Protein AF-A0A1G2ZST8-F1 (afdb_monomer)

pLDDT: mean 77.19, std 16.99, range [38.5, 98.25]

Solvent-accessible surface area (backbone atoms only — not comparable to full-atom values): 48691 Å² total; per-residue (Å²): 133,85,54,71,68,57,55,50,51,51,51,52,51,49,49,54,51,50,51,49,62,67,43,43,64,46,53,50,49,52,52,52,44,36,50,41,40,49,47,63,72,71,39,55,58,86,62,73,60,54,66,80,55,58,29,71,73,58,21,70,76,41,51,68,48,31,49,48,52,44,48,35,53,50,44,67,37,31,81,89,49,84,70,62,58,50,61,41,23,45,47,22,59,74,36,80,82,40,54,46,41,34,50,50,45,21,55,55,44,59,49,38,72,43,47,47,54,64,59,23,47,51,37,36,54,46,43,35,72,75,42,73,48,34,18,47,47,33,38,51,47,12,48,45,33,60,69,35,60,81,50,87,61,20,63,58,54,14,47,52,29,36,54,52,18,73,70,35,90,38,68,60,61,55,58,63,81,43,42,70,59,37,52,53,49,32,53,74,54,69,47,81,49,51,95,61,73,74,63,85,84,61,64,59,54,53,54,36,40,49,70,68,72,32,63,48,53,63,71,74,39,55,73,64,62,46,48,54,51,45,54,48,46,34,52,52,15,52,54,36,46,76,57,41,87,45,62,64,48,33,45,39,14,18,46,22,19,20,51,40,30,48,46,48,44,40,78,42,94,58,56,72,70,55,46,47,52,34,34,20,38,18,22,21,12,49,50,48,45,47,56,49,48,54,50,51,50,47,51,52,53,50,44,56,51,37,52,46,64,54,47,51,58,50,54,49,46,64,60,40,54,61,51,51,48,51,53,50,45,53,50,45,36,72,78,37,100,50,82,68,65,58,71,60,54,54,52,51,49,53,52,50,53,51,51,50,50,51,52,45,52,49,53,50,51,58,47,64,72,68,82,59,87,84,62,77,56,70,38,52,50,51,47,50,51,53,50,48,54,51,51,54,50,54,55,46,61,73,69,48,89,70,85,62,81,81,66,84,48,71,58,57,59,50,49,54,49,42,48,47,53,46,53,49,52,51,49,50,54,50,62,41,46,50,78,62,65,74,80,65,59,74,70,58,53,55,66,52,50,52,60,52,50,51,49,51,49,50,44,48,53,54,42,50,53,49,62,78,31,75,70,41,84,84,43,84,57,56,63,54,56,52,51,48,57,49,50,50,49,52,51,49,49,53,50,57,47,42,62,58,45,51,63,49,50,45,51,72,77,44,45,57,67,74,51,57,79,67,75,53,65,33,72,68,39,24,47,56,57,39,67,32,79,68,84,59,83,77,56,93,75,79,81,71,69,95,42,45,45,61,47,53,59,68,56,47,52,49,52,53,52,52,28,52,75,71,70,53,70,81,48,70,71,55,50,51,58,39,58,78,63,29,20,57,81,40,47,68,64,54,51,73,70,46,94,61,66,75,43,68,74,50,32,47,56,39,17,73,72,49,40,53,86,39,44,68,66,50,50,53,54,48,53,53,53,49,52,52,60,71,68,51,73,89,63,79,80,86,79,70,51,66,64,58,23,53,48,31,41,48,50,16,39,45,23,50,44,46,55,72,68,63,32,44,53,54,50,51,52,53,48,52,56,50,52,54,56,50,63,70,58,78,56,75,71,68,73,83,39,65,70,55,43,66,34,46,51,46,29,45,46,59,15,45,66,36,39,63,40,75,50,37,50,53,52,46,53,51,46,38,69,74,63,72,59,77,67,62,76,79,42,47,90,52,52,22,61,39,49,22,56,38,34,70,76,61,50,35,69,60,29,53,51,50,50,56,54,53,60,73,38,76,49,73,73,75,87,73,87,78,88,81,86,79,60,71,70,63,49,62,62,47,73,80,61,86,57,63,81,76,48,64,61,42,55,50,25,28,46,71,38,60,48,76,86,40,47,67,62,44,60,72,45,52,82,37,80,21,61,57,58,26,8,35,38,44,30,50,42,49,76,64,66,57,85,74,52,71,67,58,54,57,51,41,66,63,45,90,48,62,50,34,31,43,28,46,54,82,70,46,54,78,71,53,38,60,58,34,55,70,44,90,51,35,47,42,17,44,47,32,45,38,70,77,57,110

Mean predicted aligned error: 11.63 Å

Foldseek 3Di:
DPPPVNVVLVVLVVVLVVLCVVLVVLLVVLVLQLVLVCCQVPCQLQRPPLCVLLPVVLCVVPVLLSLLQSQLSVCSSPLPPQRPLLSLLVSCVVVVLQLVSLQLNLLSLLLALLFQLVLSVLSLVSSCVNPVLELLSLLSNLVSLVSHLLDDPSLVVSLVSLVSSLPRPDYDDSVVVCVVVNCVSCVVSSVLRDPDRSDDQHCLLVLLCCLAVPPLVVLLDDPVSNLSSLVSQLSVLVVQCVHPPDLSSNLSSLSSQQRSLLVCLANDPDDPVVLLLSLLSNLLSLVSNVLSVVLVVVLVVVSVVSNCLVVVVVLVVLLVVLVVVQVVLLVCVVVPVDDRPVVVSLVVNVVSLVVSLVVLVVVVVVVVVPVDPPDLRVLVSLLSVLVSVLVNVVSVVVVDPDPPVPPPDQLVVLCVSLVSVLVSNVVSLCVSCVVVPPDDDVVVVVVSVVVNVVSVVVSVVSSVCCNVCVPCVVDDPCVSVVVSVVSVVVSVSSVVVSVVVVVVSCCSVPVPVSCPPRDGSDPVSSCCRQVNQPPCPVPPPQDDRPRVLSPDQVSVVVVCVVCVVVVNQQDVVNLLSSCQSHGPSCNVVSCVSDPDCLPPSNLLSCLVVQNLVSLVSLVVVLVVLVVVLVPDDPDPDDPNQQSLLVNLSSLLSNQSHDDQVVSLVSLLVSVVVVVVVQVVVVPRPPPLPLSCLVRNVQSNLVSLLSHDLVSSLVSVVVVCVVVVDDVCVSCLVRNQSSLLSNLSVAPLVSLLVVLVVVLPDAQPPQPPDDDDDDDVVVVVVCSSPDRRSRQRSNLSSSLSRCAPVNLVSLVVSCVRNHLSSVLSSLLSCVSNVPQDDPVNLVVQCVPPDVSSNQSSLSNDDLVSLVVQCPRPRSSSNSSSVSVNPD

Sequence (886 aa):
MMRVWTKVWIAVSLVCIGLTVYEIPDAVRITRFSFSMWRNRYTPAGKLNVPAIVTDKLIAEDPEAGDMLRYCLTYLRYLDENPNLEELAALAEKWPRSEFFISQLAEELTGESVVDPQAALVLVDKLLALHPENAHNQYLRGWIFLTDPNHTNHEQDALEEFEIGHRLPQFYLPYGKYKHRLDRLIDKANLIWSWEKPTPRPFYMDLARELFYSSGLRKRLDNGTFDDLSASSARIAERLIENANDSETLHTGATLLGLGEGIRLRELDLPEVEARQSRLRAAQGLALLDKYREVDDLKADTFFNAAWLVMAPLILFITLVPLVGIVVEFIQARFGRRKPRVREYAKLHIVIDVVLFLVLLLLVALEFQKKRPEGELPLFLFFMAAWFTSWSAIGLFDIIPFRFSHLRRPRLKIAVLCGSLWFKGTIFWTVGNLSIAMPGHLTDWLRYIGPLLFWSVLCVLVWIEAVYRPGAITTNRWNRSGLMAYWIVILTIFHVFGLAGVPMERAFTDPLTRYQPLPGATEQTYNRIILGQADDAASPEGGLSGRIYCAAPNDLRAFIAQRRAAKESISEQQLLKLLRNCNHDLRQIILAEFTDPNVYEVLVIRAEWGDRTVKEPLERIYQEKLTTFLQSEPEPAPYYPWSLGELLELAGTLARISDDTEAQERFSYLMEQVVEKTQNLGTGPDLDDPRYKNRIMQPFWESLGKLPPSQAGTLIKSYLRQTGFVDLSADRDRAIPFLADLLADGDRELAEEVVVALAGLPSAPEASDALTRESEQQRIFRLTRHRDKNAPPCLEAVFAHLTAESIPLLLEHLDSDNDQLRAFIVWRLTSLGYHWPREQLRELMKDPYWKVRLNALFALDKGGLANALDDENPVVRVIARFVVTP

Radius of gyration: 35.17 Å; Cα contacts (8 Å, |Δi|>4): 881; chains: 1; bounding box: 94×69×109 Å

Secondary structure (DSSP, 8-state):
---HHHHHHHHHHHHHHHHHHHHHHHHHHHHHHHHHHHHHHHS-GGG--HHHHS-HHHHTTSHHHHHHHHHHHHHHHTTTS---HHHHHHHHHH-TT-HHHHHHHHHHHHT-TTS-HHHHHHHHHHHHHH-TTBHHHHHHHHHHHHH-TT-TTHHHHHHHHHHHHHH-SB---HHHHHHHHHHHHHHHTT-TT-SS------THHHHHHHHHH-HHHHHHS-HHHHHHHHHHHHHHHHHHHHT--SHHHHHHHHHHHHHHHHHHHHHS---HHHHHHHHHHHHHHHHHHHHHHHHHHHHHHHHHHHHHHHHHHHHHHHHHHHHHHHHHHHHHHHHSSPPP-HHHHHHHHHHHHHHHHHHHHHHHHHHHTTS---SSHHHHHHHHHHHHHHHHHHHHHHHS----TT---HHHHHHHHHHHHHHHHHHHHHHHGGGTTTT--HHHHHHHHHHHHHHHHHHHHHHHHHHH-TTTTTSTTHHHHHHHHHHHHHHHHHHHHHHHHHHHHHHHH-HHHHHPSPPPSSHHHHHHHTSS----TT-SSS---TTGGG--HHHHHHHHHHHHHTT-PPPHHHHHHHHHH--GGGHHHHHTT-S-TTSHHHHHHHHHTT-GGGHHHHHHHHHHHHHHHHHS----TTSTTHHHHHHHHHHHHHHTTS-HHHHHHHHHHHHHHHHHHHHTTSS---TT-HHHIIIIIHHHHHHHTTS-HHHHHHHHHHHHHHH----TTTTHHHHHHHHHHHHTTT-HHHHHHHHHHHHTS--PPP--S------HHHHHHHTT--S-SSS-THHHHHHTT--GGGHHHHHHTTT-S-HHHHHHHHHHHHHTT----HHHHHHHTT-SSHHHHHHHGGG--HHHHHHHTT-SSHHHHHHHHHHH--

Nearest PDB structures (foldseek):
  5j8v-assembly1_B  TM=1.280E-01  e=1.750E+00  Oryctolagus cuniculus

Structure (mmCIF, N/CA/C/O backbone):
data_AF-A0A1G2ZST8-F1
#
_entry.id   AF-A0A1G2ZST8-F1
#
loop_
_atom_site.group_PDB
_atom_site.id
_atom_site.type_symbol
_atom_site.label_atom_id
_atom_site.label_alt_id
_atom_site.label_comp_id
_atom_site.label_asym_id
_atom_site.label_entity_id
_atom_site.label_seq_id
_atom_site.pdbx_PDB_ins_code
_atom_site.Cartn_x
_atom_site.Cartn_y
_atom_site.Cartn_z
_atom_site.occupancy
_atom_site.B_iso_or_equiv
_atom_site.auth_seq_id
_atom_site.auth_comp_id
_atom_site.auth_asym_id
_atom_site.auth_atom_id
_atom_site.pdbx_PDB_model_num
ATOM 1 N N . MET A 1 1 ? 56.817 -18.730 52.529 1.00 51.00 1 MET A N 1
ATOM 2 C CA . MET A 1 1 ? 55.420 -19.196 52.699 1.00 51.00 1 MET A CA 1
ATOM 3 C C . MET A 1 1 ? 54.454 -18.096 52.291 1.00 51.00 1 MET A C 1
ATOM 5 O O . MET A 1 1 ? 54.423 -17.047 52.925 1.00 51.00 1 MET A O 1
ATOM 9 N N . MET A 1 2 ? 53.693 -18.311 51.219 1.00 54.03 2 MET A N 1
ATOM 10 C CA . MET A 1 2 ? 52.655 -17.375 50.782 1.00 54.03 2 MET A CA 1
ATOM 11 C C . MET A 1 2 ? 51.507 -17.384 51.807 1.00 54.03 2 MET A C 1
ATOM 13 O O . MET A 1 2 ? 51.006 -18.457 52.142 1.00 54.03 2 MET A O 1
ATOM 17 N N . ARG A 1 3 ? 51.120 -16.219 52.348 1.00 76.88 3 ARG A N 1
ATOM 18 C CA . ARG A 1 3 ? 50.051 -16.123 53.363 1.00 76.88 3 ARG A CA 1
ATOM 19 C C . ARG A 1 3 ? 48.735 -16.655 52.776 1.00 76.88 3 ARG A C 1
ATOM 21 O O . ARG A 1 3 ? 48.452 -16.394 51.611 1.00 76.88 3 ARG A O 1
ATOM 28 N N . VAL A 1 4 ? 47.924 -17.355 53.576 1.00 71.81 4 VAL A N 1
ATOM 29 C CA . VAL A 1 4 ? 46.614 -17.926 53.170 1.00 71.81 4 VAL A CA 1
ATOM 30 C C . VAL A 1 4 ? 45.754 -16.898 52.426 1.00 71.81 4 VAL A C 1
ATOM 32 O O . VAL A 1 4 ? 45.206 -17.188 51.371 1.00 71.81 4 VAL A O 1
ATOM 35 N N . TRP A 1 5 ? 45.755 -15.653 52.903 1.00 54.62 5 TRP A N 1
ATOM 36 C CA . TRP A 1 5 ? 45.095 -14.522 52.251 1.00 54.62 5 TRP A CA 1
ATOM 37 C C . TRP A 1 5 ? 45.538 -14.277 50.801 1.00 54.62 5 TRP A C 1
ATOM 39 O O . TRP A 1 5 ? 44.709 -13.965 49.958 1.00 54.62 5 TRP A O 1
ATOM 49 N N . THR A 1 6 ? 46.824 -14.428 50.483 1.00 63.53 6 THR A N 1
ATOM 50 C CA . THR A 1 6 ? 47.330 -14.285 49.111 1.00 63.53 6 THR A CA 1
ATOM 51 C C . THR A 1 6 ? 46.814 -15.408 48.209 1.00 63.53 6 THR A C 1
ATOM 53 O O . THR A 1 6 ? 46.485 -15.143 47.061 1.00 63.53 6 THR A O 1
ATOM 56 N N . LYS A 1 7 ? 46.690 -16.640 48.727 1.00 65.69 7 LYS A N 1
ATOM 57 C CA . LYS A 1 7 ? 46.110 -17.773 47.981 1.00 65.69 7 LYS A CA 1
ATOM 58 C C . LYS A 1 7 ? 44.627 -17.551 47.685 1.00 65.69 7 LYS A C 1
ATOM 60 O O . LYS A 1 7 ? 44.209 -17.770 46.556 1.00 65.69 7 LYS A O 1
ATOM 65 N N . VAL A 1 8 ? 43.868 -17.058 48.669 1.00 64.69 8 VAL A N 1
ATOM 66 C CA . VAL A 1 8 ? 42.454 -16.686 48.486 1.00 64.69 8 VAL A CA 1
ATOM 67 C C . VAL A 1 8 ? 42.329 -15.608 47.413 1.00 64.69 8 VAL A C 1
ATOM 69 O O . VAL A 1 8 ? 41.578 -15.790 46.467 1.00 64.69 8 VAL A O 1
ATOM 72 N N . TRP A 1 9 ? 43.119 -14.533 47.480 1.00 59.88 9 TRP A N 1
ATOM 73 C CA . TRP A 1 9 ? 43.068 -13.477 46.462 1.00 59.88 9 TRP A CA 1
ATOM 74 C C . TRP A 1 9 ? 43.424 -13.962 45.058 1.00 59.88 9 TRP A C 1
ATOM 76 O O . TRP A 1 9 ? 42.763 -13.561 44.111 1.00 59.88 9 TRP A O 1
ATOM 86 N N . ILE A 1 10 ? 44.422 -14.837 44.919 1.00 65.94 10 ILE A N 1
ATOM 87 C CA . ILE A 1 10 ? 44.754 -15.437 43.621 1.00 65.94 10 ILE A CA 1
ATOM 88 C C . ILE A 1 10 ? 43.581 -16.275 43.105 1.00 65.94 10 ILE A C 1
ATOM 90 O O . ILE A 1 10 ? 43.222 -16.135 41.943 1.00 65.94 10 ILE A O 1
ATOM 94 N N . ALA A 1 11 ? 42.948 -17.085 43.956 1.00 66.50 11 ALA A N 1
ATOM 95 C CA . ALA A 1 11 ? 41.792 -17.887 43.565 1.00 66.50 11 ALA A CA 1
ATOM 96 C C . ALA A 1 11 ? 40.609 -17.015 43.121 1.00 66.50 11 ALA A C 1
ATOM 98 O O . ALA A 1 11 ? 40.055 -17.249 42.054 1.00 66.50 11 ALA A O 1
ATOM 99 N N . VAL A 1 12 ? 40.260 -15.971 43.880 1.00 62.25 12 VAL A N 1
ATOM 100 C CA . VAL A 1 12 ? 39.149 -15.082 43.504 1.00 62.25 12 VAL A CA 1
ATOM 101 C C . VAL A 1 12 ? 39.488 -14.293 42.233 1.00 62.25 12 VAL A C 1
ATOM 103 O O . VAL A 1 12 ? 38.649 -14.184 41.350 1.00 62.25 12 VAL A O 1
ATOM 106 N N . SER A 1 13 ? 40.724 -13.803 42.072 1.00 62.88 13 SER A N 1
ATOM 107 C CA . SER A 1 13 ? 41.154 -13.166 40.820 1.00 62.88 13 SER A CA 1
ATOM 108 C C . SER A 1 13 ? 41.082 -14.119 39.624 1.00 62.88 13 SER A C 1
ATOM 110 O O . SER A 1 13 ? 40.626 -13.703 38.566 1.00 62.88 13 SER A O 1
ATOM 112 N N . LEU A 1 14 ? 41.474 -15.387 39.783 1.00 65.75 14 LEU A N 1
ATOM 113 C CA . LEU A 1 14 ? 41.346 -16.401 38.733 1.00 65.75 14 LEU A CA 1
ATOM 114 C C . LEU A 1 14 ? 39.880 -16.699 38.396 1.00 65.75 14 LEU A C 1
ATOM 116 O O . LEU A 1 14 ? 39.563 -16.840 37.222 1.00 65.75 14 LEU A O 1
ATOM 120 N N . VAL A 1 15 ? 38.984 -16.732 39.389 1.00 67.12 15 VAL A N 1
ATOM 121 C CA . VAL A 1 15 ? 37.535 -16.878 39.167 1.00 67.12 15 VAL A CA 1
ATOM 122 C C . VAL A 1 15 ? 36.969 -15.668 38.428 1.00 67.12 15 VAL A C 1
ATOM 124 O O . VAL A 1 15 ? 36.248 -15.850 37.457 1.00 67.12 15 VAL A O 1
ATOM 127 N N . CYS A 1 16 ? 37.331 -14.441 38.813 1.00 58.88 16 CYS A N 1
ATOM 128 C CA . CYS A 1 16 ? 36.895 -13.241 38.095 1.00 58.88 16 CYS A CA 1
ATOM 129 C C . CYS A 1 16 ? 37.418 -13.214 36.654 1.00 58.88 16 CYS A C 1
ATOM 131 O O . CYS A 1 16 ? 36.669 -12.854 35.752 1.00 58.88 16 CYS A O 1
ATOM 133 N N . ILE A 1 17 ? 38.670 -13.625 36.417 1.00 69.50 17 ILE A N 1
ATOM 134 C CA . ILE A 1 17 ? 39.230 -13.756 35.062 1.00 69.50 17 ILE A CA 1
ATOM 135 C C . ILE A 1 17 ? 38.476 -14.839 34.283 1.00 69.50 17 ILE A C 1
ATOM 137 O O . ILE A 1 17 ? 38.088 -14.592 33.149 1.00 69.50 17 ILE A O 1
ATOM 141 N N . GLY A 1 18 ? 38.215 -15.999 34.891 1.00 72.00 18 GLY A N 1
ATOM 142 C CA . GLY A 1 18 ? 37.456 -17.087 34.274 1.00 72.00 18 GLY A CA 1
ATOM 143 C C . GLY A 1 18 ? 36.032 -16.678 33.899 1.00 72.00 18 GLY A C 1
ATOM 144 O O . GLY A 1 18 ? 35.617 -16.920 32.773 1.00 72.00 18 GLY A O 1
ATOM 145 N N . LEU A 1 19 ? 35.321 -15.989 34.797 1.00 62.66 19 LEU A N 1
ATOM 146 C CA . LEU A 1 19 ? 33.989 -15.435 34.533 1.00 62.66 19 LEU A CA 1
ATOM 147 C C . LEU A 1 19 ? 34.030 -14.347 33.458 1.00 62.66 19 LEU A C 1
ATOM 149 O O . LEU A 1 19 ? 33.181 -14.332 32.580 1.00 62.66 19 LEU A O 1
ATOM 153 N N . THR A 1 20 ? 35.044 -13.478 33.467 1.00 66.44 20 THR A N 1
ATOM 154 C CA . THR A 1 20 ? 35.215 -12.483 32.397 1.00 66.44 20 THR A CA 1
ATOM 155 C C . THR A 1 20 ? 35.397 -13.178 31.054 1.00 66.44 20 THR A C 1
ATOM 157 O O . THR A 1 20 ? 34.729 -12.823 30.097 1.00 66.44 20 THR A O 1
ATOM 160 N N . VAL A 1 21 ? 36.257 -14.199 30.980 1.00 71.94 21 VAL A N 1
ATOM 161 C CA . VAL A 1 21 ? 36.487 -14.968 29.747 1.00 71.94 21 VAL A CA 1
ATOM 162 C C . VAL A 1 21 ? 35.229 -15.710 29.293 1.00 71.94 21 VAL A C 1
ATOM 164 O O . VAL A 1 21 ? 34.968 -15.762 28.094 1.00 71.94 21 VAL A O 1
ATOM 167 N N . TYR A 1 22 ? 34.446 -16.242 30.233 1.00 75.06 22 TYR A N 1
ATOM 168 C CA . TYR A 1 22 ? 33.170 -16.899 29.959 1.00 75.06 22 TYR A CA 1
ATOM 169 C C . TYR A 1 22 ? 32.127 -15.937 29.366 1.00 75.06 22 TYR A C 1
ATOM 171 O O . TYR A 1 22 ? 31.430 -16.317 28.435 1.00 75.06 22 TYR A O 1
ATOM 179 N N . GLU A 1 23 ? 32.070 -14.692 29.851 1.00 72.00 23 GLU A N 1
ATOM 180 C CA . GLU A 1 23 ? 31.093 -13.674 29.426 1.00 72.00 23 GLU A CA 1
ATOM 181 C C . GLU A 1 23 ? 31.541 -12.862 28.190 1.00 72.00 23 GLU A C 1
ATOM 183 O O . GLU A 1 23 ? 30.731 -12.167 27.579 1.00 72.00 23 GLU A O 1
ATOM 188 N N . ILE A 1 24 ? 32.817 -12.932 27.775 1.00 73.38 24 ILE A N 1
ATOM 189 C CA . ILE A 1 24 ? 33.326 -12.217 26.583 1.00 73.38 24 ILE A CA 1
ATOM 190 C C . ILE A 1 24 ? 32.479 -12.480 25.323 1.00 73.38 24 ILE A C 1
ATOM 192 O O . ILE A 1 24 ? 32.168 -11.506 24.637 1.00 73.38 24 ILE A O 1
ATOM 196 N N . PRO A 1 25 ? 32.094 -13.725 24.973 1.00 72.75 25 PRO A N 1
ATOM 197 C CA . PRO A 1 25 ? 31.275 -13.984 23.790 1.00 72.75 25 PRO A CA 1
ATOM 198 C C . PRO A 1 25 ? 29.931 -13.249 23.821 1.00 72.75 25 PRO A C 1
ATOM 200 O O . PRO A 1 25 ? 29.526 -12.681 22.805 1.00 72.75 25 PRO A O 1
ATOM 203 N N . ASP A 1 26 ? 29.279 -13.196 24.982 1.00 65.88 26 ASP A N 1
ATOM 204 C CA . ASP A 1 26 ? 27.979 -12.545 25.150 1.00 65.88 26 ASP A CA 1
ATOM 205 C C . ASP A 1 26 ? 28.120 -11.022 25.192 1.00 65.88 26 ASP A C 1
ATOM 207 O O . ASP A 1 26 ? 27.374 -10.318 24.512 1.00 65.88 26 ASP A O 1
ATOM 211 N N . ALA A 1 27 ? 29.155 -10.495 25.850 1.00 64.06 27 ALA A N 1
ATOM 212 C CA . ALA A 1 27 ? 29.488 -9.073 25.795 1.00 64.06 27 ALA A CA 1
ATOM 213 C C . ALA A 1 27 ? 29.806 -8.612 24.361 1.00 64.06 27 ALA A C 1
ATOM 215 O O . ALA A 1 27 ? 29.357 -7.546 23.933 1.00 64.06 27 ALA A O 1
ATOM 216 N N . VAL A 1 28 ? 30.541 -9.418 23.585 1.00 71.38 28 VAL A N 1
ATOM 217 C CA . VAL A 1 28 ? 30.822 -9.152 22.165 1.00 71.38 28 VAL A CA 1
ATOM 218 C C . VAL A 1 28 ? 29.535 -9.198 21.345 1.00 71.38 28 VAL A C 1
ATOM 220 O O . VAL A 1 28 ? 29.336 -8.324 20.501 1.00 71.38 28 VAL A O 1
ATOM 223 N N . ARG A 1 29 ? 28.647 -10.165 21.602 1.00 66.75 29 ARG A N 1
ATOM 224 C CA . ARG A 1 29 ? 27.347 -10.280 20.927 1.00 66.75 29 ARG A CA 1
ATOM 225 C C . ARG A 1 29 ? 26.468 -9.061 21.196 1.00 66.75 29 ARG A C 1
ATOM 227 O O . ARG A 1 29 ? 26.034 -8.428 20.241 1.00 66.75 29 ARG A O 1
ATOM 234 N N . ILE A 1 30 ? 26.298 -8.676 22.462 1.00 66.56 30 ILE A N 1
ATOM 235 C CA . ILE A 1 30 ? 25.524 -7.496 22.885 1.00 66.56 30 ILE A CA 1
ATOM 236 C C . ILE A 1 30 ? 26.121 -6.218 22.293 1.00 66.56 30 ILE A C 1
ATOM 238 O O . ILE A 1 30 ? 25.402 -5.383 21.757 1.00 66.56 30 ILE A O 1
ATOM 242 N N . THR A 1 31 ? 27.445 -6.065 22.331 1.00 66.44 31 THR A N 1
ATOM 243 C CA . THR A 1 31 ? 28.097 -4.863 21.793 1.00 66.44 31 THR A CA 1
ATOM 244 C C . THR A 1 31 ? 27.906 -4.762 20.281 1.00 66.44 31 THR A C 1
ATOM 246 O O . THR A 1 31 ? 27.569 -3.692 19.780 1.00 66.44 31 THR A O 1
ATOM 249 N N . ARG A 1 32 ? 28.074 -5.868 19.540 1.00 69.44 32 ARG A N 1
ATOM 250 C CA . ARG A 1 32 ? 27.800 -5.908 18.092 1.00 69.44 32 ARG A CA 1
ATOM 251 C C . ARG A 1 32 ? 26.341 -5.603 17.793 1.00 69.44 32 ARG A C 1
ATOM 253 O O . ARG A 1 32 ? 26.063 -4.838 16.875 1.00 69.44 32 ARG A O 1
ATOM 260 N N . PHE A 1 33 ? 25.441 -6.177 18.582 1.00 67.62 33 PHE A N 1
ATOM 261 C CA . PHE A 1 33 ? 24.011 -5.977 18.465 1.00 67.62 33 PHE A CA 1
ATOM 262 C C . PHE A 1 33 ? 23.631 -4.503 18.621 1.00 67.62 33 PHE A C 1
ATOM 264 O O . PHE A 1 33 ? 23.088 -3.885 17.704 1.00 67.62 33 PHE A O 1
ATOM 271 N N . SER A 1 34 ? 24.003 -3.905 19.749 1.00 64.81 34 SER A N 1
ATOM 272 C CA . SER A 1 34 ? 23.705 -2.510 20.033 1.00 64.81 34 SER A CA 1
ATOM 273 C C . SER A 1 34 ? 24.406 -1.560 19.065 1.00 64.81 34 SER A C 1
ATOM 275 O O . SER A 1 34 ? 23.826 -0.544 18.697 1.00 64.81 34 SER A O 1
ATOM 277 N N . PHE A 1 35 ? 25.616 -1.886 18.598 1.00 68.06 35 PHE A N 1
ATOM 278 C CA . PHE A 1 35 ? 26.302 -1.084 17.584 1.00 68.06 35 PHE A CA 1
ATOM 279 C C . PHE A 1 35 ? 25.613 -1.168 16.218 1.00 68.06 35 PHE A C 1
ATOM 281 O O . PHE A 1 35 ? 25.455 -0.141 15.565 1.00 68.06 35 PHE A O 1
ATOM 288 N N . SER A 1 36 ? 25.156 -2.354 15.800 1.00 65.69 36 SER A N 1
ATOM 289 C CA . SER A 1 36 ? 24.360 -2.526 14.578 1.00 65.69 36 SER A CA 1
ATOM 290 C C . SER A 1 36 ? 23.053 -1.745 14.665 1.00 65.69 36 SER A C 1
ATOM 292 O O . SER A 1 36 ? 22.732 -0.985 13.757 1.00 65.69 36 SER A O 1
ATOM 294 N N . MET A 1 37 ? 22.332 -1.855 15.782 1.00 64.38 37 MET A N 1
ATOM 295 C CA . MET A 1 37 ? 21.089 -1.115 15.980 1.00 64.38 37 MET A CA 1
ATOM 296 C C . MET A 1 37 ? 21.293 0.396 16.030 1.00 64.38 37 MET A C 1
ATOM 298 O O . MET A 1 37 ? 20.533 1.135 15.406 1.00 64.38 37 MET A O 1
ATOM 302 N N . TRP A 1 38 ? 22.316 0.860 16.751 1.00 66.44 38 TRP A N 1
ATOM 303 C CA . TRP A 1 38 ? 22.678 2.272 16.793 1.00 66.44 38 TRP A CA 1
ATOM 304 C C . TRP A 1 38 ? 23.038 2.771 15.393 1.00 66.44 38 TRP A C 1
ATOM 306 O O . TRP A 1 38 ? 22.504 3.783 14.943 1.00 66.44 38 TRP A O 1
ATOM 316 N N . ARG A 1 39 ? 23.859 2.014 14.656 1.00 66.25 39 ARG A N 1
ATOM 317 C CA . ARG A 1 39 ? 24.194 2.328 13.269 1.00 66.25 39 ARG A CA 1
ATOM 318 C C . ARG A 1 39 ? 22.932 2.404 12.415 1.00 66.25 39 ARG A C 1
ATOM 320 O O . ARG A 1 39 ? 22.763 3.402 11.738 1.00 66.25 39 ARG A O 1
ATOM 327 N N . ASN A 1 40 ? 22.029 1.434 12.471 1.00 63.34 40 ASN A N 1
ATOM 328 C CA . ASN A 1 40 ? 20.855 1.410 11.596 1.00 63.34 40 ASN A CA 1
ATOM 329 C C . ASN A 1 40 ? 19.844 2.525 11.911 1.00 63.34 40 ASN A C 1
ATOM 331 O O . ASN A 1 40 ? 19.265 3.078 10.988 1.00 63.34 40 ASN A O 1
ATOM 335 N N . ARG A 1 41 ? 19.663 2.905 13.184 1.00 64.62 41 ARG A N 1
ATOM 336 C CA . ARG A 1 41 ? 18.698 3.953 13.566 1.00 64.62 41 ARG A CA 1
ATOM 337 C C . ARG A 1 41 ? 19.232 5.376 13.392 1.00 64.62 41 ARG A C 1
ATOM 339 O O . ARG A 1 41 ? 18.466 6.280 13.079 1.00 64.62 41 ARG A O 1
ATOM 346 N N . TYR A 1 42 ? 20.526 5.591 13.638 1.00 63.06 42 TYR A N 1
ATOM 347 C CA . TYR A 1 42 ? 21.141 6.925 13.583 1.00 63.06 42 TYR A CA 1
ATOM 348 C C . TYR A 1 42 ? 21.905 7.199 12.290 1.00 63.06 42 TYR A C 1
ATOM 350 O O . TYR A 1 42 ? 22.305 8.339 12.054 1.00 63.06 42 TYR A O 1
ATOM 358 N N . THR A 1 43 ? 22.113 6.191 11.444 1.00 61.53 43 THR A N 1
ATOM 359 C CA . THR A 1 43 ? 22.502 6.430 10.056 1.00 61.53 43 THR A CA 1
ATOM 360 C C . THR A 1 43 ? 21.220 6.830 9.335 1.00 61.53 43 THR A C 1
ATOM 362 O O . THR A 1 43 ? 20.377 5.961 9.135 1.00 61.53 43 THR A O 1
ATOM 365 N N . PRO A 1 44 ? 21.011 8.118 8.993 1.00 61.91 44 PRO A N 1
ATOM 366 C CA . PRO A 1 44 ? 19.838 8.511 8.218 1.00 61.91 44 PRO A CA 1
ATOM 367 C C . PRO A 1 44 ? 19.761 7.631 6.970 1.00 61.91 44 PRO A C 1
ATOM 369 O O . PRO A 1 44 ? 20.817 7.322 6.410 1.00 61.91 44 PRO A O 1
ATOM 372 N N . ALA A 1 45 ? 18.545 7.243 6.567 1.00 57.00 45 ALA A N 1
ATOM 373 C CA . ALA A 1 45 ? 18.278 6.229 5.541 1.00 57.00 45 ALA A CA 1
ATOM 374 C C . ALA A 1 45 ? 19.205 6.327 4.311 1.00 57.00 45 ALA A C 1
ATOM 376 O O . ALA A 1 45 ? 19.691 5.314 3.845 1.00 57.00 45 ALA A O 1
ATOM 377 N N . GLY A 1 46 ? 19.644 7.518 3.895 1.00 59.91 46 GLY A N 1
ATOM 378 C CA . GLY A 1 46 ? 20.602 7.711 2.799 1.00 59.91 46 GLY A CA 1
ATOM 379 C C . GLY A 1 46 ? 22.108 7.483 3.061 1.00 59.91 46 GLY A C 1
ATOM 380 O O . GLY A 1 46 ? 22.884 7.738 2.145 1.00 59.91 46 GLY A O 1
ATOM 381 N N . LYS A 1 47 ? 22.587 7.053 4.241 1.00 67.31 47 LYS A N 1
ATOM 382 C CA . LYS A 1 47 ? 24.043 6.959 4.554 1.00 67.31 47 LYS A CA 1
ATOM 383 C C . LYS A 1 47 ? 24.601 5.541 4.735 1.00 67.31 47 LYS A C 1
ATOM 385 O O . LYS A 1 47 ? 25.789 5.400 5.041 1.00 67.31 47 LYS A O 1
ATOM 390 N N . LEU A 1 48 ? 23.796 4.493 4.557 1.00 74.25 48 LEU A N 1
ATOM 391 C CA . LEU A 1 48 ? 24.310 3.125 4.614 1.00 74.25 48 LEU A CA 1
ATOM 392 C C . LEU A 1 48 ? 25.252 2.887 3.421 1.00 74.25 48 LEU A C 1
ATOM 394 O O . LEU A 1 48 ? 24.825 2.863 2.271 1.00 74.25 48 LEU A O 1
ATOM 398 N N . ASN A 1 49 ? 26.551 2.727 3.685 1.00 84.06 49 ASN A N 1
ATOM 399 C CA . ASN A 1 49 ? 27.528 2.385 2.651 1.00 84.06 49 ASN A CA 1
ATOM 400 C C . ASN A 1 49 ? 27.401 0.889 2.316 1.00 84.06 49 ASN A C 1
ATOM 402 O O . ASN A 1 49 ? 28.164 0.070 2.829 1.00 84.06 49 ASN A O 1
ATOM 406 N N . VAL A 1 50 ? 26.395 0.536 1.505 1.00 85.56 50 VAL A N 1
ATOM 407 C CA . VAL A 1 50 ? 26.108 -0.848 1.089 1.00 85.56 50 VAL A CA 1
ATOM 408 C C . VAL A 1 50 ? 27.352 -1.537 0.505 1.00 85.56 50 VAL A C 1
ATOM 410 O O . VAL A 1 50 ? 27.646 -2.638 0.968 1.00 85.56 50 VAL A O 1
ATOM 413 N N . PRO A 1 51 ? 28.164 -0.909 -0.377 1.00 87.88 51 PRO A N 1
ATOM 414 C CA . PRO A 1 51 ? 29.411 -1.515 -0.862 1.00 87.88 51 PRO A CA 1
ATOM 415 C C . PRO A 1 51 ? 30.422 -1.879 0.236 1.00 87.88 51 PRO A C 1
ATOM 417 O O . PRO A 1 51 ? 31.164 -2.851 0.107 1.00 87.88 51 PRO A O 1
ATOM 420 N N . ALA A 1 52 ? 30.460 -1.125 1.341 1.00 86.62 52 ALA A N 1
ATOM 421 C CA . ALA A 1 52 ? 31.331 -1.446 2.474 1.00 86.62 52 ALA A CA 1
ATOM 422 C C . ALA A 1 52 ? 30.813 -2.622 3.319 1.00 86.62 52 ALA A C 1
ATOM 424 O O . ALA A 1 52 ? 31.587 -3.239 4.050 1.00 86.62 52 ALA A O 1
ATOM 425 N N . ILE A 1 53 ? 29.513 -2.916 3.248 1.00 85.38 53 ILE A N 1
ATOM 426 C CA . ILE A 1 53 ? 28.869 -4.005 3.985 1.00 85.38 53 ILE A CA 1
ATOM 427 C C . ILE A 1 53 ? 28.872 -5.282 3.140 1.00 85.38 53 ILE A C 1
ATOM 429 O O . ILE A 1 53 ? 29.367 -6.321 3.575 1.00 85.38 53 ILE A O 1
ATOM 433 N N . VAL A 1 54 ? 28.348 -5.194 1.920 1.00 89.38 54 VAL A N 1
ATOM 434 C CA . VAL A 1 54 ? 28.283 -6.290 0.953 1.00 89.38 54 VAL A CA 1
ATOM 435 C C . VAL A 1 54 ? 29.486 -6.173 0.027 1.00 89.38 54 VAL A C 1
ATOM 437 O O . VAL A 1 54 ? 29.399 -5.709 -1.105 1.00 89.38 54 VAL A O 1
ATOM 440 N N . THR A 1 55 ? 30.647 -6.538 0.567 1.00 93.25 55 THR A N 1
ATOM 441 C CA . THR A 1 55 ? 31.914 -6.485 -0.176 1.00 93.25 55 THR A CA 1
ATOM 442 C C . THR A 1 55 ? 31.913 -7.462 -1.353 1.00 93.25 55 THR A C 1
ATOM 444 O O . THR A 1 55 ? 31.317 -8.535 -1.256 1.00 93.25 55 THR A O 1
ATOM 447 N N . ASP A 1 56 ? 32.687 -7.179 -2.403 1.00 93.56 56 ASP A N 1
ATOM 448 C CA . ASP A 1 56 ? 32.851 -8.091 -3.549 1.00 93.56 56 ASP A CA 1
ATOM 449 C C . ASP A 1 56 ? 33.322 -9.492 -3.131 1.00 93.56 56 ASP A C 1
ATOM 451 O O . ASP A 1 56 ? 32.968 -10.488 -3.755 1.00 93.56 56 ASP A O 1
ATOM 455 N N . LYS A 1 57 ? 34.080 -9.592 -2.029 1.00 95.06 57 LYS A N 1
ATOM 456 C CA . LYS A 1 57 ? 34.489 -10.879 -1.453 1.00 95.06 57 LYS A CA 1
ATOM 457 C C . LYS A 1 57 ? 33.295 -11.690 -0.948 1.00 95.06 57 LYS A C 1
ATOM 459 O O . LYS A 1 57 ? 33.301 -12.905 -1.098 1.00 95.06 57 LYS A O 1
ATOM 464 N N . LEU A 1 58 ? 32.318 -11.033 -0.324 1.00 92.56 58 LEU A N 1
ATOM 465 C CA . LEU A 1 58 ? 31.100 -11.682 0.156 1.00 92.56 58 LEU A CA 1
ATOM 466 C C . LEU A 1 58 ? 30.217 -12.097 -1.025 1.00 92.56 58 LEU A C 1
ATOM 468 O O . LEU A 1 58 ? 29.737 -13.225 -1.049 1.00 92.56 58 LEU A O 1
ATOM 472 N N . ILE A 1 59 ? 30.075 -11.220 -2.026 1.00 93.56 59 ILE A N 1
ATOM 473 C CA . ILE A 1 59 ? 29.355 -11.528 -3.270 1.00 93.56 59 ILE A CA 1
ATOM 474 C C . ILE A 1 59 ? 30.005 -12.728 -3.967 1.00 93.56 59 ILE A C 1
ATOM 476 O O . ILE A 1 59 ? 29.314 -13.652 -4.363 1.00 93.56 59 ILE A O 1
ATOM 480 N N . ALA A 1 60 ? 31.335 -12.796 -4.043 1.00 96.38 60 ALA A N 1
ATOM 481 C CA . ALA A 1 60 ? 32.032 -13.902 -4.699 1.00 96.38 60 ALA A CA 1
ATOM 482 C C . ALA A 1 60 ? 31.749 -15.295 -4.093 1.00 96.38 60 ALA A C 1
ATOM 484 O O . ALA A 1 60 ? 31.975 -16.296 -4.771 1.00 96.38 60 ALA A O 1
ATOM 485 N N . GLU A 1 61 ? 31.273 -15.392 -2.846 1.00 96.62 61 GLU A N 1
ATOM 486 C CA . GLU A 1 61 ? 30.917 -16.681 -2.236 1.00 96.62 61 GLU A CA 1
ATOM 487 C C . GLU A 1 61 ? 29.599 -17.256 -2.767 1.00 96.62 61 GLU A C 1
ATOM 489 O O . GLU A 1 61 ? 29.458 -18.472 -2.896 1.00 96.62 61 GLU A O 1
ATOM 494 N N . ASP A 1 62 ? 28.637 -16.381 -3.043 1.00 97.19 62 ASP A N 1
ATOM 495 C CA . ASP A 1 62 ? 27.342 -16.710 -3.624 1.00 97.19 62 ASP A CA 1
ATOM 496 C C . ASP A 1 62 ? 26.871 -15.481 -4.422 1.00 97.19 62 ASP A C 1
ATOM 498 O O . ASP A 1 62 ? 26.195 -14.618 -3.862 1.00 97.19 62 ASP A O 1
ATOM 502 N N . PRO A 1 63 ? 27.282 -15.349 -5.701 1.00 97.06 63 PRO A N 1
ATOM 503 C CA . PRO A 1 63 ? 27.129 -14.095 -6.443 1.00 97.06 63 PRO A CA 1
ATOM 504 C C . PRO A 1 63 ? 25.686 -13.636 -6.597 1.00 97.06 63 PRO A C 1
ATOM 506 O O . PRO A 1 63 ? 25.398 -12.457 -6.434 1.00 97.06 63 PRO A O 1
ATOM 509 N N . GLU A 1 64 ? 24.777 -14.571 -6.851 1.00 96.50 64 GLU A N 1
ATOM 510 C CA . GLU A 1 64 ? 23.355 -14.281 -7.003 1.00 96.50 64 GLU A CA 1
ATOM 511 C C . GLU A 1 64 ? 22.746 -13.819 -5.671 1.00 96.50 64 GLU A C 1
ATOM 513 O O . GLU A 1 64 ? 22.132 -12.758 -5.615 1.00 96.50 64 GLU A O 1
ATOM 518 N N . ALA A 1 65 ? 22.965 -14.554 -4.571 1.00 95.12 65 ALA A N 1
ATOM 519 C CA . ALA A 1 65 ? 22.443 -14.147 -3.265 1.00 95.12 65 ALA A CA 1
ATOM 520 C C . ALA A 1 65 ? 23.145 -12.883 -2.727 1.00 95.12 65 ALA A C 1
ATOM 522 O O . ALA A 1 65 ? 22.540 -12.093 -2.008 1.00 95.12 65 ALA A O 1
ATOM 523 N N . GLY A 1 66 ? 24.413 -12.666 -3.077 1.00 95.12 66 GLY A N 1
ATOM 524 C CA . GLY A 1 66 ? 25.163 -11.461 -2.739 1.00 95.12 66 GLY A CA 1
ATOM 525 C C . GLY A 1 66 ? 24.613 -10.227 -3.443 1.00 95.12 66 GLY A C 1
ATOM 526 O O . GLY A 1 66 ? 24.413 -9.201 -2.793 1.00 95.12 66 GLY A O 1
ATOM 527 N N . ASP A 1 67 ? 24.304 -10.344 -4.736 1.00 95.31 67 ASP A N 1
ATOM 528 C CA . ASP A 1 67 ? 23.628 -9.293 -5.496 1.00 95.31 67 ASP A CA 1
ATOM 529 C C . ASP A 1 67 ? 22.214 -9.037 -4.956 1.00 95.31 67 ASP A C 1
ATOM 531 O O . ASP A 1 67 ? 21.824 -7.883 -4.819 1.00 95.31 67 ASP A O 1
ATOM 535 N N . MET A 1 68 ? 21.466 -10.081 -4.577 1.00 93.81 68 MET A N 1
ATOM 536 C CA . MET A 1 68 ? 20.145 -9.926 -3.948 1.00 93.81 68 MET A CA 1
ATOM 537 C C . MET A 1 68 ? 20.243 -9.182 -2.618 1.00 93.81 68 MET A C 1
ATOM 539 O O . MET A 1 68 ? 19.494 -8.244 -2.370 1.00 93.81 68 MET A O 1
ATOM 543 N N . LEU A 1 69 ? 21.192 -9.567 -1.760 1.00 91.69 69 LEU A N 1
ATOM 544 C CA . LEU A 1 69 ? 21.424 -8.901 -0.483 1.00 91.69 69 LEU A CA 1
ATOM 545 C C . LEU A 1 69 ? 21.806 -7.432 -0.689 1.00 91.69 69 LEU A C 1
ATOM 547 O O . LEU A 1 69 ? 21.312 -6.562 0.026 1.00 91.69 69 LEU A O 1
ATOM 551 N N . ARG A 1 70 ? 22.671 -7.154 -1.671 1.00 91.69 70 ARG A N 1
ATOM 552 C CA . ARG A 1 70 ? 23.039 -5.792 -2.059 1.00 91.69 70 ARG A CA 1
ATOM 553 C C . ARG A 1 70 ? 21.814 -5.014 -2.531 1.00 91.69 70 ARG A C 1
ATOM 555 O O . ARG A 1 70 ? 21.580 -3.940 -1.991 1.00 91.69 70 ARG A O 1
ATOM 562 N N . TYR A 1 71 ? 21.037 -5.567 -3.461 1.00 90.44 71 TYR A N 1
ATOM 563 C CA . TYR A 1 71 ? 19.812 -4.959 -3.975 1.00 90.44 71 TYR A CA 1
ATOM 564 C C . TYR A 1 71 ? 18.848 -4.630 -2.840 1.00 90.44 71 TYR A C 1
ATOM 566 O O . TYR A 1 71 ? 18.492 -3.473 -2.677 1.00 90.44 71 TYR A O 1
ATOM 574 N N . CYS A 1 72 ? 18.502 -5.590 -1.983 1.00 87.50 72 CYS A N 1
ATOM 575 C CA . CYS A 1 72 ? 17.544 -5.341 -0.913 1.00 87.50 72 CYS A CA 1
ATOM 576 C C . CYS A 1 72 ? 18.051 -4.328 0.130 1.00 87.50 72 CYS A C 1
ATOM 578 O O . CYS A 1 72 ? 17.260 -3.568 0.677 1.00 87.50 72 CYS A O 1
ATOM 580 N N . LEU A 1 73 ? 19.355 -4.287 0.433 1.00 85.06 73 LEU A N 1
ATOM 581 C CA . LEU A 1 73 ? 19.916 -3.261 1.326 1.00 85.06 73 LEU A CA 1
ATOM 582 C C . LEU A 1 73 ? 19.936 -1.875 0.676 1.00 85.06 73 LEU A C 1
ATOM 584 O O . LEU A 1 73 ? 19.780 -0.876 1.377 1.00 85.06 73 LEU A O 1
ATOM 588 N N . THR A 1 74 ? 20.139 -1.813 -0.641 1.00 84.69 74 THR A N 1
ATOM 589 C CA . THR A 1 74 ? 19.985 -0.587 -1.425 1.00 84.69 74 THR A CA 1
ATOM 590 C C . THR A 1 74 ? 18.515 -0.168 -1.453 1.00 84.69 74 THR A C 1
ATOM 592 O O . THR A 1 74 ? 18.223 0.974 -1.143 1.00 84.69 74 THR A O 1
ATOM 595 N N . TYR A 1 75 ? 17.581 -1.083 -1.696 1.00 80.06 75 TYR A N 1
ATOM 596 C CA . TYR A 1 75 ? 16.140 -0.829 -1.683 1.00 80.06 75 TYR A CA 1
ATOM 597 C C . TYR A 1 75 ? 15.667 -0.278 -0.328 1.00 80.06 75 TYR A C 1
ATOM 599 O O . TYR A 1 75 ? 15.054 0.781 -0.268 1.00 80.06 75 TYR A O 1
ATOM 607 N N . LEU A 1 76 ? 16.066 -0.907 0.787 1.00 72.62 76 LEU A N 1
ATOM 608 C CA . LEU A 1 76 ? 15.769 -0.413 2.142 1.00 72.62 76 LEU A CA 1
ATOM 609 C C . LEU A 1 76 ? 16.332 0.995 2.413 1.00 72.62 76 LEU A C 1
ATOM 611 O O . LEU A 1 76 ? 15.782 1.743 3.220 1.00 72.62 76 LEU A O 1
ATOM 615 N N . ARG A 1 77 ? 17.436 1.374 1.753 1.00 70.56 77 ARG A N 1
ATOM 616 C CA . ARG A 1 77 ? 18.019 2.726 1.825 1.00 70.56 77 ARG A CA 1
ATOM 617 C C . ARG A 1 77 ? 17.087 3.776 1.212 1.00 70.56 77 ARG A C 1
ATOM 619 O O . ARG A 1 77 ? 17.081 4.919 1.668 1.00 70.56 77 ARG A O 1
ATOM 626 N N . TYR A 1 78 ? 16.340 3.369 0.192 1.00 67.06 78 TYR A N 1
ATOM 627 C CA . TYR A 1 78 ? 15.546 4.205 -0.697 1.00 67.06 78 TYR A CA 1
ATOM 628 C C . TYR A 1 78 ? 14.050 3.929 -0.564 1.00 67.06 78 TYR A C 1
ATOM 630 O O . TYR A 1 78 ? 13.322 4.147 -1.514 1.00 67.06 78 TYR A O 1
ATOM 638 N N . LEU A 1 79 ? 13.552 3.537 0.616 1.00 61.78 79 LEU A N 1
ATOM 639 C CA . LEU A 1 79 ? 12.102 3.395 0.849 1.00 61.78 79 LEU A CA 1
ATOM 640 C C . LEU A 1 79 ? 11.275 4.634 0.417 1.00 61.78 79 LEU A C 1
ATOM 642 O O . LEU A 1 79 ? 10.068 4.509 0.259 1.00 61.78 79 LEU A O 1
ATOM 646 N N . ASP A 1 80 ? 11.917 5.795 0.210 1.00 55.72 80 ASP A N 1
ATOM 647 C CA . ASP A 1 80 ? 11.312 7.031 -0.298 1.00 55.72 80 ASP A CA 1
ATOM 648 C C . ASP A 1 80 ? 11.569 7.349 -1.797 1.00 55.72 80 ASP A C 1
ATOM 650 O O . ASP A 1 80 ? 10.895 8.226 -2.336 1.00 55.72 80 ASP A O 1
ATOM 654 N N . GLU A 1 81 ? 12.531 6.706 -2.470 1.00 59.12 81 GLU A N 1
ATOM 655 C CA . GLU A 1 81 ? 12.943 7.000 -3.858 1.00 59.12 81 GLU A CA 1
ATOM 656 C C . GLU A 1 81 ? 12.680 5.772 -4.744 1.00 59.12 81 GLU A C 1
ATOM 658 O O . GLU A 1 81 ? 12.921 4.649 -4.305 1.00 59.12 81 GLU A O 1
ATOM 663 N N . ASN A 1 82 ? 12.173 5.969 -5.972 1.00 62.53 82 ASN A N 1
ATOM 664 C CA . ASN A 1 82 ? 11.882 4.856 -6.884 1.00 62.53 82 ASN A CA 1
ATOM 665 C C . ASN A 1 82 ? 13.098 3.921 -6.965 1.00 62.53 82 ASN A C 1
ATOM 667 O O . ASN A 1 82 ? 14.227 4.405 -7.137 1.00 62.53 82 ASN A O 1
ATOM 671 N N . PRO A 1 83 ? 12.901 2.600 -6.826 1.00 68.88 83 PRO A N 1
ATOM 672 C CA . PRO A 1 83 ? 13.993 1.658 -6.956 1.00 68.88 83 PRO A CA 1
ATOM 673 C C . PRO A 1 83 ? 14.664 1.862 -8.303 1.00 68.88 83 PRO A C 1
ATOM 675 O O . PRO A 1 83 ? 14.020 2.174 -9.304 1.00 68.88 83 PRO A O 1
ATOM 678 N N . ASN A 1 84 ? 15.985 1.709 -8.324 1.00 85.50 84 ASN A N 1
ATOM 679 C CA . ASN A 1 84 ? 16.744 1.843 -9.553 1.00 85.50 84 ASN A CA 1
ATOM 680 C C . ASN A 1 84 ? 16.378 0.682 -10.494 1.00 85.50 84 ASN A C 1
ATOM 682 O O . ASN A 1 84 ? 17.014 -0.376 -10.469 1.00 85.50 84 ASN A O 1
ATOM 686 N N . LEU A 1 85 ? 15.336 0.892 -11.304 1.00 89.56 85 LEU A N 1
ATOM 687 C CA . LEU A 1 85 ? 14.839 -0.042 -12.309 1.00 89.56 85 LEU A CA 1
ATOM 688 C C . LEU A 1 85 ? 15.956 -0.486 -13.249 1.00 89.56 85 LEU A C 1
ATOM 690 O O . LEU A 1 85 ? 15.984 -1.644 -13.659 1.00 89.56 85 LEU A O 1
ATOM 694 N N . GLU A 1 86 ? 16.916 0.393 -13.546 1.00 92.12 86 GLU A N 1
ATOM 695 C CA . GLU A 1 86 ? 18.050 0.045 -14.392 1.00 92.12 86 GLU A CA 1
ATOM 696 C C . GLU A 1 86 ? 18.983 -0.969 -13.718 1.00 92.12 86 GLU A C 1
ATOM 698 O O . GLU A 1 86 ? 19.409 -1.939 -14.349 1.00 92.12 86 GLU A O 1
ATOM 703 N N . GLU A 1 87 ? 19.278 -0.791 -12.425 1.00 92.88 87 GLU A N 1
ATOM 704 C CA . GLU A 1 87 ? 20.064 -1.759 -11.648 1.00 92.88 87 GLU A CA 1
ATOM 705 C C . GLU A 1 87 ? 19.322 -3.095 -11.540 1.00 92.88 87 GLU A C 1
ATOM 707 O O . GLU A 1 87 ? 19.918 -4.150 -11.768 1.00 92.88 87 GLU A O 1
ATOM 712 N N . LEU A 1 88 ? 18.018 -3.064 -11.254 1.00 93.81 88 LEU A N 1
ATOM 713 C CA . LEU A 1 88 ? 17.195 -4.267 -11.152 1.00 93.81 88 LEU A CA 1
ATOM 714 C C . LEU A 1 88 ? 17.106 -5.017 -12.487 1.00 93.81 88 LEU A C 1
ATOM 716 O O . LEU A 1 88 ? 17.279 -6.237 -12.519 1.00 93.81 88 LEU A O 1
ATOM 720 N N . ALA A 1 89 ? 16.927 -4.302 -13.598 1.00 96.06 89 ALA A N 1
ATOM 721 C CA . ALA A 1 89 ? 16.957 -4.885 -14.931 1.00 96.06 89 ALA A CA 1
ATOM 722 C C . ALA A 1 89 ? 18.336 -5.459 -15.264 1.00 96.06 89 ALA A C 1
ATOM 724 O O . ALA A 1 89 ? 18.422 -6.593 -15.723 1.00 96.06 89 ALA A O 1
ATOM 725 N N . ALA A 1 90 ? 19.432 -4.764 -14.951 1.00 95.94 90 ALA A N 1
ATOM 726 C CA . ALA A 1 90 ? 20.776 -5.312 -15.139 1.00 95.94 90 ALA A CA 1
ATOM 727 C C . ALA A 1 90 ? 21.001 -6.599 -14.315 1.00 95.94 90 ALA A C 1
ATOM 729 O O . ALA A 1 90 ? 21.671 -7.529 -14.774 1.00 95.94 90 ALA A O 1
ATOM 730 N N . LEU A 1 91 ? 20.416 -6.693 -13.115 1.00 96.38 91 LEU A N 1
ATOM 731 C CA . LEU A 1 91 ? 20.454 -7.900 -12.286 1.00 96.38 91 LEU A CA 1
ATOM 732 C C . LEU A 1 91 ? 19.583 -9.030 -12.849 1.00 96.38 91 LEU A C 1
ATOM 734 O O . LEU A 1 91 ? 20.039 -10.174 -12.871 1.00 96.38 91 LEU A O 1
ATOM 738 N N . ALA A 1 92 ? 18.386 -8.735 -13.360 1.00 96.75 92 ALA A N 1
ATOM 739 C CA . ALA A 1 92 ? 17.556 -9.705 -14.076 1.00 96.75 92 ALA A CA 1
ATOM 740 C C . ALA A 1 92 ? 18.241 -10.194 -15.368 1.00 96.75 92 ALA A C 1
ATOM 742 O O . ALA A 1 92 ? 18.183 -11.379 -15.697 1.00 96.75 92 ALA A O 1
ATOM 743 N N . GLU A 1 93 ? 18.971 -9.310 -16.057 1.00 95.94 93 GLU A N 1
ATOM 744 C CA . GLU A 1 93 ? 19.780 -9.631 -17.234 1.00 95.94 93 GLU A CA 1
ATOM 745 C C . GLU A 1 93 ? 20.922 -10.596 -16.888 1.00 95.94 93 GLU A C 1
ATOM 747 O O . GLU A 1 93 ? 21.159 -11.579 -17.597 1.00 95.94 93 GLU A O 1
ATOM 752 N N . LYS A 1 94 ? 21.624 -10.314 -15.784 1.00 96.94 94 LYS A N 1
ATOM 753 C CA . LYS A 1 94 ? 22.725 -11.127 -15.255 1.00 96.94 94 LYS A CA 1
ATOM 754 C C . LYS A 1 94 ? 22.238 -12.483 -14.737 1.00 96.94 94 LYS A C 1
ATOM 756 O O . LYS A 1 94 ? 22.936 -13.485 -14.898 1.00 96.94 94 LYS A O 1
ATOM 761 N N . TRP A 1 95 ? 21.045 -12.522 -14.143 1.00 97.31 95 TRP A N 1
ATOM 762 C CA . TRP A 1 95 ? 20.443 -13.699 -13.516 1.00 97.31 95 TRP A CA 1
ATOM 763 C C . TRP A 1 95 ? 19.073 -14.047 -14.134 1.00 97.31 95 TRP A C 1
ATOM 765 O O . TRP A 1 95 ? 18.064 -14.054 -13.430 1.00 97.31 95 TRP A O 1
ATOM 775 N N . PRO A 1 96 ? 19.006 -14.449 -15.419 1.00 96.44 96 PRO A N 1
ATOM 776 C CA . PRO A 1 96 ? 17.746 -14.612 -16.164 1.00 96.44 96 PRO A CA 1
ATOM 777 C C . PRO A 1 96 ? 16.899 -15.827 -15.741 1.00 96.44 96 PRO A C 1
ATOM 779 O O . PRO A 1 96 ? 15.890 -16.142 -16.366 1.00 96.44 96 PRO A O 1
ATOM 782 N N . ARG A 1 97 ? 17.338 -16.565 -14.717 1.00 96.75 97 ARG A N 1
ATOM 783 C CA . ARG A 1 97 ? 16.597 -17.668 -14.084 1.00 96.75 97 ARG A CA 1
ATOM 784 C C . ARG A 1 97 ? 16.249 -17.381 -12.623 1.00 96.75 97 ARG A C 1
ATOM 786 O O . ARG A 1 97 ? 15.711 -18.256 -11.955 1.00 96.75 97 ARG A O 1
ATOM 793 N N . SER A 1 98 ? 16.601 -16.200 -12.121 1.00 96.44 98 SER A N 1
ATOM 794 C CA . SER A 1 98 ? 16.279 -15.791 -10.762 1.00 96.44 98 SER A CA 1
ATOM 795 C C . SER A 1 98 ? 14.830 -15.335 -10.709 1.00 96.44 98 SER A C 1
ATOM 797 O O . SER A 1 98 ? 14.505 -14.253 -11.195 1.00 96.44 98 SER A O 1
ATOM 799 N N . GLU A 1 99 ? 13.961 -16.143 -10.095 1.00 95.44 99 GLU A N 1
ATOM 800 C CA . GLU A 1 99 ? 12.565 -15.747 -9.868 1.00 95.44 99 GLU A CA 1
ATOM 801 C C . GLU A 1 99 ? 12.478 -14.436 -9.091 1.00 95.44 99 GLU A C 1
ATOM 803 O O . GLU A 1 99 ? 11.587 -13.644 -9.348 1.00 95.44 99 GLU A O 1
ATOM 808 N N . PHE A 1 100 ? 13.416 -14.188 -8.172 1.00 94.81 100 PHE A N 1
ATOM 809 C CA . PHE A 1 100 ? 13.424 -12.984 -7.349 1.00 94.81 100 PHE A CA 1
ATOM 810 C C . PHE A 1 100 ? 13.624 -11.714 -8.182 1.00 94.81 100 PHE A C 1
ATOM 812 O O . PHE A 1 100 ? 12.839 -10.785 -8.060 1.00 94.81 100 PHE A O 1
ATOM 819 N N . PHE A 1 101 ? 14.659 -11.649 -9.028 1.00 95.69 101 PHE A N 1
ATOM 820 C CA . PHE A 1 101 ? 14.921 -10.418 -9.786 1.00 95.69 101 PHE A CA 1
ATOM 821 C C . PHE A 1 101 ? 13.872 -10.186 -10.870 1.00 95.69 101 PHE A C 1
ATOM 823 O O . PHE A 1 101 ? 13.510 -9.043 -11.122 1.00 95.69 101 PHE A O 1
ATOM 830 N N . ILE A 1 102 ? 13.367 -11.259 -11.485 1.00 96.81 102 ILE A N 1
ATOM 831 C CA . ILE A 1 102 ? 12.328 -11.159 -12.512 1.00 96.81 102 ILE A CA 1
ATOM 832 C C . ILE A 1 102 ? 10.990 -10.751 -11.883 1.00 96.81 102 ILE A C 1
ATOM 834 O O . ILE A 1 102 ? 10.333 -9.871 -12.428 1.00 96.81 102 ILE A O 1
ATOM 838 N N . SER A 1 103 ? 10.602 -11.329 -10.735 1.00 95.50 103 SER A N 1
ATOM 839 C CA . SER A 1 103 ? 9.360 -10.943 -10.048 1.00 95.50 103 SER A CA 1
ATOM 840 C C . SER A 1 103 ? 9.421 -9.508 -9.560 1.00 95.50 103 SER A C 1
ATOM 842 O O . SER A 1 103 ? 8.494 -8.754 -9.808 1.00 95.50 103 SER A O 1
ATOM 844 N N . GLN A 1 104 ? 10.539 -9.101 -8.960 1.00 93.31 104 GLN A N 1
ATOM 845 C CA . GLN A 1 104 ? 10.721 -7.724 -8.520 1.00 93.31 104 GLN A CA 1
ATOM 846 C C . GLN A 1 104 ? 10.696 -6.755 -9.696 1.00 93.31 104 GLN A C 1
ATOM 848 O O . GLN A 1 104 ? 10.006 -5.752 -9.621 1.00 93.31 104 GLN A O 1
ATOM 853 N N . LEU A 1 105 ? 11.369 -7.062 -10.809 1.00 94.88 105 LEU A N 1
ATOM 854 C CA . LEU A 1 105 ? 11.309 -6.194 -11.985 1.00 94.88 105 LEU A CA 1
ATOM 855 C C . LEU A 1 105 ? 9.883 -6.089 -12.540 1.00 94.88 105 LEU A C 1
ATOM 857 O O . LEU A 1 105 ? 9.474 -5.006 -12.938 1.00 94.88 105 LEU A O 1
ATOM 861 N N . ALA A 1 106 ? 9.127 -7.189 -12.551 1.00 95.50 106 ALA A N 1
ATOM 862 C CA . ALA A 1 106 ? 7.734 -7.177 -12.984 1.00 95.50 106 ALA A CA 1
ATOM 863 C C . ALA A 1 106 ? 6.864 -6.320 -12.055 1.00 95.50 106 ALA A C 1
ATOM 865 O O . ALA A 1 106 ? 6.110 -5.483 -12.539 1.00 95.50 106 ALA A O 1
ATOM 866 N N . GLU A 1 107 ? 6.998 -6.491 -10.738 1.00 91.94 107 GLU A N 1
ATOM 867 C CA . GLU A 1 107 ? 6.286 -5.704 -9.724 1.00 91.94 107 GLU A CA 1
ATOM 868 C C . GLU A 1 107 ? 6.585 -4.206 -9.864 1.00 91.94 107 GLU A C 1
ATOM 870 O O . GLU A 1 107 ? 5.653 -3.408 -9.937 1.00 91.94 107 GLU A O 1
ATOM 875 N N . GLU A 1 108 ? 7.860 -3.829 -9.992 1.00 90.06 108 GLU A N 1
ATOM 876 C CA . GLU A 1 108 ? 8.252 -2.426 -10.150 1.00 90.06 108 GLU A CA 1
ATOM 877 C C . GLU A 1 108 ? 7.756 -1.837 -11.476 1.00 90.06 108 GLU A C 1
ATOM 879 O O . GLU A 1 108 ? 7.194 -0.747 -11.480 1.00 90.06 108 GLU A O 1
ATOM 884 N N . LEU A 1 109 ? 7.857 -2.568 -12.596 1.00 91.88 109 LEU A N 1
ATOM 885 C CA . LEU A 1 109 ? 7.294 -2.113 -13.876 1.00 91.88 109 LEU A CA 1
ATOM 886 C C . LEU A 1 109 ? 5.767 -1.988 -13.843 1.00 91.88 109 LEU A C 1
ATOM 888 O O . LEU A 1 109 ? 5.218 -1.167 -14.568 1.00 91.88 109 LEU A O 1
ATOM 892 N N . THR A 1 110 ? 5.078 -2.763 -13.002 1.00 89.94 110 THR A N 1
ATOM 893 C CA . THR A 1 110 ? 3.623 -2.630 -12.806 1.00 89.94 110 THR A CA 1
ATOM 894 C C . THR A 1 110 ? 3.268 -1.312 -12.113 1.00 89.94 110 THR A C 1
ATOM 896 O O . THR A 1 110 ? 2.187 -0.769 -12.320 1.00 89.94 110 THR A O 1
ATOM 899 N N . GLY A 1 111 ? 4.173 -0.778 -11.287 1.00 81.94 111 GLY A N 1
ATOM 900 C CA . GLY A 1 111 ? 4.000 0.507 -10.608 1.00 81.94 111 GLY A CA 1
ATOM 901 C C . GLY A 1 111 ? 4.288 1.738 -11.478 1.00 81.94 111 GLY A C 1
ATOM 902 O O . GLY A 1 111 ? 4.073 2.861 -11.014 1.00 81.94 111 GLY A O 1
ATOM 903 N N . GLU A 1 112 ? 4.773 1.553 -12.710 1.00 83.88 112 GLU A N 1
ATOM 904 C CA . GLU A 1 112 ? 5.206 2.626 -13.609 1.00 83.88 112 GLU A CA 1
ATOM 905 C C . GLU A 1 112 ? 4.059 3.151 -14.492 1.00 83.88 112 GLU A C 1
ATOM 907 O O . GLU A 1 112 ? 3.649 2.519 -15.462 1.00 83.88 112 GLU A O 1
ATOM 912 N N . SER A 1 113 ? 3.596 4.374 -14.219 1.00 70.94 113 SER A N 1
ATOM 913 C CA . SER A 1 113 ? 2.348 4.964 -14.746 1.00 70.94 113 SER A CA 1
ATOM 914 C C . SER A 1 113 ? 2.317 5.324 -16.246 1.00 70.94 113 SER A C 1
ATOM 916 O O . SER A 1 113 ? 1.317 5.847 -16.742 1.00 70.94 113 SER A O 1
ATOM 918 N N . VAL A 1 114 ? 3.393 5.051 -16.995 1.00 81.25 114 VAL A N 1
ATOM 919 C CA . VAL A 1 114 ? 3.481 5.246 -18.463 1.00 81.25 114 VAL A CA 1
ATOM 920 C C . VAL A 1 114 ? 4.237 4.123 -19.180 1.00 81.25 114 VAL A C 1
ATOM 922 O O . VAL A 1 114 ? 4.647 4.292 -20.330 1.00 81.25 114 VAL A O 1
ATOM 925 N N . VAL A 1 115 ? 4.474 2.996 -18.509 1.00 87.69 115 VAL A N 1
ATOM 926 C CA . VAL A 1 115 ? 5.063 1.806 -19.130 1.00 87.69 115 VAL A CA 1
ATOM 927 C C . VAL A 1 115 ? 3.941 0.872 -19.551 1.00 87.69 115 VAL A C 1
ATOM 929 O O . VAL A 1 115 ? 3.008 0.647 -18.791 1.00 87.69 115 VAL A O 1
ATOM 932 N N . ASP A 1 116 ? 4.050 0.309 -20.752 1.00 90.44 116 ASP A N 1
ATOM 933 C CA . ASP A 1 116 ? 3.113 -0.704 -21.221 1.00 90.44 116 ASP A CA 1
ATOM 934 C C . ASP A 1 116 ? 3.108 -1.930 -20.280 1.00 90.44 116 ASP A C 1
ATOM 936 O O . ASP A 1 116 ? 4.156 -2.574 -20.140 1.00 90.44 116 ASP A O 1
ATOM 940 N N . PRO A 1 117 ? 1.966 -2.310 -19.667 1.00 91.88 117 PRO A N 1
ATOM 941 C CA . PRO A 1 117 ? 1.840 -3.486 -18.806 1.00 91.88 117 PRO A CA 1
ATOM 942 C C . PRO A 1 117 ? 2.298 -4.782 -19.475 1.00 91.88 117 PRO A C 1
ATOM 944 O O . PRO A 1 117 ? 2.725 -5.712 -18.786 1.00 91.88 117 PRO A O 1
ATOM 947 N N . GLN A 1 118 ? 2.315 -4.839 -20.813 1.00 93.88 118 GLN A N 1
ATOM 948 C CA . GLN A 1 118 ? 2.918 -5.948 -21.555 1.00 93.88 118 GLN A CA 1
ATOM 949 C C . GLN A 1 118 ? 4.390 -6.189 -21.187 1.00 93.88 118 GLN A C 1
ATOM 951 O O . GLN A 1 118 ? 4.844 -7.333 -21.195 1.00 93.88 118 GLN A O 1
ATOM 956 N N . ALA A 1 119 ? 5.140 -5.157 -20.791 1.00 95.38 119 ALA A N 1
ATOM 957 C CA . ALA A 1 119 ? 6.505 -5.313 -20.292 1.00 95.38 119 ALA A CA 1
ATOM 958 C C . ALA A 1 119 ? 6.555 -6.142 -19.000 1.00 95.38 119 ALA A C 1
ATOM 960 O O . ALA A 1 119 ? 7.376 -7.056 -18.885 1.00 95.38 119 ALA A O 1
ATOM 961 N N . ALA A 1 120 ? 5.648 -5.883 -18.055 1.00 95.56 120 ALA A N 1
ATOM 962 C CA . ALA A 1 120 ? 5.529 -6.683 -16.841 1.00 95.56 120 ALA A CA 1
ATOM 963 C C . ALA A 1 120 ? 4.996 -8.095 -17.151 1.00 95.56 120 ALA A C 1
ATOM 965 O O . ALA A 1 120 ? 5.526 -9.078 -16.628 1.00 95.56 120 ALA A O 1
ATOM 966 N N . LEU A 1 121 ? 4.019 -8.232 -18.057 1.00 96.50 121 LEU A N 1
ATOM 967 C CA . LEU A 1 121 ? 3.470 -9.535 -18.459 1.00 96.50 121 LEU A CA 1
ATOM 968 C C . LEU A 1 121 ? 4.521 -10.447 -19.101 1.00 96.50 121 LEU A C 1
ATOM 970 O O . LEU A 1 121 ? 4.571 -11.626 -18.762 1.00 96.50 121 LEU A O 1
ATOM 974 N N . VAL A 1 122 ? 5.420 -9.919 -19.939 1.00 96.94 122 VAL A N 1
ATOM 975 C CA . VAL A 1 122 ? 6.538 -10.690 -20.519 1.00 96.94 122 VAL A CA 1
ATOM 976 C C . VAL A 1 122 ? 7.440 -11.285 -19.429 1.00 96.94 122 VAL A C 1
ATOM 978 O O . VAL A 1 122 ? 7.899 -12.426 -19.538 1.00 96.94 122 VAL A O 1
ATOM 981 N N . LEU A 1 123 ? 7.686 -10.539 -18.350 1.00 97.38 123 LEU A N 1
ATOM 982 C CA . LEU A 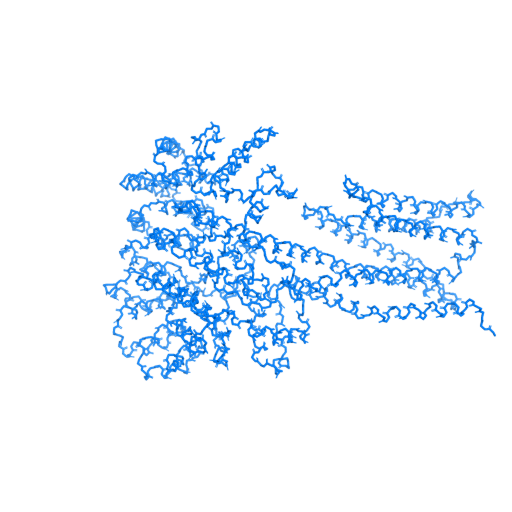1 123 ? 8.457 -11.030 -17.206 1.00 97.38 123 LEU A CA 1
ATOM 983 C C . LEU A 1 123 ? 7.691 -12.099 -16.423 1.00 97.38 123 LEU A C 1
ATOM 985 O O . LEU A 1 123 ? 8.282 -13.089 -15.990 1.00 97.38 123 LEU A O 1
ATOM 989 N N . VAL A 1 124 ? 6.378 -11.943 -16.261 1.00 97.38 124 VAL A N 1
ATOM 990 C CA . VAL A 1 124 ? 5.558 -12.939 -15.565 1.00 97.38 124 VAL A CA 1
ATOM 991 C C . VAL A 1 124 ? 5.377 -14.213 -16.380 1.00 97.38 124 VAL A C 1
ATOM 993 O O . VAL A 1 124 ? 5.495 -15.300 -15.818 1.00 97.38 124 VAL A O 1
ATOM 996 N N . ASP A 1 125 ? 5.214 -14.122 -17.696 1.00 97.50 125 ASP A N 1
ATOM 997 C CA . ASP A 1 125 ? 5.236 -15.284 -18.586 1.00 97.50 125 ASP A CA 1
ATOM 998 C C . ASP A 1 125 ? 6.568 -16.037 -18.448 1.00 97.50 125 ASP A C 1
ATOM 1000 O O . ASP A 1 125 ? 6.591 -17.272 -18.390 1.00 97.50 125 ASP A O 1
ATOM 1004 N N . LYS A 1 126 ? 7.683 -15.312 -18.262 1.00 97.38 126 LYS A N 1
ATOM 1005 C CA . LYS A 1 126 ? 8.974 -15.933 -17.950 1.00 97.38 126 LYS A CA 1
ATOM 1006 C C . LYS A 1 126 ? 8.970 -16.668 -16.611 1.00 97.38 126 LYS A C 1
ATOM 1008 O O . LYS A 1 126 ? 9.486 -17.786 -16.525 1.00 97.38 126 LYS A O 1
ATOM 1013 N N . LEU A 1 127 ? 8.395 -16.073 -15.568 1.00 97.06 127 LEU A N 1
ATOM 1014 C CA . LEU A 1 127 ? 8.253 -16.708 -14.254 1.00 97.06 127 LEU A CA 1
ATOM 1015 C C . LEU A 1 127 ? 7.372 -17.959 -14.313 1.00 97.06 127 LEU A C 1
ATOM 1017 O O . LEU A 1 127 ? 7.729 -18.984 -13.730 1.00 97.06 127 LEU A O 1
ATOM 1021 N N . LEU A 1 128 ? 6.259 -17.904 -15.046 1.00 97.31 128 LEU A N 1
ATOM 1022 C CA . LEU A 1 128 ? 5.356 -19.034 -15.266 1.00 97.31 128 LEU A CA 1
ATOM 1023 C C . LEU A 1 128 ? 6.042 -20.150 -16.064 1.00 97.31 128 LEU A C 1
ATOM 1025 O O . LEU A 1 128 ? 5.871 -21.322 -15.738 1.00 97.31 128 LEU A O 1
ATOM 1029 N N . ALA A 1 129 ? 6.889 -19.816 -17.040 1.00 97.06 129 ALA A N 1
ATOM 1030 C CA . ALA A 1 129 ? 7.697 -20.801 -17.757 1.00 97.06 129 ALA A CA 1
ATOM 1031 C C . ALA A 1 129 ? 8.756 -21.470 -16.859 1.00 97.06 129 ALA A C 1
ATOM 1033 O O . ALA A 1 129 ? 9.038 -22.660 -17.014 1.00 97.06 129 ALA A O 1
ATOM 1034 N N . LEU A 1 130 ? 9.347 -20.727 -15.914 1.00 96.50 130 LEU A N 1
ATOM 1035 C CA . LEU A 1 130 ? 10.297 -21.277 -14.941 1.00 96.50 130 LEU A CA 1
ATOM 1036 C C . LEU A 1 130 ? 9.595 -22.164 -13.901 1.00 96.50 130 LEU A C 1
ATOM 1038 O O . LEU A 1 130 ? 10.102 -23.237 -13.569 1.00 96.50 130 LEU A O 1
ATOM 1042 N N . HIS A 1 131 ? 8.441 -21.722 -13.393 1.00 97.06 131 HIS A N 1
ATOM 1043 C CA . HIS A 1 131 ? 7.710 -22.367 -12.304 1.00 97.06 131 HIS A CA 1
ATOM 1044 C C . HIS A 1 131 ? 6.184 -22.222 -12.468 1.00 97.06 131 HIS A C 1
ATOM 1046 O O . HIS A 1 131 ? 5.571 -21.386 -11.798 1.00 97.06 131 HIS A O 1
ATOM 1052 N N . PRO A 1 132 ? 5.548 -23.077 -13.294 1.00 97.31 132 PRO A N 1
ATOM 1053 C CA . PRO A 1 132 ? 4.117 -22.976 -13.605 1.00 97.31 132 PRO A CA 1
ATOM 1054 C C . PRO A 1 132 ? 3.204 -23.365 -12.435 1.00 97.31 132 PRO A C 1
ATOM 1056 O O . PRO A 1 132 ? 2.024 -23.038 -12.431 1.00 97.31 132 PRO A O 1
ATOM 1059 N N . GLU A 1 133 ? 3.730 -24.073 -11.432 1.00 97.50 133 GLU A N 1
ATOM 1060 C CA . GLU A 1 133 ? 2.958 -24.504 -10.261 1.00 97.50 133 GLU A CA 1
ATOM 1061 C C . GLU A 1 133 ? 2.959 -23.486 -9.112 1.00 97.50 133 GLU A C 1
ATOM 1063 O O . GLU A 1 133 ? 2.282 -23.718 -8.109 1.00 97.50 133 GLU A O 1
ATOM 1068 N N . ASN A 1 134 ? 3.723 -22.390 -9.216 1.00 97.38 134 ASN A N 1
ATOM 1069 C CA . ASN A 1 134 ? 3.793 -21.390 -8.154 1.00 97.38 134 ASN A CA 1
ATOM 1070 C C . ASN A 1 134 ? 2.648 -20.378 -8.273 1.00 97.38 134 ASN A C 1
ATOM 1072 O O . ASN A 1 134 ? 2.674 -19.489 -9.125 1.00 97.38 134 ASN A O 1
ATOM 1076 N N . ALA A 1 135 ? 1.693 -20.458 -7.349 1.00 97.75 135 ALA A N 1
ATOM 1077 C CA . ALA A 1 135 ? 0.551 -19.556 -7.282 1.00 97.75 135 ALA A CA 1
ATOM 1078 C C . ALA A 1 135 ? 0.922 -18.069 -7.182 1.00 97.75 135 ALA A C 1
ATOM 1080 O O . ALA A 1 135 ? 0.168 -17.239 -7.675 1.00 97.75 135 ALA A O 1
ATOM 1081 N N . HIS A 1 136 ? 2.078 -17.712 -6.608 1.00 96.62 136 HIS A N 1
ATOM 1082 C CA . HIS A 1 136 ? 2.505 -16.309 -6.551 1.00 96.62 136 HIS A CA 1
ATOM 1083 C C . HIS A 1 136 ? 2.662 -15.681 -7.943 1.00 96.62 136 HIS A C 1
ATOM 1085 O O . HIS A 1 136 ? 2.206 -14.562 -8.143 1.00 96.62 136 HIS A O 1
ATOM 1091 N N . ASN A 1 137 ? 3.252 -16.400 -8.903 1.00 97.19 137 ASN A N 1
ATOM 1092 C CA . ASN A 1 137 ? 3.459 -15.887 -10.263 1.00 97.19 137 ASN A CA 1
ATOM 1093 C C . ASN A 1 137 ? 2.115 -15.631 -10.958 1.00 97.19 137 ASN A C 1
ATOM 1095 O O . ASN A 1 137 ? 1.936 -14.636 -11.652 1.00 97.19 137 ASN A O 1
ATOM 1099 N N . GLN A 1 138 ? 1.154 -16.514 -10.703 1.00 97.75 138 GLN A N 1
ATOM 1100 C CA . GLN A 1 138 ? -0.202 -16.410 -11.212 1.00 97.75 138 GLN A CA 1
ATOM 1101 C C . GLN A 1 138 ? -0.970 -15.236 -10.572 1.00 97.75 138 GLN A C 1
ATOM 1103 O O . GLN A 1 138 ? -1.649 -14.482 -11.263 1.00 97.75 138 GLN A O 1
ATOM 1108 N N . TYR A 1 139 ? -0.818 -15.025 -9.261 1.00 97.94 139 TYR A N 1
ATOM 1109 C CA . TYR A 1 139 ? -1.368 -13.845 -8.591 1.00 97.94 139 TYR A CA 1
ATOM 1110 C C . TYR A 1 139 ? -0.705 -12.549 -9.067 1.00 97.94 139 TYR A C 1
ATOM 1112 O O . TYR A 1 139 ? -1.386 -11.543 -9.202 1.00 97.94 139 TYR A O 1
ATOM 1120 N N . LEU A 1 140 ? 0.597 -12.559 -9.359 1.00 96.75 140 LEU A N 1
ATOM 1121 C CA . LEU A 1 140 ? 1.278 -11.397 -9.926 1.00 96.75 140 LEU A CA 1
ATOM 1122 C C . LEU A 1 140 ? 0.728 -11.060 -11.319 1.00 96.75 140 LEU A C 1
ATOM 1124 O O . LEU A 1 140 ? 0.504 -9.892 -11.613 1.00 96.75 140 LEU A O 1
ATOM 1128 N N . ARG A 1 141 ? 0.424 -12.069 -12.146 1.00 97.25 141 ARG A N 1
ATOM 1129 C CA . ARG A 1 141 ? -0.235 -11.860 -13.443 1.00 97.25 141 ARG A CA 1
ATOM 1130 C C . ARG 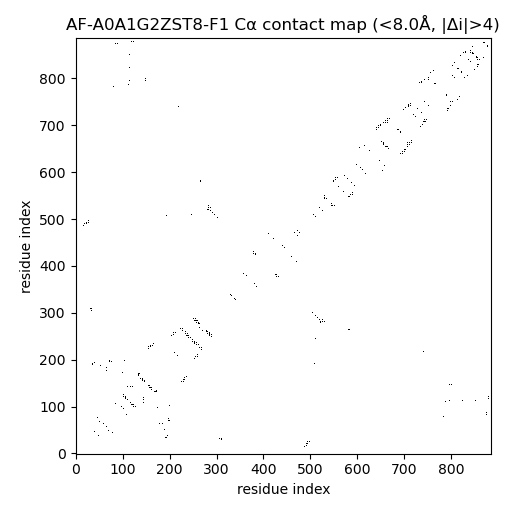A 1 141 ? -1.618 -11.230 -13.301 1.00 97.25 141 ARG A C 1
ATOM 1132 O O . ARG A 1 141 ? -1.901 -10.237 -13.961 1.00 97.25 141 ARG A O 1
ATOM 1139 N N . GLY A 1 142 ? -2.447 -11.771 -12.406 1.00 96.62 142 GLY A N 1
ATOM 1140 C CA . GLY A 1 142 ? -3.765 -11.202 -12.124 1.00 96.62 142 GLY A CA 1
ATOM 1141 C C . GLY A 1 142 ? -3.686 -9.783 -11.556 1.00 96.62 142 GLY A C 1
ATOM 1142 O O . GLY A 1 142 ? -4.509 -8.941 -11.893 1.00 96.62 142 GLY A O 1
ATOM 1143 N N . TRP A 1 143 ? -2.663 -9.482 -10.751 1.00 94.81 143 TRP A N 1
ATOM 1144 C CA . TRP A 1 143 ? -2.399 -8.125 -10.276 1.00 94.81 143 TRP A CA 1
ATOM 1145 C C . TRP A 1 143 ? -2.046 -7.170 -11.419 1.00 94.81 143 TRP A C 1
ATOM 1147 O O . TRP A 1 143 ? -2.633 -6.096 -11.481 1.00 94.81 143 TRP A O 1
ATOM 1157 N N . ILE A 1 144 ? -1.169 -7.578 -12.344 1.00 93.81 144 ILE A N 1
ATOM 1158 C CA . ILE A 1 144 ? -0.822 -6.765 -13.518 1.00 93.81 144 ILE A CA 1
ATOM 1159 C C . ILE A 1 144 ? -2.066 -6.454 -14.344 1.00 93.81 144 ILE A C 1
ATOM 1161 O O . ILE A 1 144 ? -2.267 -5.294 -14.691 1.00 93.81 144 ILE A O 1
ATOM 1165 N N . PHE A 1 145 ? -2.924 -7.449 -14.602 1.00 93.44 145 PHE A N 1
ATOM 1166 C CA . PHE A 1 145 ? -4.195 -7.202 -15.282 1.00 93.44 145 PHE A CA 1
ATOM 1167 C C . PHE A 1 145 ? -5.068 -6.228 -14.498 1.00 93.44 145 PHE A C 1
ATOM 1169 O O . PHE A 1 145 ? -5.517 -5.244 -15.064 1.00 93.44 145 PHE A O 1
ATOM 1176 N N . LEU A 1 146 ? -5.234 -6.415 -13.186 1.00 88.88 146 LEU A N 1
ATOM 1177 C CA . LEU A 1 146 ? -6.040 -5.510 -12.359 1.00 88.88 146 LEU A CA 1
ATOM 1178 C C . LEU A 1 146 ? -5.551 -4.048 -12.407 1.00 88.88 146 LEU A C 1
ATOM 1180 O O . LEU A 1 146 ? -6.340 -3.129 -12.190 1.00 88.88 146 LEU A O 1
ATOM 1184 N N . THR A 1 147 ? -4.260 -3.837 -12.668 1.00 85.38 147 THR A N 1
ATOM 1185 C CA . THR A 1 147 ? -3.646 -2.512 -12.818 1.00 85.38 147 THR A CA 1
ATOM 1186 C C . THR A 1 147 ? -3.535 -2.018 -14.263 1.00 85.38 147 THR A C 1
ATOM 1188 O O . THR A 1 147 ? -3.178 -0.858 -14.448 1.00 85.38 147 THR A O 1
ATOM 1191 N N . ASP A 1 148 ? -3.815 -2.852 -15.269 1.00 82.69 148 ASP A N 1
ATOM 1192 C CA . ASP A 1 148 ? -3.679 -2.519 -16.692 1.00 82.69 148 ASP A CA 1
ATOM 1193 C C . ASP A 1 148 ? -4.866 -1.658 -17.164 1.00 82.69 148 ASP A C 1
ATOM 1195 O O . ASP A 1 148 ? -5.991 -2.158 -17.259 1.00 82.69 148 ASP A O 1
ATOM 1199 N N . PRO A 1 149 ? -4.655 -0.376 -17.517 1.00 70.44 149 PRO A N 1
ATOM 1200 C CA . PRO A 1 149 ? -5.739 0.488 -17.972 1.00 70.44 149 PRO A CA 1
ATOM 1201 C C . PRO A 1 149 ? -6.205 0.187 -19.411 1.00 70.44 149 PRO A C 1
ATOM 1203 O O . PRO A 1 149 ? -7.173 0.792 -19.878 1.00 70.44 149 PRO A O 1
ATOM 1206 N N . ASN A 1 150 ? -5.540 -0.719 -20.139 1.00 67.06 150 ASN A N 1
ATOM 1207 C CA . ASN A 1 150 ? -5.817 -1.020 -21.547 1.00 67.06 150 ASN A CA 1
ATOM 1208 C C . ASN A 1 150 ? -6.867 -2.100 -21.733 1.00 67.06 150 ASN A C 1
ATOM 1210 O O . ASN A 1 150 ? -7.489 -2.175 -22.798 1.00 67.06 150 ASN A O 1
ATOM 1214 N N . HIS A 1 151 ? -6.987 -2.993 -20.755 1.00 64.25 151 HIS A N 1
ATOM 1215 C CA . HIS A 1 151 ? -7.662 -4.257 -20.959 1.00 64.25 151 HIS A CA 1
ATOM 1216 C C . HIS A 1 151 ? -9.144 -4.117 -20.594 1.00 64.25 151 HIS A C 1
ATOM 1218 O O . HIS A 1 151 ? -9.526 -3.953 -19.439 1.00 64.25 151 HIS A O 1
ATOM 1224 N N . THR A 1 152 ? -10.018 -4.144 -21.601 1.00 64.94 152 THR A N 1
ATOM 1225 C CA . THR A 1 152 ? -11.465 -4.225 -21.364 1.00 64.94 152 THR A CA 1
ATOM 1226 C C . THR A 1 152 ? -11.765 -5.537 -20.645 1.00 64.94 152 THR A C 1
ATOM 1228 O O . THR A 1 152 ? -11.373 -6.584 -21.155 1.00 64.94 152 THR A O 1
ATOM 1231 N N . ASN A 1 153 ? -12.480 -5.483 -19.519 1.00 79.75 153 ASN A N 1
ATOM 1232 C CA . ASN A 1 153 ? -12.710 -6.609 -18.599 1.00 79.75 153 ASN A CA 1
ATOM 1233 C C . ASN A 1 153 ? -11.475 -7.053 -17.796 1.00 79.75 153 ASN A C 1
ATOM 1235 O O . ASN A 1 153 ? -11.428 -8.199 -17.349 1.00 79.75 153 ASN A O 1
ATOM 1239 N N . HIS A 1 154 ? -10.501 -6.167 -17.571 1.00 84.94 154 HIS A N 1
ATOM 1240 C CA . HIS A 1 154 ? -9.297 -6.500 -16.812 1.00 84.94 154 HIS A CA 1
ATOM 1241 C C . HIS A 1 154 ? -9.576 -7.116 -15.434 1.00 84.94 154 HIS A C 1
ATOM 1243 O O . HIS A 1 154 ? -8.789 -7.924 -14.947 1.00 84.94 154 HIS A O 1
ATOM 1249 N N . GLU A 1 155 ? -10.698 -6.786 -14.790 1.00 89.56 155 GLU A N 1
ATOM 1250 C CA . GLU A 1 155 ? -11.082 -7.398 -13.518 1.00 89.56 155 GLU A CA 1
ATOM 1251 C C . GLU A 1 155 ? -11.511 -8.853 -13.668 1.00 89.56 155 GLU A C 1
ATOM 1253 O O . GLU A 1 155 ? -11.218 -9.657 -12.786 1.00 89.56 155 GLU A O 1
ATOM 1258 N N . GLN A 1 156 ? -12.168 -9.205 -14.776 1.00 93.12 156 GLN A N 1
ATOM 1259 C CA . GLN A 1 156 ? -12.522 -10.592 -15.078 1.00 93.12 156 GLN A CA 1
ATOM 1260 C C . GLN A 1 156 ? -11.265 -11.401 -15.382 1.00 93.12 156 GLN A C 1
ATOM 1262 O O . GLN A 1 156 ? -11.094 -12.471 -14.805 1.00 93.12 156 GLN A O 1
ATOM 1267 N N . ASP A 1 157 ? -10.345 -10.864 -16.186 1.00 94.06 157 ASP A N 1
ATOM 1268 C CA . ASP A 1 157 ? -9.069 -11.529 -16.471 1.00 94.06 157 ASP A CA 1
ATOM 1269 C C . ASP A 1 157 ? -8.230 -11.685 -15.192 1.00 94.06 157 ASP A C 1
ATOM 1271 O O . ASP A 1 157 ? -7.713 -12.763 -14.901 1.00 94.06 157 ASP A O 1
ATOM 1275 N N . ALA A 1 158 ? -8.164 -10.647 -14.351 1.00 95.12 158 ALA A N 1
ATOM 1276 C CA . ALA A 1 158 ? -7.514 -10.719 -13.045 1.00 95.12 158 ALA A CA 1
ATOM 1277 C C . ALA A 1 158 ? -8.138 -11.798 -12.146 1.00 95.12 158 ALA A C 1
ATOM 1279 O O . ALA A 1 158 ? -7.419 -12.571 -11.508 1.00 95.12 158 ALA A O 1
ATOM 1280 N N . LEU A 1 159 ? -9.472 -11.877 -12.107 1.00 96.19 159 LEU A N 1
ATOM 1281 C CA . LEU A 1 159 ? -10.212 -12.898 -11.368 1.00 96.19 159 LEU A CA 1
ATOM 1282 C C . LEU A 1 159 ? -9.935 -14.307 -11.892 1.00 96.19 159 LEU A C 1
ATOM 1284 O O . LEU A 1 159 ? -9.708 -15.210 -11.085 1.00 96.19 159 LEU A O 1
ATOM 1288 N N . GLU A 1 160 ? -9.918 -14.502 -13.209 1.00 97.25 160 GLU A N 1
ATOM 1289 C CA . GLU A 1 160 ? -9.573 -15.777 -13.837 1.00 97.25 160 GLU A CA 1
ATOM 1290 C C . GLU A 1 160 ? -8.154 -16.208 -13.460 1.00 97.25 160 GLU A C 1
ATOM 1292 O O . GLU A 1 160 ? -7.942 -17.345 -13.022 1.00 97.25 160 GLU A O 1
ATOM 1297 N N . GLU A 1 161 ? -7.190 -15.288 -13.527 1.00 97.81 161 GLU A N 1
ATOM 1298 C CA . GLU A 1 161 ? -5.818 -15.567 -13.127 1.00 97.81 161 GLU A CA 1
ATOM 1299 C C . GLU A 1 161 ? -5.739 -15.908 -11.632 1.00 97.81 161 GLU A C 1
ATOM 1301 O O . GLU A 1 161 ? -5.118 -16.907 -11.261 1.00 97.81 161 GLU A O 1
ATOM 1306 N N . PHE A 1 162 ? -6.421 -15.161 -10.757 1.00 97.94 162 PHE A N 1
ATOM 1307 C CA . PHE A 1 162 ? -6.472 -15.483 -9.330 1.00 97.94 162 PHE A CA 1
ATOM 1308 C C . PHE A 1 162 ? -7.109 -16.851 -9.060 1.00 97.94 162 PHE A C 1
ATOM 1310 O O . PHE A 1 162 ? -6.600 -17.611 -8.233 1.00 97.94 162 PHE A O 1
ATOM 1317 N N . GLU A 1 163 ? -8.175 -17.211 -9.776 1.00 98.12 163 GLU A N 1
ATOM 1318 C CA . GLU A 1 163 ? -8.817 -18.524 -9.689 1.00 98.12 163 GLU A CA 1
ATOM 1319 C C . GLU A 1 163 ? -7.888 -19.665 -10.105 1.00 98.12 163 GLU A C 1
ATOM 1321 O O . GLU A 1 163 ? -7.846 -20.703 -9.436 1.00 98.12 163 GLU A O 1
ATOM 1326 N N . ILE A 1 164 ? -7.102 -19.483 -11.169 1.00 98.25 164 ILE A N 1
ATOM 1327 C CA . ILE A 1 164 ? -6.043 -20.431 -11.534 1.00 98.25 164 ILE A CA 1
ATOM 1328 C C . ILE A 1 164 ? -5.042 -20.531 -10.379 1.00 98.25 164 ILE A C 1
ATOM 1330 O O . ILE A 1 164 ? -4.727 -21.639 -9.940 1.00 98.25 164 ILE A O 1
ATOM 1334 N N . GLY A 1 165 ? -4.614 -19.394 -9.822 1.00 97.88 165 GLY A N 1
ATOM 1335 C CA . GLY A 1 165 ? -3.666 -19.329 -8.712 1.00 97.88 165 GLY A CA 1
ATOM 1336 C C . GLY A 1 165 ? -4.140 -20.135 -7.507 1.00 97.88 165 GLY A C 1
ATOM 1337 O O . GLY A 1 165 ? -3.389 -20.962 -6.990 1.00 97.88 165 GLY A O 1
ATOM 1338 N N . HIS A 1 166 ? -5.410 -19.985 -7.116 1.00 97.94 166 HIS A N 1
ATOM 1339 C CA . HIS A 1 166 ? -6.049 -20.736 -6.023 1.00 97.94 166 HIS A CA 1
ATOM 1340 C C . HIS A 1 166 ? -6.033 -22.253 -6.218 1.00 97.94 166 HIS A C 1
ATOM 1342 O O . HIS A 1 166 ? -6.009 -22.991 -5.234 1.00 97.94 166 HIS A O 1
ATOM 1348 N N . ARG A 1 167 ? -6.025 -22.733 -7.466 1.00 98.06 167 ARG A N 1
ATOM 1349 C CA . ARG A 1 167 ? -6.004 -24.168 -7.799 1.00 98.06 167 ARG A CA 1
ATOM 1350 C C . ARG A 1 167 ? -4.593 -24.749 -7.861 1.00 98.06 167 ARG A C 1
ATOM 1352 O O . ARG A 1 167 ? -4.447 -25.972 -7.839 1.00 98.06 167 ARG A O 1
ATOM 1359 N N . LEU A 1 168 ? -3.562 -23.908 -7.946 1.00 98.00 168 LEU A N 1
ATOM 1360 C CA . LEU A 1 168 ? -2.178 -24.365 -8.021 1.00 98.00 168 LEU A CA 1
ATOM 1361 C C . LEU A 1 168 ? -1.702 -24.942 -6.676 1.00 98.00 168 LEU A C 1
ATOM 1363 O O . LEU A 1 168 ? -1.961 -24.353 -5.622 1.00 98.00 168 LEU A O 1
ATOM 1367 N N . PRO A 1 169 ? -0.971 -26.073 -6.686 1.00 96.88 169 PRO A N 1
ATOM 1368 C CA . PRO A 1 169 ? -0.624 -26.807 -5.470 1.00 96.88 169 PRO A CA 1
ATOM 1369 C C . PRO A 1 169 ? 0.469 -26.134 -4.634 1.00 96.88 169 PRO A C 1
ATOM 1371 O O . PRO A 1 169 ? 0.555 -26.391 -3.435 1.00 96.88 169 PRO A O 1
ATOM 1374 N N . GLN A 1 170 ? 1.311 -25.291 -5.240 1.00 96.62 170 GLN A N 1
ATOM 1375 C CA . GLN A 1 170 ? 2.432 -24.652 -4.555 1.00 96.62 170 GLN A CA 1
ATOM 1376 C C . GLN A 1 170 ? 2.181 -23.157 -4.390 1.00 96.62 170 GLN A C 1
ATOM 1378 O O . GLN A 1 170 ? 1.673 -22.483 -5.283 1.00 96.62 170 GLN A O 1
ATOM 1383 N N . PHE A 1 171 ? 2.581 -22.628 -3.241 1.00 95.81 171 PHE A N 1
ATOM 1384 C CA . PHE A 1 171 ? 2.689 -21.197 -3.018 1.00 95.81 171 PHE A CA 1
ATOM 1385 C C . PHE A 1 171 ? 3.990 -20.931 -2.276 1.00 95.81 171 PHE A C 1
ATOM 1387 O O . PHE A 1 171 ? 4.215 -21.455 -1.186 1.00 95.81 171 PHE A O 1
ATOM 1394 N N . TYR A 1 172 ? 4.855 -20.117 -2.866 1.00 93.94 172 TYR A N 1
ATOM 1395 C CA . TYR A 1 172 ? 6.003 -19.557 -2.173 1.00 93.94 172 TYR A CA 1
ATOM 1396 C C . TYR A 1 172 ? 6.344 -18.198 -2.778 1.00 93.94 172 TYR A C 1
ATOM 1398 O O . TYR A 1 172 ? 6.222 -17.979 -3.984 1.00 93.94 172 TYR A O 1
ATOM 1406 N N . LEU A 1 173 ? 6.819 -17.285 -1.935 1.00 92.25 173 LEU A N 1
ATOM 1407 C CA . LEU A 1 173 ? 7.410 -16.044 -2.422 1.00 92.25 173 LEU A CA 1
ATOM 1408 C C . LEU A 1 173 ? 8.783 -16.349 -3.037 1.00 92.25 173 LEU A C 1
ATOM 1410 O O . LEU A 1 173 ? 9.533 -17.120 -2.428 1.00 92.25 173 LEU A O 1
ATOM 1414 N N . PRO A 1 174 ? 9.162 -15.736 -4.172 1.00 91.50 174 PRO A N 1
ATOM 1415 C CA . PRO A 1 174 ? 10.462 -15.934 -4.813 1.00 91.50 174 PRO A CA 1
ATOM 1416 C C . PRO A 1 174 ? 11.635 -15.806 -3.838 1.00 91.50 174 PRO A C 1
ATOM 1418 O O . PRO A 1 174 ? 12.529 -16.651 -3.824 1.00 91.50 174 PRO A O 1
ATOM 1421 N N . TYR A 1 175 ? 11.568 -14.836 -2.920 1.00 87.50 175 TYR A N 1
ATOM 1422 C CA . TYR A 1 175 ? 12.528 -14.653 -1.828 1.00 87.50 175 TYR A CA 1
ATOM 1423 C C . TYR A 1 175 ? 12.735 -15.905 -0.951 1.00 87.50 175 TYR A C 1
ATOM 1425 O O . TYR A 1 175 ? 13.857 -16.203 -0.532 1.00 87.50 175 TYR A O 1
ATOM 1433 N N . GLY A 1 176 ? 11.679 -16.683 -0.697 1.00 87.56 176 GLY A N 1
ATOM 1434 C CA . GLY A 1 176 ? 11.707 -17.852 0.185 1.00 87.56 176 GLY A CA 1
ATOM 1435 C C . GLY A 1 176 ? 12.734 -18.909 -0.232 1.00 87.56 176 GLY A C 1
ATOM 1436 O O . GLY A 1 176 ? 13.408 -19.477 0.629 1.00 87.56 176 GLY A O 1
ATOM 1437 N N . LYS A 1 177 ? 12.946 -19.106 -1.542 1.00 88.62 177 LYS A N 1
ATOM 1438 C CA . LYS A 1 177 ? 13.967 -20.030 -2.079 1.00 88.62 177 LYS A CA 1
ATOM 1439 C C . LYS A 1 177 ? 15.397 -19.599 -1.749 1.00 88.62 177 LYS A C 1
ATOM 1441 O O . LYS A 1 177 ? 16.290 -20.438 -1.617 1.00 88.62 177 LYS A O 1
ATOM 1446 N N . TYR A 1 178 ? 15.615 -18.298 -1.591 1.00 89.44 178 TYR A N 1
ATOM 1447 C CA . TYR A 1 178 ? 16.928 -17.705 -1.352 1.00 89.44 178 TYR A CA 1
ATOM 1448 C C . TYR A 1 178 ? 17.197 -17.427 0.124 1.00 89.44 178 TYR A C 1
ATOM 1450 O O . TYR A 1 178 ? 18.358 -17.255 0.495 1.00 89.44 178 TYR A O 1
ATOM 1458 N N . LYS A 1 179 ? 16.169 -17.461 0.981 1.00 86.81 179 LYS A N 1
ATOM 1459 C CA . LYS A 1 179 ? 16.249 -17.113 2.407 1.00 86.81 179 LYS A CA 1
ATOM 1460 C C . LYS A 1 179 ? 17.443 -17.740 3.125 1.00 86.81 179 LYS A C 1
ATOM 1462 O O . LYS A 1 179 ? 18.232 -17.023 3.720 1.00 86.81 179 LYS A O 1
ATOM 1467 N N . HIS A 1 180 ? 17.657 -19.051 3.007 1.00 89.94 180 HIS A N 1
ATOM 1468 C CA . HIS A 1 180 ? 18.797 -19.703 3.669 1.00 89.94 180 HIS A CA 1
ATOM 1469 C C . HIS A 1 180 ? 20.163 -19.268 3.095 1.00 89.94 180 HIS A C 1
ATOM 1471 O O . HIS A 1 180 ? 21.150 -19.170 3.824 1.00 89.94 180 HIS A O 1
ATOM 1477 N N . ARG A 1 181 ? 20.260 -19.008 1.782 1.00 93.00 181 ARG A N 1
ATOM 1478 C CA . ARG A 1 181 ? 21.495 -18.491 1.158 1.00 93.00 181 ARG A CA 1
ATOM 1479 C C . ARG A 1 181 ? 21.784 -17.075 1.657 1.00 93.00 181 ARG A C 1
ATOM 1481 O O . ARG A 1 181 ? 22.915 -16.806 2.053 1.00 93.00 181 ARG A O 1
ATOM 1488 N N . LEU A 1 182 ? 20.752 -16.235 1.715 1.00 89.81 182 LEU A N 1
ATOM 1489 C CA . LEU A 1 182 ? 20.811 -14.863 2.212 1.00 89.81 182 LEU A CA 1
ATOM 1490 C C . LEU A 1 182 ? 21.133 -14.799 3.702 1.00 89.81 182 LEU A C 1
ATOM 1492 O O . LEU A 1 182 ? 22.048 -14.074 4.067 1.00 89.81 182 LEU A O 1
ATOM 1496 N N . ASP A 1 183 ? 20.474 -15.599 4.541 1.00 86.31 183 ASP A N 1
ATOM 1497 C CA . ASP A 1 183 ? 20.741 -15.677 5.981 1.00 86.31 183 ASP A CA 1
ATOM 1498 C C . ASP A 1 183 ? 22.226 -16.003 6.239 1.00 86.31 183 ASP A C 1
ATOM 1500 O O . ASP A 1 183 ? 22.883 -15.320 7.021 1.00 86.31 183 ASP A O 1
ATOM 1504 N N . ARG A 1 184 ? 22.822 -16.941 5.484 1.00 90.50 184 ARG A N 1
ATOM 1505 C CA . ARG A 1 184 ? 24.269 -17.230 5.582 1.00 90.50 184 ARG A CA 1
ATOM 1506 C C . ARG A 1 184 ? 25.153 -16.040 5.202 1.00 90.50 184 ARG A C 1
ATOM 1508 O O . ARG A 1 184 ? 26.197 -15.839 5.823 1.00 90.50 184 ARG A O 1
ATOM 1515 N N . LEU A 1 185 ? 24.791 -15.284 4.164 1.00 91.31 185 LEU A N 1
ATOM 1516 C CA . LEU A 1 185 ? 25.550 -14.095 3.762 1.00 91.31 185 LEU A CA 1
ATOM 1517 C C . LEU A 1 185 ? 25.378 -12.955 4.766 1.00 91.31 185 LEU A C 1
ATOM 1519 O O . LEU A 1 185 ? 26.357 -12.290 5.090 1.00 91.31 185 LEU A O 1
ATOM 1523 N N . ILE A 1 186 ? 24.170 -12.767 5.298 1.00 86.94 186 ILE A N 1
ATOM 1524 C CA . ILE A 1 186 ? 23.850 -11.816 6.366 1.00 86.94 186 ILE A CA 1
ATOM 1525 C C . ILE A 1 186 ? 24.688 -12.136 7.608 1.00 86.94 186 ILE A C 1
ATOM 1527 O O . ILE A 1 186 ? 25.331 -11.241 8.162 1.00 86.94 186 ILE A O 1
ATOM 1531 N N . ASP A 1 187 ? 24.769 -13.409 7.995 1.00 84.81 187 ASP A N 1
ATOM 1532 C CA . ASP A 1 187 ? 25.591 -13.858 9.118 1.00 84.81 187 ASP A CA 1
ATOM 1533 C C . ASP A 1 187 ? 27.068 -13.514 8.911 1.00 84.81 187 ASP A C 1
ATOM 1535 O O . ASP A 1 187 ? 27.715 -12.923 9.782 1.00 84.81 187 ASP A O 1
ATOM 1539 N N . LYS A 1 188 ? 27.604 -13.807 7.722 1.00 89.00 188 LYS A N 1
ATOM 1540 C CA . LYS A 1 188 ? 29.000 -13.506 7.368 1.00 89.00 188 LYS A CA 1
ATOM 1541 C C . LYS A 1 188 ? 29.288 -12.011 7.262 1.00 89.00 188 LYS A C 1
ATOM 1543 O O . LYS A 1 188 ? 30.354 -11.562 7.689 1.00 89.00 188 LYS A O 1
ATOM 1548 N N . ALA A 1 189 ? 28.340 -11.238 6.743 1.00 84.69 189 ALA A N 1
ATOM 1549 C CA . ALA A 1 189 ? 28.396 -9.781 6.701 1.00 84.69 189 ALA A CA 1
ATOM 1550 C C . ALA A 1 189 ? 28.282 -9.147 8.098 1.00 84.69 189 ALA A C 1
ATOM 1552 O O . ALA A 1 189 ? 28.471 -7.940 8.242 1.00 84.69 189 ALA A O 1
ATOM 1553 N N . ASN A 1 190 ? 27.977 -9.945 9.132 1.00 79.69 190 ASN A N 1
ATOM 1554 C CA . ASN A 1 190 ? 27.586 -9.484 10.463 1.00 79.69 190 ASN A CA 1
ATOM 1555 C C . ASN A 1 190 ? 26.404 -8.496 10.402 1.00 79.69 190 ASN A C 1
ATOM 1557 O O . ASN A 1 190 ? 26.340 -7.534 11.168 1.00 79.69 190 ASN A O 1
ATOM 1561 N N . LEU A 1 191 ? 25.477 -8.749 9.475 1.00 74.44 191 LEU A N 1
ATOM 1562 C CA . LEU A 1 191 ? 24.249 -7.989 9.250 1.00 74.44 191 LEU A CA 1
ATOM 1563 C C . LEU A 1 191 ? 23.061 -8.486 10.076 1.00 74.44 191 LEU A C 1
ATOM 1565 O O . LEU A 1 191 ? 21.988 -7.912 9.950 1.00 74.44 191 LEU A O 1
ATOM 1569 N N . ILE A 1 192 ? 23.261 -9.505 10.923 1.00 58.62 192 ILE A N 1
ATOM 1570 C CA . ILE A 1 192 ? 22.270 -10.278 11.711 1.00 58.62 192 ILE A CA 1
ATOM 1571 C C . ILE A 1 192 ? 21.228 -9.416 12.466 1.00 58.62 192 ILE A C 1
ATOM 1573 O O . ILE A 1 192 ? 20.232 -9.921 12.967 1.00 58.62 192 ILE A O 1
ATOM 1577 N N . TRP A 1 193 ? 21.418 -8.100 12.534 1.00 58.41 193 TRP A N 1
ATOM 1578 C CA . TRP A 1 193 ? 20.676 -7.188 13.391 1.00 58.41 193 TRP A CA 1
ATOM 1579 C C . TRP A 1 193 ? 20.220 -5.911 12.667 1.00 58.41 193 TRP A C 1
ATOM 1581 O O . TRP A 1 193 ? 20.126 -4.846 13.291 1.00 58.41 193 TRP A O 1
ATOM 1591 N N . SER A 1 194 ? 19.997 -5.969 11.348 1.00 57.12 194 SER A N 1
ATOM 1592 C CA . SER A 1 194 ? 19.103 -5.005 10.698 1.00 57.12 194 SER A CA 1
ATOM 1593 C C . SER A 1 194 ? 17.665 -5.305 11.110 1.00 57.12 194 SER A C 1
ATOM 1595 O O . SER A 1 194 ? 17.242 -6.455 11.144 1.00 57.12 194 SER A O 1
ATOM 1597 N N . TRP A 1 195 ? 16.955 -4.252 11.512 1.00 52.59 195 TRP A N 1
ATOM 1598 C CA . TRP A 1 195 ? 15.597 -4.297 12.065 1.00 52.59 195 TRP A CA 1
ATOM 1599 C C . TRP A 1 195 ? 14.586 -4.972 11.146 1.00 52.59 195 TRP A C 1
ATOM 1601 O O . TRP A 1 195 ? 13.638 -5.598 11.612 1.00 52.59 195 TRP A O 1
ATOM 1611 N N . GLU A 1 196 ? 14.866 -4.895 9.855 1.00 60.09 196 GLU A N 1
ATOM 1612 C CA . GLU A 1 196 ? 14.180 -5.602 8.801 1.00 60.09 196 GLU A CA 1
ATOM 1613 C C . GLU A 1 196 ? 15.221 -6.490 8.131 1.00 60.09 196 GLU A C 1
ATOM 1615 O O . GLU A 1 196 ? 16.303 -6.034 7.725 1.00 60.09 196 GLU A O 1
ATOM 1620 N N . LYS A 1 197 ? 14.927 -7.793 8.056 1.00 65.88 197 LYS A N 1
ATOM 1621 C CA . LYS A 1 197 ? 15.615 -8.611 7.067 1.00 65.88 197 LYS A CA 1
ATOM 1622 C C . LYS A 1 197 ? 15.274 -8.000 5.710 1.00 65.88 197 LYS A C 1
ATOM 1624 O O . LYS A 1 197 ? 14.109 -7.657 5.511 1.00 65.88 197 LYS A O 1
ATOM 1629 N N . PRO A 1 198 ? 16.256 -7.863 4.807 1.00 62.69 198 PRO A N 1
ATOM 1630 C CA . PRO A 1 198 ? 16.002 -7.418 3.452 1.00 62.69 198 PRO A CA 1
ATOM 1631 C C . PRO A 1 198 ? 14.956 -8.340 2.829 1.00 62.69 198 PRO A C 1
ATOM 1633 O O . PRO A 1 198 ? 15.268 -9.467 2.445 1.00 62.69 198 PRO A O 1
ATOM 1636 N N . THR A 1 199 ? 13.712 -7.881 2.823 1.00 66.31 199 THR A N 1
ATOM 1637 C CA . THR A 1 199 ? 12.560 -8.576 2.272 1.00 66.31 199 THR A CA 1
ATOM 1638 C C . THR A 1 199 ? 12.008 -7.643 1.211 1.00 66.31 199 THR A C 1
ATOM 1640 O O . THR A 1 199 ? 11.817 -6.458 1.490 1.00 66.31 199 THR A O 1
ATOM 1643 N N . PRO A 1 200 ? 11.861 -8.121 -0.031 1.00 66.12 200 PRO A N 1
ATOM 1644 C CA . PRO A 1 200 ? 11.166 -7.334 -1.031 1.00 66.12 200 PRO A CA 1
ATOM 1645 C C . PRO A 1 200 ? 9.751 -7.064 -0.523 1.00 66.12 200 PRO A C 1
ATOM 1647 O O . PRO A 1 200 ? 9.165 -7.931 0.130 1.00 66.12 200 PRO A O 1
ATOM 1650 N N . ARG A 1 201 ? 9.203 -5.884 -0.809 1.00 70.69 201 ARG A N 1
ATOM 1651 C CA . ARG A 1 201 ? 7.803 -5.598 -0.502 1.00 70.69 201 ARG A CA 1
ATOM 1652 C C . ARG A 1 201 ? 6.966 -6.237 -1.610 1.00 70.69 201 ARG A C 1
ATOM 1654 O O . ARG A 1 201 ? 7.042 -5.750 -2.729 1.00 70.69 201 ARG A O 1
ATOM 1661 N N . PRO A 1 202 ? 6.214 -7.317 -1.349 1.00 78.12 202 PRO A N 1
ATOM 1662 C CA . PRO A 1 202 ? 5.429 -7.932 -2.403 1.00 78.12 202 PRO A CA 1
ATOM 1663 C C . PRO A 1 202 ? 4.210 -7.060 -2.739 1.00 78.12 202 PRO A C 1
ATOM 1665 O O . PRO A 1 202 ? 3.621 -6.445 -1.839 1.00 78.12 202 PRO A O 1
ATOM 1668 N N . PHE A 1 203 ? 3.758 -7.110 -3.993 1.00 89.56 203 PHE A N 1
ATOM 1669 C CA . PHE A 1 203 ? 2.569 -6.395 -4.491 1.00 89.56 203 PHE A CA 1
ATOM 1670 C C . PHE A 1 203 ? 1.277 -6.628 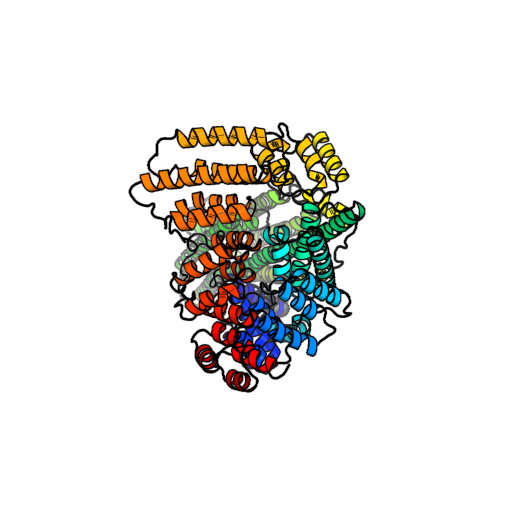-3.681 1.00 89.56 203 PHE A C 1
ATOM 1672 O O . PHE A 1 203 ? 0.319 -5.875 -3.805 1.00 89.56 203 PHE A O 1
ATOM 1679 N N . TYR A 1 204 ? 1.203 -7.647 -2.816 1.00 92.75 204 TYR A N 1
ATOM 1680 C CA . TYR A 1 204 ? 0.022 -7.913 -1.981 1.00 92.75 204 TYR A CA 1
ATOM 1681 C C . TYR A 1 204 ? -0.373 -6.733 -1.083 1.00 92.75 204 TYR A C 1
ATOM 1683 O O . TYR A 1 204 ? -1.550 -6.575 -0.759 1.00 92.75 204 TYR A O 1
ATOM 1691 N N . MET A 1 205 ? 0.590 -5.902 -0.668 1.00 87.56 205 MET A N 1
ATOM 1692 C CA . MET A 1 205 ? 0.283 -4.683 0.082 1.00 87.56 205 MET A CA 1
ATOM 1693 C C . MET A 1 205 ? -0.323 -3.601 -0.820 1.00 87.56 205 MET A C 1
ATOM 1695 O O . MET A 1 205 ? -1.117 -2.791 -0.347 1.00 87.56 205 MET A O 1
ATOM 1699 N N . ASP A 1 206 ? 0.046 -3.562 -2.100 1.00 85.88 206 ASP A N 1
ATOM 1700 C CA . ASP A 1 206 ? -0.605 -2.712 -3.101 1.00 85.88 206 ASP A CA 1
ATOM 1701 C C . ASP A 1 206 ? -2.001 -3.236 -3.424 1.00 85.88 206 ASP A C 1
ATOM 1703 O O . ASP A 1 206 ? -2.944 -2.461 -3.363 1.00 85.88 206 ASP A O 1
ATOM 1707 N N . LEU A 1 207 ? -2.183 -4.551 -3.574 1.00 89.69 207 LEU A N 1
ATOM 1708 C CA . LEU A 1 207 ? -3.504 -5.173 -3.703 1.00 89.69 207 LEU A CA 1
ATOM 1709 C C . LEU A 1 207 ? -4.419 -4.828 -2.513 1.00 89.69 207 LEU A C 1
ATOM 1711 O O . LEU A 1 207 ? -5.566 -4.425 -2.701 1.00 89.69 207 LEU A O 1
ATOM 1715 N N . ALA A 1 208 ? -3.908 -4.916 -1.277 1.00 86.06 208 ALA A N 1
ATOM 1716 C CA . ALA A 1 208 ? -4.652 -4.508 -0.083 1.00 86.06 208 ALA A CA 1
ATOM 1717 C C . ALA A 1 208 ? -5.036 -3.023 -0.125 1.00 86.06 208 ALA A C 1
ATOM 1719 O O . ALA A 1 208 ? -6.140 -2.649 0.276 1.00 86.06 208 ALA A O 1
ATOM 1720 N N . ARG A 1 209 ? -4.125 -2.170 -0.608 1.00 82.44 209 ARG A N 1
ATOM 1721 C CA . ARG A 1 209 ? -4.347 -0.728 -0.728 1.00 82.44 209 ARG A CA 1
ATOM 1722 C C . ARG A 1 209 ? -5.337 -0.385 -1.834 1.00 82.44 209 ARG A C 1
ATOM 1724 O O . ARG A 1 209 ? -6.193 0.457 -1.583 1.00 82.44 209 ARG A O 1
ATOM 1731 N N . GLU A 1 210 ? -5.271 -1.030 -2.992 1.00 82.38 210 GLU A N 1
ATOM 1732 C CA . GLU A 1 210 ? -6.238 -0.828 -4.073 1.00 82.38 210 GLU A CA 1
ATOM 1733 C C . GLU A 1 210 ? -7.643 -1.206 -3.621 1.00 82.38 210 GLU A C 1
ATOM 1735 O O . GLU A 1 210 ? -8.585 -0.457 -3.866 1.00 82.38 210 GLU A O 1
ATOM 1740 N N . LEU A 1 211 ? -7.788 -2.290 -2.856 1.00 80.62 211 LEU A N 1
ATOM 1741 C CA . LEU A 1 211 ? -9.077 -2.664 -2.274 1.00 80.62 211 LEU A CA 1
ATOM 1742 C C . LEU A 1 211 ? -9.543 -1.676 -1.187 1.00 80.62 211 LEU A C 1
ATOM 1744 O O . LEU A 1 211 ? -10.739 -1.413 -1.087 1.00 80.62 211 LEU A O 1
ATOM 1748 N N . PHE A 1 212 ? -8.630 -1.134 -0.364 1.00 75.81 212 PHE A N 1
ATOM 1749 C CA . PHE A 1 212 ? -8.973 -0.323 0.818 1.00 75.81 212 PHE A CA 1
ATOM 1750 C C . PHE A 1 212 ? -9.091 1.184 0.575 1.00 75.81 212 PHE A C 1
ATOM 1752 O O . PHE A 1 212 ? -10.050 1.808 1.032 1.00 75.81 212 PHE A O 1
ATOM 1759 N N . TYR A 1 213 ? -8.086 1.789 -0.058 1.00 63.78 213 TYR A N 1
ATOM 1760 C CA . TYR A 1 213 ? -7.960 3.242 -0.192 1.00 63.78 213 TYR A CA 1
ATOM 1761 C C . TYR A 1 213 ? -8.599 3.773 -1.463 1.00 63.78 213 TYR A C 1
ATOM 1763 O O . TYR A 1 213 ? -9.026 4.932 -1.485 1.00 63.78 213 TYR A O 1
ATOM 1771 N N . SER A 1 214 ? -8.692 2.956 -2.511 1.00 53.59 214 SER A N 1
ATOM 1772 C CA . SER A 1 214 ? -9.388 3.382 -3.709 1.00 53.59 214 SER A CA 1
ATOM 1773 C C . SER A 1 214 ? -10.894 3.219 -3.472 1.00 53.59 214 SER A C 1
ATOM 1775 O O . SER A 1 214 ? -11.527 2.203 -3.748 1.00 53.59 214 SER A O 1
ATOM 1777 N N . SER A 1 215 ? -11.519 4.290 -2.974 1.00 52.44 215 SER A N 1
ATOM 1778 C CA . SER A 1 215 ? -12.954 4.464 -3.219 1.00 52.44 215 SER A CA 1
ATOM 1779 C C . SER A 1 215 ? -13.263 4.283 -4.719 1.00 52.44 215 SER A C 1
ATOM 1781 O O . SER A 1 215 ? -14.333 3.796 -5.057 1.00 52.44 215 SER A O 1
ATOM 1783 N N . GLY A 1 216 ? -12.280 4.557 -5.590 1.00 59.28 216 GLY A N 1
ATOM 1784 C CA . GLY A 1 216 ? -12.283 4.290 -7.024 1.00 59.28 216 GLY A CA 1
ATOM 1785 C C . GLY A 1 216 ? -12.568 2.839 -7.420 1.00 59.28 216 GLY A C 1
ATOM 1786 O O . GLY A 1 216 ? -13.482 2.632 -8.204 1.00 59.28 216 GLY A O 1
ATOM 1787 N N . LEU A 1 217 ? -11.876 1.807 -6.908 1.00 68.56 217 LEU A N 1
ATOM 1788 C CA . LEU A 1 217 ? -12.149 0.427 -7.356 1.00 68.56 217 LEU A CA 1
ATOM 1789 C C . LEU A 1 217 ? -13.584 0.009 -7.015 1.00 68.56 217 LEU A C 1
ATOM 1791 O O . LEU A 1 217 ? -14.303 -0.466 -7.883 1.00 68.56 217 LEU A O 1
ATOM 1795 N N . ARG A 1 218 ? -14.066 0.286 -5.799 1.00 72.56 218 ARG A N 1
ATOM 1796 C CA . ARG A 1 218 ? -15.469 0.005 -5.456 1.00 72.56 218 ARG A CA 1
ATOM 1797 C C . ARG A 1 218 ? -16.466 0.794 -6.316 1.00 72.56 218 ARG A C 1
ATOM 1799 O O . ARG A 1 218 ? -17.522 0.252 -6.634 1.00 72.56 218 ARG A O 1
ATOM 1806 N N . LYS A 1 219 ? -16.161 2.052 -6.653 1.00 69.00 219 LYS A N 1
ATOM 1807 C CA . LYS A 1 219 ? -17.001 2.889 -7.528 1.00 69.00 219 LYS A CA 1
ATOM 1808 C C . LYS A 1 219 ? -17.026 2.385 -8.974 1.00 69.00 219 LYS A C 1
ATOM 1810 O O . LYS A 1 219 ? -18.063 2.501 -9.610 1.00 69.00 219 LYS A O 1
ATOM 1815 N N . ARG A 1 220 ? -15.906 1.842 -9.467 1.00 72.56 220 ARG A N 1
ATOM 1816 C CA . ARG A 1 220 ? -15.749 1.327 -10.839 1.00 72.56 220 ARG A CA 1
ATOM 1817 C C . ARG A 1 220 ? -16.396 -0.043 -11.038 1.00 72.56 220 ARG A C 1
ATOM 1819 O O . ARG A 1 220 ? -16.868 -0.336 -12.128 1.00 72.56 220 ARG A O 1
ATOM 1826 N N . LEU A 1 221 ? -16.425 -0.872 -9.994 1.00 81.81 221 LEU A N 1
ATOM 1827 C CA . LEU A 1 221 ? -16.936 -2.239 -10.075 1.00 81.81 221 LEU A CA 1
ATOM 1828 C C . LEU A 1 221 ? -18.407 -2.342 -9.691 1.00 81.81 221 LEU A C 1
ATOM 1830 O O . LEU A 1 221 ? -18.865 -1.769 -8.696 1.00 81.81 221 LEU A O 1
ATOM 1834 N N . ASP A 1 222 ? -19.134 -3.176 -10.432 1.00 87.56 222 ASP A N 1
ATOM 1835 C CA . ASP A 1 222 ? -20.424 -3.665 -9.975 1.00 87.56 222 ASP A CA 1
ATOM 1836 C C . ASP A 1 222 ? -20.261 -4.523 -8.706 1.00 87.56 222 ASP A C 1
ATOM 1838 O O . ASP A 1 222 ? -19.177 -5.016 -8.374 1.00 87.56 222 ASP A O 1
ATOM 1842 N N . ASN A 1 223 ? -21.359 -4.698 -7.969 1.00 88.31 223 ASN A N 1
ATOM 1843 C CA . ASN A 1 223 ? -21.332 -5.403 -6.689 1.00 88.31 223 ASN A CA 1
ATOM 1844 C C . ASN A 1 223 ? -20.834 -6.850 -6.816 1.00 88.31 223 ASN A C 1
ATOM 1846 O O . ASN A 1 223 ? -20.198 -7.325 -5.882 1.00 88.31 223 ASN A O 1
ATOM 1850 N N . GLY A 1 224 ? -21.128 -7.535 -7.928 1.00 93.50 224 GLY A N 1
ATOM 1851 C CA . GLY A 1 224 ? -20.722 -8.922 -8.150 1.00 93.50 224 GLY A CA 1
ATOM 1852 C C . GLY A 1 224 ? -19.218 -9.030 -8.366 1.00 93.50 224 GLY A C 1
ATOM 1853 O O . GLY A 1 224 ? -18.548 -9.745 -7.628 1.00 93.50 224 GLY A O 1
ATOM 1854 N N . THR A 1 225 ? -18.670 -8.239 -9.291 1.00 92.12 225 THR A N 1
ATOM 1855 C CA . THR A 1 225 ? -17.220 -8.223 -9.556 1.00 92.12 225 THR A CA 1
ATOM 1856 C C . THR A 1 225 ? -16.422 -7.805 -8.317 1.00 92.12 225 THR A C 1
ATOM 1858 O O . THR A 1 225 ? -15.388 -8.400 -8.007 1.00 92.12 225 THR A O 1
ATOM 1861 N N . PHE A 1 226 ? -16.907 -6.816 -7.556 1.00 91.94 226 PHE A N 1
ATOM 1862 C CA . PHE A 1 226 ? -16.268 -6.418 -6.299 1.00 91.94 226 PHE A CA 1
ATOM 1863 C C . PHE A 1 226 ? -16.310 -7.531 -5.239 1.00 91.94 226 PHE A C 1
ATOM 1865 O O . PHE A 1 226 ? -15.318 -7.754 -4.536 1.00 91.94 226 PHE A O 1
ATOM 1872 N N . ASP A 1 227 ? -17.436 -8.237 -5.114 1.00 93.62 227 ASP A N 1
ATOM 1873 C CA . ASP A 1 227 ? -17.572 -9.367 -4.193 1.00 93.62 227 ASP A CA 1
ATOM 1874 C C . ASP A 1 227 ? -16.600 -10.500 -4.550 1.00 93.62 227 ASP A C 1
ATOM 1876 O O . ASP A 1 227 ? -15.802 -10.914 -3.707 1.00 93.62 227 ASP A O 1
ATOM 1880 N N . ASP A 1 228 ? -16.552 -10.901 -5.822 1.00 94.88 228 ASP A N 1
ATOM 1881 C CA . ASP A 1 228 ? -15.636 -11.935 -6.310 1.00 94.88 228 ASP A CA 1
ATOM 1882 C C . ASP A 1 228 ? -14.163 -11.554 -6.080 1.00 94.88 228 ASP A C 1
ATOM 1884 O O . ASP A 1 228 ? -13.364 -12.364 -5.592 1.00 94.88 228 ASP A O 1
ATOM 1888 N N . LEU A 1 229 ? -13.790 -10.303 -6.371 1.00 93.88 229 LEU A N 1
ATOM 1889 C CA . LEU A 1 229 ? -12.411 -9.818 -6.247 1.00 93.88 229 LEU A CA 1
ATOM 1890 C C . LEU A 1 229 ? -11.959 -9.745 -4.791 1.00 93.88 229 LEU A C 1
ATOM 1892 O O . LEU A 1 229 ? -10.842 -10.145 -4.442 1.00 93.88 229 LEU A O 1
ATOM 1896 N N . SER A 1 230 ? -12.835 -9.257 -3.920 1.00 93.19 230 SER A N 1
ATOM 1897 C CA . SER A 1 230 ? -12.565 -9.168 -2.490 1.00 93.19 230 SER A CA 1
ATOM 1898 C C . SER A 1 230 ? -12.536 -10.555 -1.829 1.00 93.19 230 SER A C 1
ATOM 1900 O O . SER A 1 230 ? -11.651 -10.823 -1.011 1.00 93.19 230 SER A O 1
ATOM 1902 N N . ALA A 1 231 ? -13.406 -11.484 -2.244 1.00 94.44 231 ALA A N 1
ATOM 1903 C CA . ALA A 1 231 ? -13.378 -12.887 -1.827 1.00 94.44 231 ALA A CA 1
ATOM 1904 C C . ALA A 1 231 ? -12.108 -13.615 -2.299 1.00 94.44 231 ALA A C 1
ATOM 1906 O O . ALA A 1 231 ? -11.513 -14.407 -1.560 1.00 94.44 231 ALA A O 1
ATOM 1907 N N . SER A 1 232 ? -11.676 -13.358 -3.535 1.00 96.56 232 SER A N 1
ATOM 1908 C CA . SER A 1 232 ? -10.434 -13.898 -4.087 1.00 96.56 232 SER A CA 1
ATOM 1909 C C . SER A 1 232 ? -9.217 -13.381 -3.316 1.00 96.56 232 SER A C 1
ATOM 1911 O O . SER A 1 232 ? -8.355 -14.163 -2.911 1.00 96.56 232 SER A O 1
ATOM 1913 N N . SER A 1 233 ? -9.200 -12.088 -2.996 1.00 95.25 233 SER A N 1
ATOM 1914 C CA . SER A 1 233 ? -8.124 -11.443 -2.238 1.00 95.25 233 SER A CA 1
ATOM 1915 C C . SER A 1 233 ? -8.020 -11.956 -0.796 1.00 95.25 233 SER A C 1
ATOM 1917 O O . SER A 1 233 ? -6.914 -12.156 -0.293 1.00 95.25 233 SER A O 1
ATOM 1919 N N . ALA A 1 234 ? -9.147 -12.271 -0.145 1.00 95.25 234 ALA A N 1
ATOM 1920 C CA . ALA A 1 234 ? -9.154 -12.952 1.152 1.00 95.25 234 ALA A CA 1
ATOM 1921 C C . ALA A 1 234 ? -8.502 -14.348 1.080 1.00 95.25 234 ALA A C 1
ATOM 1923 O O . ALA A 1 234 ? -7.708 -14.699 1.952 1.00 95.25 234 ALA A O 1
ATOM 1924 N N . ARG A 1 235 ? -8.758 -15.120 0.012 1.00 96.88 235 ARG A N 1
ATOM 1925 C CA . ARG A 1 235 ? -8.100 -16.422 -0.222 1.00 96.88 235 ARG A CA 1
ATOM 1926 C C . ARG A 1 235 ? -6.598 -16.282 -0.494 1.00 96.88 235 ARG A C 1
ATOM 1928 O O . ARG A 1 235 ? -5.812 -17.087 0.004 1.00 96.88 235 ARG A O 1
ATOM 1935 N N . ILE A 1 236 ? -6.178 -15.247 -1.232 1.00 97.25 236 ILE A N 1
ATOM 1936 C CA . ILE A 1 236 ? -4.750 -14.919 -1.412 1.00 97.25 236 ILE A CA 1
ATOM 1937 C C . ILE A 1 236 ? -4.108 -14.650 -0.044 1.00 97.25 236 ILE A C 1
ATOM 1939 O O . ILE A 1 236 ? -3.044 -15.190 0.260 1.00 97.25 236 ILE A O 1
ATOM 1943 N N . ALA A 1 237 ? -4.775 -13.861 0.803 1.00 96.75 237 ALA A N 1
ATOM 1944 C CA . ALA A 1 237 ? -4.296 -13.532 2.140 1.00 96.75 237 ALA A CA 1
ATOM 1945 C C . ALA A 1 237 ? -4.166 -14.766 3.046 1.00 96.75 237 ALA A C 1
ATOM 1947 O O . ALA A 1 237 ? -3.154 -14.906 3.733 1.00 96.75 237 ALA A O 1
ATOM 1948 N N . GLU A 1 238 ? -5.142 -15.681 3.020 1.00 96.19 238 GLU A N 1
ATOM 1949 C CA . GLU A 1 238 ? -5.082 -16.960 3.742 1.00 96.19 238 GLU A CA 1
ATOM 1950 C C . GLU A 1 238 ? -3.836 -17.762 3.335 1.00 96.19 238 GLU A C 1
ATOM 1952 O O . GLU A 1 238 ? -3.042 -18.140 4.199 1.00 96.19 238 GLU A O 1
ATOM 1957 N N . ARG A 1 239 ? -3.581 -17.925 2.029 1.00 95.88 239 ARG A N 1
ATOM 1958 C CA . ARG A 1 239 ? -2.381 -18.631 1.545 1.00 95.88 239 ARG A CA 1
ATOM 1959 C C . ARG A 1 239 ? -1.085 -17.924 1.922 1.00 95.88 239 ARG A C 1
ATOM 1961 O O . ARG A 1 239 ? -0.111 -18.595 2.269 1.00 95.88 239 ARG A O 1
ATOM 1968 N N . LEU A 1 240 ? -1.064 -16.592 1.876 1.00 95.06 240 LEU A N 1
ATOM 1969 C CA . LEU A 1 240 ? 0.091 -15.792 2.282 1.00 95.06 240 LEU A CA 1
ATOM 1970 C C . LEU A 1 240 ? 0.402 -15.987 3.774 1.00 95.06 240 LEU A C 1
ATOM 1972 O O . LEU A 1 240 ? 1.565 -16.153 4.131 1.00 95.06 240 LEU A O 1
ATOM 1976 N N . ILE A 1 241 ? -0.624 -16.032 4.631 1.00 94.94 241 ILE A N 1
ATOM 1977 C CA . ILE A 1 241 ? -0.496 -16.301 6.073 1.00 94.94 241 ILE A CA 1
ATOM 1978 C C . ILE A 1 241 ? -0.004 -17.733 6.323 1.00 94.94 241 ILE A C 1
ATOM 1980 O O . ILE A 1 241 ? 0.909 -17.932 7.124 1.00 94.94 241 ILE A O 1
ATOM 1984 N N . GLU A 1 242 ? -0.580 -18.726 5.640 1.00 93.75 242 GLU A N 1
ATOM 1985 C CA . GLU A 1 242 ? -0.215 -20.144 5.783 1.00 93.75 242 GLU A CA 1
ATOM 1986 C C . GLU A 1 242 ? 1.234 -20.436 5.377 1.00 93.75 242 GLU A C 1
ATOM 1988 O O . GLU A 1 242 ? 1.873 -21.318 5.950 1.00 93.75 242 GLU A O 1
ATOM 1993 N N . ASN A 1 243 ? 1.760 -19.680 4.412 1.00 92.50 243 ASN A N 1
ATOM 1994 C CA . ASN A 1 243 ? 3.097 -19.866 3.849 1.00 92.50 243 ASN A CA 1
ATOM 1995 C C . ASN A 1 243 ? 4.071 -18.736 4.230 1.00 92.50 243 ASN A C 1
ATOM 1997 O O . ASN A 1 243 ? 5.125 -18.585 3.600 1.00 92.50 243 ASN A O 1
ATOM 2001 N N . ALA A 1 244 ? 3.736 -17.925 5.238 1.00 90.12 244 ALA A N 1
ATOM 2002 C CA . ALA A 1 244 ? 4.598 -16.842 5.688 1.00 90.12 244 ALA A CA 1
ATOM 2003 C C . ALA A 1 244 ? 5.932 -17.399 6.212 1.00 90.12 244 ALA A C 1
ATOM 2005 O O . ALA A 1 244 ? 5.955 -18.279 7.071 1.00 90.12 244 ALA A O 1
ATOM 2006 N N . ASN A 1 245 ? 7.048 -16.860 5.708 1.00 85.69 245 ASN A N 1
ATOM 2007 C CA . ASN A 1 245 ? 8.414 -17.268 6.083 1.00 85.69 245 ASN A CA 1
ATOM 2008 C C . ASN A 1 245 ? 9.166 -16.210 6.912 1.00 85.69 245 ASN A C 1
ATOM 2010 O O . ASN A 1 245 ? 10.268 -16.469 7.413 1.00 85.69 245 ASN A O 1
ATOM 2014 N N . ASP A 1 246 ? 8.552 -15.043 7.086 1.00 85.44 246 ASP A N 1
ATOM 2015 C CA . ASP A 1 246 ? 9.016 -13.915 7.883 1.00 85.44 246 ASP A CA 1
ATOM 2016 C C . ASP A 1 246 ? 7.816 -13.098 8.401 1.00 85.44 246 ASP A C 1
ATOM 2018 O O . ASP A 1 246 ? 6.663 -13.328 8.025 1.00 85.44 246 ASP A O 1
ATOM 2022 N N . SER A 1 247 ? 8.089 -12.171 9.322 1.00 85.00 247 SER A N 1
ATOM 2023 C CA . SER A 1 247 ? 7.054 -11.353 9.959 1.00 85.00 247 SER A CA 1
ATOM 2024 C C . SER A 1 247 ? 6.396 -10.359 9.004 1.00 85.00 247 SER A C 1
ATOM 2026 O O . SER A 1 247 ? 5.236 -10.031 9.218 1.00 85.00 247 SER A O 1
ATOM 2028 N N . GLU A 1 248 ? 7.106 -9.897 7.972 1.00 85.62 248 GLU A N 1
ATOM 2029 C CA . GLU A 1 248 ? 6.597 -8.904 7.016 1.00 85.62 248 GLU A CA 1
ATOM 2030 C C . GLU A 1 248 ? 5.568 -9.531 6.070 1.00 85.62 248 GLU A C 1
ATOM 2032 O O . GLU A 1 248 ? 4.484 -8.992 5.846 1.00 85.62 248 GLU A O 1
ATOM 2037 N N . THR A 1 249 ? 5.853 -10.744 5.599 1.00 88.62 249 THR A N 1
ATOM 2038 C CA . THR A 1 249 ? 4.915 -11.568 4.832 1.00 88.62 249 THR A CA 1
ATOM 2039 C C . THR A 1 249 ? 3.651 -11.849 5.644 1.00 88.62 249 THR A C 1
ATOM 2041 O O . THR A 1 249 ? 2.535 -11.698 5.142 1.00 88.62 249 THR A O 1
ATOM 2044 N N . LEU A 1 250 ? 3.813 -12.205 6.926 1.00 91.25 250 LEU A N 1
ATOM 2045 C CA . LEU A 1 250 ? 2.688 -12.425 7.835 1.00 91.25 250 LEU A CA 1
ATOM 2046 C C . LEU A 1 250 ? 1.888 -11.136 8.069 1.00 91.25 250 LEU A C 1
ATOM 2048 O O . LEU A 1 250 ? 0.661 -11.179 8.078 1.00 91.25 250 LEU A O 1
ATOM 2052 N N . HIS A 1 251 ? 2.568 -9.999 8.236 1.00 91.12 251 HIS A N 1
ATOM 2053 C CA . HIS A 1 251 ? 1.945 -8.686 8.392 1.00 91.12 251 HIS A CA 1
ATOM 2054 C C . HIS A 1 251 ? 1.140 -8.288 7.153 1.00 91.12 251 HIS A C 1
ATOM 2056 O O . HIS A 1 251 ? -0.009 -7.860 7.274 1.00 91.12 251 HIS A O 1
ATOM 2062 N N . THR A 1 252 ? 1.705 -8.492 5.965 1.00 90.88 252 THR A N 1
ATOM 2063 C CA . THR A 1 252 ? 1.044 -8.206 4.689 1.00 90.88 252 THR A CA 1
ATOM 2064 C C . THR A 1 252 ? -0.199 -9.073 4.511 1.00 90.88 252 THR A C 1
ATOM 2066 O O . THR A 1 252 ? -1.273 -8.547 4.227 1.00 90.88 252 THR A O 1
ATOM 2069 N N . GLY A 1 253 ? -0.102 -10.381 4.775 1.00 94.75 253 GLY A N 1
ATOM 2070 C CA . GLY A 1 253 ? -1.256 -11.285 4.731 1.00 94.75 253 GLY A CA 1
ATOM 2071 C C . GLY A 1 253 ? -2.326 -10.938 5.764 1.00 94.75 253 GLY A C 1
ATOM 2072 O O . GLY A 1 253 ? -3.508 -10.893 5.438 1.00 94.75 253 GLY A O 1
ATOM 2073 N N . ALA A 1 254 ? -1.927 -10.608 6.992 1.00 95.06 254 ALA A N 1
ATOM 2074 C CA . ALA A 1 254 ? -2.850 -10.179 8.039 1.00 95.06 254 ALA A CA 1
ATOM 2075 C C . ALA A 1 254 ? -3.560 -8.859 7.698 1.00 95.06 254 ALA A C 1
ATOM 2077 O O . ALA A 1 254 ? -4.751 -8.715 7.978 1.00 95.06 254 ALA A O 1
ATOM 2078 N N . THR A 1 255 ? -2.845 -7.919 7.073 1.00 92.50 255 THR A N 1
ATOM 2079 C CA . THR A 1 255 ? -3.388 -6.639 6.599 1.00 92.50 255 THR A CA 1
ATOM 2080 C C . THR A 1 255 ? -4.390 -6.861 5.473 1.00 92.50 255 THR A C 1
ATOM 2082 O O . THR A 1 255 ? -5.517 -6.382 5.575 1.00 92.50 255 THR A O 1
ATOM 2085 N N . LEU A 1 256 ? -4.020 -7.638 4.449 1.00 93.88 256 LEU A N 1
ATOM 2086 C CA . LEU A 1 256 ? -4.901 -7.961 3.325 1.00 93.88 256 LEU A CA 1
ATOM 2087 C C . LEU A 1 256 ? -6.177 -8.676 3.802 1.00 93.88 256 LEU A C 1
ATOM 2089 O O . LEU A 1 256 ? -7.271 -8.291 3.399 1.00 93.88 256 LEU A O 1
ATOM 2093 N N . LEU A 1 257 ? -6.062 -9.647 4.719 1.00 95.81 257 LEU A N 1
ATOM 2094 C CA . LEU A 1 257 ? -7.213 -10.369 5.273 1.00 95.81 257 LEU A CA 1
ATOM 2095 C C . LEU A 1 257 ? -8.100 -9.468 6.144 1.00 95.81 257 LEU A C 1
ATOM 2097 O O . LEU A 1 257 ? -9.318 -9.443 5.986 1.00 95.81 257 LEU A O 1
ATOM 2101 N N . GLY A 1 258 ? -7.491 -8.734 7.082 1.00 93.19 258 GLY A N 1
ATOM 2102 C CA . GLY A 1 258 ? -8.207 -7.903 8.047 1.00 93.19 258 GLY A CA 1
ATOM 2103 C C . GLY A 1 258 ? -8.931 -6.729 7.394 1.00 93.19 258 GLY A C 1
ATOM 2104 O O . GLY A 1 258 ? -10.106 -6.498 7.680 1.00 93.19 258 GLY A O 1
ATOM 2105 N N . LEU A 1 259 ? -8.243 -6.005 6.505 1.00 88.50 259 LEU A N 1
ATOM 2106 C CA . LEU A 1 259 ? -8.825 -4.876 5.782 1.00 88.50 259 LEU A CA 1
ATOM 2107 C C . LEU A 1 259 ? -9.794 -5.350 4.699 1.00 88.50 259 LEU A C 1
ATOM 2109 O O . LEU A 1 259 ? -10.897 -4.818 4.630 1.00 88.50 259 LEU A O 1
ATOM 2113 N N . GLY A 1 260 ? -9.422 -6.368 3.914 1.00 90.19 260 GLY A N 1
ATOM 2114 C CA . GLY A 1 260 ? -10.259 -6.915 2.845 1.00 90.19 260 GLY A CA 1
ATOM 2115 C C . GLY A 1 260 ? -11.631 -7.354 3.351 1.00 90.19 260 GLY A C 1
ATOM 2116 O O . GLY A 1 260 ? -12.653 -6.869 2.872 1.00 90.19 260 GLY A O 1
ATOM 2117 N N . GLU A 1 261 ? -11.673 -8.194 4.388 1.00 94.25 261 GLU A N 1
ATOM 2118 C CA . GLU A 1 261 ? -12.941 -8.668 4.962 1.00 94.25 261 GLU A CA 1
ATOM 2119 C C . GLU A 1 261 ? -13.709 -7.556 5.698 1.00 94.25 261 GLU A C 1
ATOM 2121 O O . GLU A 1 261 ? -14.940 -7.546 5.698 1.00 94.25 261 GLU A O 1
ATOM 2126 N N . GLY A 1 262 ? -13.006 -6.580 6.285 1.00 91.44 262 GLY A N 1
ATOM 2127 C CA . GLY A 1 262 ? -13.632 -5.391 6.869 1.00 91.44 262 GLY A CA 1
ATOM 2128 C C . GLY A 1 262 ? -14.369 -4.540 5.830 1.00 91.44 262 GLY A C 1
ATOM 2129 O O . GLY A 1 262 ? -15.489 -4.101 6.079 1.00 91.44 262 GLY A O 1
ATOM 2130 N N . ILE A 1 263 ? -13.780 -4.346 4.646 1.00 89.25 263 ILE A N 1
ATOM 2131 C CA . ILE A 1 263 ? -14.426 -3.618 3.545 1.00 89.25 263 ILE A CA 1
ATOM 2132 C C . ILE A 1 263 ? -15.606 -4.417 2.995 1.00 89.25 263 ILE A C 1
ATOM 2134 O O . ILE A 1 263 ? -16.665 -3.833 2.787 1.00 89.25 263 ILE A O 1
ATOM 2138 N N . ARG A 1 264 ? -15.472 -5.740 2.812 1.00 91.06 264 ARG A N 1
ATOM 2139 C CA . ARG A 1 264 ? -16.588 -6.593 2.359 1.00 91.06 264 ARG A CA 1
ATOM 2140 C C . ARG A 1 264 ? -17.815 -6.422 3.250 1.00 91.06 264 ARG A C 1
ATOM 2142 O O . ARG A 1 264 ? -18.900 -6.156 2.754 1.00 91.06 264 ARG A O 1
ATOM 2149 N N . LEU A 1 265 ? -17.628 -6.462 4.568 1.00 93.31 265 LEU A N 1
ATOM 2150 C CA . LEU A 1 265 ? -18.709 -6.245 5.537 1.00 93.31 265 LEU A CA 1
ATOM 2151 C C . LEU A 1 265 ? -19.283 -4.814 5.529 1.00 93.31 265 LEU A C 1
ATOM 2153 O O . LEU A 1 265 ? -20.420 -4.593 5.956 1.00 93.31 265 LEU A O 1
ATOM 2157 N N . ARG A 1 266 ? -18.493 -3.826 5.098 1.00 90.00 266 ARG A N 1
ATOM 2158 C CA . ARG A 1 266 ? -18.892 -2.415 5.037 1.00 90.00 266 ARG A CA 1
ATOM 2159 C C . ARG A 1 266 ? -19.665 -2.068 3.769 1.00 90.00 266 ARG A C 1
ATOM 2161 O O . ARG A 1 266 ? -20.601 -1.272 3.851 1.00 90.00 266 ARG A O 1
ATOM 2168 N N . GLU A 1 267 ? -19.258 -2.637 2.637 1.00 87.81 267 GLU A N 1
ATOM 2169 C CA . GLU A 1 267 ? -19.717 -2.256 1.295 1.00 87.81 267 GLU A CA 1
ATOM 2170 C C . GLU A 1 267 ? -20.727 -3.231 0.672 1.00 87.81 267 GLU A C 1
ATOM 2172 O O . GLU A 1 267 ? -21.393 -2.858 -0.296 1.00 87.81 267 GLU A O 1
ATOM 2177 N N . LEU A 1 268 ? -20.838 -4.465 1.184 1.00 90.12 268 LEU A N 1
ATOM 2178 C CA . LEU A 1 268 ? -21.706 -5.508 0.631 1.00 90.12 268 LEU A CA 1
ATOM 2179 C C . LEU A 1 268 ? -22.779 -5.956 1.630 1.00 90.12 268 LEU A C 1
ATOM 2181 O O . LEU A 1 268 ? -22.523 -6.139 2.822 1.00 90.12 268 LEU A O 1
ATOM 2185 N N . ASP A 1 269 ? -23.977 -6.215 1.108 1.00 91.06 269 ASP A N 1
ATOM 2186 C CA . ASP A 1 269 ? -25.073 -6.867 1.830 1.00 91.06 269 ASP A CA 1
ATOM 2187 C C . ASP A 1 269 ? -24.881 -8.389 1.830 1.00 91.06 269 ASP A C 1
ATOM 2189 O O . ASP A 1 269 ? -25.587 -9.140 1.154 1.00 91.06 269 ASP A O 1
ATOM 2193 N N . LEU A 1 270 ? -23.879 -8.848 2.581 1.00 93.50 270 LEU A N 1
ATOM 2194 C CA . LEU A 1 270 ? -23.539 -10.266 2.664 1.00 93.50 270 LEU A CA 1
ATOM 2195 C C . LEU A 1 270 ? -24.646 -11.071 3.376 1.00 93.50 270 LEU A C 1
ATOM 2197 O O . LEU A 1 270 ? -25.156 -10.634 4.417 1.00 93.50 270 LEU A O 1
ATOM 2201 N N . PRO A 1 271 ? -24.977 -12.290 2.904 1.00 95.00 271 PRO A N 1
ATOM 2202 C CA . PRO A 1 271 ? -25.822 -13.220 3.648 1.00 95.00 271 PRO A CA 1
ATOM 2203 C C . PRO A 1 271 ? -25.260 -13.483 5.051 1.00 95.00 271 PRO A C 1
ATOM 2205 O O . PRO A 1 271 ? -24.049 -13.556 5.227 1.00 95.00 271 PRO A O 1
ATOM 2208 N N . GLU A 1 272 ? -26.117 -13.705 6.054 1.00 94.94 272 GLU A N 1
ATOM 2209 C CA . GLU A 1 272 ? -25.693 -13.828 7.465 1.00 94.94 272 GLU A CA 1
ATOM 2210 C C . GLU A 1 272 ? -24.558 -14.847 7.686 1.00 94.94 272 GLU A C 1
ATOM 2212 O O . GLU A 1 272 ? -23.637 -14.594 8.465 1.00 94.94 272 GLU A O 1
ATOM 2217 N N . VAL A 1 273 ? -24.589 -15.977 6.971 1.00 96.31 273 VAL A N 1
ATOM 2218 C CA . VAL A 1 273 ? -23.554 -17.024 7.043 1.00 96.31 273 VAL A CA 1
ATOM 2219 C C . VAL A 1 273 ? -22.204 -16.512 6.539 1.00 96.31 273 VAL A C 1
ATOM 2221 O O . VAL A 1 273 ? -21.181 -16.709 7.195 1.00 96.31 273 VAL A O 1
ATOM 2224 N N . GLU A 1 274 ? -22.200 -15.821 5.404 1.00 95.94 274 GLU A N 1
ATOM 2225 C CA . GLU A 1 274 ? -20.992 -15.255 4.812 1.00 95.94 274 GLU A CA 1
ATOM 2226 C C . GLU A 1 274 ? -20.486 -14.065 5.627 1.00 95.94 274 GLU A C 1
ATOM 2228 O O . GLU A 1 274 ? -19.318 -14.026 6.004 1.00 95.94 274 GLU A O 1
ATOM 2233 N N . ALA A 1 275 ? -21.385 -13.169 6.038 1.00 95.88 275 ALA A N 1
ATOM 2234 C CA . ALA A 1 275 ? -21.070 -12.072 6.941 1.00 95.88 275 ALA A CA 1
ATOM 2235 C C . ALA A 1 275 ? -20.480 -12.585 8.266 1.00 95.88 275 ALA A C 1
ATOM 2237 O O . ALA A 1 275 ? -19.651 -11.918 8.889 1.00 95.88 275 ALA A O 1
ATOM 2238 N N . ARG A 1 276 ? -20.892 -13.767 8.748 1.00 96.56 276 ARG A N 1
ATOM 2239 C CA . ARG A 1 276 ? -20.261 -14.392 9.916 1.00 96.56 276 ARG A CA 1
ATOM 2240 C C . ARG A 1 276 ? -18.846 -14.857 9.592 1.00 96.56 276 ARG A C 1
ATOM 2242 O O . ARG A 1 276 ? -17.935 -14.532 10.349 1.00 96.56 276 ARG A O 1
ATOM 2249 N N . GLN A 1 277 ? -18.648 -15.567 8.486 1.00 97.00 277 GLN A N 1
ATOM 2250 C CA . GLN A 1 277 ? -17.330 -16.043 8.065 1.00 97.00 277 GLN A CA 1
ATOM 2251 C C . GLN A 1 277 ? -16.339 -14.888 7.846 1.00 97.00 277 GLN A C 1
ATOM 2253 O O . GLN A 1 277 ? -15.228 -14.935 8.380 1.00 97.00 277 GLN A O 1
ATOM 2258 N N . SER A 1 278 ? -16.759 -13.818 7.170 1.00 96.06 278 SER A N 1
ATOM 2259 C CA . SER A 1 278 ? -15.969 -12.597 6.986 1.00 96.06 278 SER A CA 1
ATOM 2260 C C . SER A 1 278 ? -15.563 -11.967 8.316 1.00 96.06 278 SER A C 1
ATOM 2262 O O . SER A 1 278 ? -14.404 -11.605 8.494 1.00 96.06 278 SER A O 1
ATOM 2264 N N . ARG A 1 279 ? -16.451 -11.919 9.321 1.00 96.94 279 ARG A N 1
ATOM 2265 C CA . ARG A 1 279 ? -16.090 -11.431 10.668 1.00 96.94 279 ARG A CA 1
ATOM 2266 C C . ARG A 1 279 ? -15.051 -12.304 11.364 1.00 96.94 279 ARG A C 1
ATOM 2268 O O . ARG A 1 279 ? -14.169 -11.771 12.036 1.00 96.94 279 ARG A O 1
ATOM 2275 N N . LEU A 1 280 ? -15.141 -13.630 11.225 1.00 97.44 280 LEU A N 1
ATOM 2276 C CA . LEU A 1 280 ? -14.156 -14.551 11.804 1.00 97.44 280 LEU A CA 1
ATOM 2277 C C . LEU A 1 280 ? -12.771 -14.356 11.170 1.00 97.44 280 LEU A C 1
ATOM 2279 O O . LEU A 1 280 ? -11.767 -14.337 11.885 1.00 97.44 280 LEU A O 1
ATOM 2283 N N . ARG A 1 281 ? -12.719 -14.158 9.849 1.00 96.88 281 ARG A N 1
ATOM 2284 C CA . ARG A 1 281 ? -11.486 -13.867 9.102 1.00 96.88 281 ARG A CA 1
ATOM 2285 C C . ARG A 1 281 ? -10.927 -12.478 9.393 1.00 96.88 281 ARG A C 1
ATOM 2287 O O . ARG A 1 281 ? -9.737 -12.350 9.666 1.00 96.88 281 ARG A O 1
ATOM 2294 N N . ALA A 1 282 ? -11.775 -11.452 9.447 1.00 95.56 282 ALA A N 1
ATOM 2295 C CA . ALA A 1 282 ? -11.372 -10.110 9.859 1.00 95.56 282 ALA A CA 1
ATOM 2296 C C . ALA A 1 282 ? -10.771 -10.130 11.275 1.00 95.56 282 ALA A C 1
ATOM 2298 O O . ALA A 1 282 ? -9.708 -9.559 11.518 1.00 95.56 282 ALA A O 1
ATOM 2299 N N . ALA A 1 283 ? -11.396 -10.864 12.205 1.00 96.00 283 ALA A N 1
ATOM 2300 C CA . ALA A 1 283 ? -10.865 -11.063 13.550 1.00 96.00 283 ALA A CA 1
ATOM 2301 C C . ALA A 1 283 ? -9.522 -11.809 13.550 1.00 96.00 283 ALA A C 1
ATOM 2303 O O . ALA A 1 283 ? -8.651 -11.469 14.348 1.00 96.00 283 ALA A O 1
ATOM 2304 N N . GLN A 1 284 ? -9.329 -12.795 12.668 1.00 96.81 284 GLN A N 1
ATOM 2305 C CA . GLN A 1 284 ? -8.040 -13.465 12.477 1.00 96.81 284 GLN A CA 1
ATOM 2306 C C . GLN A 1 284 ? -6.956 -12.492 11.997 1.00 96.81 284 GLN A C 1
ATOM 2308 O O . GLN A 1 284 ? -5.886 -12.445 12.606 1.00 96.81 284 GLN A O 1
ATOM 2313 N N . GLY A 1 285 ? -7.234 -11.700 10.956 1.00 95.62 285 GLY A N 1
ATOM 2314 C CA . GLY A 1 285 ? -6.309 -10.684 10.447 1.00 95.62 285 GLY A CA 1
ATOM 2315 C C . GLY A 1 285 ? -5.917 -9.684 11.537 1.00 95.62 285 GLY A C 1
ATOM 2316 O O . GLY A 1 285 ? -4.736 -9.502 11.821 1.00 95.62 285 GLY A O 1
ATOM 2317 N N . LEU A 1 286 ? -6.899 -9.132 12.256 1.00 93.50 286 LEU A N 1
ATOM 2318 C CA . LEU A 1 286 ? -6.660 -8.221 13.382 1.00 93.50 286 LEU A CA 1
ATOM 2319 C C . LEU A 1 286 ? -5.866 -8.882 14.525 1.00 93.50 286 LEU A C 1
ATOM 2321 O O . LEU A 1 286 ? -4.974 -8.253 15.088 1.00 93.50 286 LEU A O 1
ATOM 2325 N N . ALA A 1 287 ? -6.125 -10.156 14.840 1.00 93.88 287 ALA A N 1
ATOM 2326 C CA . ALA A 1 287 ? -5.363 -10.899 15.850 1.00 93.88 287 ALA A CA 1
ATOM 2327 C C . ALA A 1 287 ? -3.880 -11.041 15.487 1.00 93.88 287 ALA A C 1
ATOM 2329 O O . ALA A 1 287 ? -3.014 -11.031 16.363 1.00 93.88 287 ALA A O 1
ATOM 2330 N N . LEU A 1 288 ? -3.595 -11.252 14.202 1.00 93.75 288 LEU A N 1
ATOM 2331 C CA . LEU A 1 288 ? -2.236 -11.364 13.687 1.00 93.75 288 LEU A CA 1
ATOM 2332 C C . LEU A 1 288 ? -1.533 -10.005 13.698 1.00 93.75 288 LEU A C 1
ATOM 2334 O O . LEU A 1 288 ? -0.372 -9.939 14.097 1.00 93.75 288 LEU A O 1
ATOM 2338 N N . LEU A 1 289 ? -2.243 -8.930 13.341 1.00 91.75 289 LEU A N 1
ATOM 2339 C CA . LEU A 1 289 ? -1.731 -7.561 13.431 1.00 91.75 289 LEU A CA 1
ATOM 2340 C C . LEU A 1 289 ? -1.405 -7.154 14.872 1.00 91.75 289 LEU A C 1
ATOM 2342 O O . LEU A 1 289 ? -0.396 -6.491 15.094 1.00 91.75 289 LEU A O 1
ATOM 2346 N N . ASP A 1 290 ? -2.193 -7.596 15.852 1.00 89.19 290 ASP A N 1
ATOM 2347 C CA . ASP A 1 290 ? -1.888 -7.377 17.270 1.00 89.19 290 ASP A CA 1
ATOM 2348 C C . ASP A 1 290 ? -0.615 -8.086 17.695 1.00 89.19 290 ASP A C 1
ATOM 2350 O O . ASP A 1 290 ? 0.279 -7.450 18.243 1.00 89.19 290 ASP A O 1
ATOM 2354 N N . LYS A 1 291 ? -0.487 -9.380 17.374 1.00 88.75 291 LYS A N 1
ATOM 2355 C CA . LYS A 1 291 ? 0.756 -10.119 17.634 1.00 88.75 291 LYS A CA 1
ATOM 2356 C C . LYS A 1 291 ? 1.949 -9.460 16.941 1.00 88.75 291 LYS A C 1
ATOM 2358 O O . LYS A 1 291 ? 3.055 -9.470 17.471 1.00 88.75 291 LYS A O 1
ATOM 2363 N N . TYR A 1 292 ? 1.744 -8.910 15.744 1.00 86.19 292 TYR A N 1
ATOM 2364 C CA . TYR A 1 292 ? 2.791 -8.203 15.017 1.00 86.19 292 TYR A CA 1
ATOM 2365 C C . TYR A 1 292 ? 3.204 -6.924 15.747 1.00 86.19 292 TYR A C 1
ATOM 2367 O O . TYR A 1 292 ? 4.391 -6.732 16.001 1.00 86.19 292 TYR A O 1
ATOM 2375 N N . ARG A 1 293 ? 2.230 -6.118 16.188 1.00 84.50 293 ARG A N 1
ATOM 2376 C CA . ARG A 1 293 ? 2.475 -4.920 16.996 1.00 84.50 293 ARG A CA 1
ATOM 2377 C C . ARG A 1 293 ? 3.146 -5.250 18.326 1.00 84.50 293 ARG A C 1
ATOM 2379 O O . ARG A 1 293 ? 4.079 -4.558 18.690 1.00 84.50 293 ARG A O 1
ATOM 2386 N N . GLU A 1 294 ? 2.744 -6.317 19.015 1.00 83.81 294 GLU A N 1
ATOM 2387 C CA . GLU A 1 294 ? 3.406 -6.780 20.245 1.00 83.81 294 GLU A CA 1
ATOM 2388 C C . GLU A 1 294 ? 4.886 -7.104 20.005 1.00 83.81 294 GLU A C 1
ATOM 2390 O O . GLU A 1 294 ? 5.746 -6.785 20.827 1.00 83.81 294 GLU A O 1
ATOM 2395 N N . VAL A 1 295 ? 5.203 -7.736 18.871 1.00 81.44 295 VAL A N 1
ATOM 2396 C CA . VAL A 1 295 ? 6.587 -8.019 18.484 1.00 81.44 295 VAL A CA 1
ATOM 2397 C C . VAL A 1 295 ? 7.334 -6.727 18.165 1.00 81.44 295 VAL A C 1
ATOM 2399 O O . VAL A 1 295 ? 8.467 -6.582 18.614 1.00 81.44 295 VAL A O 1
ATOM 2402 N N . ASP A 1 296 ? 6.730 -5.786 17.446 1.00 77.88 296 ASP A N 1
ATOM 2403 C CA . ASP A 1 296 ? 7.358 -4.501 17.125 1.00 77.88 296 ASP A CA 1
ATOM 2404 C C . ASP A 1 296 ? 7.557 -3.604 18.350 1.00 77.88 296 ASP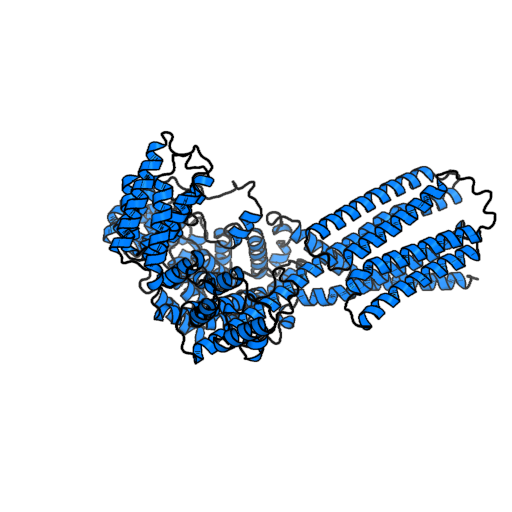 A C 1
ATOM 2406 O O . ASP A 1 296 ? 8.636 -3.031 18.515 1.00 77.88 296 ASP A O 1
ATOM 2410 N N . ASP A 1 297 ? 6.580 -3.554 19.252 1.00 78.31 297 ASP A N 1
ATOM 2411 C CA . ASP A 1 297 ? 6.683 -2.886 20.547 1.00 78.31 297 ASP A CA 1
ATOM 2412 C C . ASP A 1 297 ? 7.796 -3.533 21.375 1.00 78.31 297 ASP A C 1
ATOM 2414 O O . ASP A 1 297 ? 8.669 -2.836 21.893 1.00 78.31 297 ASP A O 1
ATOM 2418 N N . LEU A 1 298 ? 7.873 -4.869 21.400 1.00 77.00 298 LEU A N 1
ATOM 2419 C CA . LEU A 1 298 ? 8.979 -5.564 22.047 1.00 77.00 298 LEU A CA 1
ATOM 2420 C C . LEU A 1 298 ? 10.319 -5.221 21.389 1.00 77.00 298 LEU A C 1
ATOM 2422 O O . LEU A 1 298 ? 11.295 -4.993 22.103 1.00 77.00 298 LEU A O 1
ATOM 2426 N N . LYS A 1 299 ? 10.416 -5.167 20.056 1.00 71.88 299 LYS A N 1
ATOM 2427 C CA . LYS A 1 299 ? 11.656 -4.760 19.377 1.00 71.88 299 LYS A CA 1
ATOM 2428 C C . LYS A 1 299 ? 12.034 -3.329 19.782 1.00 71.88 299 LYS A C 1
ATOM 2430 O O . LYS A 1 299 ? 13.202 -3.075 20.088 1.00 71.88 299 LYS A O 1
ATOM 2435 N N . ALA A 1 300 ? 11.064 -2.414 19.829 1.00 71.62 300 ALA A N 1
ATOM 2436 C CA . ALA A 1 300 ? 11.266 -1.029 20.234 1.00 71.62 300 ALA A CA 1
ATOM 2437 C C . ALA A 1 300 ? 11.761 -0.932 21.683 1.00 71.62 300 ALA A C 1
ATOM 2439 O O . ALA A 1 300 ? 12.817 -0.339 21.918 1.00 71.62 300 ALA A O 1
ATOM 2440 N N . ASP A 1 301 ? 11.072 -1.563 22.632 1.00 71.56 301 ASP A N 1
ATOM 2441 C CA . ASP A 1 301 ? 11.442 -1.595 24.050 1.00 71.56 301 ASP A CA 1
ATOM 2442 C C . ASP A 1 301 ? 12.814 -2.221 24.252 1.00 71.56 301 ASP A C 1
ATOM 2444 O O . ASP A 1 301 ? 13.679 -1.691 24.956 1.00 71.56 301 ASP A O 1
ATOM 2448 N N . THR A 1 302 ? 13.066 -3.332 23.567 1.00 68.69 302 THR A N 1
ATOM 2449 C CA . THR A 1 302 ? 14.339 -4.020 23.701 1.00 68.69 302 THR A CA 1
ATOM 2450 C C . THR A 1 302 ? 15.475 -3.193 23.085 1.00 68.69 302 THR A C 1
ATOM 2452 O O . THR A 1 302 ? 16.596 -3.254 23.585 1.00 68.69 302 THR A O 1
ATOM 2455 N N . PHE A 1 303 ? 15.227 -2.343 22.080 1.00 65.56 303 PHE A N 1
ATOM 2456 C CA . PHE A 1 303 ? 16.216 -1.352 21.641 1.00 65.56 303 PHE A CA 1
ATOM 2457 C C . PHE A 1 303 ? 16.530 -0.313 22.693 1.00 65.56 303 PHE A C 1
ATOM 2459 O O . PHE A 1 303 ? 17.707 -0.015 22.888 1.00 65.56 303 PHE A O 1
ATOM 2466 N N . PHE A 1 304 ? 15.518 0.238 23.363 1.00 66.94 304 PHE A N 1
ATOM 2467 C CA . PHE A 1 304 ? 15.773 1.182 24.448 1.00 66.94 304 PHE A CA 1
ATOM 2468 C C . PHE A 1 304 ? 16.620 0.513 25.526 1.00 66.94 304 PHE A C 1
ATOM 2470 O O . PHE A 1 304 ? 17.654 1.061 25.913 1.00 66.94 304 PHE A O 1
ATOM 2477 N N . ASN A 1 305 ? 16.284 -0.726 25.885 1.00 67.50 305 ASN A N 1
ATOM 2478 C CA . ASN A 1 305 ? 17.086 -1.524 26.801 1.00 67.50 305 ASN A CA 1
ATOM 2479 C C . ASN A 1 305 ? 18.517 -1.725 26.272 1.00 67.50 305 ASN A C 1
ATOM 2481 O O . ASN A 1 305 ? 19.466 -1.435 26.990 1.00 67.50 305 ASN A O 1
ATOM 2485 N N . ALA A 1 306 ? 18.708 -2.117 25.009 1.00 63.41 306 ALA A N 1
ATOM 2486 C CA . ALA A 1 306 ? 20.017 -2.356 24.388 1.00 63.41 306 ALA A CA 1
ATOM 2487 C C . ALA A 1 306 ? 20.885 -1.095 24.218 1.00 63.41 306 ALA A C 1
ATOM 2489 O O . ALA A 1 306 ? 22.113 -1.165 24.334 1.00 63.41 306 ALA A O 1
ATOM 2490 N N . ALA A 1 307 ? 20.278 0.063 23.957 1.00 64.75 307 ALA A N 1
ATOM 2491 C CA . ALA A 1 307 ? 20.967 1.350 23.958 1.00 64.75 307 ALA A CA 1
ATOM 2492 C C . ALA A 1 307 ? 21.466 1.675 25.373 1.00 64.75 307 ALA A C 1
ATOM 2494 O O . ALA A 1 307 ? 22.624 2.060 25.558 1.00 64.75 307 ALA A O 1
ATOM 2495 N N . TRP A 1 308 ? 20.638 1.407 26.385 1.00 64.00 308 TRP A N 1
ATOM 2496 C CA . TRP A 1 308 ? 21.042 1.461 27.786 1.00 64.00 308 TRP A CA 1
ATOM 2497 C C . TRP A 1 308 ? 22.160 0.469 28.124 1.00 64.00 308 TRP A C 1
ATOM 2499 O O . TRP A 1 308 ? 23.084 0.843 28.848 1.00 64.00 308 TRP A O 1
ATOM 2509 N N . LEU A 1 309 ? 22.158 -0.735 27.536 1.00 62.41 309 LEU A N 1
ATOM 2510 C CA . LEU A 1 309 ? 23.226 -1.732 27.711 1.00 62.41 309 LEU A CA 1
ATOM 2511 C C . LEU A 1 309 ? 24.599 -1.236 27.255 1.00 62.41 309 LEU A C 1
ATOM 2513 O O . LEU A 1 309 ? 25.603 -1.670 27.807 1.00 62.41 309 LEU A O 1
ATOM 2517 N N . VAL A 1 310 ? 24.668 -0.341 26.267 1.00 60.75 310 VAL A N 1
ATOM 2518 C CA . VAL A 1 310 ? 25.940 0.248 25.809 1.00 60.75 310 VAL A CA 1
ATOM 2519 C C . VAL A 1 310 ? 26.298 1.488 26.610 1.00 60.75 310 VAL A C 1
ATOM 2521 O O . VAL A 1 310 ? 27.460 1.686 26.974 1.00 60.75 310 VAL A O 1
ATOM 2524 N N . MET A 1 311 ? 25.302 2.316 26.917 1.00 62.66 311 MET A N 1
ATOM 2525 C CA . MET A 1 311 ? 25.528 3.561 27.637 1.00 62.66 311 MET A CA 1
ATOM 2526 C C . MET A 1 311 ? 25.908 3.315 29.096 1.00 62.66 311 MET A C 1
ATOM 2528 O O . MET A 1 311 ? 26.789 4.006 29.595 1.00 62.66 311 MET A O 1
ATOM 2532 N N . ALA A 1 312 ? 25.331 2.319 29.776 1.00 64.75 312 ALA A N 1
ATOM 2533 C CA . ALA A 1 312 ? 25.614 2.061 31.187 1.00 64.75 312 ALA A CA 1
ATOM 2534 C C . ALA A 1 312 ? 27.082 1.655 31.448 1.00 64.75 312 ALA A C 1
ATOM 2536 O O . ALA A 1 312 ? 27.703 2.289 32.301 1.00 64.75 312 ALA A O 1
ATOM 2537 N N . PRO A 1 313 ? 27.707 0.708 30.716 1.00 61.06 313 PRO A N 1
ATOM 2538 C CA . PRO A 1 313 ? 29.133 0.407 30.845 1.00 61.06 313 PRO A CA 1
ATOM 2539 C C . PRO A 1 313 ? 30.040 1.554 30.402 1.00 61.06 313 PRO A C 1
ATOM 2541 O O . PRO A 1 313 ? 31.100 1.731 30.992 1.00 61.06 313 PRO A O 1
ATOM 2544 N N . LEU A 1 314 ? 29.649 2.345 29.396 1.00 62.12 314 LEU A N 1
ATOM 2545 C CA . LEU A 1 314 ? 30.415 3.519 28.967 1.00 62.12 314 LEU A CA 1
ATOM 2546 C C . LEU A 1 314 ? 30.409 4.606 30.050 1.00 62.12 314 LEU A C 1
ATOM 2548 O O . LEU A 1 314 ? 31.464 5.119 30.413 1.00 62.12 314 LEU A O 1
ATOM 2552 N N . ILE A 1 315 ? 29.237 4.905 30.613 1.00 62.75 315 ILE A N 1
ATOM 2553 C CA . ILE A 1 315 ? 29.052 5.781 31.776 1.00 62.75 315 ILE A CA 1
ATOM 2554 C C . ILE A 1 315 ? 29.892 5.261 32.943 1.00 62.75 315 ILE A C 1
ATOM 2556 O O . ILE A 1 315 ? 30.680 6.001 33.531 1.00 62.75 315 ILE A O 1
ATOM 2560 N N . LEU A 1 316 ? 29.795 3.964 33.220 1.00 63.12 316 LEU A N 1
ATOM 2561 C CA . LEU A 1 316 ? 30.544 3.296 34.268 1.00 63.12 316 LEU A CA 1
ATOM 2562 C C . LEU A 1 316 ? 32.062 3.414 34.033 1.00 63.12 316 LEU A C 1
ATOM 2564 O O . LEU A 1 316 ? 32.790 3.796 34.943 1.00 63.12 316 LEU A O 1
ATOM 2568 N N . PHE A 1 317 ? 32.541 3.196 32.808 1.00 60.44 317 PHE A N 1
ATOM 2569 C CA . PHE A 1 317 ? 33.944 3.335 32.415 1.00 60.44 317 PHE A CA 1
ATOM 2570 C C . PHE A 1 317 ? 34.445 4.780 32.540 1.00 60.44 317 PHE A C 1
ATOM 2572 O O . PHE A 1 317 ? 35.516 5.008 33.105 1.00 60.44 317 PHE A O 1
ATOM 2579 N N . ILE A 1 318 ? 33.657 5.762 32.092 1.00 59.06 318 ILE A N 1
ATOM 2580 C CA . ILE A 1 318 ? 33.959 7.195 32.233 1.00 59.06 318 ILE A CA 1
ATOM 2581 C C . ILE A 1 318 ? 34.058 7.583 33.714 1.00 59.06 318 ILE A C 1
ATOM 2583 O O . ILE A 1 318 ? 34.922 8.381 34.068 1.00 59.06 318 ILE A O 1
ATOM 2587 N N . THR A 1 319 ? 33.259 6.978 34.601 1.00 57.69 319 THR A N 1
ATOM 2588 C CA . THR A 1 319 ? 33.405 7.175 36.059 1.00 57.69 319 THR A CA 1
ATOM 2589 C C . THR A 1 319 ? 34.608 6.431 36.657 1.00 57.69 319 THR A C 1
ATOM 2591 O O . THR A 1 319 ? 35.190 6.864 37.654 1.00 57.69 319 THR A O 1
ATOM 2594 N N . LEU A 1 320 ? 35.034 5.332 36.031 1.00 57.44 320 LEU A N 1
ATOM 2595 C CA . LEU A 1 320 ? 36.127 4.468 36.480 1.00 57.44 320 LEU A CA 1
ATOM 2596 C C . LEU A 1 320 ? 37.509 5.044 36.168 1.00 57.44 320 LEU A C 1
ATOM 2598 O O . LEU A 1 320 ? 38.401 4.971 37.010 1.00 57.44 320 LEU A O 1
ATOM 2602 N N . VAL A 1 321 ? 37.710 5.605 34.972 1.00 61.78 321 VAL A N 1
ATOM 2603 C CA . VAL A 1 321 ? 39.016 6.122 34.518 1.00 61.78 321 VAL A CA 1
ATOM 2604 C C . VAL A 1 321 ? 39.592 7.166 35.489 1.00 61.78 321 VAL A C 1
ATOM 2606 O O . VAL A 1 321 ? 40.753 7.030 35.886 1.00 61.78 321 VAL A O 1
ATOM 2609 N N . PRO A 1 322 ? 38.817 8.155 35.970 1.00 55.97 322 PRO A N 1
ATOM 2610 C CA . PRO A 1 322 ? 39.286 9.125 36.951 1.00 55.97 322 PRO A CA 1
ATOM 2611 C C . PRO A 1 322 ? 39.528 8.494 38.328 1.00 55.97 322 PRO A C 1
ATOM 2613 O O . PRO A 1 322 ? 40.429 8.925 39.049 1.00 55.97 322 PRO A O 1
ATOM 2616 N N . LEU A 1 323 ? 38.756 7.469 38.709 1.00 54.84 323 LEU A N 1
ATOM 2617 C CA . LEU A 1 323 ? 38.950 6.727 39.959 1.00 54.84 323 LEU A CA 1
ATOM 2618 C C . LEU A 1 323 ? 40.271 5.940 39.926 1.00 54.84 323 LEU A C 1
ATOM 2620 O O . LEU A 1 323 ? 41.069 6.014 40.859 1.00 54.84 323 LEU A O 1
ATOM 2624 N N . VAL A 1 324 ? 40.544 5.242 38.822 1.00 59.00 324 VAL A N 1
ATOM 2625 C CA . VAL A 1 324 ? 41.807 4.530 38.586 1.00 59.00 324 VAL A CA 1
ATOM 2626 C C . VAL A 1 324 ? 42.970 5.517 38.511 1.00 59.00 324 VAL A C 1
ATOM 2628 O O . VAL A 1 324 ? 44.005 5.261 39.118 1.00 59.00 324 VAL A O 1
ATOM 2631 N N . GLY A 1 325 ? 42.796 6.669 37.856 1.00 59.47 325 GLY A N 1
ATOM 2632 C CA . GLY A 1 325 ? 43.785 7.749 37.822 1.00 59.47 325 GLY A CA 1
ATOM 2633 C C . GLY A 1 325 ? 44.155 8.251 39.221 1.00 59.47 325 GLY A C 1
ATOM 2634 O O . GLY A 1 325 ? 45.340 8.320 39.550 1.00 59.47 325 GLY A O 1
ATOM 2635 N N . ILE A 1 326 ? 43.159 8.487 40.088 1.00 56.72 326 ILE A N 1
ATOM 2636 C CA . ILE A 1 326 ? 43.384 8.812 41.508 1.00 56.72 326 ILE A CA 1
ATOM 2637 C C . ILE A 1 326 ? 44.171 7.698 42.200 1.00 56.72 326 ILE A C 1
ATOM 2639 O O . ILE A 1 326 ? 45.129 7.979 42.921 1.00 56.72 326 ILE A O 1
ATOM 2643 N N . VAL A 1 327 ? 43.793 6.434 41.991 1.00 53.91 327 VAL A N 1
ATOM 2644 C CA . VAL A 1 327 ? 44.466 5.288 42.616 1.00 53.91 327 VAL A CA 1
ATOM 2645 C C . VAL A 1 327 ? 45.922 5.175 42.148 1.00 53.91 327 VAL A C 1
ATOM 2647 O O . VAL A 1 327 ? 46.806 4.964 42.978 1.00 53.91 327 VAL A O 1
ATOM 2650 N N . VAL A 1 328 ? 46.199 5.353 40.855 1.00 61.09 328 VAL A N 1
ATOM 2651 C CA . VAL A 1 328 ? 47.548 5.279 40.273 1.00 61.09 328 VAL A CA 1
ATOM 2652 C C . VAL A 1 328 ? 48.425 6.429 40.758 1.00 61.09 328 VAL A C 1
ATOM 2654 O O . VAL A 1 328 ? 49.541 6.175 41.200 1.00 61.09 328 VAL A O 1
ATOM 2657 N N . GLU A 1 329 ? 47.936 7.667 40.754 1.00 58.03 329 GLU A N 1
ATOM 2658 C CA . GLU A 1 329 ? 48.666 8.834 41.276 1.00 58.03 329 GLU A CA 1
ATOM 2659 C C . GLU A 1 329 ? 48.921 8.729 42.776 1.00 58.03 329 GLU A C 1
ATOM 2661 O O . GLU A 1 329 ? 49.997 9.075 43.262 1.00 58.03 329 GLU A O 1
ATOM 2666 N N . PHE A 1 330 ? 47.968 8.178 43.528 1.00 54.62 330 PHE A N 1
ATOM 2667 C CA . PHE A 1 330 ? 48.154 7.901 44.946 1.00 54.62 330 PHE A CA 1
ATOM 2668 C C . PHE A 1 330 ? 49.246 6.847 45.177 1.00 54.62 330 PHE A C 1
ATOM 2670 O O . PHE A 1 330 ? 50.091 7.009 46.060 1.00 54.62 330 PHE A O 1
ATOM 2677 N N . ILE A 1 331 ? 49.283 5.789 44.358 1.00 56.03 331 ILE A N 1
ATOM 2678 C CA . ILE A 1 331 ? 50.358 4.787 44.371 1.00 56.03 331 ILE A CA 1
ATOM 2679 C C . ILE A 1 331 ? 51.693 5.436 43.965 1.00 56.03 331 ILE A C 1
ATOM 2681 O O . ILE A 1 331 ? 52.694 5.261 44.659 1.00 56.03 331 ILE A O 1
ATOM 2685 N N . GLN A 1 332 ? 51.731 6.239 42.902 1.00 58.03 332 GLN A N 1
ATOM 2686 C CA . GLN A 1 332 ? 52.945 6.910 42.431 1.00 58.03 332 GLN A CA 1
ATOM 2687 C C . GLN A 1 332 ? 53.482 7.936 43.434 1.00 58.03 332 GLN A C 1
ATOM 2689 O O . GLN A 1 332 ? 54.688 7.985 43.638 1.00 58.03 332 GLN A O 1
ATOM 2694 N N . ALA A 1 333 ? 52.632 8.696 44.123 1.00 54.56 333 ALA A N 1
ATOM 2695 C CA . ALA A 1 333 ? 53.042 9.602 45.199 1.00 54.56 333 ALA A CA 1
ATOM 2696 C C . ALA A 1 333 ? 53.530 8.858 46.454 1.00 54.56 333 ALA A C 1
ATOM 2698 O O . ALA A 1 333 ? 54.310 9.387 47.247 1.00 54.56 333 ALA A O 1
ATOM 2699 N N . ARG A 1 334 ? 53.073 7.616 46.653 1.00 51.56 334 ARG A N 1
ATOM 2700 C CA . ARG A 1 334 ? 53.521 6.749 47.748 1.00 51.56 334 ARG A CA 1
ATOM 2701 C C . ARG A 1 334 ? 54.904 6.153 47.476 1.00 51.56 334 ARG A C 1
ATOM 2703 O O . ARG A 1 334 ? 55.676 6.000 48.421 1.00 51.56 334 ARG A O 1
ATOM 2710 N N . PHE A 1 335 ? 55.197 5.802 46.222 1.00 60.50 335 PHE A N 1
ATOM 2711 C CA . PHE A 1 335 ? 56.435 5.117 45.825 1.00 60.50 335 PHE A CA 1
ATOM 2712 C C . PHE A 1 335 ? 57.480 6.028 45.151 1.00 60.50 335 PHE A C 1
ATOM 2714 O O . PHE A 1 335 ? 58.664 5.704 45.163 1.00 60.50 335 PHE A O 1
ATOM 2721 N N . GLY A 1 336 ? 57.084 7.185 44.621 1.00 51.50 336 GLY A N 1
ATOM 2722 C CA . GLY A 1 336 ? 57.946 8.227 44.062 1.00 51.50 336 GLY A CA 1
ATOM 2723 C C . GLY A 1 336 ? 57.801 9.546 44.830 1.00 51.50 336 GLY A C 1
ATOM 2724 O O . GLY A 1 336 ? 56.732 9.876 45.328 1.00 51.50 336 GLY A O 1
ATOM 2725 N N . ARG A 1 337 ? 58.872 10.347 44.930 1.00 51.59 337 ARG A N 1
ATOM 2726 C CA . ARG A 1 337 ? 58.911 11.614 45.704 1.00 51.59 337 ARG A CA 1
ATOM 2727 C C . ARG A 1 337 ? 58.097 12.780 45.093 1.00 51.59 337 ARG A C 1
ATOM 2729 O O . ARG A 1 337 ? 58.446 13.940 45.308 1.00 51.59 337 ARG A O 1
ATOM 2736 N N . ARG A 1 338 ? 57.045 12.530 44.307 1.00 52.09 338 ARG A N 1
ATOM 2737 C CA . ARG A 1 338 ? 56.193 13.601 43.755 1.00 52.09 338 ARG A CA 1
ATOM 2738 C C . ARG A 1 338 ? 55.000 13.855 44.676 1.00 52.09 338 ARG A C 1
ATOM 2740 O O . ARG A 1 338 ? 54.334 12.923 45.112 1.00 52.09 338 ARG A O 1
ATOM 2747 N N . LYS A 1 339 ? 54.734 15.131 44.984 1.00 60.81 339 LYS A N 1
ATOM 2748 C CA . LYS A 1 339 ? 53.532 15.534 45.730 1.00 60.81 339 LYS A CA 1
ATOM 2749 C C . LYS A 1 339 ? 52.296 15.234 44.867 1.00 60.81 339 LYS A C 1
ATOM 2751 O O . LYS A 1 339 ? 52.285 15.653 43.709 1.00 60.81 339 LYS A O 1
ATOM 2756 N N . PRO A 1 340 ? 51.277 14.543 45.401 1.00 55.16 340 PRO A N 1
ATOM 2757 C CA . PRO A 1 340 ? 50.116 14.154 44.615 1.00 55.16 340 PRO A CA 1
ATOM 2758 C C . PRO A 1 340 ? 49.316 15.399 44.214 1.00 55.16 340 PRO A C 1
ATOM 2760 O O . PRO A 1 340 ? 49.001 16.245 45.056 1.00 55.16 340 PRO A O 1
ATOM 2763 N N . ARG A 1 341 ? 48.956 15.516 42.932 1.00 57.66 341 ARG A N 1
ATOM 2764 C CA . ARG A 1 341 ? 48.119 16.609 42.399 1.00 57.66 341 ARG A CA 1
ATOM 2765 C C . ARG A 1 341 ? 46.628 16.388 42.691 1.00 57.66 341 ARG A C 1
ATOM 2767 O O . ARG A 1 341 ? 45.776 16.606 41.838 1.00 57.66 341 ARG A O 1
ATOM 2774 N N . VAL A 1 342 ? 46.293 15.968 43.913 1.00 56.00 342 VAL A N 1
ATOM 2775 C CA . VAL A 1 342 ? 44.928 15.569 44.331 1.00 56.00 342 VAL A CA 1
ATOM 2776 C C . VAL A 1 342 ? 43.886 16.648 44.014 1.00 56.00 342 VAL A C 1
ATOM 2778 O O . VAL A 1 342 ? 42.765 16.343 43.622 1.00 56.00 342 VAL A O 1
ATOM 2781 N N . ARG A 1 343 ? 44.274 17.925 44.120 1.00 58.81 343 ARG A N 1
ATOM 2782 C CA . ARG A 1 343 ? 43.393 19.070 43.862 1.00 58.81 343 ARG A CA 1
ATOM 2783 C C . ARG A 1 343 ? 42.978 19.211 42.392 1.00 58.81 343 ARG A C 1
ATOM 2785 O O . ARG A 1 343 ? 41.880 19.690 42.137 1.00 58.81 343 ARG A O 1
ATOM 2792 N N . GLU A 1 344 ? 43.830 18.831 41.440 1.00 60.75 344 GLU A N 1
ATOM 2793 C CA . GLU A 1 344 ? 43.489 18.884 40.007 1.00 60.75 344 GLU A CA 1
ATOM 2794 C C . GLU A 1 344 ? 42.546 17.735 39.634 1.00 60.75 344 GLU A C 1
ATOM 2796 O O . GLU A 1 344 ? 41.549 17.962 38.954 1.00 60.75 344 GLU A O 1
ATOM 2801 N N . TYR A 1 345 ? 42.773 16.540 40.187 1.00 55.56 345 TYR A N 1
ATOM 2802 C CA . TYR A 1 345 ? 41.888 15.391 39.987 1.00 55.56 345 TYR A CA 1
ATOM 2803 C C . TYR A 1 345 ? 40.511 15.577 40.636 1.00 55.56 345 TYR A C 1
ATOM 2805 O O . TYR A 1 345 ? 39.513 15.232 40.017 1.00 55.56 345 TYR A O 1
ATOM 2813 N N . ALA A 1 346 ? 40.419 16.181 41.826 1.00 58.03 346 ALA A N 1
ATOM 2814 C CA . ALA A 1 346 ? 39.127 16.490 42.448 1.00 58.03 346 ALA A CA 1
ATOM 2815 C C . ALA A 1 346 ? 38.289 17.470 41.604 1.00 58.03 346 ALA A C 1
ATOM 2817 O O . ALA A 1 346 ? 37.080 17.306 41.485 1.00 58.03 346 ALA A O 1
ATOM 2818 N N . LYS A 1 347 ? 38.931 18.462 40.967 1.00 61.50 347 LYS A N 1
ATOM 2819 C CA . LYS A 1 347 ? 38.252 19.366 40.024 1.00 61.50 347 LYS A CA 1
ATOM 2820 C C . LYS A 1 347 ? 37.777 18.629 38.773 1.00 61.50 347 LYS A C 1
ATOM 2822 O O . LYS A 1 347 ? 36.660 18.869 38.335 1.00 61.50 347 LYS A O 1
ATOM 2827 N N . LEU A 1 348 ? 38.603 17.734 38.226 1.00 58.66 348 LEU A N 1
ATOM 2828 C CA . LEU A 1 348 ? 38.234 16.914 37.072 1.00 58.66 348 LEU A CA 1
ATOM 2829 C C . LEU A 1 348 ? 37.049 15.989 37.394 1.00 58.66 348 LEU A C 1
ATOM 2831 O O . LEU A 1 348 ? 36.125 15.912 36.596 1.00 58.66 348 LEU A O 1
ATOM 2835 N N . HIS A 1 349 ? 37.037 15.361 38.574 1.00 58.94 349 HIS A N 1
ATOM 2836 C CA . HIS A 1 349 ? 35.908 14.553 39.057 1.00 58.94 349 HIS A CA 1
ATOM 2837 C C . HIS A 1 349 ? 34.622 15.370 39.161 1.00 58.94 349 HIS A C 1
ATOM 2839 O O . HIS A 1 349 ? 33.621 14.961 38.602 1.00 58.94 349 HIS A O 1
ATOM 2845 N N . ILE A 1 350 ? 34.655 16.566 39.758 1.00 61.88 350 ILE A N 1
ATOM 2846 C CA . ILE A 1 350 ? 33.463 17.430 39.835 1.00 61.88 350 ILE A CA 1
ATOM 2847 C C . ILE A 1 350 ? 32.940 17.794 38.436 1.00 61.88 350 ILE A C 1
ATOM 2849 O O . ILE A 1 350 ? 31.733 17.800 38.217 1.00 61.88 350 ILE A O 1
ATOM 2853 N N . VAL A 1 351 ? 33.824 18.087 37.476 1.00 63.72 351 VAL A N 1
ATOM 2854 C CA . VAL A 1 351 ? 33.408 18.385 36.094 1.00 63.72 351 VAL A CA 1
ATOM 2855 C C . VAL A 1 351 ? 32.782 17.155 35.432 1.00 63.72 351 VAL A C 1
ATOM 2857 O O . VAL A 1 351 ? 31.742 17.281 34.793 1.00 63.72 351 VAL A O 1
ATOM 2860 N N . ILE A 1 352 ? 33.377 15.974 35.612 1.00 59.16 352 ILE A N 1
ATOM 2861 C CA . ILE A 1 352 ? 32.853 14.706 35.090 1.00 59.16 352 ILE A CA 1
ATOM 2862 C C . ILE A 1 352 ? 31.490 14.390 35.719 1.00 59.16 352 ILE A C 1
ATOM 2864 O O . ILE A 1 352 ? 30.555 14.095 34.981 1.00 59.16 352 ILE A O 1
ATOM 2868 N N . ASP A 1 353 ?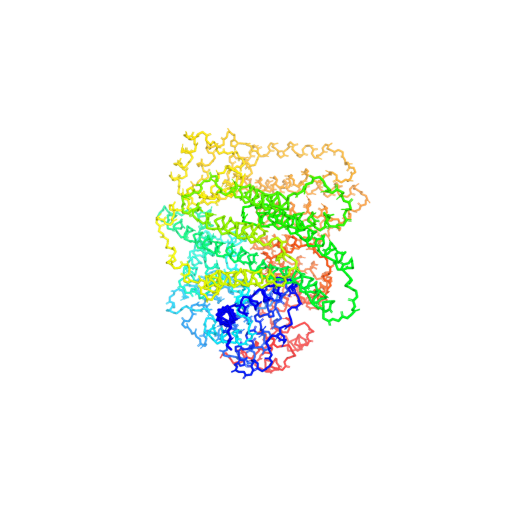 31.341 14.549 37.035 1.00 58.75 353 ASP A N 1
ATOM 2869 C CA . ASP A 1 353 ? 30.083 14.368 37.767 1.00 58.75 353 ASP A CA 1
ATOM 2870 C C . ASP A 1 353 ? 28.982 15.306 37.250 1.00 58.75 353 ASP A C 1
ATOM 2872 O O . ASP A 1 353 ? 27.852 14.875 37.029 1.00 58.75 353 ASP A O 1
ATOM 2876 N N . VAL A 1 354 ? 29.304 16.584 37.013 1.00 64.19 354 VAL A N 1
ATOM 2877 C CA . VAL A 1 354 ? 28.352 17.568 36.470 1.00 64.19 354 VAL A CA 1
ATOM 2878 C C . VAL A 1 354 ? 27.957 17.220 35.036 1.00 64.19 354 VAL A C 1
ATOM 2880 O O . VAL A 1 354 ? 26.776 17.282 34.705 1.00 64.19 354 VAL A O 1
ATOM 2883 N N . VAL A 1 355 ? 28.907 16.822 34.184 1.00 61.88 355 VAL A N 1
ATOM 2884 C CA . VAL A 1 355 ? 28.612 16.391 32.807 1.00 61.88 355 VAL A CA 1
ATOM 2885 C C . VAL A 1 355 ? 27.739 15.137 32.812 1.00 61.88 355 VAL A C 1
ATOM 2887 O O . VAL A 1 355 ? 26.745 15.093 32.094 1.00 61.88 355 VAL A O 1
ATOM 2890 N N . LEU A 1 356 ? 28.051 14.149 33.654 1.00 60.50 356 LEU A N 1
ATOM 2891 C CA . LEU A 1 356 ? 27.238 12.945 33.821 1.00 60.50 356 LEU A CA 1
ATOM 2892 C C . LEU A 1 356 ? 25.837 13.271 34.325 1.00 60.50 356 LEU A C 1
ATOM 2894 O O . LEU A 1 356 ? 24.878 12.733 33.788 1.00 60.50 356 LEU A O 1
ATOM 2898 N N . PHE A 1 357 ? 25.700 14.188 35.282 1.00 63.69 357 PHE A N 1
ATOM 2899 C CA . PHE A 1 357 ? 24.404 14.656 35.764 1.00 63.69 357 PHE A CA 1
ATOM 2900 C C . PHE A 1 357 ? 23.596 15.384 34.678 1.00 63.69 357 PHE A C 1
ATOM 2902 O O . PHE A 1 357 ? 22.394 15.162 34.564 1.00 63.69 357 PHE A O 1
ATOM 2909 N N . LEU A 1 358 ? 24.234 16.208 33.841 1.00 59.56 358 LEU A N 1
ATOM 2910 C CA . LEU A 1 358 ? 23.570 16.872 32.713 1.00 59.56 358 LEU A CA 1
ATOM 2911 C C . LEU A 1 358 ? 23.149 15.878 31.622 1.00 59.56 358 LEU A C 1
ATOM 2913 O O . LEU A 1 358 ? 22.042 15.991 31.103 1.00 59.56 358 LEU A O 1
ATOM 2917 N N . VAL A 1 359 ? 23.983 14.881 31.308 1.00 59.44 359 VAL A N 1
ATOM 2918 C CA . VAL A 1 359 ? 23.622 13.776 30.399 1.00 59.44 359 VAL A CA 1
ATOM 2919 C C . VAL A 1 359 ? 22.455 12.977 30.976 1.00 59.44 359 VAL A C 1
ATOM 2921 O O . VAL A 1 359 ? 21.518 12.657 30.256 1.00 59.44 359 VAL A O 1
ATOM 2924 N N . LEU A 1 360 ? 22.464 12.712 32.282 1.00 61.84 360 LEU A N 1
ATOM 2925 C CA . LEU A 1 360 ? 21.381 12.032 32.987 1.00 61.84 360 LEU A CA 1
ATOM 2926 C C . LEU A 1 360 ? 20.069 12.823 32.904 1.00 61.84 360 LEU A C 1
ATOM 2928 O O . LEU A 1 360 ? 19.042 12.251 32.564 1.00 61.84 360 LEU A O 1
ATOM 2932 N N . LEU A 1 361 ? 20.104 14.138 33.153 1.00 58.38 361 LEU A N 1
ATOM 2933 C CA . LEU A 1 361 ? 18.948 15.029 33.012 1.00 58.38 361 LEU A CA 1
ATOM 2934 C C . LEU A 1 361 ? 18.431 15.089 31.572 1.00 58.38 361 LEU A C 1
ATOM 2936 O O . LEU A 1 361 ? 17.221 15.100 31.367 1.00 58.38 361 LEU A O 1
ATOM 2940 N N . LEU A 1 362 ? 19.328 15.101 30.584 1.00 58.69 362 LEU A N 1
ATOM 2941 C CA . LEU A 1 362 ? 18.955 15.044 29.173 1.00 58.69 362 LEU A CA 1
ATOM 2942 C C . LEU A 1 362 ? 18.254 13.720 28.845 1.00 58.69 362 LEU A C 1
ATOM 2944 O O . LEU A 1 362 ? 17.222 13.731 28.185 1.00 58.69 362 LEU A O 1
ATOM 2948 N N . LEU A 1 363 ? 18.769 12.595 29.346 1.00 58.44 363 LEU A N 1
ATOM 2949 C CA . LEU A 1 363 ? 18.151 11.278 29.171 1.00 58.44 363 LEU A CA 1
ATOM 2950 C C . LEU A 1 363 ? 16.781 11.198 29.861 1.00 58.44 363 LEU A C 1
ATOM 2952 O O . LEU A 1 363 ? 15.841 10.686 29.264 1.00 58.44 363 LEU A O 1
ATOM 2956 N N . VAL A 1 364 ? 16.633 11.776 31.062 1.00 58.78 364 VAL A N 1
ATOM 2957 C CA . VAL A 1 364 ? 15.328 11.925 31.734 1.00 58.78 364 VAL A CA 1
ATOM 2958 C C . VAL A 1 364 ? 14.371 12.751 30.870 1.00 58.78 364 VAL A C 1
ATOM 2960 O O . VAL A 1 364 ? 13.238 12.341 30.649 1.00 58.78 364 VAL A O 1
ATOM 2963 N N . ALA A 1 365 ? 14.810 13.904 30.360 1.00 57.78 365 ALA A N 1
ATOM 2964 C CA . ALA A 1 365 ? 13.969 14.784 29.553 1.00 57.78 365 ALA A CA 1
ATOM 2965 C C . ALA A 1 365 ? 13.522 14.127 28.234 1.00 57.78 365 ALA A C 1
ATOM 2967 O O . ALA A 1 365 ? 12.365 14.278 27.844 1.00 57.78 365 ALA A O 1
ATOM 2968 N N . LEU A 1 366 ? 14.412 13.370 27.581 1.00 56.16 366 LEU A N 1
ATOM 2969 C CA . LEU A 1 366 ? 14.100 12.599 26.373 1.00 56.16 366 LEU A CA 1
ATOM 2970 C C . LEU A 1 366 ? 13.073 11.491 26.651 1.00 56.16 366 LEU A C 1
ATOM 2972 O O . LEU A 1 366 ? 12.172 11.288 25.840 1.00 56.16 366 LEU A O 1
ATOM 2976 N N . GLU A 1 367 ? 13.155 10.827 27.807 1.00 56.28 367 GLU A N 1
ATOM 2977 C CA . GLU A 1 367 ? 12.175 9.811 28.211 1.00 56.28 367 GLU A CA 1
ATOM 2978 C C . GLU A 1 367 ? 10.806 10.431 28.537 1.00 56.28 367 GLU A C 1
ATOM 2980 O O . GLU A 1 367 ? 9.766 9.942 28.099 1.00 56.28 367 GLU A O 1
ATOM 2985 N N . PHE A 1 368 ? 10.785 11.572 29.236 1.00 56.47 368 PHE A N 1
ATOM 2986 C CA . PHE A 1 368 ? 9.542 12.287 29.552 1.00 56.47 368 PHE A CA 1
ATOM 2987 C C . PHE A 1 368 ? 8.801 12.793 28.306 1.00 56.47 368 PHE A C 1
ATOM 2989 O O . PHE A 1 368 ? 7.573 12.893 28.327 1.00 56.47 368 PHE A O 1
ATOM 2996 N N . GLN A 1 369 ? 9.503 13.072 27.202 1.00 51.16 369 GLN A N 1
ATOM 2997 C CA . GLN A 1 369 ? 8.853 13.457 25.945 1.00 51.16 369 GLN A CA 1
ATOM 2998 C C . GLN A 1 369 ? 8.061 12.317 25.283 1.00 51.16 369 GLN A C 1
ATOM 3000 O O . GLN A 1 369 ? 7.179 12.591 24.470 1.00 51.16 369 GLN A O 1
ATOM 3005 N N . LYS A 1 370 ? 8.298 11.051 25.650 1.00 54.12 370 LYS A N 1
ATOM 3006 C CA . LYS A 1 370 ? 7.666 9.886 25.011 1.00 54.12 370 LYS A CA 1
ATOM 3007 C C . LYS A 1 370 ? 6.263 9.520 25.508 1.00 54.12 370 LYS A C 1
ATOM 3009 O O . LYS A 1 370 ? 5.720 8.510 25.074 1.00 54.12 370 LYS A O 1
ATOM 3014 N N . LYS A 1 371 ? 5.640 10.323 26.380 1.00 51.88 371 LYS A N 1
ATOM 3015 C CA . LYS A 1 371 ? 4.277 10.103 26.923 1.00 51.88 371 LYS A CA 1
ATOM 3016 C C . LYS A 1 371 ? 4.038 8.764 27.662 1.00 51.88 371 LYS A C 1
ATOM 3018 O O . LYS A 1 371 ? 2.909 8.525 28.075 1.00 51.88 371 LYS A O 1
ATOM 3023 N N . ARG A 1 372 ? 5.057 7.932 27.916 1.00 51.12 372 ARG A N 1
ATOM 3024 C CA . ARG A 1 372 ? 4.963 6.735 28.776 1.00 51.12 372 ARG A CA 1
ATOM 3025 C C . ARG A 1 372 ? 6.106 6.711 29.800 1.00 51.12 372 ARG A C 1
ATOM 3027 O O . ARG A 1 372 ? 7.171 6.197 29.487 1.00 51.12 372 ARG A O 1
ATOM 3034 N N . PRO A 1 373 ? 5.923 7.236 31.025 1.00 47.91 373 PRO A N 1
ATOM 3035 C CA . PRO A 1 373 ? 6.878 7.056 32.119 1.00 47.91 373 PRO A CA 1
ATOM 3036 C C . PRO A 1 373 ? 6.662 5.722 32.864 1.00 47.91 373 PRO A C 1
ATOM 3038 O O . PRO A 1 373 ? 6.967 5.615 34.051 1.00 47.91 373 PRO A O 1
ATOM 3041 N N . GLU A 1 374 ? 6.104 4.710 32.197 1.00 48.31 374 GLU A N 1
ATOM 3042 C CA . GLU A 1 374 ? 5.910 3.373 32.758 1.00 48.31 374 GLU A CA 1
ATOM 3043 C C . GLU A 1 374 ? 7.149 2.531 32.452 1.00 48.31 374 GLU A C 1
ATOM 3045 O O . GLU A 1 374 ? 7.234 1.851 31.435 1.00 48.31 374 GLU A O 1
ATOM 3050 N N . GLY A 1 375 ? 8.164 2.631 33.309 1.00 53.66 375 GLY A N 1
ATOM 3051 C CA . GLY A 1 375 ? 9.381 1.841 33.166 1.00 53.66 375 GLY A CA 1
ATOM 3052 C C . GLY A 1 375 ? 10.375 2.062 34.300 1.00 53.66 375 GLY A C 1
ATOM 3053 O O . GLY A 1 375 ? 10.323 3.056 35.019 1.00 53.66 375 GLY A O 1
ATOM 3054 N N . GLU A 1 376 ? 11.320 1.135 34.445 1.00 49.25 376 GLU A N 1
ATOM 3055 C CA . GLU A 1 376 ? 12.372 1.124 35.477 1.00 49.25 376 GLU A CA 1
ATOM 3056 C C . GLU A 1 376 ? 13.419 2.254 35.311 1.00 49.25 376 GLU A C 1
ATOM 3058 O O . GLU A 1 376 ? 14.355 2.395 36.103 1.00 49.25 376 GLU A O 1
ATOM 3063 N N . LEU A 1 377 ? 13.278 3.091 34.278 1.00 51.03 377 LEU A N 1
ATOM 3064 C CA . LEU A 1 377 ? 14.306 4.027 33.840 1.00 51.03 377 LEU A CA 1
ATOM 3065 C C . LEU A 1 377 ? 14.380 5.350 34.629 1.00 51.03 377 LEU A C 1
ATOM 3067 O O . LEU A 1 377 ? 15.485 5.716 35.046 1.00 51.03 377 LEU A O 1
ATOM 3071 N N . PRO A 1 378 ? 13.270 6.059 34.924 1.00 52.66 378 PRO A N 1
ATOM 3072 C CA . PRO A 1 378 ? 13.299 7.239 35.791 1.00 52.66 378 PRO A CA 1
ATOM 3073 C C . PRO A 1 378 ? 13.868 6.907 37.174 1.00 52.66 378 PRO A C 1
ATOM 3075 O O . PRO A 1 378 ? 14.561 7.730 37.768 1.00 52.66 378 PRO A O 1
ATOM 3078 N N . LEU A 1 379 ? 13.651 5.672 37.641 1.00 51.53 379 LEU A N 1
ATOM 3079 C CA . LEU A 1 379 ? 14.229 5.102 38.858 1.00 51.53 379 LEU A CA 1
ATOM 3080 C C . LEU A 1 379 ? 15.747 5.079 38.851 1.00 51.53 379 LEU A C 1
ATOM 3082 O O . LEU A 1 379 ? 16.392 5.571 39.777 1.00 51.53 379 LEU A O 1
ATOM 3086 N N . PHE A 1 380 ? 16.310 4.456 37.817 1.00 52.47 380 PHE A N 1
ATOM 3087 C CA . PHE A 1 380 ? 17.741 4.257 37.687 1.00 52.47 380 PHE A CA 1
ATOM 3088 C C . PHE A 1 380 ? 18.451 5.606 37.526 1.00 52.47 380 PHE A C 1
ATOM 3090 O O . PHE A 1 380 ? 19.481 5.856 38.157 1.00 52.47 380 PHE A O 1
ATOM 3097 N N . LEU A 1 381 ? 17.843 6.522 36.766 1.00 53.03 381 LEU A N 1
ATOM 3098 C CA . LEU A 1 381 ? 18.304 7.899 36.599 1.00 53.03 381 LEU A CA 1
ATOM 3099 C C . LEU A 1 381 ? 18.269 8.667 37.934 1.00 53.03 381 LEU A C 1
ATOM 3101 O O . LEU A 1 381 ? 19.245 9.322 38.301 1.00 53.03 381 LEU A O 1
ATOM 3105 N N . PHE A 1 382 ? 17.210 8.528 38.734 1.00 54.72 382 PHE A N 1
ATOM 3106 C CA . PHE A 1 382 ? 17.159 9.135 40.068 1.00 54.72 382 PHE A CA 1
ATOM 3107 C C . PHE A 1 382 ? 18.179 8.522 41.039 1.00 54.72 382 PHE A C 1
ATOM 3109 O O . PHE A 1 382 ? 18.792 9.242 41.831 1.00 54.72 382 PHE A O 1
ATOM 3116 N N . PHE A 1 383 ? 18.407 7.208 40.960 1.00 54.84 383 PHE A N 1
ATOM 3117 C CA . PHE A 1 383 ? 19.393 6.499 41.776 1.00 54.84 383 PHE A CA 1
ATOM 3118 C C . PHE A 1 383 ? 20.822 6.961 41.465 1.00 54.84 383 PHE A C 1
ATOM 3120 O O . PHE A 1 383 ? 21.590 7.259 42.381 1.00 54.84 383 PHE A O 1
ATOM 3127 N N . MET A 1 384 ? 21.167 7.106 40.182 1.00 56.50 384 MET A N 1
ATOM 3128 C CA . MET A 1 384 ? 22.464 7.633 39.758 1.00 56.50 384 MET A CA 1
ATOM 3129 C C . MET A 1 384 ? 22.644 9.094 40.192 1.00 56.50 384 MET A C 1
ATOM 3131 O O . MET A 1 384 ? 23.694 9.434 40.735 1.00 56.50 384 MET A O 1
ATOM 3135 N N . ALA A 1 385 ? 21.617 9.945 40.072 1.00 57.44 385 ALA A N 1
ATOM 3136 C CA . ALA A 1 385 ? 21.655 11.321 40.579 1.00 57.44 385 ALA A CA 1
ATOM 3137 C C . ALA A 1 385 ? 21.871 11.377 42.104 1.00 57.44 385 ALA A C 1
ATOM 3139 O O . ALA A 1 385 ? 22.669 12.174 42.606 1.00 57.44 385 ALA A O 1
ATOM 3140 N N . ALA A 1 386 ? 21.197 10.509 42.859 1.00 55.81 386 ALA A N 1
ATOM 3141 C CA . ALA A 1 386 ? 21.349 10.396 44.307 1.00 55.81 386 ALA A CA 1
ATOM 3142 C C . ALA A 1 386 ? 22.738 9.878 44.721 1.00 55.81 386 ALA A C 1
ATOM 3144 O O . ALA A 1 386 ? 23.318 10.354 45.704 1.00 55.81 386 ALA A O 1
ATOM 3145 N N . TRP A 1 387 ? 23.291 8.927 43.966 1.00 60.03 387 TRP A N 1
ATOM 3146 C CA . TRP A 1 387 ? 24.647 8.419 44.157 1.00 60.03 387 TRP A CA 1
ATOM 3147 C C . TRP A 1 387 ? 25.691 9.507 43.877 1.00 60.03 387 TRP A C 1
ATOM 3149 O O . TRP A 1 387 ? 26.539 9.762 44.736 1.00 60.03 387 TRP A O 1
ATOM 3159 N N . PHE A 1 388 ? 25.576 10.213 42.745 1.00 56.97 388 PHE A N 1
ATOM 3160 C CA . PHE A 1 388 ? 26.450 11.333 42.380 1.00 56.97 388 PHE A CA 1
ATOM 3161 C C . PHE A 1 388 ? 26.393 12.454 43.414 1.00 56.97 388 PHE A C 1
ATOM 3163 O O . PHE A 1 388 ? 27.420 12.821 43.970 1.00 56.97 388 PHE A O 1
ATOM 3170 N N . THR A 1 389 ? 25.203 12.942 43.767 1.00 56.91 389 THR A N 1
ATOM 3171 C CA . THR A 1 389 ? 25.056 14.008 44.776 1.00 56.91 389 THR A CA 1
ATOM 3172 C C . THR A 1 389 ? 25.616 13.607 46.141 1.00 56.91 389 THR A C 1
ATOM 3174 O O . THR A 1 389 ? 26.174 14.446 46.848 1.00 56.91 389 THR A O 1
ATOM 3177 N N . SER A 1 390 ? 25.524 12.327 46.513 1.00 56.12 390 SER A N 1
ATOM 3178 C CA . SER A 1 390 ? 26.122 11.816 47.748 1.00 56.12 390 SER A CA 1
ATOM 3179 C C . SER A 1 390 ? 27.651 11.790 47.674 1.00 56.12 390 SER A C 1
ATOM 3181 O O . SER A 1 390 ? 28.303 12.205 48.630 1.00 56.12 390 SER A O 1
ATOM 3183 N N . TRP A 1 391 ? 28.235 11.385 46.544 1.00 56.84 391 TRP A N 1
ATOM 3184 C CA . TRP A 1 391 ? 29.687 11.387 46.342 1.00 56.84 391 TRP A CA 1
ATOM 3185 C C . TRP A 1 391 ? 30.278 12.793 46.204 1.00 56.84 391 TRP A C 1
ATOM 3187 O O . TRP A 1 391 ? 31.281 13.098 46.852 1.00 56.84 391 TRP A O 1
ATOM 3197 N N . SER A 1 392 ? 29.629 13.686 45.457 1.00 55.72 392 SER A N 1
ATOM 3198 C CA . SER A 1 392 ? 30.047 15.083 45.344 1.00 55.72 392 SER A CA 1
ATOM 3199 C C . SER A 1 392 ? 29.935 15.801 46.695 1.00 55.72 392 SER A C 1
ATOM 3201 O O . SER A 1 392 ? 30.813 16.591 47.035 1.00 55.72 392 SER A O 1
ATOM 3203 N N . ALA A 1 393 ? 28.929 15.477 47.521 1.00 56.28 393 ALA A N 1
ATOM 3204 C CA . ALA A 1 393 ? 28.844 15.976 48.894 1.00 56.28 393 ALA A CA 1
ATOM 3205 C C . ALA A 1 393 ? 30.024 15.495 49.758 1.00 56.28 393 ALA A C 1
ATOM 3207 O O . ALA A 1 393 ? 30.585 16.296 50.504 1.00 56.28 393 ALA A O 1
ATOM 3208 N N . ILE A 1 394 ? 30.447 14.230 49.630 1.00 56.50 394 ILE A N 1
ATOM 3209 C CA . ILE A 1 394 ? 31.638 13.690 50.316 1.00 56.50 394 ILE A CA 1
ATOM 3210 C C . ILE A 1 394 ? 32.910 14.422 49.866 1.00 56.50 394 ILE A C 1
ATOM 3212 O O . ILE A 1 394 ? 33.701 14.835 50.711 1.00 56.50 394 ILE A O 1
ATOM 3216 N N . GLY A 1 395 ? 33.079 14.657 48.562 1.00 55.19 395 GLY A N 1
ATOM 3217 C CA . GLY A 1 395 ? 34.204 15.436 48.032 1.00 55.19 395 GLY A CA 1
ATOM 3218 C C . GLY A 1 395 ? 34.206 16.894 48.513 1.00 55.19 395 GLY A C 1
ATOM 3219 O O . GLY A 1 395 ? 35.253 17.437 48.861 1.00 55.19 395 GLY A O 1
ATOM 3220 N N . LEU A 1 396 ? 33.031 17.524 48.614 1.00 53.69 396 LEU A N 1
ATOM 3221 C CA . LEU A 1 396 ? 32.860 18.866 49.184 1.00 53.69 396 LEU A CA 1
ATOM 3222 C C . LEU A 1 396 ? 33.214 18.921 50.677 1.00 53.69 396 LEU A C 1
ATOM 3224 O O . LEU A 1 396 ? 33.804 19.910 51.116 1.00 53.69 396 LEU A O 1
ATOM 3228 N N . PHE A 1 397 ? 32.922 17.864 51.443 1.00 55.06 397 PHE A N 1
ATOM 3229 C CA . PHE A 1 397 ? 33.329 17.752 52.849 1.00 55.06 397 PHE A CA 1
ATOM 3230 C C . PHE A 1 397 ? 34.854 17.733 53.040 1.00 55.06 397 PHE A C 1
ATOM 3232 O O . PHE A 1 397 ? 35.323 18.190 54.083 1.00 55.06 397 PHE A O 1
ATOM 3239 N N . ASP A 1 398 ? 35.621 17.268 52.050 1.00 48.44 398 ASP A N 1
ATOM 3240 C CA . ASP A 1 398 ? 37.090 17.295 52.077 1.00 48.44 398 ASP A CA 1
ATOM 3241 C C . ASP A 1 398 ? 37.681 18.645 51.617 1.00 48.44 398 ASP A C 1
ATOM 3243 O O . ASP A 1 398 ? 38.805 18.992 51.990 1.00 48.44 398 ASP A O 1
ATOM 3247 N N . ILE A 1 399 ? 36.941 19.427 50.818 1.00 48.94 399 ILE A N 1
ATOM 3248 C CA . ILE A 1 399 ? 37.403 20.713 50.258 1.00 48.94 399 ILE A CA 1
ATOM 3249 C C . ILE A 1 399 ? 37.048 21.895 51.167 1.00 48.94 399 ILE A C 1
ATOM 3251 O O . ILE A 1 399 ? 37.836 22.838 51.284 1.00 48.94 399 ILE A O 1
ATOM 3255 N N . ILE A 1 400 ? 35.875 21.876 51.805 1.00 49.19 400 ILE A N 1
ATOM 3256 C CA . ILE A 1 400 ? 35.469 22.942 52.721 1.00 49.19 400 ILE A CA 1
ATOM 3257 C C . ILE A 1 400 ? 36.151 22.684 54.072 1.00 49.19 400 ILE A C 1
ATOM 3259 O O . ILE A 1 400 ? 35.908 21.644 54.683 1.00 49.19 400 ILE A O 1
ATOM 3263 N N . PRO A 1 401 ? 36.970 23.615 54.598 1.00 46.19 401 PRO A N 1
ATOM 3264 C CA . PRO A 1 401 ? 37.637 23.461 55.886 1.00 46.19 401 PRO A CA 1
ATOM 3265 C C . PRO A 1 401 ? 36.633 23.672 57.031 1.00 46.19 401 PRO A C 1
ATOM 3267 O O . PRO A 1 401 ? 36.728 24.616 57.812 1.00 46.19 401 PRO A O 1
ATOM 3270 N N . PHE A 1 402 ? 35.636 22.797 57.141 1.00 45.62 402 PHE A N 1
ATOM 3271 C CA . PHE A 1 402 ? 34.728 22.777 58.276 1.00 45.62 402 PHE A CA 1
ATOM 3272 C C . PHE A 1 402 ? 35.487 22.221 59.485 1.00 45.62 402 PHE A C 1
ATOM 3274 O O . PHE A 1 402 ? 35.885 21.054 59.520 1.00 45.62 402 PHE A O 1
ATOM 3281 N N . ARG A 1 403 ? 35.711 23.066 60.500 1.00 43.56 403 ARG A N 1
ATOM 3282 C CA . ARG A 1 403 ? 36.352 22.689 61.772 1.00 43.56 403 ARG A CA 1
ATOM 3283 C C . ARG A 1 403 ? 35.460 21.722 62.560 1.00 43.56 403 ARG A C 1
ATOM 3285 O O . ARG A 1 403 ? 34.801 22.088 63.523 1.00 43.56 403 ARG A O 1
ATOM 3292 N N . PHE A 1 404 ? 35.488 20.445 62.195 1.00 45.47 404 PHE A N 1
ATOM 3293 C CA . PHE A 1 404 ? 34.827 19.348 62.910 1.00 45.47 404 PHE A CA 1
ATOM 3294 C C . PHE A 1 404 ? 35.576 18.896 64.179 1.00 45.47 404 PHE A C 1
ATOM 3296 O O . PHE A 1 404 ? 35.504 17.729 64.572 1.00 45.47 404 PHE A O 1
ATOM 3303 N N . SER A 1 405 ? 36.292 19.799 64.853 1.00 50.34 405 SER A N 1
ATOM 3304 C CA . SER A 1 405 ? 37.065 19.500 66.068 1.00 50.34 405 SER A CA 1
ATOM 3305 C C . SER A 1 405 ? 36.211 18.993 67.241 1.00 50.34 405 SER A C 1
ATOM 3307 O O . SER A 1 405 ? 36.757 18.416 68.179 1.00 50.34 405 SER A O 1
ATOM 3309 N N . HIS A 1 406 ? 34.881 19.137 67.181 1.00 48.88 406 HIS A N 1
ATOM 3310 C CA . HIS A 1 406 ? 33.960 18.702 68.238 1.00 48.88 406 HIS A CA 1
ATOM 3311 C C . HIS A 1 406 ? 33.386 17.280 68.069 1.00 48.88 406 HIS A C 1
ATOM 3313 O O . HIS A 1 406 ? 32.949 16.688 69.054 1.00 48.88 406 HIS A O 1
ATOM 3319 N N . LEU A 1 407 ? 33.464 16.653 66.887 1.00 49.16 407 LEU A N 1
ATOM 3320 C CA . LEU A 1 407 ? 33.061 15.247 66.703 1.00 49.16 407 LEU A CA 1
ATOM 3321 C C . LEU A 1 407 ? 34.259 14.316 66.949 1.00 49.16 407 LEU A C 1
ATOM 3323 O O . LEU A 1 407 ? 34.855 13.770 66.022 1.00 49.16 407 LEU A O 1
ATOM 3327 N N . ARG A 1 408 ? 34.626 14.139 68.225 1.00 49.12 408 ARG A N 1
ATOM 3328 C CA . ARG A 1 408 ? 35.812 13.373 68.673 1.00 49.12 408 ARG A CA 1
ATOM 3329 C C . ARG A 1 408 ? 35.766 11.856 68.425 1.00 49.12 408 ARG A C 1
ATOM 3331 O O . ARG A 1 408 ? 36.731 11.172 68.754 1.00 49.12 408 ARG A O 1
ATOM 3338 N N . ARG A 1 409 ? 34.688 11.294 67.865 1.00 58.19 409 ARG A N 1
ATOM 3339 C CA . ARG A 1 409 ? 34.577 9.843 67.627 1.00 58.19 409 ARG A CA 1
ATOM 3340 C C . ARG A 1 409 ? 34.442 9.538 66.128 1.00 58.19 409 ARG A C 1
ATOM 3342 O O . ARG A 1 409 ? 33.362 9.746 65.579 1.00 58.19 409 ARG A O 1
ATOM 3349 N N . PRO A 1 410 ? 35.483 8.995 65.463 1.00 56.53 410 PRO A N 1
ATOM 3350 C CA . PRO A 1 410 ? 35.444 8.651 64.033 1.00 56.53 410 PRO A CA 1
ATOM 3351 C C . PRO A 1 410 ? 34.310 7.676 63.677 1.00 56.53 410 PRO A C 1
ATOM 3353 O O . PRO A 1 410 ? 33.749 7.751 62.589 1.00 56.53 410 PRO A O 1
ATOM 3356 N N . ARG A 1 411 ? 33.889 6.839 64.635 1.00 58.00 411 ARG A N 1
ATOM 3357 C CA . ARG A 1 411 ? 32.734 5.938 64.499 1.00 58.00 411 ARG A CA 1
ATOM 3358 C C . ARG A 1 411 ? 31.417 6.669 64.222 1.00 58.00 411 ARG A C 1
ATOM 3360 O O . ARG A 1 411 ? 30.599 6.151 63.476 1.00 58.00 411 ARG A O 1
ATOM 3367 N N . LEU A 1 412 ? 31.223 7.868 64.780 1.00 60.78 412 LEU A N 1
ATOM 3368 C CA . LEU A 1 412 ? 29.995 8.641 64.583 1.00 60.78 412 LEU A CA 1
ATOM 3369 C C . LEU A 1 412 ? 29.946 9.260 63.178 1.00 60.78 412 LEU A C 1
ATOM 3371 O O . LEU A 1 412 ? 28.895 9.259 62.554 1.00 60.78 412 LEU A O 1
ATOM 3375 N N . LYS A 1 413 ? 31.092 9.699 62.637 1.00 59.88 413 LYS A N 1
ATOM 3376 C CA . LYS A 1 413 ? 31.186 10.207 61.255 1.00 59.88 413 LYS A CA 1
ATOM 3377 C C . LYS A 1 413 ? 30.866 9.118 60.230 1.00 59.88 413 LYS A C 1
ATOM 3379 O O . LYS A 1 413 ? 30.098 9.351 59.307 1.00 59.88 413 LYS A O 1
ATOM 3384 N N . ILE A 1 414 ? 31.409 7.919 60.437 1.00 60.50 414 ILE A N 1
ATOM 3385 C CA . ILE A 1 414 ? 31.162 6.750 59.583 1.00 60.50 414 ILE A CA 1
ATOM 3386 C C . ILE A 1 414 ? 29.706 6.284 59.697 1.00 60.50 414 ILE A C 1
ATOM 3388 O O . ILE A 1 414 ? 29.083 5.986 58.687 1.00 60.50 414 ILE A O 1
ATOM 3392 N N . ALA A 1 415 ? 29.135 6.273 60.905 1.00 64.62 415 ALA A N 1
ATOM 3393 C CA . ALA A 1 415 ? 27.730 5.923 61.101 1.00 64.62 415 ALA A CA 1
ATOM 3394 C C . ALA A 1 415 ? 26.779 6.920 60.418 1.00 64.62 415 ALA A C 1
ATOM 3396 O O . ALA A 1 415 ? 25.819 6.495 59.787 1.00 64.62 415 ALA A O 1
ATOM 3397 N N . VAL A 1 416 ? 27.067 8.224 60.481 1.00 63.47 416 VAL A N 1
ATOM 3398 C CA . VAL A 1 416 ? 26.276 9.252 59.781 1.00 63.47 416 VAL A CA 1
ATOM 3399 C C . VAL A 1 416 ? 26.421 9.119 58.262 1.00 63.47 416 VAL A C 1
ATOM 3401 O O . VAL A 1 416 ? 25.432 9.234 57.546 1.00 63.47 416 VAL A O 1
ATOM 3404 N N . LEU A 1 417 ? 27.624 8.816 57.765 1.00 61.53 417 LEU A N 1
ATOM 3405 C CA . LEU A 1 417 ? 27.877 8.615 56.338 1.00 61.53 417 LEU A CA 1
ATOM 3406 C C . LEU A 1 417 ? 27.147 7.379 55.791 1.00 61.53 417 LEU A C 1
ATOM 3408 O O . LEU A 1 417 ? 26.358 7.493 54.858 1.00 61.53 417 LEU A O 1
ATOM 3412 N N . CYS A 1 418 ? 27.381 6.208 56.388 1.00 62.12 418 CYS A N 1
ATOM 3413 C CA . CYS A 1 418 ? 26.756 4.952 55.973 1.00 62.12 418 CYS A CA 1
ATOM 3414 C C . CYS A 1 418 ? 25.245 4.968 56.217 1.00 62.12 418 CYS A C 1
ATOM 3416 O O . CYS A 1 418 ? 24.499 4.455 55.393 1.00 62.12 418 CYS A O 1
ATOM 3418 N N . GLY A 1 419 ? 24.793 5.595 57.307 1.00 65.12 419 GLY A N 1
ATOM 3419 C CA . GLY A 1 419 ? 23.376 5.791 57.595 1.00 65.12 419 GLY A CA 1
ATOM 3420 C C . GLY A 1 419 ? 22.696 6.688 56.564 1.00 65.12 419 GLY A C 1
ATOM 3421 O O . GLY A 1 419 ? 21.601 6.366 56.127 1.00 65.12 419 GLY A O 1
ATOM 3422 N N . SER A 1 420 ? 23.356 7.758 56.109 1.00 60.19 420 SER A N 1
ATOM 3423 C CA . SER A 1 420 ? 22.841 8.632 55.045 1.00 60.19 420 SER A CA 1
ATOM 3424 C C . SER A 1 420 ? 22.822 7.932 53.683 1.00 60.19 420 SER A C 1
ATOM 3426 O O . SER A 1 420 ? 21.822 8.015 52.979 1.00 60.19 420 SER A O 1
ATOM 3428 N N . LEU A 1 421 ? 23.875 7.182 53.334 1.00 60.00 421 LEU A N 1
ATOM 3429 C CA . LEU A 1 421 ? 23.936 6.357 52.116 1.00 60.00 421 LEU A CA 1
ATOM 3430 C C . LEU A 1 421 ? 22.856 5.272 52.097 1.00 60.00 421 LEU A C 1
ATOM 3432 O O . LEU A 1 421 ? 22.189 5.089 51.081 1.00 60.00 421 LEU A O 1
ATOM 3436 N N . TRP A 1 422 ? 22.656 4.586 53.224 1.00 73.44 422 TRP A N 1
ATOM 3437 C CA . TRP A 1 422 ? 21.609 3.582 53.359 1.00 73.44 422 TRP A CA 1
ATOM 3438 C C . TRP A 1 422 ? 20.225 4.232 53.308 1.00 73.44 422 TRP A C 1
ATOM 3440 O O . TRP A 1 422 ? 19.430 3.864 52.462 1.00 73.44 422 TRP A O 1
ATOM 3450 N N . PHE A 1 423 ? 19.953 5.256 54.123 1.00 62.00 423 PHE A N 1
ATOM 3451 C CA . PHE A 1 423 ? 18.651 5.930 54.183 1.00 62.00 423 PHE A CA 1
ATOM 3452 C C . PHE A 1 423 ? 18.253 6.558 52.846 1.00 62.00 423 PHE A C 1
ATOM 3454 O O . PHE A 1 423 ? 17.127 6.370 52.396 1.00 62.00 423 PHE A O 1
ATOM 3461 N N . LYS A 1 424 ? 19.181 7.248 52.172 1.00 56.81 424 LYS A N 1
ATOM 3462 C CA . LYS A 1 424 ? 18.943 7.782 50.828 1.00 56.81 424 LYS A CA 1
ATOM 3463 C C . LYS A 1 424 ? 18.748 6.652 49.824 1.00 56.81 424 LYS A C 1
ATOM 3465 O O . LYS A 1 424 ? 17.751 6.674 49.120 1.00 56.81 424 LYS A O 1
ATOM 3470 N N . GLY A 1 425 ? 19.630 5.650 49.795 1.00 60.81 425 GLY A N 1
ATOM 3471 C CA . GLY A 1 425 ? 19.492 4.495 48.902 1.00 60.81 425 GLY A CA 1
ATOM 3472 C C . GLY A 1 425 ? 18.144 3.785 49.064 1.00 60.81 425 GLY A C 1
ATOM 3473 O O . GLY A 1 425 ? 17.476 3.527 48.072 1.00 60.81 425 GLY A O 1
ATOM 3474 N N . THR A 1 426 ? 17.695 3.572 50.302 1.00 58.41 426 THR A N 1
ATOM 3475 C CA . THR A 1 426 ? 16.402 2.959 50.629 1.00 58.41 426 THR A CA 1
ATOM 3476 C C . THR A 1 426 ? 15.228 3.861 50.248 1.00 58.41 426 THR A C 1
ATOM 3478 O O . THR A 1 426 ? 14.289 3.377 49.637 1.00 58.41 426 THR A O 1
ATOM 3481 N N . ILE A 1 427 ? 15.254 5.167 50.544 1.00 54.56 427 ILE A N 1
ATOM 3482 C CA . ILE A 1 427 ? 14.162 6.086 50.164 1.00 54.56 427 ILE A CA 1
ATOM 3483 C C . ILE A 1 427 ? 14.066 6.242 48.651 1.00 54.56 427 ILE A C 1
ATOM 3485 O O . ILE A 1 427 ? 12.967 6.193 48.119 1.00 54.56 427 ILE A O 1
ATOM 3489 N N . PHE A 1 428 ? 15.187 6.389 47.948 1.00 55.34 428 PHE A N 1
ATOM 3490 C CA . PHE A 1 428 ? 15.187 6.501 46.491 1.00 55.34 428 PHE A CA 1
ATOM 3491 C C . PHE A 1 428 ? 14.744 5.197 45.821 1.00 55.34 428 PHE A C 1
ATOM 3493 O O . PHE A 1 428 ? 13.975 5.249 44.868 1.00 55.34 428 PHE A O 1
ATOM 3500 N N . TRP A 1 429 ? 15.142 4.040 46.359 1.00 57.47 429 TRP A N 1
ATOM 3501 C CA . TRP A 1 429 ? 14.658 2.738 45.897 1.00 57.47 429 TRP A CA 1
ATOM 3502 C C . TRP A 1 429 ? 13.150 2.557 46.141 1.00 57.47 429 TRP A C 1
ATOM 3504 O O . TRP A 1 429 ? 12.442 2.071 45.264 1.00 57.47 429 TRP A O 1
ATOM 3514 N N . THR A 1 430 ? 12.633 2.993 47.295 1.00 54.50 430 THR A N 1
ATOM 3515 C CA . THR A 1 430 ? 11.202 2.898 47.637 1.00 54.50 430 THR A CA 1
ATOM 3516 C C . THR A 1 430 ? 10.340 3.905 46.868 1.00 54.50 430 THR A C 1
ATOM 3518 O O . THR A 1 430 ? 9.277 3.535 46.390 1.00 54.50 430 THR A O 1
ATOM 3521 N N . VAL A 1 431 ? 10.781 5.161 46.723 1.00 51.75 431 VAL A N 1
ATOM 3522 C CA . VAL A 1 431 ? 10.070 6.223 45.975 1.00 51.75 431 VAL A CA 1
ATOM 3523 C C . VAL A 1 431 ? 10.080 5.935 44.485 1.00 51.75 431 VAL A C 1
ATOM 3525 O O . VAL A 1 431 ? 9.067 6.116 43.821 1.00 51.75 431 VAL A O 1
ATOM 3528 N N . GLY A 1 432 ? 11.211 5.445 43.986 1.00 51.69 432 GLY A N 1
ATOM 3529 C CA . GLY A 1 432 ? 11.322 4.910 42.652 1.00 51.69 432 GLY A CA 1
ATOM 3530 C C . GLY A 1 432 ? 10.243 3.871 42.377 1.00 51.69 432 GLY A C 1
ATOM 3531 O O . GLY A 1 432 ? 9.389 4.060 41.522 1.00 51.69 432 GLY A O 1
ATOM 3532 N N . ASN A 1 433 ? 10.249 2.780 43.136 1.00 49.88 433 ASN A N 1
ATOM 3533 C CA . ASN A 1 433 ? 9.357 1.652 42.877 1.00 49.88 433 ASN A CA 1
ATOM 3534 C C . ASN A 1 433 ? 7.903 1.881 43.339 1.00 49.88 433 ASN A C 1
ATOM 3536 O O . ASN A 1 433 ? 7.071 0.990 43.182 1.00 49.88 433 ASN A O 1
ATOM 3540 N N . LEU A 1 434 ? 7.568 3.056 43.889 1.00 48.97 434 LEU A N 1
ATOM 3541 C CA . LEU A 1 434 ? 6.227 3.372 44.392 1.00 48.97 434 LEU A CA 1
ATOM 3542 C C . LEU A 1 434 ? 5.174 3.423 43.270 1.00 48.97 434 LEU A C 1
ATOM 3544 O O . LEU A 1 434 ? 4.006 3.144 43.526 1.00 48.97 434 LEU A O 1
ATOM 3548 N N . SER A 1 435 ? 5.581 3.748 42.038 1.00 46.53 435 SER A N 1
ATOM 3549 C CA . SER A 1 435 ? 4.712 3.730 40.852 1.00 46.53 435 SER A CA 1
ATOM 3550 C C . SER A 1 435 ? 4.409 2.312 40.349 1.00 46.53 435 SER A C 1
ATOM 3552 O O . SER A 1 435 ? 3.335 2.084 39.805 1.00 46.53 435 SER A O 1
ATOM 3554 N N . ILE A 1 436 ? 5.311 1.351 40.580 1.00 46.34 436 ILE A N 1
ATOM 3555 C CA . ILE A 1 436 ? 5.176 -0.058 40.158 1.00 46.34 436 ILE A CA 1
ATOM 3556 C C . ILE A 1 436 ? 4.480 -0.898 41.247 1.00 46.34 436 ILE A C 1
ATOM 3558 O O . ILE A 1 436 ? 3.773 -1.861 40.959 1.00 46.34 436 ILE A O 1
ATOM 3562 N N . ALA A 1 437 ? 4.627 -0.516 42.519 1.00 45.03 437 ALA A N 1
ATOM 3563 C CA . ALA A 1 437 ? 4.080 -1.235 43.672 1.00 45.03 437 ALA A CA 1
ATOM 3564 C C . ALA A 1 437 ? 2.548 -1.130 43.842 1.00 45.03 437 ALA A C 1
ATOM 3566 O O . ALA A 1 437 ? 2.002 -1.761 44.747 1.00 45.03 437 ALA A O 1
ATOM 3567 N N . MET A 1 438 ? 1.851 -0.345 43.014 1.00 48.69 438 MET A N 1
ATOM 3568 C CA . MET A 1 438 ? 0.422 -0.064 43.199 1.00 48.69 438 MET A CA 1
ATOM 3569 C C . MET A 1 438 ? -0.545 -1.152 42.670 1.00 48.69 438 MET A C 1
ATOM 3571 O O . MET A 1 438 ? -1.705 -1.093 43.076 1.00 48.69 438 MET A O 1
ATOM 3575 N N . PRO A 1 439 ? -0.133 -2.176 41.875 1.00 46.56 439 PRO A N 1
ATOM 3576 C CA . PRO A 1 439 ? -0.989 -3.372 41.739 1.00 46.56 439 PRO A CA 1
ATOM 3577 C C . PRO A 1 439 ? -0.324 -4.777 41.705 1.00 46.56 439 PRO A C 1
ATOM 3579 O O . PRO A 1 439 ? -1.045 -5.763 41.584 1.00 46.56 439 PRO A O 1
ATOM 3582 N N . GLY A 1 440 ? 1.003 -4.933 41.810 1.00 49.81 440 GLY A N 1
ATOM 3583 C CA . GLY A 1 440 ? 1.689 -6.219 41.530 1.00 49.81 440 GLY A CA 1
ATOM 3584 C C . GLY A 1 440 ? 1.625 -7.327 42.608 1.00 49.81 440 GLY A C 1
ATOM 3585 O O . GLY A 1 440 ? 1.601 -7.063 43.813 1.00 49.81 440 GLY A O 1
ATOM 3586 N N . HIS A 1 441 ? 1.664 -8.594 42.162 1.00 56.16 441 HIS A N 1
ATOM 3587 C CA . HIS A 1 441 ? 1.682 -9.817 42.983 1.00 56.16 441 HIS A CA 1
ATOM 3588 C C . HIS A 1 441 ? 2.954 -9.926 43.866 1.00 56.16 441 HIS A C 1
ATOM 3590 O O . HIS A 1 441 ? 3.994 -9.332 43.594 1.00 56.16 441 HIS A O 1
ATOM 3596 N N . LEU A 1 442 ? 2.925 -10.752 44.925 1.00 51.16 442 LEU A N 1
ATOM 3597 C CA . LEU A 1 442 ? 4.053 -10.991 45.858 1.00 51.16 442 LEU A CA 1
ATOM 3598 C C . LEU A 1 442 ? 5.377 -11.397 45.163 1.00 51.16 442 LEU A C 1
ATOM 3600 O O . LEU A 1 442 ? 6.468 -11.165 45.685 1.00 51.16 442 LEU A O 1
ATOM 3604 N N . THR A 1 443 ? 5.301 -12.012 43.984 1.00 51.31 443 THR A N 1
ATOM 3605 C CA . THR A 1 443 ? 6.465 -12.378 43.163 1.00 51.31 443 THR A CA 1
ATOM 3606 C C . THR A 1 443 ? 7.239 -11.166 42.661 1.00 51.31 443 THR A C 1
ATOM 3608 O O . THR A 1 443 ? 8.467 -11.226 42.580 1.00 51.31 443 THR A O 1
ATOM 3611 N N . ASP A 1 444 ? 6.553 -10.054 42.411 1.00 54.50 444 ASP A N 1
ATOM 3612 C CA . ASP A 1 444 ? 7.186 -8.792 42.036 1.00 54.50 444 ASP A CA 1
ATOM 3613 C C . ASP A 1 444 ? 7.913 -8.212 43.254 1.00 54.50 444 ASP A C 1
ATOM 3615 O O . ASP A 1 444 ? 9.077 -7.826 43.162 1.00 54.50 444 ASP A O 1
ATOM 3619 N N . TRP A 1 445 ? 7.311 -8.330 44.447 1.00 53.81 445 TRP A N 1
ATOM 3620 C CA . TRP A 1 445 ? 7.956 -7.980 45.719 1.00 53.81 445 TRP A CA 1
ATOM 3621 C C . TRP A 1 445 ? 9.257 -8.741 45.992 1.00 53.81 445 TRP A C 1
ATOM 3623 O O . TRP A 1 445 ? 10.227 -8.162 46.489 1.00 53.81 445 TRP A O 1
ATOM 3633 N N . LEU A 1 446 ? 9.320 -10.022 45.628 1.00 51.75 446 LEU A N 1
ATOM 3634 C CA . LEU A 1 446 ? 10.531 -10.833 45.781 1.00 51.75 446 LEU A CA 1
ATOM 3635 C C . LEU A 1 446 ? 11.663 -10.402 44.836 1.00 51.75 446 LEU A C 1
ATOM 3637 O O . LEU A 1 446 ? 12.828 -10.470 45.239 1.00 51.75 446 LEU A O 1
ATOM 3641 N N . ARG A 1 447 ? 11.351 -9.880 43.637 1.00 53.09 447 ARG A N 1
ATOM 3642 C CA . ARG A 1 447 ? 12.355 -9.247 42.760 1.00 53.09 447 ARG A CA 1
ATOM 3643 C C . ARG A 1 447 ? 12.964 -7.992 43.406 1.00 53.09 447 ARG A C 1
ATOM 3645 O O . ARG A 1 447 ? 14.132 -7.705 43.157 1.00 53.09 447 ARG A O 1
ATOM 3652 N N . TYR A 1 448 ? 12.242 -7.305 44.302 1.00 57.56 448 TYR A N 1
ATOM 3653 C CA . TYR A 1 448 ? 12.709 -6.087 44.993 1.00 57.56 448 TYR A CA 1
ATOM 3654 C C . TYR A 1 448 ? 13.536 -6.349 46.256 1.00 57.56 448 TYR A C 1
ATOM 3656 O O . TYR A 1 448 ? 14.452 -5.586 46.578 1.00 57.56 448 TYR A O 1
ATOM 3664 N N . ILE A 1 449 ? 13.230 -7.425 46.983 1.00 58.09 449 ILE A N 1
ATOM 3665 C CA . ILE A 1 449 ? 13.906 -7.755 48.245 1.00 58.09 449 ILE A CA 1
ATOM 3666 C C . ILE A 1 449 ? 15.375 -8.135 48.002 1.00 58.09 449 ILE A C 1
ATOM 3668 O O . ILE A 1 449 ? 16.232 -7.781 48.810 1.00 58.09 449 ILE A O 1
ATOM 3672 N N . GLY A 1 450 ? 15.687 -8.787 46.877 1.00 62.28 450 GLY A N 1
ATOM 3673 C CA . GLY A 1 450 ? 17.051 -9.198 46.521 1.00 62.28 450 GLY A CA 1
ATOM 3674 C C . GLY A 1 450 ? 18.044 -8.028 46.407 1.00 62.28 450 GLY A C 1
ATOM 3675 O O . GLY A 1 450 ? 19.024 -8.001 47.157 1.00 62.28 450 GLY A O 1
ATOM 3676 N N . PRO A 1 451 ? 17.804 -7.034 45.532 1.00 59.53 451 PRO A N 1
ATOM 3677 C CA . PRO A 1 451 ? 18.665 -5.859 45.391 1.00 59.53 451 PRO A CA 1
ATOM 3678 C C . PRO A 1 451 ? 18.747 -5.002 46.660 1.00 59.53 451 PRO A C 1
ATOM 3680 O O . PRO A 1 451 ? 19.832 -4.540 47.011 1.00 59.53 451 PRO A O 1
ATOM 3683 N N . LEU A 1 452 ? 17.638 -4.833 47.395 1.00 60.78 452 LEU A N 1
ATOM 3684 C CA . LEU A 1 452 ? 17.630 -4.080 48.655 1.00 60.78 452 LEU A CA 1
ATOM 3685 C C . LEU A 1 452 ? 18.440 -4.793 49.748 1.00 60.78 452 LEU A C 1
ATOM 3687 O O . LEU A 1 452 ? 19.189 -4.146 50.485 1.00 60.78 452 LEU A O 1
ATOM 3691 N N . LEU A 1 453 ? 18.323 -6.122 49.851 1.00 64.75 453 LEU A N 1
ATOM 3692 C CA . LEU A 1 453 ? 19.157 -6.932 50.739 1.00 64.75 453 LEU A CA 1
ATOM 3693 C C . LEU A 1 453 ? 20.620 -6.838 50.329 1.00 64.75 453 LEU A C 1
ATOM 3695 O O . LEU A 1 453 ? 21.462 -6.611 51.190 1.00 64.75 453 LEU A O 1
ATOM 3699 N N . PHE A 1 454 ? 20.928 -6.947 49.037 1.00 64.19 454 PHE A N 1
ATOM 3700 C CA . PHE A 1 454 ? 22.292 -6.808 48.537 1.00 64.19 454 PHE A CA 1
ATOM 3701 C C . PHE A 1 454 ? 22.880 -5.430 48.868 1.00 64.19 454 PHE A C 1
ATOM 3703 O O . PHE A 1 454 ? 23.979 -5.350 49.413 1.00 64.19 454 PHE A O 1
ATOM 3710 N N . TRP A 1 455 ? 22.131 -4.350 48.630 1.00 70.00 455 TRP A N 1
ATOM 3711 C CA . TRP A 1 455 ? 22.526 -2.985 48.980 1.00 70.00 455 TRP A CA 1
ATOM 3712 C C . TRP A 1 455 ? 22.723 -2.808 50.483 1.00 70.00 455 TRP A C 1
ATOM 3714 O O . TRP A 1 455 ? 23.728 -2.260 50.930 1.00 70.00 455 TRP A O 1
ATOM 3724 N N . SER A 1 456 ? 21.791 -3.325 51.278 1.00 66.69 456 SER A N 1
ATOM 3725 C CA . SER A 1 456 ? 21.868 -3.268 52.735 1.00 66.69 456 SER A CA 1
ATOM 3726 C C . SER A 1 456 ? 23.081 -4.036 53.250 1.00 66.69 456 SER A C 1
ATOM 3728 O O . SER A 1 456 ? 23.814 -3.525 54.092 1.00 66.69 456 SER A O 1
ATOM 3730 N N . VAL A 1 457 ? 23.355 -5.218 52.693 1.00 68.38 457 VAL A N 1
ATOM 3731 C CA . VAL A 1 457 ? 24.551 -6.010 52.995 1.00 68.38 457 VAL A CA 1
ATOM 3732 C C . VAL A 1 457 ? 25.809 -5.252 52.579 1.00 68.38 457 VAL A C 1
ATOM 3734 O O . VAL A 1 457 ? 26.744 -5.174 53.369 1.00 68.38 457 VAL A O 1
ATOM 3737 N N . LEU A 1 458 ? 25.834 -4.616 51.406 1.00 63.56 458 LEU A N 1
ATOM 3738 C CA . LEU A 1 458 ? 26.953 -3.791 50.952 1.00 63.56 458 LEU A CA 1
ATOM 3739 C C . LEU A 1 458 ? 27.211 -2.620 51.914 1.00 63.56 458 LEU A C 1
ATOM 3741 O O . LEU A 1 458 ? 28.342 -2.434 52.359 1.00 63.56 458 LEU A O 1
ATOM 3745 N N . CYS A 1 459 ? 26.173 -1.867 52.289 1.00 64.19 459 CYS A N 1
ATOM 3746 C CA . CYS A 1 459 ? 26.268 -0.764 53.246 1.00 64.19 459 CYS A CA 1
ATOM 3747 C C . CYS A 1 459 ? 26.742 -1.239 54.623 1.00 64.19 459 CYS A C 1
ATOM 3749 O O . CYS A 1 459 ? 27.568 -0.573 55.247 1.00 64.19 459 CYS A O 1
ATOM 3751 N N . VAL A 1 460 ? 26.265 -2.398 55.085 1.00 66.12 460 VAL A N 1
ATOM 3752 C CA . VAL A 1 460 ? 26.693 -3.013 56.347 1.00 66.12 460 VAL A CA 1
ATOM 3753 C C . VAL A 1 460 ? 28.149 -3.463 56.267 1.00 66.12 460 VAL A C 1
ATOM 3755 O O . VAL A 1 460 ? 28.905 -3.201 57.195 1.00 66.12 460 VAL A O 1
ATOM 3758 N N . LEU A 1 461 ? 28.592 -4.067 55.164 1.00 61.88 461 LEU A N 1
ATOM 3759 C CA . LEU A 1 461 ? 29.988 -4.470 54.968 1.00 61.88 461 LEU A CA 1
ATOM 3760 C C . LEU A 1 461 ? 30.925 -3.254 54.906 1.00 61.88 461 LEU A C 1
ATOM 3762 O O . LEU A 1 461 ? 31.976 -3.250 55.549 1.00 61.88 461 LEU A O 1
ATOM 3766 N N . VAL A 1 462 ? 30.512 -2.200 54.197 1.00 61.47 462 VAL A N 1
ATOM 3767 C CA . VAL A 1 462 ? 31.189 -0.894 54.151 1.00 61.47 462 VAL A CA 1
ATOM 3768 C C . VAL A 1 462 ? 31.296 -0.294 55.555 1.00 61.47 462 VAL A C 1
ATOM 3770 O O . VAL A 1 462 ? 32.371 0.155 55.959 1.00 61.47 462 VAL A O 1
ATOM 3773 N N . TRP A 1 463 ? 30.209 -0.339 56.325 1.00 69.94 463 TRP A N 1
ATOM 3774 C CA . TRP A 1 463 ? 30.156 0.177 57.689 1.00 69.94 463 TRP A CA 1
ATOM 3775 C C . TRP A 1 463 ? 31.027 -0.631 58.658 1.00 69.94 463 TRP A C 1
ATOM 3777 O O . TRP A 1 463 ? 31.830 -0.041 59.382 1.00 69.94 463 TRP A O 1
ATOM 3787 N N . ILE A 1 464 ? 30.931 -1.966 58.647 1.00 63.53 464 ILE A N 1
ATOM 3788 C CA . ILE A 1 464 ? 31.738 -2.868 59.482 1.00 63.53 464 ILE A CA 1
ATOM 3789 C C . ILE A 1 464 ? 33.223 -2.602 59.228 1.00 63.53 464 ILE A C 1
ATOM 3791 O O . ILE A 1 464 ? 33.979 -2.367 60.174 1.00 63.53 464 ILE A O 1
ATOM 3795 N N . GLU A 1 465 ? 33.655 -2.558 57.968 1.00 56.38 465 GLU A N 1
ATOM 3796 C CA . GLU A 1 465 ? 35.080 -2.403 57.679 1.00 56.38 465 GLU A CA 1
ATOM 3797 C C . GLU A 1 465 ? 35.598 -0.995 58.011 1.00 56.38 465 GLU A C 1
ATOM 3799 O O . GLU A 1 465 ? 36.735 -0.839 58.470 1.00 56.38 465 GLU A O 1
ATOM 3804 N N . ALA A 1 466 ? 34.751 0.030 57.888 1.00 57.84 466 ALA A N 1
ATOM 3805 C CA . ALA A 1 466 ? 35.078 1.386 58.311 1.00 57.84 466 ALA A CA 1
ATOM 3806 C C . ALA A 1 466 ? 35.153 1.529 59.851 1.00 57.84 466 ALA A C 1
ATOM 3808 O O . ALA A 1 466 ? 36.050 2.197 60.373 1.00 57.84 466 ALA A O 1
ATOM 3809 N N . VAL A 1 467 ? 34.259 0.872 60.602 1.00 61.47 467 VAL A N 1
ATOM 3810 C CA . VAL A 1 467 ? 34.186 0.945 62.076 1.00 61.47 467 VAL A CA 1
ATOM 3811 C C . VAL A 1 467 ? 35.296 0.151 62.766 1.00 61.47 467 VAL A C 1
ATOM 3813 O O . VAL A 1 467 ? 35.854 0.622 63.766 1.00 61.47 467 VAL A O 1
ATOM 3816 N N . TYR A 1 468 ? 35.620 -1.042 62.261 1.00 58.97 468 TYR A N 1
ATOM 3817 C CA . TYR A 1 468 ? 36.584 -1.942 62.900 1.00 58.97 468 TYR A CA 1
ATOM 3818 C C . TYR A 1 468 ? 38.036 -1.676 62.494 1.00 58.97 468 TYR A C 1
ATOM 3820 O O . TYR A 1 468 ? 38.954 -2.083 63.211 1.00 58.97 468 TYR A O 1
ATOM 3828 N N . ARG A 1 469 ? 38.281 -0.946 61.397 1.00 55.91 469 ARG A N 1
ATOM 3829 C CA . ARG A 1 469 ? 39.635 -0.556 60.975 1.00 55.91 469 ARG A CA 1
ATOM 3830 C C . ARG A 1 469 ? 39.709 0.911 60.535 1.00 55.91 469 ARG A C 1
ATOM 3832 O O . ARG A 1 469 ? 39.954 1.194 59.363 1.00 55.91 469 ARG A O 1
ATOM 3839 N N . PRO A 1 470 ? 39.629 1.867 61.476 1.00 51.31 470 PRO A N 1
ATOM 3840 C CA . PRO A 1 470 ? 39.648 3.302 61.171 1.00 51.31 470 PRO A CA 1
ATOM 3841 C C . PRO A 1 470 ? 40.940 3.808 60.487 1.00 51.31 470 PRO A C 1
ATOM 3843 O O . PRO A 1 470 ? 40.940 4.905 59.944 1.00 51.31 470 PRO A O 1
ATOM 3846 N N . GLY A 1 471 ? 42.026 3.017 60.463 1.00 49.09 471 GLY A N 1
ATOM 3847 C CA . GLY A 1 471 ? 43.250 3.288 59.682 1.00 49.09 471 GLY A CA 1
ATOM 3848 C C . GLY A 1 471 ? 43.369 2.524 58.348 1.00 49.09 471 GLY A C 1
ATOM 3849 O O . GLY A 1 471 ? 44.317 2.741 57.595 1.00 49.09 471 GLY A O 1
ATOM 3850 N N . ALA A 1 472 ? 42.435 1.617 58.037 1.00 45.09 472 ALA A N 1
ATOM 3851 C CA . ALA A 1 472 ? 42.399 0.893 56.761 1.00 45.09 472 ALA A CA 1
ATOM 3852 C C . ALA A 1 472 ? 41.742 1.704 55.638 1.00 45.09 472 ALA A C 1
ATOM 3854 O O . ALA A 1 472 ? 42.019 1.451 54.469 1.00 45.09 472 ALA A O 1
ATOM 3855 N N . ILE A 1 473 ? 40.936 2.712 55.986 1.00 45.62 473 ILE A N 1
ATOM 3856 C CA . ILE A 1 473 ? 40.324 3.633 55.017 1.00 45.62 473 ILE A CA 1
ATOM 3857 C C . ILE A 1 473 ? 41.413 4.412 54.251 1.00 45.62 473 ILE A C 1
ATOM 3859 O O . ILE A 1 473 ? 41.256 4.704 53.074 1.00 45.62 473 ILE A O 1
ATOM 3863 N N . THR A 1 474 ? 42.573 4.663 54.871 1.00 46.25 474 THR A N 1
ATOM 3864 C CA . THR A 1 474 ? 43.719 5.345 54.242 1.00 46.25 474 THR A CA 1
ATOM 3865 C C . THR A 1 474 ? 44.786 4.398 53.673 1.00 46.25 474 THR A C 1
ATOM 3867 O O . THR A 1 474 ? 45.765 4.863 53.087 1.00 46.25 474 THR A O 1
ATOM 3870 N N . THR A 1 475 ? 44.644 3.071 53.811 1.00 49.50 475 THR A N 1
ATOM 3871 C CA . THR A 1 475 ? 45.656 2.097 53.359 1.00 49.50 475 THR A CA 1
ATOM 3872 C C . THR A 1 475 ? 45.073 0.990 52.472 1.00 49.50 475 THR A C 1
ATOM 3874 O O . THR A 1 475 ? 44.369 0.123 52.964 1.00 49.50 475 THR A O 1
ATOM 3877 N N . ASN A 1 476 ? 45.443 1.006 51.176 1.00 46.25 476 ASN A N 1
ATOM 3878 C CA . ASN A 1 476 ? 45.551 -0.024 50.102 1.00 46.25 476 ASN A CA 1
ATOM 3879 C C . ASN A 1 476 ? 44.600 -1.260 50.021 1.00 46.25 476 ASN A C 1
ATOM 3881 O O . ASN A 1 476 ? 44.490 -1.869 48.960 1.00 46.25 476 ASN A O 1
ATOM 3885 N N . ARG A 1 477 ? 43.927 -1.699 51.091 1.00 46.69 477 ARG A N 1
ATOM 3886 C CA . ARG A 1 477 ? 43.055 -2.888 51.120 1.00 46.69 477 ARG A CA 1
ATOM 3887 C C . ARG A 1 477 ? 41.628 -2.598 50.663 1.00 46.69 477 ARG A C 1
ATOM 3889 O O . ARG A 1 477 ? 41.046 -3.457 50.010 1.00 46.69 477 ARG A O 1
ATOM 3896 N N . TRP A 1 478 ? 41.111 -1.397 50.924 1.00 46.28 478 TRP A N 1
ATOM 3897 C CA . TRP A 1 478 ? 39.790 -0.970 50.448 1.00 46.28 478 TRP A CA 1
ATOM 3898 C C . TRP A 1 478 ? 39.689 -0.962 48.919 1.00 46.28 478 TRP A C 1
ATOM 3900 O O . TRP A 1 478 ? 38.697 -1.436 48.372 1.00 46.28 478 TRP A O 1
ATOM 3910 N N . ASN A 1 479 ? 40.765 -0.573 48.228 1.00 53.38 479 ASN A N 1
ATOM 3911 C CA . ASN A 1 479 ? 40.814 -0.612 46.766 1.00 53.38 479 ASN A CA 1
ATOM 3912 C C . ASN A 1 479 ? 40.609 -2.024 46.207 1.00 53.38 479 ASN A C 1
ATOM 3914 O O . ASN A 1 479 ? 40.042 -2.159 45.137 1.00 53.38 479 ASN A O 1
ATOM 3918 N N . ARG A 1 480 ? 41.032 -3.086 46.907 1.00 54.75 480 ARG A N 1
ATOM 3919 C CA . ARG A 1 480 ? 40.915 -4.461 46.387 1.00 54.75 480 ARG A CA 1
ATOM 3920 C C . ARG A 1 480 ? 39.522 -5.044 46.584 1.00 54.75 480 ARG A C 1
ATOM 3922 O O . ARG A 1 480 ? 38.993 -5.653 45.662 1.00 54.75 480 ARG A O 1
ATOM 3929 N N . SER A 1 481 ? 38.928 -4.844 47.760 1.00 54.19 481 SER A N 1
ATOM 3930 C CA . SER A 1 481 ? 37.566 -5.313 48.044 1.00 54.19 481 SER A CA 1
ATOM 3931 C C . SER A 1 481 ? 36.516 -4.506 47.280 1.00 54.19 481 SER A C 1
ATOM 3933 O O . SER A 1 481 ? 35.577 -5.092 46.753 1.00 54.19 481 SER A O 1
ATOM 3935 N N . GLY A 1 482 ? 36.711 -3.187 47.153 1.00 60.44 482 GLY A N 1
ATOM 3936 C CA . GLY A 1 482 ? 35.869 -2.329 46.321 1.00 60.44 482 GLY A CA 1
ATOM 3937 C C . GLY A 1 482 ? 35.945 -2.714 44.844 1.00 60.44 482 GLY A C 1
ATOM 3938 O O . GLY A 1 482 ? 34.910 -2.913 44.224 1.00 60.44 482 GLY A O 1
ATOM 3939 N N . LEU A 1 483 ? 37.154 -2.929 44.308 1.00 57.91 483 LEU A N 1
ATOM 3940 C CA . LEU A 1 483 ? 37.343 -3.383 42.925 1.00 57.91 483 LEU A CA 1
ATOM 3941 C C . LEU A 1 483 ? 36.717 -4.767 42.677 1.00 57.91 483 LEU A C 1
ATOM 3943 O O . LEU A 1 483 ? 36.156 -4.986 41.614 1.00 57.91 483 LEU A O 1
ATOM 3947 N N . MET A 1 484 ? 36.768 -5.687 43.646 1.00 59.62 484 MET A N 1
ATOM 3948 C CA . MET A 1 484 ? 36.102 -6.998 43.565 1.00 59.62 484 MET A CA 1
ATOM 3949 C C . MET A 1 484 ? 34.583 -6.891 43.535 1.00 59.62 484 MET A C 1
ATOM 3951 O O . MET A 1 484 ? 33.956 -7.454 42.647 1.00 59.62 484 MET A O 1
ATOM 3955 N N . ALA A 1 485 ? 33.993 -6.178 44.499 1.00 60.31 485 ALA A N 1
ATOM 3956 C CA . ALA A 1 485 ? 32.546 -5.984 44.547 1.00 60.31 485 ALA A CA 1
ATOM 3957 C C . ALA A 1 485 ? 32.056 -5.326 43.252 1.00 60.31 485 ALA A C 1
ATOM 3959 O O . ALA A 1 485 ? 31.058 -5.739 42.675 1.00 60.31 485 ALA A O 1
ATOM 3960 N N . TYR A 1 486 ? 32.829 -4.368 42.753 1.00 59.81 486 TYR A N 1
ATOM 3961 C CA . TYR A 1 486 ? 32.577 -3.693 41.496 1.00 59.81 486 TYR A CA 1
ATOM 3962 C C . TYR A 1 486 ? 32.692 -4.620 40.275 1.00 59.81 486 TYR A C 1
ATOM 3964 O O . TYR A 1 486 ? 31.815 -4.614 39.418 1.00 59.81 486 TYR A O 1
ATOM 3972 N N . TRP A 1 487 ? 33.719 -5.473 40.213 1.00 64.12 487 TRP A N 1
ATOM 3973 C CA . TRP A 1 487 ? 33.854 -6.486 39.161 1.00 64.12 487 TRP A CA 1
ATOM 3974 C C . TRP A 1 487 ? 32.729 -7.518 39.189 1.00 64.12 487 TRP A C 1
ATOM 3976 O O . TRP A 1 487 ? 32.239 -7.901 38.135 1.00 64.12 487 TRP A O 1
ATOM 3986 N N . ILE A 1 488 ? 32.294 -7.948 40.373 1.00 67.88 488 ILE A N 1
ATOM 3987 C CA . ILE A 1 488 ? 31.157 -8.863 40.519 1.00 67.88 488 ILE A CA 1
ATOM 3988 C C . ILE A 1 488 ? 29.873 -8.190 40.031 1.00 67.88 488 ILE A C 1
ATOM 3990 O O . ILE A 1 488 ? 29.100 -8.829 39.325 1.00 67.88 488 ILE A O 1
ATOM 3994 N N . VAL A 1 489 ? 29.663 -6.906 40.340 1.00 68.19 489 VAL A N 1
ATOM 3995 C CA . VAL A 1 489 ? 28.531 -6.132 39.807 1.00 68.19 489 VAL A CA 1
ATOM 3996 C C . VAL A 1 489 ? 28.599 -6.064 38.283 1.00 68.19 489 VAL A C 1
ATOM 3998 O O . VAL A 1 489 ? 27.605 -6.372 37.641 1.00 68.19 489 VAL A O 1
ATOM 4001 N N . ILE A 1 490 ? 29.765 -5.772 37.697 1.00 64.75 490 ILE A N 1
ATOM 4002 C CA . ILE A 1 490 ? 29.960 -5.779 36.238 1.00 64.75 490 ILE A CA 1
ATOM 4003 C C . ILE A 1 490 ? 29.644 -7.150 35.627 1.00 64.75 490 ILE A C 1
ATOM 4005 O O . ILE A 1 490 ? 28.932 -7.222 34.632 1.00 64.75 490 ILE A O 1
ATOM 4009 N N . LEU A 1 491 ? 30.145 -8.237 36.213 1.00 64.44 491 LEU A N 1
ATOM 4010 C CA . LEU A 1 491 ? 29.895 -9.591 35.711 1.00 64.44 491 LEU A CA 1
ATOM 4011 C C . LEU A 1 491 ? 28.425 -9.991 35.860 1.00 64.44 491 LEU A C 1
ATOM 4013 O O . LEU A 1 491 ? 27.875 -10.623 34.971 1.00 64.44 491 LEU A O 1
ATOM 4017 N N . THR A 1 492 ? 27.770 -9.583 36.948 1.00 65.38 492 THR A N 1
ATOM 4018 C CA . THR A 1 492 ? 26.334 -9.829 37.160 1.00 65.38 492 THR A CA 1
ATOM 4019 C C . THR A 1 492 ? 25.498 -9.049 36.151 1.00 65.38 492 THR A C 1
ATOM 4021 O O . THR A 1 492 ? 24.551 -9.591 35.599 1.00 65.38 492 THR A O 1
ATOM 4024 N N . ILE A 1 493 ? 25.881 -7.802 35.875 1.00 66.31 493 ILE A N 1
ATOM 4025 C CA . ILE A 1 493 ? 25.318 -6.954 34.822 1.00 66.31 493 ILE A CA 1
ATOM 4026 C C . ILE A 1 493 ? 25.449 -7.670 33.470 1.00 66.31 493 ILE A C 1
ATOM 4028 O O . ILE A 1 493 ? 24.431 -7.938 32.844 1.00 66.31 493 ILE A O 1
ATOM 4032 N N . PHE A 1 494 ? 26.658 -8.073 33.059 1.00 62.56 494 PHE A N 1
ATOM 4033 C CA . PHE A 1 494 ? 26.859 -8.806 31.801 1.00 62.56 494 PHE A CA 1
ATOM 4034 C C . PHE A 1 494 ? 26.044 -10.099 31.730 1.00 62.56 494 PHE A C 1
ATOM 4036 O O . PHE A 1 494 ? 25.400 -10.332 30.716 1.00 62.56 494 PHE A O 1
ATOM 4043 N N . HIS A 1 495 ? 25.987 -10.871 32.813 1.00 68.56 495 HIS A N 1
ATOM 4044 C CA . HIS A 1 495 ? 25.249 -12.129 32.860 1.00 68.56 495 HIS A CA 1
ATOM 4045 C C . HIS A 1 495 ? 23.727 -11.938 32.751 1.00 68.56 495 HIS A C 1
ATOM 4047 O O . HIS A 1 495 ? 23.066 -12.583 31.938 1.00 68.56 495 HIS A O 1
ATOM 4053 N N . VAL A 1 496 ? 23.154 -11.019 33.539 1.00 64.75 496 VAL A N 1
ATOM 4054 C CA . VAL A 1 496 ? 21.724 -10.663 33.464 1.00 64.75 496 VAL A CA 1
ATOM 4055 C C . VAL A 1 496 ? 21.380 -10.152 32.065 1.00 64.75 496 VAL A C 1
ATOM 4057 O O . VAL A 1 496 ? 20.319 -10.468 31.529 1.00 64.75 496 VAL A O 1
ATOM 4060 N N . PHE A 1 497 ? 22.300 -9.422 31.438 1.00 63.72 497 PHE A N 1
ATOM 4061 C CA . PHE A 1 497 ? 22.121 -8.922 30.083 1.00 63.72 497 PHE A CA 1
ATOM 4062 C C . PHE A 1 497 ? 22.295 -9.989 29.003 1.00 63.72 497 PHE A C 1
ATOM 4064 O O . PHE A 1 497 ? 21.537 -9.974 28.036 1.00 63.72 497 PHE A O 1
ATOM 4071 N N . GLY A 1 498 ? 23.199 -10.954 29.175 1.00 65.75 498 GLY A N 1
ATOM 4072 C CA . GLY A 1 498 ? 23.285 -12.141 28.323 1.00 65.75 498 GLY A CA 1
ATOM 4073 C C . GLY A 1 498 ? 21.977 -12.934 28.355 1.00 65.75 498 GLY A C 1
ATOM 4074 O O . GLY A 1 498 ? 21.437 -13.291 27.308 1.00 65.75 498 GLY A O 1
ATOM 4075 N N . LEU A 1 499 ? 21.389 -13.099 29.545 1.00 66.12 499 LEU A N 1
ATOM 4076 C CA . LEU A 1 499 ? 20.086 -13.746 29.719 1.00 66.12 499 LEU A CA 1
ATOM 4077 C C . LEU A 1 499 ? 18.935 -12.967 29.064 1.00 66.12 499 LEU A C 1
ATOM 4079 O O . LEU A 1 499 ? 18.049 -13.591 28.485 1.00 66.12 499 LEU A O 1
ATOM 4083 N N . ALA A 1 500 ? 18.950 -11.631 29.111 1.00 63.03 500 ALA A N 1
ATOM 4084 C CA . ALA A 1 500 ? 17.963 -10.791 28.423 1.00 63.03 500 ALA A CA 1
ATOM 4085 C C . ALA A 1 500 ? 18.156 -10.768 26.891 1.00 63.03 500 ALA A C 1
ATOM 4087 O O . ALA A 1 500 ? 17.186 -10.641 26.142 1.00 63.03 500 ALA A O 1
ATOM 4088 N N . GLY A 1 501 ? 19.394 -10.942 26.418 1.00 65.62 501 GLY A N 1
ATOM 4089 C CA . GLY A 1 501 ? 19.740 -10.982 24.998 1.00 65.62 501 GLY A CA 1
ATOM 4090 C C . GLY A 1 501 ? 19.265 -12.245 24.273 1.00 65.62 501 GLY A C 1
ATOM 4091 O O . GLY A 1 501 ? 18.946 -12.178 23.091 1.00 65.62 501 GLY A O 1
ATOM 4092 N N . VAL A 1 502 ? 19.142 -13.390 24.955 1.00 68.12 502 VAL A N 1
ATOM 4093 C CA . VAL A 1 502 ? 18.713 -14.655 24.318 1.00 68.12 502 VAL A CA 1
ATOM 4094 C C . VAL A 1 502 ? 17.257 -14.618 23.817 1.00 68.12 502 VAL A C 1
ATOM 4096 O O . VAL A 1 502 ? 17.018 -14.997 22.668 1.00 68.12 502 VAL A O 1
ATOM 4099 N N . PRO A 1 503 ? 16.257 -14.162 24.602 1.00 65.12 503 PRO A N 1
ATOM 4100 C CA . PRO A 1 503 ? 14.909 -13.936 24.088 1.00 65.12 503 PRO A CA 1
ATOM 4101 C C . PRO A 1 503 ? 14.894 -12.964 22.909 1.00 65.12 503 PRO A C 1
ATOM 4103 O O . PRO A 1 503 ? 14.147 -13.191 21.960 1.00 65.12 503 PRO A O 1
ATOM 4106 N N . MET A 1 504 ? 15.725 -11.920 22.955 1.00 64.62 504 MET A N 1
ATOM 4107 C CA . MET A 1 504 ? 15.842 -10.921 21.895 1.00 64.62 504 MET A CA 1
ATOM 4108 C C . MET A 1 504 ? 16.366 -11.537 20.597 1.00 64.62 504 MET A C 1
ATOM 4110 O O . MET A 1 504 ? 15.737 -11.400 19.555 1.00 64.62 504 MET A O 1
ATOM 4114 N N . GLU A 1 505 ? 17.458 -12.293 20.672 1.00 68.81 505 GLU A N 1
ATOM 4115 C CA . GLU A 1 505 ? 18.013 -13.038 19.543 1.00 68.81 505 GLU A CA 1
ATOM 4116 C C . GLU A 1 505 ? 16.966 -13.963 18.927 1.00 68.81 505 GLU A C 1
ATOM 4118 O O . GLU A 1 505 ? 16.770 -13.938 17.716 1.00 68.81 505 GLU A O 1
ATOM 4123 N N . ARG A 1 506 ? 16.207 -14.697 19.749 1.00 68.69 506 ARG A N 1
ATOM 4124 C CA . ARG A 1 506 ? 15.096 -15.527 19.256 1.00 68.69 506 ARG A CA 1
ATOM 4125 C C . ARG A 1 506 ? 13.985 -14.705 18.599 1.00 68.69 506 ARG A C 1
ATOM 4127 O O . ARG A 1 506 ? 13.418 -15.164 17.620 1.00 68.69 506 ARG A O 1
ATOM 4134 N N . ALA A 1 507 ? 13.685 -13.503 19.101 1.00 66.62 507 ALA A N 1
ATOM 4135 C CA . ALA A 1 507 ? 12.681 -12.616 18.501 1.00 66.62 507 ALA A CA 1
ATOM 4136 C C . ALA A 1 507 ? 13.053 -12.180 17.077 1.00 66.62 507 ALA A C 1
ATOM 4138 O O . ALA A 1 507 ? 12.172 -12.044 16.236 1.00 66.62 507 ALA A O 1
ATOM 4139 N N . PHE A 1 508 ? 14.345 -11.962 16.821 1.00 66.00 508 PHE A N 1
ATOM 4140 C CA . PHE A 1 508 ? 14.845 -11.503 15.524 1.00 66.00 508 PHE A CA 1
ATOM 4141 C C . PHE A 1 508 ? 15.171 -12.645 14.558 1.00 66.00 508 PHE A C 1
ATOM 4143 O O . PHE A 1 508 ? 14.962 -12.520 13.353 1.00 66.00 508 PHE A O 1
ATOM 4150 N N . THR A 1 509 ? 15.700 -13.754 15.072 1.00 66.81 509 THR A N 1
ATOM 4151 C CA . THR A 1 509 ? 16.137 -14.888 14.242 1.00 66.81 509 THR A CA 1
ATOM 4152 C C . THR A 1 509 ? 14.977 -15.774 13.810 1.00 66.81 509 THR A C 1
ATOM 4154 O O . THR A 1 509 ? 15.006 -16.313 12.703 1.00 66.81 509 THR A O 1
ATOM 4157 N N . ASP A 1 510 ? 13.944 -15.875 14.644 1.00 71.31 510 ASP A N 1
ATOM 4158 C CA . ASP A 1 510 ? 12.774 -16.706 14.399 1.00 71.31 510 ASP A CA 1
ATOM 4159 C C . ASP A 1 510 ? 11.499 -16.014 14.911 1.00 71.31 510 ASP A C 1
ATOM 4161 O O . ASP A 1 510 ? 10.884 -16.437 15.894 1.00 71.31 510 ASP A O 1
ATOM 4165 N N . PRO A 1 511 ? 11.102 -14.894 14.276 1.00 67.75 511 PRO A N 1
ATOM 4166 C CA . PRO A 1 511 ? 9.915 -14.166 14.693 1.00 67.75 511 PRO A CA 1
ATOM 4167 C C . PRO A 1 511 ? 8.676 -15.060 14.594 1.00 67.75 511 PRO A C 1
ATOM 4169 O O . PRO A 1 511 ? 7.833 -15.022 15.484 1.00 67.75 511 PRO A O 1
ATOM 4172 N N . LEU A 1 512 ? 8.599 -15.918 13.569 1.00 76.94 512 LEU A N 1
ATOM 4173 C CA . LEU A 1 512 ? 7.434 -16.746 13.264 1.00 76.94 512 LEU A CA 1
ATOM 4174 C C . LEU A 1 512 ? 7.070 -17.752 14.355 1.00 76.94 512 LEU A C 1
ATOM 4176 O O . LEU A 1 512 ? 5.879 -17.919 14.626 1.00 76.94 512 LEU A O 1
ATOM 4180 N N . THR A 1 513 ? 8.038 -18.376 15.035 1.00 78.81 513 THR A N 1
ATOM 4181 C CA . THR A 1 513 ? 7.698 -19.306 16.128 1.00 78.81 513 THR A CA 1
ATOM 4182 C C . THR A 1 513 ? 6.992 -18.628 17.293 1.00 78.81 513 THR A C 1
ATOM 4184 O O . THR A 1 513 ? 6.206 -19.278 17.978 1.00 78.81 513 THR A O 1
ATOM 4187 N N . ARG A 1 514 ? 7.165 -17.315 17.481 1.00 73.75 514 ARG A N 1
ATOM 4188 C CA . ARG A 1 514 ? 6.393 -16.550 18.475 1.00 73.75 514 ARG A CA 1
ATOM 4189 C C . ARG A 1 514 ? 4.942 -16.336 18.065 1.00 73.75 514 ARG A C 1
ATOM 4191 O O . ARG A 1 514 ? 4.082 -16.163 18.927 1.00 73.75 514 ARG A O 1
ATOM 4198 N N . TYR A 1 515 ? 4.649 -16.375 16.768 1.00 74.00 515 TYR A N 1
ATOM 4199 C CA . TYR A 1 515 ? 3.276 -16.285 16.287 1.00 74.00 515 TYR A CA 1
ATOM 4200 C C . TYR A 1 515 ? 2.549 -17.627 16.372 1.00 74.00 515 TYR A C 1
ATOM 4202 O O . TYR A 1 515 ? 1.318 -17.611 16.341 1.00 74.00 515 TYR A O 1
ATOM 4210 N N . GLN A 1 516 ? 3.255 -18.755 16.537 1.00 81.12 516 GLN A N 1
ATOM 4211 C CA . GLN A 1 516 ? 2.644 -20.083 16.592 1.00 81.12 516 GLN A CA 1
ATOM 4212 C C . GLN A 1 516 ? 2.036 -20.429 17.973 1.00 81.12 516 GLN A C 1
ATOM 4214 O O . GLN A 1 516 ? 2.643 -20.151 19.006 1.00 81.12 516 GLN A O 1
ATOM 4219 N N . PRO A 1 517 ? 0.848 -21.067 18.011 1.00 85.31 517 PRO A N 1
ATOM 4220 C CA . PRO A 1 517 ? -0.031 -21.305 16.867 1.00 85.31 517 PRO A CA 1
ATOM 4221 C C . PRO A 1 517 ? -0.620 -19.984 16.347 1.00 85.31 517 PRO A C 1
ATOM 4223 O O . PRO A 1 517 ? -1.013 -19.107 17.131 1.00 85.31 517 PRO A O 1
ATOM 4226 N N . LEU A 1 518 ? -0.659 -19.843 15.016 1.00 88.25 518 LEU A N 1
ATOM 4227 C CA . LEU A 1 518 ? -1.314 -18.706 14.374 1.00 88.25 518 LEU A CA 1
ATOM 4228 C C . LEU A 1 518 ? -2.795 -18.719 14.789 1.00 88.25 518 LEU A C 1
ATOM 4230 O O . LEU A 1 518 ? -3.401 -19.794 14.813 1.00 88.25 518 LEU A O 1
ATOM 4234 N N . PRO A 1 519 ? -3.392 -17.571 15.158 1.00 90.50 519 PRO A N 1
ATOM 4235 C CA . PRO A 1 519 ? -4.826 -17.503 15.399 1.00 90.50 519 PRO A CA 1
ATOM 4236 C C . PRO A 1 519 ? -5.574 -18.008 14.162 1.00 90.50 519 PRO A C 1
ATOM 4238 O O . PRO A 1 519 ? -5.268 -17.583 13.051 1.00 90.50 519 PRO A O 1
ATOM 4241 N N . GLY A 1 520 ? -6.538 -18.909 14.347 1.00 94.12 520 GLY A N 1
ATOM 4242 C CA . GLY A 1 520 ? -7.463 -19.295 13.280 1.00 94.12 520 GLY A CA 1
ATOM 4243 C C . GLY A 1 520 ? -8.679 -18.368 13.229 1.00 94.12 520 GLY A C 1
ATOM 4244 O O . GLY A 1 520 ? -9.008 -17.728 14.236 1.00 94.12 520 GLY A O 1
ATOM 4245 N N . ALA A 1 521 ? -9.383 -18.347 12.095 1.00 95.81 521 ALA A N 1
ATOM 4246 C CA . ALA A 1 521 ? -10.713 -17.748 11.945 1.00 95.81 521 ALA A CA 1
ATOM 4247 C C . ALA A 1 521 ? -11.760 -18.538 12.750 1.00 95.81 521 ALA A C 1
ATOM 4249 O O . ALA A 1 521 ? -12.509 -19.356 12.224 1.00 95.81 521 ALA A O 1
ATOM 4250 N N . THR A 1 522 ? -11.776 -18.331 14.066 1.00 97.12 522 THR A N 1
ATOM 4251 C CA . THR A 1 522 ? -12.624 -19.071 15.006 1.00 97.12 522 THR A CA 1
ATOM 4252 C C . THR A 1 522 ? -13.453 -18.128 15.859 1.00 97.12 522 THR A C 1
ATOM 4254 O O . THR A 1 522 ? -13.070 -16.984 16.111 1.00 97.12 522 THR A O 1
ATOM 4257 N N . GLU A 1 523 ? -14.553 -18.655 16.385 1.00 96.88 523 GLU A N 1
ATOM 4258 C CA . GLU A 1 523 ? -15.391 -18.002 17.393 1.00 96.88 523 GLU A CA 1
ATOM 4259 C C . GLU A 1 523 ? -14.591 -17.491 18.596 1.00 96.88 523 GLU A C 1
ATOM 4261 O O . GLU A 1 523 ? -14.813 -16.388 19.087 1.00 96.88 523 GLU A O 1
ATOM 4266 N N . GLN A 1 524 ? -13.597 -18.260 19.049 1.00 96.00 524 GLN A N 1
ATOM 4267 C CA . GLN A 1 524 ? -12.725 -17.849 20.145 1.00 96.00 524 GLN A CA 1
ATOM 4268 C C . GLN A 1 524 ? -11.883 -16.623 19.769 1.00 96.00 524 GLN A C 1
ATOM 4270 O O . GLN A 1 524 ? -11.765 -15.694 20.570 1.00 96.00 524 GLN A O 1
ATOM 4275 N N . THR A 1 525 ? -11.310 -16.602 18.561 1.00 95.19 525 THR A N 1
ATOM 4276 C CA . THR A 1 525 ? -10.547 -15.450 18.059 1.00 95.19 525 THR A CA 1
ATOM 4277 C C . THR A 1 525 ? -11.444 -14.222 17.941 1.00 95.19 525 THR A C 1
ATOM 4279 O O . THR A 1 525 ? -11.065 -13.158 18.424 1.00 95.19 525 THR A O 1
ATOM 4282 N N . TYR A 1 526 ? -12.646 -14.373 17.380 1.00 96.38 526 TYR A N 1
ATOM 4283 C CA . TYR A 1 526 ? -13.638 -13.304 17.274 1.00 96.38 526 TYR A CA 1
ATOM 4284 C C . TYR A 1 526 ? -14.030 -12.740 18.644 1.00 96.38 526 TYR A C 1
ATOM 4286 O O . TYR A 1 526 ? -13.893 -11.540 18.878 1.00 96.38 526 TYR A O 1
ATOM 4294 N N . ASN A 1 527 ? -14.414 -13.599 19.589 1.00 94.56 527 ASN A N 1
ATOM 4295 C CA . ASN A 1 527 ? -14.798 -13.170 20.932 1.00 94.56 527 ASN A CA 1
ATOM 4296 C C . ASN A 1 527 ? -13.646 -12.478 21.664 1.00 94.56 527 ASN A C 1
ATOM 4298 O O . ASN A 1 527 ? -13.880 -11.518 22.384 1.00 94.56 527 ASN A O 1
ATOM 4302 N N . ARG A 1 528 ? -12.400 -12.921 21.467 1.00 92.62 528 ARG A N 1
ATOM 4303 C CA . ARG A 1 528 ? -11.225 -12.296 22.086 1.00 92.62 528 ARG A CA 1
ATOM 4304 C C . ARG A 1 528 ? -10.883 -10.937 21.472 1.00 92.62 528 ARG A C 1
ATOM 4306 O O . ARG A 1 528 ? -10.542 -10.020 22.203 1.00 92.62 528 ARG A O 1
ATOM 4313 N N . ILE A 1 529 ? -10.918 -10.825 20.147 1.00 92.19 529 ILE A N 1
ATOM 4314 C CA . ILE A 1 529 ? -10.372 -9.667 19.420 1.00 92.19 529 ILE A CA 1
ATOM 4315 C C . ILE A 1 529 ? -11.426 -8.591 19.169 1.00 92.19 529 ILE A C 1
ATOM 4317 O O . ILE A 1 529 ? -11.101 -7.408 19.238 1.00 92.19 529 ILE A O 1
ATOM 4321 N N . ILE A 1 530 ? -12.664 -8.991 18.873 1.00 92.62 530 ILE A N 1
ATOM 4322 C CA . ILE A 1 530 ? -13.765 -8.077 18.545 1.00 92.62 530 ILE A CA 1
ATOM 4323 C C . ILE A 1 530 ? -14.576 -7.734 19.793 1.00 92.62 530 ILE A C 1
ATOM 4325 O O . ILE A 1 530 ? -14.813 -6.556 20.055 1.00 92.62 530 ILE A O 1
ATOM 4329 N N . LEU A 1 531 ? -14.986 -8.748 20.566 1.00 91.44 531 LEU A N 1
ATOM 4330 C CA . LEU A 1 531 ? -15.829 -8.553 21.757 1.00 91.44 531 LEU A CA 1
ATOM 4331 C C . LEU A 1 531 ? -15.040 -8.397 23.054 1.00 91.44 531 LEU A C 1
ATOM 4333 O O . LEU A 1 531 ? -15.590 -7.920 24.048 1.00 91.44 531 LEU A O 1
ATOM 4337 N N . GLY A 1 532 ? -13.776 -8.820 23.061 1.00 85.69 532 GLY A N 1
ATOM 4338 C CA . GLY A 1 532 ? -12.928 -8.757 24.235 1.00 85.69 532 GLY A CA 1
ATOM 4339 C C . GLY A 1 532 ? -12.859 -7.324 24.733 1.00 85.69 532 GLY A C 1
ATOM 4340 O O . GLY A 1 532 ? -12.653 -6.390 23.954 1.00 85.69 532 GLY A O 1
ATOM 4341 N N . GLN A 1 533 ? -13.045 -7.146 26.041 1.00 66.62 533 GLN A N 1
ATOM 4342 C CA . GLN A 1 533 ? -12.638 -5.910 26.687 1.00 66.62 533 GLN A CA 1
ATOM 4343 C C . GLN A 1 533 ? -11.136 -5.836 26.476 1.00 66.62 533 GLN A C 1
ATOM 4345 O O . GLN A 1 533 ? -10.401 -6.655 27.020 1.00 66.62 533 GLN A O 1
ATOM 4350 N N . ALA A 1 534 ? -10.697 -4.955 25.583 1.00 55.69 534 ALA A N 1
ATOM 4351 C CA . ALA A 1 534 ? -9.281 -4.758 25.386 1.00 55.69 534 ALA A CA 1
ATOM 4352 C C . ALA A 1 534 ? -8.696 -4.405 26.759 1.00 55.69 534 ALA A C 1
ATOM 4354 O O . ALA A 1 534 ? -9.076 -3.387 27.338 1.00 55.69 534 ALA A O 1
ATOM 4355 N N . ASP A 1 535 ? -7.760 -5.219 27.252 1.00 53.47 535 ASP A N 1
ATOM 4356 C CA . ASP A 1 535 ? -6.876 -4.872 28.374 1.00 53.47 535 ASP A CA 1
ATOM 4357 C C . ASP A 1 535 ? -5.972 -3.666 28.024 1.00 53.47 535 ASP A C 1
ATOM 4359 O O . ASP A 1 535 ? -5.063 -3.316 28.775 1.00 53.47 535 ASP A O 1
ATOM 4363 N N . ASP A 1 536 ? -6.237 -2.996 26.893 1.00 54.59 536 ASP A N 1
ATOM 4364 C CA . ASP A 1 536 ? -5.701 -1.715 26.463 1.00 54.59 536 ASP A CA 1
ATOM 4365 C C . ASP A 1 536 ? -6.123 -0.598 27.433 1.00 54.59 536 ASP A C 1
ATOM 4367 O O . ASP A 1 536 ? -6.836 0.351 27.093 1.00 54.59 536 ASP A O 1
ATOM 4371 N N . ALA A 1 537 ? -5.554 -0.642 28.637 1.00 51.81 537 ALA A N 1
ATOM 4372 C CA . ALA A 1 537 ? -5.410 0.487 29.550 1.00 51.81 537 ALA A CA 1
ATOM 4373 C C . ALA A 1 537 ? -4.776 1.722 28.865 1.00 51.81 537 ALA A C 1
ATOM 4375 O O . ALA A 1 537 ? -4.792 2.821 29.412 1.00 51.81 537 ALA A O 1
ATOM 4376 N N . ALA A 1 538 ? -4.244 1.554 27.648 1.00 51.97 538 ALA A N 1
ATOM 4377 C CA . ALA A 1 538 ? -3.600 2.567 26.834 1.00 51.97 538 ALA A CA 1
ATOM 4378 C C . ALA A 1 538 ? -4.515 3.303 25.836 1.00 51.97 538 ALA A C 1
ATOM 4380 O O . ALA A 1 538 ? -3.981 4.087 25.056 1.00 51.97 538 ALA A O 1
ATOM 4381 N N . SER A 1 539 ? -5.843 3.109 25.817 1.00 54.84 539 SER A N 1
ATOM 4382 C CA . SER A 1 539 ? -6.734 3.994 25.042 1.00 54.84 539 SER A CA 1
ATOM 4383 C C . SER A 1 539 ? -7.111 5.225 25.887 1.00 54.84 539 SER A C 1
ATOM 4385 O O . SER A 1 539 ? -8.022 5.126 26.712 1.00 54.84 539 SER A O 1
ATOM 4387 N N . PRO A 1 540 ? -6.457 6.395 25.706 1.00 53.00 540 PRO A N 1
ATOM 4388 C CA . PRO A 1 540 ? -6.563 7.550 26.609 1.00 53.00 540 PRO A CA 1
ATOM 4389 C C . PRO A 1 540 ? -7.946 8.228 26.640 1.00 53.00 540 PRO A C 1
ATOM 4391 O O . PRO A 1 540 ? -8.157 9.142 27.431 1.00 53.00 540 PRO A O 1
ATOM 4394 N N . GLU A 1 541 ? -8.895 7.788 25.812 1.00 56.72 541 GLU A N 1
ATOM 4395 C CA . GLU A 1 541 ? -10.206 8.421 25.624 1.00 56.72 541 GLU A CA 1
ATOM 4396 C C . GLU A 1 541 ? -11.374 7.458 25.886 1.00 56.72 541 GLU A C 1
ATOM 4398 O O . GLU A 1 541 ? -12.239 7.266 25.034 1.00 56.72 541 GLU A O 1
ATOM 4403 N N . GLY A 1 542 ? -11.404 6.820 27.061 1.00 56.53 542 GLY A N 1
ATOM 4404 C CA . GLY A 1 542 ? -12.647 6.254 27.599 1.00 56.53 542 GLY A CA 1
ATOM 4405 C C . GLY A 1 542 ? -13.411 5.325 26.647 1.00 56.53 542 GLY A C 1
ATOM 4406 O O . GLY A 1 542 ? -14.577 5.558 26.352 1.00 56.53 542 GLY A O 1
ATOM 4407 N N . GLY A 1 543 ? -12.770 4.249 26.195 1.00 65.06 543 GLY A N 1
ATOM 4408 C CA . GLY A 1 543 ? -13.457 2.983 25.955 1.00 65.06 543 GLY A CA 1
ATOM 4409 C C . GLY A 1 543 ? -14.400 2.889 24.756 1.00 65.06 543 GLY A C 1
ATOM 4410 O O . GLY A 1 543 ? -15.609 2.836 24.924 1.00 65.06 543 GLY A O 1
ATOM 4411 N N . LEU A 1 544 ? -13.867 2.567 23.589 1.00 73.06 544 LEU A N 1
ATOM 4412 C CA . LEU A 1 544 ? -14.543 1.697 22.626 1.00 73.06 544 LEU A CA 1
ATOM 4413 C C . LEU A 1 544 ? -13.450 0.998 21.836 1.00 73.06 544 LEU A C 1
ATOM 4415 O O . LEU A 1 544 ? -12.567 1.668 21.302 1.00 73.06 544 LEU A O 1
ATOM 4419 N N . SER A 1 545 ? -13.471 -0.338 21.806 1.00 80.56 545 SER A N 1
ATOM 4420 C CA . SER A 1 545 ? -12.513 -1.076 20.986 1.00 80.56 545 SER A CA 1
ATOM 4421 C C . SER A 1 545 ? -12.680 -0.592 19.554 1.00 80.56 545 SER A C 1
ATOM 4423 O O . SER A 1 545 ? -13.775 -0.678 18.992 1.00 80.56 545 SER A O 1
ATOM 4425 N N . GLY A 1 546 ? -11.597 -0.108 18.949 1.00 79.00 546 GLY A N 1
ATOM 4426 C CA . GLY A 1 546 ? -11.570 0.286 17.545 1.00 79.00 546 GLY A CA 1
ATOM 4427 C C . GLY A 1 546 ? -11.806 -0.882 16.588 1.00 79.00 546 GLY A C 1
ATOM 4428 O O . GLY A 1 546 ? -11.459 -0.752 15.434 1.00 79.00 546 GLY A O 1
ATOM 4429 N N . ARG A 1 547 ? -12.321 -2.025 17.054 1.00 89.06 547 ARG A N 1
ATOM 4430 C CA . ARG A 1 547 ? -12.661 -3.222 16.279 1.00 89.06 547 ARG A CA 1
ATOM 4431 C C . ARG A 1 547 ? -14.138 -3.587 16.376 1.00 89.06 547 ARG A C 1
ATOM 4433 O O . ARG A 1 547 ? -14.587 -4.468 15.653 1.00 89.06 547 ARG A O 1
ATOM 4440 N N . ILE A 1 548 ? -14.909 -2.911 17.236 1.00 90.50 548 ILE A N 1
ATOM 4441 C CA . ILE A 1 548 ? -16.341 -3.200 17.413 1.00 90.50 548 ILE A CA 1
ATOM 4442 C C . ILE A 1 548 ? -17.148 -2.929 16.134 1.00 90.50 548 ILE A C 1
ATOM 4444 O O . ILE A 1 548 ? -18.254 -3.435 15.988 1.00 90.50 548 ILE A O 1
ATOM 4448 N N . TYR A 1 549 ? -16.598 -2.166 15.183 1.00 88.81 549 TYR A N 1
ATOM 4449 C CA . TYR A 1 549 ? -17.216 -1.974 13.874 1.00 88.81 549 TYR A CA 1
ATOM 4450 C C . TYR A 1 549 ? -17.341 -3.283 13.076 1.00 88.81 549 TYR A C 1
ATOM 4452 O O . TYR A 1 549 ? -18.210 -3.364 12.218 1.00 88.81 549 TYR A O 1
ATOM 4460 N N . CYS A 1 550 ? -16.548 -4.314 13.405 1.00 90.81 550 CYS A N 1
ATOM 4461 C CA . CYS A 1 550 ? -16.661 -5.667 12.854 1.00 90.81 550 CYS A CA 1
ATOM 4462 C C . CYS A 1 550 ? -17.606 -6.583 13.657 1.00 90.81 550 CYS A C 1
ATOM 4464 O O . CYS A 1 550 ? -17.673 -7.781 13.379 1.00 90.81 550 CYS A O 1
ATOM 4466 N N . ALA A 1 551 ? -18.303 -6.082 14.681 1.00 95.44 551 ALA A N 1
ATOM 4467 C CA . ALA A 1 551 ? -19.191 -6.910 15.492 1.00 95.44 551 ALA A CA 1
ATOM 4468 C C . ALA A 1 551 ? -20.399 -7.414 14.685 1.00 95.44 551 ALA A C 1
ATOM 4470 O O . ALA A 1 551 ? -20.804 -6.840 13.672 1.00 95.44 551 ALA A O 1
ATOM 4471 N N . ALA A 1 552 ? -20.992 -8.514 15.134 1.00 96.88 552 ALA A N 1
ATOM 4472 C CA . ALA A 1 552 ? -22.309 -8.923 14.678 1.00 96.88 552 ALA A CA 1
ATOM 4473 C C . ALA A 1 552 ? -23.384 -8.005 15.294 1.00 96.88 552 ALA A C 1
ATOM 4475 O O . ALA A 1 552 ? -23.197 -7.511 16.412 1.00 96.88 552 ALA A O 1
ATOM 4476 N N . PRO A 1 553 ? -24.539 -7.815 14.631 1.00 97.00 553 PRO A N 1
ATOM 4477 C CA . PRO A 1 553 ? -25.612 -6.946 15.119 1.00 97.00 553 PRO A CA 1
ATOM 4478 C C . PRO A 1 553 ? -26.041 -7.232 16.564 1.00 97.00 553 PRO A C 1
ATOM 4480 O O . PRO A 1 553 ? -26.218 -6.316 17.368 1.00 97.00 553 PRO A O 1
ATOM 4483 N N . ASN A 1 554 ? -26.180 -8.511 16.923 1.00 96.81 554 ASN A N 1
ATOM 4484 C CA . ASN A 1 554 ? -26.584 -8.914 18.271 1.00 96.81 554 ASN A CA 1
ATOM 4485 C C . ASN A 1 554 ? -25.499 -8.630 19.315 1.00 96.81 554 ASN A C 1
ATOM 4487 O O . ASN A 1 554 ? -25.821 -8.214 20.428 1.00 96.81 554 ASN A O 1
ATOM 4491 N N . ASP A 1 555 ? -24.231 -8.781 18.940 1.00 96.12 555 ASP A N 1
ATOM 4492 C CA . ASP A 1 555 ? -23.107 -8.522 19.833 1.00 96.12 555 ASP A CA 1
ATOM 4493 C C . ASP A 1 555 ? -22.942 -7.021 20.093 1.00 96.12 555 ASP A C 1
ATOM 4495 O O . ASP A 1 555 ? -22.734 -6.613 21.234 1.00 96.12 555 ASP A O 1
ATOM 4499 N N . LEU A 1 556 ? -23.121 -6.178 19.066 1.00 95.88 556 LEU A N 1
ATOM 4500 C CA . LEU A 1 556 ? -23.115 -4.723 19.233 1.00 95.88 556 LEU A CA 1
ATOM 4501 C C . LEU A 1 556 ? -24.258 -4.261 20.149 1.00 95.88 556 LEU A C 1
ATOM 4503 O O . LEU A 1 556 ? -24.039 -3.450 21.049 1.00 95.88 556 LEU A O 1
ATOM 4507 N N . ARG A 1 557 ? -25.472 -4.804 19.973 1.00 96.62 557 ARG A N 1
ATOM 4508 C CA . ARG A 1 557 ? -26.608 -4.516 20.869 1.00 96.62 557 ARG A CA 1
ATOM 4509 C C . ARG A 1 557 ? -26.308 -4.924 22.307 1.00 96.62 557 ARG A C 1
ATOM 4511 O O . ARG A 1 557 ? -26.592 -4.157 23.226 1.00 96.62 557 ARG A O 1
ATOM 4518 N N . ALA A 1 558 ? -25.732 -6.109 22.506 1.00 95.44 558 ALA A N 1
ATOM 4519 C CA . ALA A 1 558 ? -25.344 -6.589 23.828 1.00 95.44 558 ALA A CA 1
ATOM 4520 C C . ALA A 1 558 ? -24.276 -5.683 24.461 1.00 95.44 558 ALA A C 1
ATOM 4522 O O . ALA A 1 558 ? -24.410 -5.305 25.624 1.00 95.44 558 ALA A O 1
ATOM 4523 N N . PHE A 1 559 ? -23.275 -5.264 23.683 1.00 93.69 559 PHE A N 1
ATOM 4524 C CA . PHE A 1 559 ? -22.232 -4.334 24.114 1.00 93.69 559 PHE A CA 1
ATOM 4525 C C . PHE A 1 559 ? -22.810 -2.973 24.541 1.00 93.69 559 PHE A C 1
ATOM 4527 O O . PHE A 1 559 ? -22.517 -2.487 25.636 1.00 93.69 559 PHE A O 1
ATOM 4534 N N . ILE A 1 560 ? -23.685 -2.379 23.724 1.00 94.12 560 ILE A N 1
ATOM 4535 C CA . ILE A 1 560 ? -24.379 -1.120 24.038 1.00 94.12 560 ILE A CA 1
ATOM 4536 C C . ILE A 1 560 ? -25.224 -1.270 25.312 1.00 94.12 560 ILE A C 1
ATOM 4538 O O . ILE A 1 560 ? -25.172 -0.421 26.206 1.00 94.12 560 ILE A O 1
ATOM 4542 N N . ALA A 1 561 ? -25.983 -2.363 25.432 1.00 94.94 561 ALA A N 1
ATOM 4543 C CA . ALA A 1 561 ? -26.806 -2.637 26.607 1.00 94.94 561 ALA A CA 1
ATOM 4544 C C . ALA A 1 561 ? -25.956 -2.787 27.881 1.00 94.94 561 ALA A C 1
ATOM 4546 O O . ALA A 1 561 ? -26.308 -2.234 28.925 1.00 94.94 561 ALA A O 1
ATOM 4547 N N . GLN A 1 562 ? -24.814 -3.473 27.790 1.00 93.19 562 GLN A N 1
ATOM 4548 C CA . GLN A 1 562 ? -23.862 -3.621 28.889 1.00 93.19 562 GLN A CA 1
ATOM 4549 C C . GLN A 1 562 ? -23.296 -2.265 29.330 1.00 93.19 562 GLN A C 1
ATOM 4551 O O . GLN A 1 562 ? -23.265 -1.973 30.525 1.00 93.19 562 GLN A O 1
ATOM 4556 N N . ARG A 1 563 ? -22.906 -1.406 28.382 1.00 91.38 563 ARG A N 1
ATOM 4557 C CA . ARG A 1 563 ? -22.410 -0.048 28.659 1.00 91.38 563 ARG A CA 1
ATOM 4558 C C . ARG A 1 563 ? -23.449 0.837 29.336 1.00 91.38 563 ARG A C 1
ATOM 4560 O O . ARG A 1 563 ? -23.151 1.490 30.336 1.00 91.38 563 ARG A O 1
ATOM 4567 N N . ARG A 1 564 ? -24.697 0.793 28.864 1.00 92.62 564 ARG A N 1
ATOM 4568 C CA . ARG A 1 564 ? -25.825 1.479 29.516 1.00 92.62 564 ARG A CA 1
ATOM 4569 C C . ARG A 1 564 ? -26.032 0.986 30.948 1.00 92.62 564 ARG A C 1
ATOM 4571 O O . ARG A 1 564 ? -26.193 1.804 31.850 1.00 92.62 564 ARG A O 1
ATOM 4578 N N . ALA A 1 565 ? -25.975 -0.328 31.175 1.00 94.06 565 ALA A N 1
ATOM 4579 C CA . ALA A 1 565 ? -26.094 -0.910 32.513 1.00 94.06 565 ALA A CA 1
ATOM 4580 C C . ALA A 1 565 ? -24.948 -0.475 33.447 1.00 94.06 565 ALA A C 1
ATOM 4582 O O . ALA A 1 565 ? -25.182 -0.234 34.632 1.00 94.06 565 ALA A O 1
ATOM 4583 N N . ALA A 1 566 ? -23.738 -0.300 32.907 1.00 92.88 566 ALA A N 1
ATOM 4584 C CA . ALA A 1 566 ? -22.577 0.231 33.621 1.00 92.88 566 ALA A CA 1
ATOM 4585 C C . ALA A 1 566 ? -22.610 1.761 33.830 1.00 92.88 566 ALA A C 1
ATOM 4587 O O . ALA A 1 566 ? -21.753 2.295 34.528 1.00 92.88 566 ALA A O 1
ATOM 4588 N N . LYS A 1 567 ? -23.606 2.471 33.272 1.00 93.44 567 LYS A N 1
ATOM 4589 C CA . LYS A 1 567 ? -23.676 3.947 33.210 1.00 93.44 567 LYS A CA 1
ATOM 4590 C C . LYS A 1 567 ? -22.491 4.585 32.471 1.00 93.44 567 LYS A C 1
ATOM 4592 O O . LYS A 1 567 ? -22.156 5.740 32.710 1.00 93.44 567 LYS A O 1
ATOM 4597 N N . GLU A 1 568 ? -21.899 3.846 31.542 1.00 90.25 568 GLU A N 1
ATOM 4598 C CA . GLU A 1 568 ? -20.817 4.291 30.667 1.00 90.25 568 GLU A CA 1
ATOM 4599 C C . GLU A 1 568 ? -21.389 4.582 29.276 1.00 90.25 568 GLU A C 1
ATOM 4601 O O . GLU A 1 568 ? -21.184 3.819 28.331 1.00 90.25 568 GLU A O 1
ATOM 4606 N N . SER A 1 569 ? -22.184 5.650 29.154 1.00 87.44 569 SER A N 1
ATOM 4607 C CA . SER A 1 569 ? -22.779 6.028 27.867 1.00 87.44 569 SER A CA 1
ATOM 4608 C C . SER A 1 569 ? -21.695 6.303 26.825 1.00 87.44 569 SER A C 1
ATOM 4610 O O . SER A 1 569 ? -20.732 7.016 27.105 1.00 87.44 569 SER A O 1
ATOM 4612 N N . ILE A 1 570 ? -21.886 5.771 25.619 1.00 91.88 570 ILE A N 1
ATOM 4613 C CA . ILE A 1 570 ? -21.026 6.050 24.468 1.00 91.88 570 ILE A CA 1
ATOM 4614 C C . ILE A 1 570 ? -21.210 7.522 24.082 1.00 91.88 570 ILE A C 1
ATOM 4616 O O . ILE A 1 570 ? -22.344 7.978 23.948 1.00 91.88 570 ILE A O 1
ATOM 4620 N N . SER A 1 571 ? -20.119 8.276 23.928 1.00 93.06 571 SER A N 1
ATOM 4621 C CA . SER A 1 571 ? -20.218 9.687 23.538 1.00 93.06 571 SER A CA 1
ATOM 4622 C C . SER A 1 571 ? -20.654 9.835 22.076 1.00 93.06 571 SER A C 1
ATOM 4624 O O . SER A 1 571 ? -20.379 8.968 21.248 1.00 93.06 571 SER A O 1
ATOM 4626 N N . GLU A 1 572 ? -21.277 10.958 21.710 1.00 94.00 572 GLU A N 1
ATOM 4627 C CA . GLU A 1 572 ? -21.680 11.199 20.314 1.00 94.00 572 GLU A CA 1
ATOM 4628 C C . GLU A 1 572 ? -20.483 11.202 19.351 1.00 94.00 572 GLU A C 1
ATOM 4630 O O . GLU A 1 572 ? -20.584 10.685 18.244 1.00 94.00 572 GLU A O 1
ATOM 4635 N N . GLN A 1 573 ? -19.310 11.677 19.785 1.00 92.44 573 GLN A N 1
ATOM 4636 C CA . GLN A 1 573 ? -18.076 11.586 18.992 1.00 92.44 573 GLN A CA 1
ATOM 4637 C C . GLN A 1 573 ? -17.643 10.132 18.754 1.00 92.44 573 GLN A C 1
ATOM 4639 O O . GLN A 1 573 ? -17.198 9.783 17.658 1.00 92.44 573 GLN A O 1
ATOM 4644 N N . GLN A 1 574 ? -17.791 9.267 19.760 1.00 91.94 574 GLN A N 1
ATOM 4645 C CA . GLN A 1 574 ? -17.534 7.837 19.610 1.00 91.94 574 GLN A CA 1
ATOM 4646 C C . GLN A 1 574 ? -18.561 7.188 18.678 1.00 91.94 574 GLN A C 1
ATOM 4648 O O . GLN A 1 574 ? -18.162 6.429 17.798 1.00 91.94 574 GLN A O 1
ATOM 4653 N N . LEU A 1 575 ? -19.851 7.523 18.810 1.00 94.25 575 LEU A N 1
ATOM 4654 C CA . LEU A 1 575 ? -20.891 7.055 17.892 1.00 94.25 575 LEU A CA 1
ATOM 4655 C C . LEU A 1 575 ? -20.614 7.510 16.457 1.00 94.25 575 LEU A C 1
ATOM 4657 O O . LEU A 1 575 ? -20.705 6.685 15.561 1.00 94.25 575 LEU A O 1
ATOM 4661 N N . LEU A 1 576 ? -20.192 8.759 16.224 1.00 93.06 576 LEU A N 1
ATOM 4662 C CA . LEU A 1 576 ? -19.814 9.260 14.895 1.00 93.06 576 LEU A CA 1
ATOM 4663 C C . LEU A 1 576 ? -18.638 8.476 14.306 1.00 93.06 576 LEU A C 1
ATOM 4665 O O . LEU A 1 576 ? -18.669 8.081 13.139 1.00 93.06 576 LEU A O 1
ATOM 4669 N N . LYS A 1 577 ? -17.605 8.204 15.114 1.00 91.06 577 LYS A N 1
ATOM 4670 C CA . LYS A 1 577 ? -16.456 7.395 14.687 1.00 91.06 577 LYS A CA 1
ATOM 4671 C C . LYS A 1 577 ? -16.861 5.956 14.361 1.00 91.06 577 LYS A C 1
ATOM 4673 O O . LYS A 1 577 ? -16.332 5.391 13.404 1.00 91.06 577 LYS A O 1
ATOM 4678 N N . LEU A 1 578 ? -17.778 5.370 15.134 1.00 91.75 578 LEU A N 1
ATOM 4679 C CA . LEU A 1 578 ? -18.346 4.056 14.836 1.00 91.75 578 LEU A CA 1
ATOM 4680 C C . LEU A 1 578 ? -19.158 4.095 13.550 1.00 91.75 578 LEU A C 1
ATOM 4682 O O . LEU A 1 578 ? -18.910 3.282 12.674 1.00 91.75 578 LEU A O 1
ATOM 4686 N N . LEU A 1 579 ? -20.057 5.068 13.414 1.00 93.12 579 LEU A N 1
ATOM 4687 C CA . LEU A 1 579 ? -20.933 5.244 12.263 1.00 93.12 579 LEU A CA 1
ATOM 4688 C C . LEU A 1 579 ? -20.120 5.282 10.961 1.00 93.12 579 LEU A C 1
ATOM 4690 O O . LEU A 1 579 ? -20.394 4.509 10.053 1.00 93.12 579 LEU A O 1
ATOM 4694 N N . ARG A 1 580 ? -19.041 6.076 10.909 1.00 89.56 580 ARG A N 1
ATOM 4695 C CA . ARG A 1 580 ? -18.162 6.181 9.727 1.00 89.56 580 ARG A CA 1
ATOM 4696 C C . ARG A 1 580 ? -17.484 4.873 9.314 1.00 89.56 580 ARG A C 1
ATOM 4698 O O . ARG A 1 580 ? -17.194 4.694 8.139 1.00 89.56 580 ARG A O 1
ATOM 4705 N N . ASN A 1 581 ? -17.194 3.988 10.266 1.00 87.69 581 ASN A N 1
ATOM 4706 C CA . ASN A 1 581 ? -16.397 2.782 10.021 1.00 87.69 581 ASN A CA 1
ATOM 4707 C C . ASN A 1 581 ? -17.211 1.482 10.118 1.00 87.69 581 ASN A C 1
ATOM 4709 O O . ASN A 1 581 ? -16.651 0.411 9.909 1.00 87.69 581 ASN A O 1
ATOM 4713 N N . CYS A 1 582 ? -18.494 1.556 10.482 1.00 90.56 582 CYS A N 1
ATOM 4714 C CA . CYS A 1 582 ? -19.318 0.385 10.758 1.00 90.56 582 CYS A CA 1
ATOM 4715 C C . CYS A 1 582 ? -19.763 -0.361 9.504 1.00 90.56 582 CYS A C 1
ATOM 4717 O O . CYS A 1 582 ? -19.963 0.218 8.435 1.00 90.56 582 CYS A O 1
ATOM 4719 N N . ASN A 1 583 ? -19.976 -1.661 9.692 1.00 91.06 583 ASN A N 1
ATOM 4720 C CA . ASN A 1 583 ? -20.594 -2.529 8.702 1.00 91.06 583 ASN A CA 1
ATOM 4721 C C . ASN A 1 583 ? -22.020 -2.072 8.368 1.00 91.06 583 ASN A C 1
ATOM 4723 O O . ASN A 1 583 ? -22.695 -1.456 9.203 1.00 91.06 583 ASN A O 1
ATOM 4727 N N . HIS A 1 584 ? -22.496 -2.404 7.165 1.00 87.44 584 HIS A N 1
ATOM 4728 C CA . HIS A 1 584 ? -23.810 -1.971 6.677 1.00 87.44 584 HIS A CA 1
ATOM 4729 C C . HIS A 1 584 ? -24.952 -2.338 7.645 1.00 87.44 584 HIS A C 1
ATOM 4731 O O . HIS A 1 584 ? -25.799 -1.506 7.982 1.00 87.44 584 HIS A O 1
ATOM 4737 N N . ASP A 1 585 ? -24.900 -3.548 8.204 1.00 93.06 585 ASP A N 1
ATOM 4738 C CA . ASP A 1 585 ? -25.904 -4.096 9.119 1.00 93.06 585 ASP A CA 1
ATOM 4739 C C . ASP A 1 585 ? -25.872 -3.516 10.548 1.00 93.06 585 ASP A C 1
ATOM 4741 O O . ASP A 1 585 ? -26.787 -3.757 11.343 1.00 93.06 585 ASP A O 1
ATOM 4745 N N . LEU A 1 586 ? -24.861 -2.707 10.882 1.00 94.69 586 LEU A N 1
ATOM 4746 C CA . LEU A 1 586 ? -24.737 -2.033 12.179 1.00 94.69 586 LEU A CA 1
ATOM 4747 C C . LEU A 1 586 ? -25.260 -0.593 12.159 1.00 94.69 586 LEU A C 1
ATOM 4749 O O . LEU A 1 586 ? -25.571 -0.046 13.221 1.00 94.69 586 LEU A O 1
ATOM 4753 N N . ARG A 1 587 ? -25.399 0.017 10.976 1.00 93.50 587 ARG A N 1
ATOM 4754 C CA . ARG A 1 587 ? -25.734 1.443 10.803 1.00 93.50 587 ARG A CA 1
ATOM 4755 C C . ARG A 1 587 ? -26.989 1.847 11.574 1.00 93.50 587 ARG A C 1
ATOM 4757 O O . ARG A 1 587 ? -26.956 2.789 12.359 1.00 93.50 587 ARG A O 1
ATOM 4764 N N . GLN A 1 588 ? -28.074 1.085 11.427 1.00 95.31 588 GLN A N 1
ATOM 4765 C CA . GLN A 1 588 ? -29.352 1.367 12.098 1.00 95.31 588 GLN A CA 1
ATOM 4766 C C . GLN A 1 588 ? -29.287 1.193 13.621 1.00 95.31 588 GLN A C 1
ATOM 4768 O O . GLN A 1 588 ? -29.970 1.902 14.356 1.00 95.31 588 GLN A O 1
ATOM 4773 N N . ILE A 1 589 ? -28.450 0.271 14.109 1.00 96.81 589 ILE A N 1
ATOM 4774 C CA . ILE A 1 589 ? -28.255 0.064 15.549 1.00 96.81 589 ILE A CA 1
ATOM 4775 C C . ILE A 1 589 ? -27.540 1.274 16.147 1.00 96.81 589 ILE A C 1
ATOM 4777 O O . ILE A 1 589 ? -27.954 1.755 17.192 1.00 96.81 589 ILE A O 1
ATOM 4781 N N . ILE A 1 590 ? -26.506 1.786 15.474 1.00 95.62 590 ILE A N 1
ATOM 4782 C CA . ILE A 1 590 ? -25.741 2.950 15.939 1.00 95.62 590 ILE A CA 1
ATOM 4783 C C . ILE A 1 590 ? -26.580 4.230 15.829 1.00 95.62 590 ILE A C 1
ATOM 4785 O O . ILE A 1 590 ? -26.572 5.034 16.756 1.00 95.62 590 ILE A O 1
ATOM 4789 N N . LEU A 1 591 ? -27.344 4.415 14.745 1.00 96.25 591 LEU A N 1
ATOM 4790 C CA . LEU A 1 591 ? -28.239 5.571 14.588 1.00 96.25 591 LEU A CA 1
ATOM 4791 C C . LEU A 1 591 ? -29.278 5.670 15.711 1.00 96.25 591 LEU A C 1
ATOM 4793 O O . LEU A 1 591 ? -29.574 6.772 16.164 1.00 96.25 591 LEU A O 1
ATOM 4797 N N . ALA A 1 592 ? -29.789 4.535 16.198 1.00 96.69 592 ALA A N 1
ATOM 4798 C CA . ALA A 1 592 ? -30.740 4.495 17.310 1.00 96.69 592 ALA A CA 1
ATOM 4799 C C . ALA A 1 592 ? -30.140 4.941 18.660 1.00 96.69 592 ALA A C 1
ATOM 4801 O O . ALA A 1 592 ? -30.886 5.163 19.614 1.00 96.69 592 ALA A O 1
ATOM 4802 N N . GLU A 1 593 ? -28.813 5.064 18.754 1.00 96.50 593 GLU A N 1
ATOM 4803 C CA . GLU A 1 593 ? -28.110 5.510 19.959 1.00 96.50 593 GLU A CA 1
ATOM 4804 C C . GLU A 1 593 ? -27.852 7.021 19.999 1.00 96.50 593 GLU A C 1
ATOM 4806 O O . GLU A 1 593 ? -27.498 7.539 21.057 1.00 96.50 593 GLU A O 1
ATOM 4811 N N . PHE A 1 594 ? -28.022 7.739 18.884 1.00 96.50 594 PHE A N 1
ATOM 4812 C CA . PHE A 1 594 ? -27.856 9.192 18.857 1.00 96.50 594 PHE A CA 1
ATOM 4813 C C . PHE A 1 594 ? -29.022 9.906 19.546 1.00 96.50 594 PHE A C 1
ATOM 4815 O O . PHE A 1 594 ? -30.184 9.551 19.348 1.00 96.50 594 PHE A O 1
ATOM 4822 N N . THR A 1 595 ? -28.714 10.963 20.306 1.00 96.75 595 THR A N 1
ATOM 4823 C CA . THR A 1 595 ? -29.733 11.841 20.906 1.00 96.75 595 THR A CA 1
ATOM 4824 C C . THR A 1 595 ? -30.559 12.531 19.824 1.00 96.75 595 THR A C 1
ATOM 4826 O O . THR A 1 595 ? -31.785 12.581 19.909 1.00 96.75 595 THR A O 1
ATOM 4829 N N . ASP A 1 596 ? -29.871 13.043 18.802 1.00 95.62 596 ASP A N 1
ATOM 4830 C CA . ASP A 1 596 ? -30.469 13.629 17.611 1.00 95.62 596 ASP A CA 1
ATOM 4831 C C . ASP A 1 596 ? -29.773 13.074 16.354 1.00 95.62 596 ASP A C 1
ATOM 4833 O O . ASP A 1 596 ? -28.636 13.443 16.051 1.00 95.62 596 ASP A O 1
ATOM 4837 N N . PRO A 1 597 ? -30.431 12.184 15.591 1.00 94.25 597 PRO A N 1
ATOM 4838 C CA . PRO A 1 597 ? -29.883 11.656 14.345 1.00 94.25 597 PRO A CA 1
ATOM 4839 C C . PRO A 1 597 ? -29.935 12.669 13.183 1.00 94.25 597 PRO A C 1
ATOM 4841 O O . PRO A 1 597 ? -29.642 12.295 12.043 1.00 94.25 597 PRO A O 1
ATOM 4844 N N . ASN A 1 598 ? -30.334 13.922 13.446 1.00 94.88 598 ASN A N 1
ATOM 4845 C CA . ASN A 1 598 ? -30.401 15.016 12.475 1.00 94.88 598 ASN A CA 1
ATOM 4846 C C . ASN A 1 598 ? -29.346 16.109 12.703 1.00 94.88 598 ASN A C 1
ATOM 4848 O O . ASN A 1 598 ? -29.426 17.173 12.089 1.00 94.88 598 ASN A O 1
ATOM 4852 N N . VAL A 1 599 ? -28.344 15.860 13.548 1.00 95.00 599 VAL A N 1
ATOM 4853 C CA . VAL A 1 599 ? -27.163 16.729 13.624 1.00 95.00 599 VAL A CA 1
ATOM 4854 C C . VAL A 1 599 ? -26.392 16.652 12.299 1.00 95.00 599 VAL A C 1
ATOM 4856 O O . VAL A 1 599 ? -26.330 15.592 11.671 1.00 95.00 599 VAL A O 1
ATOM 4859 N N . TYR A 1 600 ? -25.813 17.777 11.872 1.00 94.00 600 TYR A N 1
ATOM 4860 C CA . TYR A 1 600 ? -25.136 17.952 10.582 1.00 94.00 600 TYR A CA 1
ATOM 4861 C C . TYR A 1 600 ? -24.214 16.782 10.203 1.00 94.00 600 TYR A C 1
ATOM 4863 O O . TYR A 1 600 ? -24.374 16.195 9.136 1.00 94.00 600 TYR A O 1
ATOM 4871 N N . GLU A 1 601 ? -23.300 16.383 11.088 1.00 94.62 601 GLU A N 1
ATOM 4872 C CA . GLU A 1 601 ? -22.326 15.323 10.823 1.00 94.62 601 GLU A CA 1
ATOM 4873 C C . GLU A 1 601 ? -22.990 13.957 10.595 1.00 94.62 601 GLU A C 1
ATOM 4875 O O . GLU A 1 601 ? -22.514 13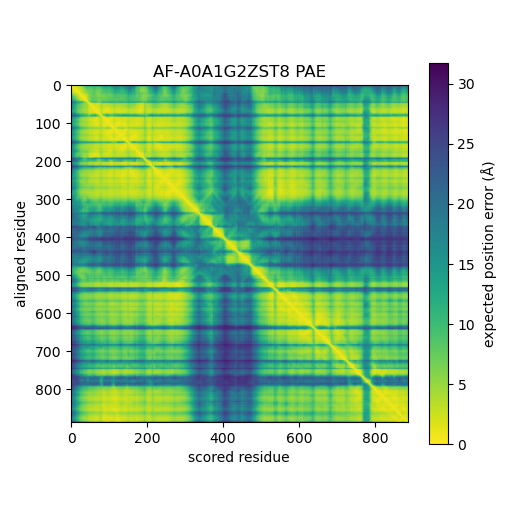.168 9.778 1.00 94.62 601 GLU A O 1
ATOM 4880 N N . VAL A 1 602 ? -24.100 13.677 11.286 1.00 96.06 602 VAL A N 1
ATOM 4881 C CA . VAL A 1 602 ? -24.873 12.437 11.117 1.00 96.06 602 VAL A CA 1
ATOM 4882 C C . VAL A 1 602 ? -25.641 12.465 9.798 1.00 96.06 602 VAL A C 1
ATOM 4884 O O . VAL A 1 602 ? -25.657 11.463 9.084 1.00 96.06 602 VAL A O 1
ATOM 4887 N N . LEU A 1 603 ? -26.239 13.608 9.448 1.00 96.50 603 LEU A N 1
ATOM 4888 C CA . LEU A 1 603 ? -26.929 13.792 8.170 1.00 96.50 603 LEU A CA 1
ATOM 4889 C C . LEU A 1 603 ? -25.972 13.597 6.990 1.00 96.50 603 LEU A C 1
ATOM 4891 O O . LEU A 1 603 ? -26.332 12.912 6.037 1.00 96.50 603 LEU A O 1
ATOM 4895 N N . VAL A 1 604 ? -24.750 14.140 7.075 1.00 93.50 604 VAL A N 1
ATOM 4896 C CA . VAL A 1 604 ? -23.717 13.957 6.045 1.00 93.50 604 VAL A CA 1
ATOM 4897 C C . VAL A 1 604 ? -23.381 12.477 5.878 1.00 93.50 604 VAL A C 1
ATOM 4899 O O . VAL A 1 604 ? -23.482 11.963 4.771 1.00 93.50 604 VAL A O 1
ATOM 4902 N N . ILE A 1 605 ? -23.078 11.759 6.965 1.00 92.44 605 ILE A N 1
ATOM 4903 C CA . ILE A 1 605 ? -22.752 10.323 6.898 1.00 92.44 605 ILE A CA 1
ATOM 4904 C C . ILE A 1 605 ? -23.924 9.508 6.320 1.00 92.44 605 ILE A C 1
ATOM 4906 O O . ILE A 1 605 ? -23.722 8.623 5.493 1.00 92.44 605 ILE A O 1
ATOM 4910 N N . ARG A 1 606 ? -25.166 9.817 6.711 1.00 94.88 606 ARG A N 1
ATOM 4911 C CA . ARG A 1 606 ? -26.366 9.155 6.173 1.00 94.88 606 ARG A CA 1
ATOM 4912 C C . ARG A 1 606 ? -26.551 9.428 4.679 1.00 94.88 606 ARG A C 1
ATOM 4914 O O . ARG A 1 606 ? -26.857 8.503 3.930 1.00 94.88 606 ARG A O 1
ATOM 4921 N N . ALA A 1 607 ? -26.320 10.659 4.232 1.00 93.44 607 ALA A N 1
ATOM 4922 C CA . ALA A 1 607 ? -26.339 11.002 2.814 1.00 93.44 607 ALA A CA 1
ATOM 4923 C C . ALA A 1 607 ? -25.247 10.264 2.030 1.00 93.44 607 ALA A C 1
ATOM 4925 O O . ALA A 1 607 ? -25.496 9.795 0.923 1.00 93.44 607 ALA A O 1
ATOM 4926 N N . GLU A 1 608 ? -24.057 10.090 2.613 1.00 87.75 608 GLU A N 1
ATOM 4927 C CA . GLU A 1 608 ? -22.981 9.301 2.005 1.00 87.75 608 GLU A CA 1
ATOM 4928 C C . GLU A 1 608 ? -23.356 7.829 1.807 1.00 87.75 608 GLU A C 1
ATOM 4930 O O . GLU A 1 608 ? -22.818 7.186 0.910 1.00 87.75 608 GLU A O 1
ATOM 4935 N N . TRP A 1 609 ? -24.304 7.316 2.592 1.00 87.81 609 TRP A N 1
ATOM 4936 C CA . TRP A 1 609 ? -24.893 5.986 2.431 1.00 87.81 609 TRP A CA 1
ATOM 4937 C C . TRP A 1 609 ? -26.071 5.932 1.455 1.00 87.81 609 TRP A C 1
ATOM 4939 O O . TRP A 1 609 ? -26.659 4.867 1.279 1.00 87.81 609 TRP A O 1
ATOM 4949 N N . GLY A 1 610 ? -26.453 7.065 0.865 1.00 89.25 610 GLY A N 1
ATOM 4950 C CA . GLY A 1 610 ? -27.610 7.170 -0.019 1.00 89.25 610 GLY A CA 1
ATOM 4951 C C . GLY A 1 610 ? -28.954 7.309 0.706 1.00 89.25 610 GLY A C 1
ATOM 4952 O O . GLY A 1 610 ? -29.998 7.117 0.081 1.00 89.25 610 GLY A O 1
ATOM 4953 N N . ASP A 1 611 ? -28.981 7.641 2.004 1.00 93.94 611 ASP A N 1
ATOM 4954 C CA . ASP A 1 611 ? -30.235 7.863 2.734 1.00 93.94 611 ASP A CA 1
ATOM 4955 C C . ASP A 1 611 ? -30.915 9.165 2.285 1.00 93.94 611 ASP A C 1
ATOM 4957 O O . ASP A 1 611 ? -30.659 10.248 2.806 1.00 93.94 611 ASP A O 1
ATOM 4961 N N . ARG A 1 612 ? -31.839 9.058 1.328 1.00 95.56 612 ARG A N 1
ATOM 4962 C CA . ARG A 1 612 ? -32.564 10.212 0.773 1.00 95.56 612 ARG A CA 1
ATOM 4963 C C . ARG A 1 612 ? -33.454 10.941 1.783 1.00 95.56 612 ARG A C 1
ATOM 4965 O O . ARG A 1 612 ? -33.852 12.072 1.517 1.00 95.56 612 ARG A O 1
ATOM 4972 N N . THR A 1 613 ? -33.753 10.352 2.945 1.00 96.00 613 THR A N 1
ATOM 4973 C CA . THR A 1 613 ? -34.600 11.006 3.962 1.00 96.00 613 THR A CA 1
ATOM 4974 C C . THR A 1 613 ? -33.923 12.215 4.613 1.00 96.00 613 THR A C 1
ATOM 4976 O O . THR A 1 613 ? -34.601 13.051 5.207 1.00 96.00 613 THR A O 1
ATOM 4979 N N . VAL A 1 614 ? -32.598 12.343 4.476 1.00 97.06 614 VAL A N 1
ATOM 4980 C CA . VAL A 1 614 ? -31.814 13.455 5.036 1.00 97.06 614 VAL A CA 1
ATOM 4981 C C . VAL A 1 614 ? -31.648 14.640 4.083 1.00 97.06 614 VAL A C 1
ATOM 4983 O O . VAL A 1 614 ? -31.042 15.641 4.467 1.00 97.06 614 VAL A O 1
ATOM 4986 N N . LYS A 1 615 ? -32.206 14.560 2.866 1.00 96.81 615 LYS A N 1
ATOM 4987 C CA . LYS A 1 615 ? -32.076 15.598 1.835 1.00 96.81 615 LYS A CA 1
ATOM 4988 C C . LYS A 1 615 ? -32.612 16.951 2.298 1.00 96.81 615 LYS A C 1
ATOM 4990 O O . LYS A 1 615 ? -31.848 17.906 2.354 1.00 96.81 615 LYS A O 1
ATOM 4995 N N . GLU A 1 616 ? -33.882 17.034 2.698 1.00 97.00 616 GLU A N 1
ATOM 4996 C CA . GLU A 1 616 ? -34.499 18.312 3.095 1.00 97.00 616 GLU A CA 1
ATOM 4997 C C . GLU A 1 616 ? -33.784 18.991 4.289 1.00 97.00 616 GLU A C 1
ATOM 4999 O O . GLU A 1 616 ? -33.550 20.204 4.232 1.00 97.00 616 GLU A O 1
ATOM 5004 N N . PRO A 1 617 ? -33.390 18.273 5.370 1.00 97.50 617 PRO A N 1
ATOM 5005 C CA . PRO A 1 617 ? -32.548 18.853 6.418 1.00 97.50 617 PRO A CA 1
ATOM 5006 C C . PRO A 1 617 ? -31.220 19.418 5.900 1.00 97.50 617 PRO A C 1
ATOM 5008 O O . PRO A 1 617 ? -30.859 20.539 6.263 1.00 97.50 617 PRO A O 1
ATOM 5011 N N . LEU A 1 618 ? -30.507 18.676 5.045 1.00 96.88 618 LEU A N 1
ATOM 5012 C CA . LEU A 1 618 ? -29.233 19.124 4.477 1.00 96.88 618 LEU A CA 1
ATOM 5013 C C . LEU A 1 618 ? -29.405 20.317 3.535 1.00 96.88 618 LEU A C 1
ATOM 5015 O O . LEU A 1 618 ? -28.590 21.234 3.572 1.00 96.88 618 LEU A O 1
ATOM 5019 N N . GLU A 1 619 ? -30.474 20.356 2.741 1.00 96.44 619 GLU A N 1
ATOM 5020 C CA . GLU A 1 619 ? -30.789 21.494 1.873 1.00 96.44 619 GLU A CA 1
ATOM 5021 C C . GLU A 1 619 ? -31.030 22.766 2.679 1.00 96.44 619 GLU A C 1
ATOM 5023 O O . GLU A 1 619 ? -30.551 23.833 2.299 1.00 96.44 619 GLU A O 1
ATOM 5028 N N . ARG A 1 620 ? -31.714 22.669 3.824 1.00 96.69 620 ARG A N 1
ATOM 5029 C CA . ARG A 1 620 ? -31.912 23.817 4.715 1.00 96.69 620 ARG A CA 1
ATOM 5030 C C . ARG A 1 620 ? -30.579 24.360 5.234 1.00 96.69 620 ARG A C 1
ATOM 5032 O O . ARG A 1 620 ? -30.361 25.568 5.170 1.00 96.69 620 ARG A O 1
ATOM 5039 N N . ILE A 1 621 ? -29.689 23.473 5.687 1.00 95.75 621 ILE A N 1
ATOM 5040 C CA . ILE A 1 621 ? -28.343 23.838 6.162 1.00 95.75 621 ILE A CA 1
ATOM 5041 C C . ILE A 1 621 ? -27.525 24.462 5.023 1.00 95.75 621 ILE A C 1
ATOM 5043 O O . ILE A 1 621 ? -26.854 25.476 5.217 1.00 95.75 621 ILE A O 1
ATOM 5047 N N . TYR A 1 622 ? -27.607 23.886 3.823 1.00 94.94 622 TYR A N 1
ATOM 5048 C CA . TYR A 1 622 ? -26.943 24.398 2.630 1.00 94.94 622 TYR A CA 1
ATOM 5049 C C . TYR A 1 622 ? -27.414 25.815 2.277 1.00 94.94 622 TYR A C 1
ATOM 5051 O O . TYR A 1 622 ? -26.582 26.701 2.110 1.00 94.94 622 TYR A O 1
ATOM 5059 N N . GLN A 1 623 ? -28.727 26.064 2.229 1.00 95.19 623 GLN A N 1
ATOM 5060 C CA . GLN A 1 623 ? -29.283 27.384 1.905 1.00 95.19 623 GLN A CA 1
ATOM 5061 C C . GLN A 1 623 ? -28.935 28.447 2.957 1.00 95.19 623 GLN A C 1
ATOM 5063 O O . GLN A 1 623 ? -28.637 29.591 2.606 1.00 95.19 623 GLN A O 1
ATOM 5068 N N . GLU A 1 624 ? -28.920 28.083 4.242 1.00 94.56 624 GLU A N 1
ATOM 5069 C CA . GLU A 1 624 ? -28.495 28.971 5.332 1.00 94.56 624 GLU A CA 1
ATOM 5070 C C . GLU A 1 624 ? -27.017 29.366 5.191 1.00 94.56 624 GLU A C 1
ATOM 5072 O O . GLU A 1 624 ? -26.674 30.554 5.235 1.00 94.56 624 GLU A O 1
ATOM 5077 N N . LYS A 1 625 ? -26.135 28.389 4.944 1.00 92.31 625 LYS A N 1
ATOM 5078 C CA . LYS A 1 625 ? -24.704 28.643 4.720 1.00 92.31 625 LYS A CA 1
ATOM 5079 C C . LYS A 1 625 ? -24.457 29.428 3.434 1.00 92.31 625 LYS A C 1
ATOM 5081 O O . LYS A 1 625 ? -23.613 30.322 3.429 1.00 92.31 625 LYS A O 1
ATOM 5086 N N . LEU A 1 626 ? -25.208 29.146 2.371 1.00 92.38 626 LEU A N 1
ATOM 5087 C CA . LEU A 1 626 ? -25.090 29.829 1.086 1.00 92.38 626 LEU A CA 1
ATOM 5088 C C . LEU A 1 626 ? -25.501 31.294 1.217 1.00 92.38 626 LEU A C 1
ATOM 5090 O O . LEU A 1 626 ? -24.763 32.181 0.802 1.00 92.38 626 LEU A O 1
ATOM 5094 N N . THR A 1 627 ? -26.632 31.561 1.870 1.00 91.56 627 THR A N 1
ATOM 5095 C CA . THR A 1 627 ? -27.093 32.927 2.154 1.00 91.56 627 THR A CA 1
ATOM 5096 C C . THR A 1 627 ? -26.059 33.687 2.981 1.00 91.56 627 THR A C 1
ATOM 5098 O O . THR A 1 627 ? -25.710 34.816 2.642 1.00 91.56 627 THR A O 1
ATOM 5101 N N . THR A 1 628 ? -25.513 33.046 4.018 1.00 90.44 628 THR A N 1
ATOM 5102 C CA . THR A 1 628 ? -24.438 33.614 4.845 1.00 90.44 628 THR A CA 1
ATOM 5103 C C . THR A 1 628 ? -23.203 33.958 4.006 1.00 90.44 628 THR A C 1
ATOM 5105 O O . THR A 1 628 ? -22.655 35.051 4.132 1.00 90.44 628 THR A O 1
ATOM 5108 N N . PHE A 1 629 ? -22.790 33.058 3.109 1.00 87.44 629 PHE A N 1
ATOM 5109 C CA . PHE A 1 629 ? -21.657 33.262 2.204 1.00 87.44 629 PHE A CA 1
ATOM 5110 C C . PHE A 1 629 ? -21.893 34.385 1.185 1.00 87.44 629 PHE A C 1
ATOM 5112 O O . PHE A 1 629 ? -20.965 35.116 0.841 1.00 87.44 629 PHE A O 1
ATOM 5119 N N . LEU A 1 630 ? -23.115 34.535 0.675 1.00 87.62 630 LEU A N 1
ATOM 5120 C CA . LEU A 1 630 ? -23.459 35.605 -0.263 1.00 87.62 630 LEU A CA 1
ATOM 5121 C C . LEU A 1 630 ? -23.533 36.973 0.428 1.00 87.62 630 LEU A C 1
ATOM 5123 O O . LEU A 1 630 ? -23.184 37.981 -0.178 1.00 87.62 630 LEU A O 1
ATOM 5127 N N . GLN A 1 631 ? -23.961 37.009 1.692 1.00 87.81 631 GLN A N 1
ATOM 5128 C CA . GLN A 1 631 ? -24.095 38.242 2.474 1.00 87.81 631 GLN A CA 1
ATOM 5129 C C . GLN A 1 631 ? -22.791 38.713 3.125 1.00 87.81 631 GLN A C 1
ATOM 5131 O O . GLN A 1 631 ? -22.697 39.881 3.500 1.00 87.81 631 GLN A O 1
ATOM 5136 N N . SER A 1 632 ? -21.794 37.840 3.286 1.00 84.12 632 SER A N 1
ATOM 5137 C CA . SER A 1 632 ? -20.511 38.242 3.855 1.00 84.12 632 SER A CA 1
ATOM 5138 C C . SER A 1 632 ? -19.790 39.207 2.905 1.00 84.12 632 SER A C 1
ATOM 5140 O O . SER A 1 632 ? -19.496 38.852 1.761 1.00 84.12 632 SER A O 1
ATOM 5142 N N . GLU A 1 633 ? -19.478 40.420 3.376 1.00 79.69 633 GLU A N 1
ATOM 5143 C CA . GLU A 1 633 ? -18.589 41.341 2.656 1.00 79.69 633 GLU A CA 1
ATOM 5144 C C . GLU A 1 633 ? -17.223 40.680 2.456 1.00 79.69 633 GLU A C 1
ATOM 5146 O O . GLU A 1 633 ? -16.787 39.964 3.365 1.00 79.69 633 GLU A O 1
ATOM 5151 N N . PRO A 1 634 ? -16.541 40.878 1.310 1.00 68.81 634 PRO A N 1
ATOM 5152 C CA . PRO A 1 634 ? -15.208 40.334 1.070 1.00 68.81 634 PRO A CA 1
ATOM 5153 C C . PRO A 1 634 ? -14.227 40.902 2.104 1.00 68.81 634 PRO A C 1
ATOM 5155 O O . PRO A 1 634 ? -13.643 41.967 1.917 1.00 68.81 634 PRO A O 1
ATOM 5158 N N . GLU A 1 635 ? -14.067 40.211 3.231 1.00 62.31 635 GLU A N 1
ATOM 5159 C CA . GLU A 1 635 ? -13.063 40.560 4.222 1.00 62.31 635 GLU A CA 1
ATOM 5160 C C . GLU A 1 635 ? -11.683 40.330 3.593 1.00 62.31 635 GLU A C 1
ATOM 5162 O O . GLU A 1 635 ? -11.457 39.311 2.927 1.00 62.31 635 GLU A O 1
ATOM 5167 N N . PRO A 1 636 ? -10.729 41.248 3.805 1.00 59.72 636 PRO A N 1
ATOM 5168 C CA . PRO A 1 636 ? -9.367 41.052 3.341 1.00 59.72 636 PRO A CA 1
ATOM 5169 C C . PRO A 1 636 ? -8.790 39.767 3.956 1.00 59.72 636 PRO A C 1
ATOM 5171 O O . PRO A 1 636 ? -8.847 39.557 5.170 1.00 59.72 636 PRO A O 1
ATOM 5174 N N . ALA A 1 637 ? -8.246 38.894 3.101 1.00 57.88 637 ALA A N 1
ATOM 5175 C CA . ALA A 1 637 ? -7.622 37.621 3.468 1.00 57.88 637 ALA A CA 1
ATOM 5176 C C . ALA A 1 637 ? -6.705 37.774 4.704 1.00 57.88 637 ALA A C 1
ATOM 5178 O O . ALA A 1 637 ? -5.912 38.719 4.753 1.00 57.88 637 ALA A O 1
ATOM 5179 N N . PRO A 1 638 ? -6.800 36.868 5.709 1.00 55.12 638 PRO A N 1
ATOM 5180 C CA . PRO A 1 638 ? -6.726 35.416 5.490 1.00 55.12 638 PRO A CA 1
ATOM 5181 C C . PRO A 1 638 ? -7.867 34.549 6.083 1.00 55.12 638 PRO A C 1
ATOM 5183 O O . PRO A 1 638 ? -7.726 33.321 6.129 1.00 55.12 638 PRO A O 1
ATOM 5186 N N . TYR A 1 639 ? -8.977 35.135 6.551 1.00 57.41 639 TYR A N 1
ATOM 5187 C CA . TYR A 1 639 ? -10.035 34.400 7.281 1.00 57.41 639 TYR A CA 1
ATOM 5188 C C . TYR A 1 639 ? -11.194 33.866 6.418 1.00 57.41 639 TYR A C 1
ATOM 5190 O O . TYR A 1 639 ? -12.007 33.083 6.903 1.00 57.41 639 TYR A O 1
ATOM 5198 N N . TYR A 1 640 ? -11.204 34.185 5.124 1.00 57.44 640 TYR A N 1
ATOM 5199 C CA . TYR A 1 640 ? -12.294 33.888 4.185 1.00 57.44 640 TYR A CA 1
ATOM 5200 C C . TYR A 1 640 ? -12.599 32.431 3.738 1.00 57.44 640 TYR A C 1
ATOM 5202 O O . TYR A 1 640 ? -13.643 32.233 3.123 1.00 57.44 640 TYR A O 1
ATOM 5210 N N . PRO A 1 641 ? -11.780 31.388 3.978 1.00 56.31 641 PRO A N 1
ATOM 5211 C CA . PRO A 1 641 ? -11.967 30.128 3.239 1.00 56.31 641 PRO A CA 1
ATOM 5212 C C . PRO A 1 641 ? -12.788 29.015 3.921 1.00 56.31 641 PRO A C 1
ATOM 5214 O O . PRO A 1 641 ? -12.953 27.960 3.318 1.00 56.31 641 PRO A O 1
ATOM 5217 N N . TRP A 1 642 ? -13.311 29.197 5.139 1.00 58.03 642 TRP A N 1
ATOM 5218 C CA . TRP A 1 642 ? -14.039 28.109 5.820 1.00 58.03 642 TRP A CA 1
ATOM 5219 C C . TRP A 1 642 ? -15.448 27.872 5.247 1.00 58.03 642 TRP A C 1
ATOM 5221 O O . TRP A 1 642 ? -15.873 26.730 5.131 1.00 58.03 642 TRP A O 1
ATOM 5231 N N . SER A 1 643 ? -16.151 28.920 4.807 1.00 74.75 643 SER A N 1
ATOM 5232 C CA . SER A 1 643 ? -17.549 28.804 4.360 1.00 74.75 643 SER A CA 1
ATOM 5233 C C . SER A 1 643 ? -17.717 28.191 2.964 1.00 74.75 643 SER A C 1
ATOM 5235 O O . SER A 1 643 ? -18.681 27.463 2.744 1.00 74.75 643 SER A O 1
ATOM 5237 N N . LEU A 1 644 ? -16.795 28.436 2.024 1.00 82.31 644 LEU A N 1
ATOM 5238 C CA . LEU A 1 644 ? -16.892 27.881 0.667 1.00 82.31 644 LEU A CA 1
ATOM 5239 C C . LEU A 1 644 ? -16.548 26.387 0.618 1.00 82.31 644 LEU A C 1
ATOM 5241 O O . LEU A 1 644 ? -17.257 25.627 -0.034 1.00 82.31 644 LEU A O 1
ATOM 5245 N N . GLY A 1 645 ? -15.486 25.962 1.311 1.00 82.81 645 GLY A N 1
ATOM 5246 C CA . GLY A 1 645 ? -15.121 24.545 1.382 1.00 82.81 645 GLY A CA 1
ATOM 5247 C C . GLY A 1 645 ? -16.249 23.699 1.976 1.00 82.81 645 GLY A C 1
ATOM 5248 O O . GLY A 1 645 ? -16.614 22.675 1.407 1.00 82.81 645 GLY A O 1
ATOM 5249 N N . GLU A 1 646 ? -16.876 24.189 3.051 1.00 87.12 646 GLU A N 1
ATOM 5250 C CA . GLU A 1 646 ? -18.059 23.562 3.652 1.00 87.12 646 GLU A CA 1
ATOM 5251 C C . GLU A 1 646 ? -19.267 23.535 2.699 1.00 87.12 646 GLU A C 1
ATOM 5253 O O . GLU A 1 646 ? -20.000 22.549 2.673 1.00 87.12 646 GLU A O 1
ATOM 5258 N N . LEU A 1 647 ? -19.487 24.592 1.904 1.00 90.69 647 LEU A N 1
ATOM 5259 C CA . LEU A 1 647 ? -20.565 24.635 0.907 1.00 90.69 647 LEU A CA 1
ATOM 5260 C C . LEU A 1 647 ? -20.354 23.638 -0.231 1.00 90.69 647 LEU A C 1
ATOM 5262 O O . LEU A 1 647 ? -21.312 22.985 -0.640 1.00 90.69 647 LEU A O 1
ATOM 5266 N N . LEU A 1 648 ? -19.120 23.505 -0.717 1.00 88.81 648 LEU A N 1
ATOM 5267 C CA . LEU A 1 648 ? -18.745 22.510 -1.719 1.00 88.81 648 LEU A CA 1
ATOM 5268 C C . LEU A 1 648 ? -18.929 21.097 -1.161 1.00 88.81 648 LEU A C 1
ATOM 5270 O O . LEU A 1 648 ? -19.596 20.270 -1.781 1.00 88.81 648 LEU A O 1
ATOM 5274 N N . GLU A 1 649 ? -18.431 20.831 0.049 1.00 88.12 649 GLU A N 1
ATOM 5275 C CA . GLU A 1 649 ? -18.616 19.541 0.715 1.00 88.12 649 GLU A CA 1
ATOM 5276 C C . GLU A 1 649 ? -20.105 19.185 0.850 1.00 88.12 649 GLU A C 1
ATOM 5278 O O . GLU A 1 649 ? -20.492 18.058 0.527 1.00 88.12 649 GLU A O 1
ATOM 5283 N N . LEU A 1 650 ? -20.933 20.148 1.272 1.00 92.31 650 LEU A N 1
ATOM 5284 C CA . LEU A 1 650 ? -22.386 20.016 1.380 1.00 92.31 650 LEU A CA 1
ATOM 5285 C C . LEU A 1 650 ? -23.070 19.777 0.039 1.00 92.31 650 LEU A C 1
ATOM 5287 O O . LEU A 1 650 ? -23.928 18.901 -0.046 1.00 92.31 650 LEU A O 1
ATOM 5291 N N . ALA A 1 651 ? -22.705 20.531 -0.998 1.00 92.12 651 ALA A N 1
ATOM 5292 C CA . ALA A 1 651 ? -23.256 20.359 -2.336 1.00 92.12 651 ALA A CA 1
ATOM 5293 C C . ALA A 1 651 ? -22.945 18.964 -2.881 1.00 92.12 651 ALA A C 1
ATOM 5295 O O . ALA A 1 651 ? -23.843 18.296 -3.390 1.00 92.12 651 ALA A O 1
ATOM 5296 N N . GLY A 1 652 ? -21.714 18.481 -2.696 1.00 89.12 652 GLY A N 1
ATOM 5297 C CA . GLY A 1 652 ? -21.342 17.123 -3.079 1.00 89.12 652 GLY A CA 1
ATOM 5298 C C . GLY A 1 652 ? -22.075 16.063 -2.254 1.00 89.12 652 GLY A C 1
ATOM 5299 O O . GLY A 1 652 ? -22.506 15.046 -2.783 1.00 89.12 652 GLY A O 1
ATOM 5300 N N . THR A 1 653 ? -22.272 16.289 -0.957 1.00 90.81 653 THR A N 1
ATOM 5301 C CA . THR A 1 653 ? -23.064 15.377 -0.119 1.00 90.81 653 THR A CA 1
ATOM 5302 C C . THR A 1 653 ? -24.528 15.327 -0.569 1.00 90.81 653 THR A C 1
ATOM 5304 O O . THR A 1 653 ? -25.091 14.240 -0.677 1.00 90.81 653 THR A O 1
ATOM 5307 N N . LEU A 1 654 ? -25.134 16.477 -0.883 1.00 92.94 654 LEU A N 1
ATOM 5308 C CA . LEU A 1 654 ? -26.488 16.563 -1.437 1.00 92.94 654 LEU A CA 1
ATOM 5309 C C . LEU A 1 654 ? -26.588 15.874 -2.799 1.00 92.94 654 LEU A C 1
ATOM 5311 O O . LEU A 1 654 ? -27.554 15.159 -3.038 1.00 92.94 654 LEU A O 1
ATOM 5315 N N . ALA A 1 655 ? -25.572 16.002 -3.654 1.00 90.25 655 ALA A N 1
ATOM 5316 C CA . ALA A 1 655 ? -25.540 15.340 -4.954 1.00 90.25 655 ALA A CA 1
ATOM 5317 C C . ALA A 1 655 ? -25.722 13.815 -4.873 1.00 90.25 655 ALA A C 1
ATOM 5319 O O . ALA A 1 655 ? -26.369 13.241 -5.741 1.00 90.25 655 ALA A O 1
ATOM 5320 N N . ARG A 1 656 ? -25.241 13.159 -3.806 1.00 86.06 656 ARG A N 1
ATOM 5321 C CA . ARG A 1 656 ? -25.418 11.704 -3.608 1.00 86.06 656 ARG A CA 1
ATOM 5322 C C . ARG A 1 656 ? -26.867 11.274 -3.378 1.00 86.06 656 ARG A C 1
ATOM 5324 O O . ARG A 1 656 ? -27.193 10.100 -3.543 1.00 86.06 656 ARG A O 1
ATOM 5331 N N . ILE A 1 657 ? -27.720 12.195 -2.941 1.00 92.69 657 ILE A N 1
ATOM 5332 C CA . ILE A 1 657 ? -29.113 11.924 -2.561 1.00 92.69 657 ILE A CA 1
ATOM 5333 C C . ILE A 1 657 ? -30.135 12.745 -3.357 1.00 92.69 657 ILE A C 1
ATOM 5335 O O . ILE A 1 657 ? -31.340 12.537 -3.189 1.00 92.69 657 ILE A O 1
ATOM 5339 N N . SER A 1 658 ? -29.673 13.643 -4.223 1.00 91.31 658 SER A N 1
ATOM 5340 C CA . SER A 1 658 ? -30.476 14.390 -5.191 1.00 91.31 658 SER A CA 1
ATOM 5341 C C . SER A 1 658 ? -30.544 13.664 -6.533 1.00 91.31 658 SER A C 1
ATOM 5343 O O . SER A 1 658 ? -29.848 12.676 -6.758 1.00 91.31 658 SER A O 1
ATOM 5345 N N . ASP A 1 659 ? -31.429 14.126 -7.415 1.00 90.75 659 ASP A N 1
ATOM 5346 C CA . ASP A 1 659 ? -31.317 13.758 -8.819 1.00 90.75 659 ASP A CA 1
ATOM 5347 C C . ASP A 1 659 ? -30.162 14.507 -9.487 1.00 90.75 659 ASP A C 1
ATOM 5349 O O . ASP A 1 659 ? -29.665 15.535 -9.019 1.00 90.75 659 ASP A O 1
ATOM 5353 N N . ASP A 1 660 ? -29.772 13.943 -10.615 1.00 82.06 660 ASP A N 1
ATOM 5354 C CA . ASP A 1 660 ? -28.671 14.366 -11.447 1.00 82.06 660 ASP A CA 1
ATOM 5355 C C . ASP A 1 660 ? -28.747 15.838 -11.884 1.00 82.06 660 ASP A C 1
ATOM 5357 O O . ASP A 1 660 ? -27.770 16.580 -11.820 1.00 82.06 660 ASP A O 1
ATOM 5361 N N . THR A 1 661 ? -29.920 16.306 -12.306 1.00 86.56 661 THR A N 1
ATOM 5362 C CA . THR A 1 661 ? -30.062 17.679 -12.814 1.00 86.56 661 THR A CA 1
ATOM 5363 C C . THR A 1 661 ? -29.910 18.696 -11.688 1.00 86.56 661 THR A C 1
ATOM 5365 O O . THR A 1 661 ? -29.163 19.665 -11.816 1.00 86.56 661 THR A O 1
ATOM 5368 N N . GLU A 1 662 ? -30.550 18.442 -10.550 1.00 89.81 662 GLU A N 1
ATOM 5369 C CA . GLU A 1 662 ? -30.476 19.316 -9.383 1.00 89.81 662 GLU A CA 1
ATOM 5370 C C . GLU A 1 662 ? -29.050 19.411 -8.814 1.00 89.81 662 GLU A C 1
ATOM 5372 O O . GLU A 1 662 ? -28.601 20.479 -8.384 1.00 89.81 662 GLU A O 1
ATOM 5377 N N . ALA A 1 663 ? -28.318 18.294 -8.804 1.00 86.75 663 ALA A N 1
ATOM 5378 C CA . ALA A 1 663 ? -26.927 18.264 -8.378 1.00 86.75 663 ALA A CA 1
ATOM 5379 C C . ALA A 1 663 ? -26.053 19.142 -9.290 1.00 86.75 663 ALA A C 1
ATOM 5381 O O . ALA A 1 663 ? -25.341 20.021 -8.796 1.00 86.75 663 ALA A O 1
ATOM 5382 N N . GLN A 1 664 ? -26.172 18.978 -10.609 1.00 83.81 664 GLN A N 1
ATOM 5383 C CA . GLN A 1 664 ? -25.446 19.783 -11.588 1.00 83.81 664 GLN A CA 1
ATOM 5384 C C . GLN A 1 664 ? -25.760 21.282 -11.473 1.00 83.81 664 GLN A C 1
ATOM 5386 O O . GLN A 1 664 ? -24.839 22.098 -11.456 1.00 83.81 664 GLN A O 1
ATOM 5391 N N . GLU A 1 665 ? -27.037 21.662 -11.377 1.00 88.31 665 GLU A N 1
ATOM 5392 C CA . GLU A 1 665 ? -27.454 23.065 -11.239 1.00 88.31 665 GLU A CA 1
ATOM 5393 C C . GLU A 1 665 ? -26.852 23.715 -9.989 1.00 88.31 665 GLU A C 1
ATOM 5395 O O . GLU A 1 665 ? -26.321 24.828 -10.049 1.00 88.31 665 GLU A O 1
ATOM 5400 N N . ARG A 1 666 ? -26.870 22.996 -8.860 1.00 90.94 666 ARG A N 1
ATOM 5401 C CA . ARG A 1 666 ? -26.310 23.468 -7.588 1.00 90.94 666 ARG A CA 1
ATOM 5402 C C . ARG A 1 666 ? -24.811 23.743 -7.692 1.00 90.94 666 ARG A C 1
ATOM 5404 O O . ARG A 1 666 ? -24.343 24.769 -7.197 1.00 90.94 666 ARG A O 1
ATOM 5411 N N . PHE A 1 667 ? -24.067 22.846 -8.333 1.00 85.62 667 PHE A N 1
ATOM 5412 C CA . PHE A 1 667 ? -22.631 23.013 -8.534 1.00 85.62 667 PHE A CA 1
ATOM 5413 C C . PHE A 1 667 ? -22.300 24.124 -9.527 1.00 85.62 667 PHE A C 1
ATOM 5415 O O . PHE A 1 667 ? -21.436 24.943 -9.225 1.00 85.62 667 PHE A O 1
ATOM 5422 N N . SER A 1 668 ? -23.002 24.198 -10.662 1.00 83.88 668 SER A N 1
ATOM 5423 C CA . SER A 1 668 ? -22.845 25.295 -11.628 1.00 83.88 668 SER A CA 1
ATOM 5424 C C . SER A 1 668 ? -23.026 26.649 -10.945 1.00 83.88 668 SER A C 1
ATOM 5426 O O . SER A 1 668 ? -22.169 27.520 -11.067 1.00 83.88 668 SER A O 1
ATOM 5428 N N . TYR A 1 669 ? -24.085 26.787 -10.142 1.00 89.81 669 TYR A N 1
ATOM 5429 C CA . TYR A 1 669 ? -24.353 28.011 -9.395 1.00 89.81 669 TYR A CA 1
ATOM 5430 C C . TYR A 1 669 ? -23.217 28.359 -8.423 1.00 89.81 669 TYR A C 1
ATOM 5432 O O . TYR A 1 669 ? -22.733 29.489 -8.428 1.00 89.81 669 TYR A O 1
ATOM 5440 N N . LEU A 1 670 ? -22.744 27.402 -7.612 1.00 86.25 670 LEU A N 1
ATOM 5441 C CA . LEU A 1 670 ? -21.604 27.644 -6.719 1.00 86.25 670 LEU A CA 1
ATOM 5442 C C . LEU A 1 670 ? -20.357 28.072 -7.494 1.00 86.25 670 LEU A C 1
ATOM 5444 O O . LEU A 1 670 ? -19.674 29.001 -7.071 1.00 86.25 670 LEU A O 1
ATOM 5448 N N . MET A 1 671 ? -20.074 27.430 -8.627 1.00 76.94 671 MET A N 1
ATOM 5449 C CA . MET A 1 671 ? -18.901 27.738 -9.438 1.00 76.94 671 MET A CA 1
ATOM 5450 C C . MET A 1 671 ? -18.954 29.133 -10.042 1.00 76.94 671 MET A C 1
ATOM 5452 O O . MET A 1 671 ? -17.955 29.847 -9.979 1.00 76.94 671 MET A O 1
ATOM 5456 N N . GLU A 1 672 ? -20.110 29.562 -10.541 1.00 83.00 672 GLU A N 1
ATOM 5457 C CA . GLU A 1 672 ? -20.310 30.938 -11.001 1.00 83.00 672 GLU A CA 1
ATOM 5458 C C . GLU A 1 672 ? -20.019 31.942 -9.879 1.00 83.00 672 GLU A C 1
ATOM 5460 O O . GLU A 1 672 ? -19.264 32.893 -10.082 1.00 83.00 672 GLU A O 1
ATOM 5465 N N . GLN A 1 673 ? -20.518 31.683 -8.664 1.00 82.12 673 GLN A N 1
ATOM 5466 C CA . GLN A 1 673 ? -20.270 32.544 -7.502 1.00 82.12 673 GLN A CA 1
ATOM 5467 C C . GLN A 1 673 ? -18.787 32.577 -7.092 1.00 82.12 673 GLN A C 1
ATOM 5469 O O . GLN A 1 673 ? -18.275 33.623 -6.683 1.00 82.12 673 GLN A O 1
ATOM 5474 N N . VAL A 1 674 ? -18.075 31.449 -7.199 1.00 71.75 674 VAL A N 1
ATOM 5475 C CA . VAL A 1 674 ? -16.630 31.378 -6.933 1.00 71.75 674 VAL A CA 1
ATOM 5476 C C . VAL A 1 674 ? -15.851 32.163 -7.978 1.00 71.75 674 VAL A C 1
ATOM 5478 O O . VAL A 1 674 ? -15.020 32.995 -7.611 1.00 71.75 674 VAL A O 1
ATOM 5481 N N . VAL A 1 675 ? -16.118 31.933 -9.264 1.00 72.00 675 VAL A N 1
ATOM 5482 C CA . VAL A 1 675 ? -15.438 32.621 -10.369 1.00 72.00 675 VAL A CA 1
ATOM 5483 C C . VAL A 1 675 ? -15.658 34.129 -10.268 1.00 72.00 675 VAL A C 1
ATOM 5485 O O . VAL A 1 675 ? -14.683 34.880 -10.284 1.00 72.00 675 VAL A O 1
ATOM 5488 N N . GLU A 1 676 ? -16.900 34.573 -10.060 1.00 79.25 676 GLU A N 1
ATOM 5489 C CA . GLU A 1 676 ? -17.250 35.988 -9.908 1.00 79.25 676 GLU A CA 1
ATOM 5490 C C . GLU A 1 676 ? -16.503 36.636 -8.731 1.00 79.25 676 GLU A C 1
ATOM 5492 O O . GLU A 1 676 ? -15.837 37.663 -8.894 1.00 79.25 676 GLU A O 1
ATOM 5497 N N . LYS A 1 677 ? -16.528 36.017 -7.541 1.00 72.50 677 LYS A N 1
ATOM 5498 C CA . LYS A 1 677 ? -15.800 36.543 -6.373 1.00 72.50 677 LYS A CA 1
ATOM 5499 C C . LYS A 1 677 ? -14.284 36.559 -6.579 1.00 72.50 677 LYS A C 1
ATOM 5501 O O . LYS A 1 677 ? -13.630 37.491 -6.117 1.00 72.50 677 LYS A O 1
ATOM 5506 N N . THR A 1 678 ? -13.725 35.566 -7.271 1.00 67.50 678 THR A N 1
ATOM 5507 C CA . THR A 1 678 ? -12.275 35.475 -7.515 1.00 67.50 678 THR A CA 1
ATOM 5508 C C . THR A 1 678 ? -11.811 36.534 -8.517 1.00 67.50 678 THR A C 1
ATOM 5510 O O . THR A 1 678 ? -10.781 37.170 -8.301 1.00 67.50 678 THR A O 1
ATOM 5513 N N . GLN A 1 679 ? -12.595 36.788 -9.570 1.00 71.25 679 GLN A N 1
ATOM 5514 C CA . GLN A 1 679 ? -12.329 37.853 -10.544 1.00 71.25 679 GLN A CA 1
ATOM 5515 C C . GLN A 1 679 ? -12.412 39.251 -9.909 1.00 71.25 679 GLN A C 1
ATOM 5517 O O . GLN A 1 679 ? -11.593 40.121 -10.210 1.00 71.25 679 GLN A O 1
ATOM 5522 N N . ASN A 1 680 ? -13.343 39.454 -8.972 1.00 71.62 680 ASN A N 1
ATOM 5523 C CA . ASN A 1 680 ? -13.534 40.730 -8.278 1.00 71.62 680 ASN A CA 1
ATOM 5524 C C . ASN A 1 680 ? -12.404 41.101 -7.295 1.00 71.62 680 ASN A C 1
ATOM 5526 O O . ASN A 1 680 ? -12.321 42.256 -6.878 1.00 71.62 680 ASN A O 1
ATOM 5530 N N . LEU A 1 681 ? -11.508 40.171 -6.941 1.00 65.81 681 LEU A N 1
ATOM 5531 C CA . LEU A 1 681 ? -10.392 40.441 -6.022 1.00 65.81 681 LEU A CA 1
ATOM 5532 C C . LEU A 1 681 ? -9.230 41.230 -6.660 1.00 65.81 681 LEU A C 1
ATOM 5534 O O . LEU A 1 681 ? -8.345 41.671 -5.931 1.00 65.81 681 LEU A O 1
ATOM 5538 N N . GLY A 1 682 ? -9.247 41.480 -7.979 1.00 56.25 682 GLY A N 1
ATOM 5539 C CA . GLY A 1 682 ? -8.430 42.489 -8.688 1.00 56.25 682 GLY A CA 1
ATOM 5540 C C . GLY A 1 682 ? -6.920 42.215 -8.790 1.00 56.25 682 GLY A C 1
ATOM 5541 O O . GLY A 1 682 ? -6.283 42.579 -9.776 1.00 56.25 682 GLY A O 1
ATOM 5542 N N . THR A 1 683 ? -6.347 41.524 -7.815 1.00 57.25 683 THR A N 1
ATOM 5543 C CA . THR A 1 683 ? -5.080 40.808 -7.901 1.00 57.25 683 THR A CA 1
ATOM 5544 C C . THR A 1 683 ? -5.455 39.341 -7.935 1.00 57.25 683 THR A C 1
ATOM 5546 O O . THR A 1 683 ? -6.032 38.860 -6.958 1.00 57.25 683 THR A O 1
ATOM 5549 N N . GLY A 1 684 ? -5.196 38.646 -9.048 1.00 58.25 684 GLY A N 1
ATOM 5550 C CA . GLY A 1 684 ? -5.383 37.195 -9.083 1.00 58.25 684 GLY A CA 1
ATOM 5551 C C . GLY A 1 684 ? -4.749 36.605 -7.820 1.00 58.25 684 GLY A C 1
ATOM 5552 O O . GLY A 1 684 ? -3.647 37.050 -7.475 1.00 58.25 684 GLY A O 1
ATOM 5553 N N . PRO A 1 685 ? -5.459 35.745 -7.060 1.00 57.84 685 PRO A N 1
ATOM 5554 C CA . PRO A 1 685 ? -4.901 35.167 -5.844 1.00 57.84 685 PRO A CA 1
ATOM 5555 C C . PRO A 1 685 ? -3.503 34.641 -6.162 1.00 57.84 685 PRO A C 1
ATOM 5557 O O . PRO A 1 685 ? -3.283 34.152 -7.267 1.00 57.84 685 PRO A O 1
ATOM 5560 N N . ASP A 1 686 ? -2.550 34.790 -5.241 1.00 62.44 686 ASP A N 1
ATOM 5561 C CA . ASP A 1 686 ? -1.285 34.072 -5.370 1.00 62.44 686 ASP A CA 1
ATOM 5562 C C . ASP A 1 686 ? -1.642 32.585 -5.334 1.00 62.44 686 ASP A C 1
ATOM 5564 O O . ASP A 1 686 ? -1.911 32.017 -4.274 1.00 62.44 686 ASP A O 1
ATOM 5568 N N . LEU A 1 687 ? -1.798 32.005 -6.524 1.00 58.28 687 LEU A N 1
ATOM 5569 C CA . LEU A 1 687 ? -2.289 30.649 -6.724 1.00 58.28 687 LEU A CA 1
ATOM 5570 C C . LEU A 1 687 ? -1.320 29.651 -6.115 1.00 58.28 687 LEU A C 1
ATOM 5572 O O . LEU A 1 687 ? -1.740 28.561 -5.746 1.00 58.28 687 LEU A O 1
ATOM 5576 N N . ASP A 1 688 ? -0.062 30.059 -5.934 1.00 60.50 688 ASP A N 1
ATOM 5577 C CA . ASP A 1 688 ? 0.958 29.306 -5.236 1.00 60.50 688 ASP A CA 1
ATOM 5578 C C . ASP A 1 688 ? 0.847 29.365 -3.710 1.00 60.50 688 ASP A C 1
ATOM 5580 O O . ASP A 1 688 ? 1.527 28.576 -3.051 1.00 60.50 688 ASP A O 1
ATOM 5584 N N . ASP A 1 689 ? -0.049 30.178 -3.123 1.00 67.44 689 ASP A N 1
ATOM 5585 C CA . ASP A 1 689 ? -0.318 30.134 -1.681 1.00 67.44 689 ASP A CA 1
ATOM 5586 C C . ASP A 1 689 ? -0.928 28.764 -1.316 1.00 67.44 689 ASP A C 1
ATOM 5588 O O . ASP A 1 689 ? -2.086 28.470 -1.654 1.00 67.44 689 ASP A O 1
ATOM 5592 N N . PRO A 1 690 ? -0.213 27.921 -0.542 1.00 66.75 690 PRO A N 1
ATOM 5593 C CA . PRO A 1 690 ? -0.706 26.611 -0.123 1.00 66.75 690 PRO A CA 1
ATOM 5594 C C . PRO A 1 690 ? -2.023 26.688 0.659 1.00 66.75 690 PRO A C 1
ATOM 5596 O O . PRO A 1 690 ? -2.743 25.695 0.774 1.00 66.75 690 PRO A O 1
ATOM 5599 N N . ARG A 1 691 ? -2.351 27.853 1.236 1.00 69.00 691 ARG A N 1
ATOM 5600 C CA . ARG A 1 691 ? -3.615 28.082 1.943 1.00 69.00 691 ARG A CA 1
ATOM 5601 C C . ARG A 1 691 ? -4.800 28.203 0.996 1.00 69.00 691 ARG A C 1
ATOM 5603 O O . ARG A 1 691 ? -5.882 27.776 1.384 1.00 69.00 691 ARG A O 1
ATOM 5610 N N . TYR A 1 692 ? -4.619 28.756 -0.202 1.00 68.44 692 TYR A N 1
ATOM 5611 C CA . TYR A 1 692 ? -5.668 28.782 -1.222 1.00 68.44 692 TYR A CA 1
ATOM 5612 C C . TYR A 1 692 ? -5.887 27.365 -1.775 1.00 68.44 692 TYR A C 1
ATOM 5614 O O . TYR A 1 692 ? -7.012 26.858 -1.736 1.00 68.44 692 TYR A O 1
ATOM 5622 N N . LYS A 1 693 ? -4.790 26.676 -2.141 1.00 68.00 693 LYS A N 1
ATOM 5623 C CA . LYS A 1 693 ? -4.788 25.286 -2.646 1.00 68.00 693 LYS A CA 1
ATOM 5624 C C . LYS A 1 693 ? -5.541 24.327 -1.713 1.00 68.00 693 LYS A C 1
ATOM 5626 O O . LYS A 1 693 ? -6.550 23.742 -2.099 1.00 68.00 693 LYS A O 1
ATOM 5631 N N . ASN A 1 694 ? -5.122 24.241 -0.449 1.00 68.44 694 ASN A N 1
ATOM 5632 C CA . ASN A 1 694 ? -5.688 23.278 0.504 1.00 68.44 694 ASN A CA 1
ATOM 5633 C C . ASN A 1 694 ? -7.127 23.588 0.943 1.00 68.44 694 ASN A C 1
ATOM 5635 O O . ASN A 1 694 ? -7.791 22.716 1.492 1.00 68.44 694 ASN A O 1
ATOM 5639 N N . ARG A 1 695 ? -7.609 24.828 0.790 1.00 72.69 695 ARG A N 1
ATOM 5640 C CA . ARG A 1 695 ? -8.902 25.223 1.373 1.00 72.69 695 ARG A CA 1
ATOM 5641 C C . ARG A 1 695 ? -10.034 25.385 0.368 1.00 72.69 695 ARG A C 1
ATOM 5643 O O . ARG A 1 695 ? -11.185 25.320 0.778 1.00 72.69 695 ARG A O 1
ATOM 5650 N N . ILE A 1 696 ? -9.731 25.604 -0.909 1.00 72.81 696 ILE A N 1
ATOM 5651 C CA . ILE A 1 696 ? -10.753 25.756 -1.956 1.00 72.81 696 ILE A CA 1
ATOM 5652 C C . ILE A 1 696 ? -10.655 24.609 -2.953 1.00 72.81 696 ILE A C 1
ATOM 5654 O O . ILE A 1 696 ? -11.660 23.959 -3.226 1.00 72.81 696 ILE A O 1
ATOM 5658 N N . MET A 1 697 ? -9.449 24.311 -3.445 1.00 74.31 697 MET A N 1
ATOM 5659 C CA . MET A 1 697 ? -9.289 23.296 -4.486 1.00 74.31 697 MET A CA 1
ATOM 5660 C C . MET A 1 697 ? -9.484 21.884 -3.962 1.00 74.31 697 MET A C 1
ATOM 5662 O O . MET A 1 697 ? -10.186 21.107 -4.601 1.00 74.31 697 MET A O 1
ATOM 5666 N N . GLN A 1 698 ? -8.977 21.578 -2.769 1.00 75.81 698 GLN A N 1
ATOM 5667 C CA . GLN A 1 698 ? -9.212 20.266 -2.173 1.00 75.81 698 GLN A CA 1
ATOM 5668 C C . GLN A 1 698 ? -10.722 19.985 -1.967 1.00 75.81 698 GLN A C 1
ATOM 5670 O O . GLN A 1 698 ? -11.195 18.985 -2.509 1.00 75.81 698 GLN A O 1
ATOM 5675 N N . PRO A 1 699 ? -11.515 20.830 -1.267 1.00 78.62 699 PRO A N 1
ATOM 5676 C CA . PRO A 1 699 ? -12.955 20.591 -1.133 1.00 78.62 699 PRO A CA 1
ATOM 5677 C C . PRO A 1 699 ? -13.696 20.579 -2.469 1.00 78.62 699 PRO A C 1
ATOM 5679 O O . PRO A 1 699 ? -14.648 19.822 -2.622 1.00 78.62 699 PRO A O 1
ATOM 5682 N N . PHE A 1 700 ? -13.259 21.381 -3.446 1.00 81.81 700 PHE A N 1
ATOM 5683 C CA . PHE A 1 700 ? -13.825 21.372 -4.793 1.00 81.81 700 PHE A CA 1
ATOM 5684 C C . PHE A 1 700 ? -13.673 20.000 -5.454 1.00 81.81 700 PHE A C 1
ATOM 5686 O O . PHE A 1 700 ? -14.681 19.385 -5.797 1.00 81.81 700 PHE A O 1
ATOM 5693 N N . TRP A 1 701 ? -12.451 19.470 -5.550 1.00 78.56 701 TRP A N 1
ATOM 5694 C CA . TRP A 1 701 ? -12.213 18.147 -6.132 1.00 78.56 701 TRP A CA 1
ATOM 5695 C C . TRP A 1 701 ? -12.931 17.035 -5.358 1.00 78.56 701 TRP A C 1
ATOM 5697 O O . TRP A 1 701 ? -13.575 16.176 -5.958 1.00 78.56 701 TRP A O 1
ATOM 5707 N N . GLU A 1 702 ? -12.901 17.079 -4.023 1.00 79.75 702 GLU A N 1
ATOM 5708 C CA . GLU A 1 702 ? -13.617 16.116 -3.176 1.00 79.75 702 GLU A CA 1
ATOM 5709 C C . GLU A 1 702 ? -15.136 16.170 -3.389 1.00 79.75 702 GLU A C 1
ATOM 5711 O O . GLU A 1 702 ? -15.797 15.132 -3.397 1.00 79.75 702 GLU A O 1
ATOM 5716 N N . SER A 1 703 ? -15.695 17.367 -3.577 1.00 83.12 703 SER A N 1
ATOM 5717 C CA . SER A 1 703 ? -17.126 17.563 -3.805 1.00 83.12 703 SER A CA 1
ATOM 5718 C C . SER A 1 703 ? -17.575 17.111 -5.191 1.00 83.12 703 SER A C 1
ATOM 5720 O O . SER A 1 703 ? -18.612 16.456 -5.299 1.00 83.12 703 SER A O 1
ATOM 5722 N N . LEU A 1 704 ? -16.774 17.369 -6.230 1.00 81.88 704 LEU A N 1
ATOM 5723 C CA . LEU A 1 704 ? -17.031 16.840 -7.565 1.00 81.88 704 LEU A CA 1
ATOM 5724 C C . LEU A 1 704 ? -16.969 15.305 -7.577 1.00 81.88 704 LEU A C 1
ATOM 5726 O O . LEU A 1 704 ? -17.779 14.671 -8.244 1.00 81.88 704 LEU A O 1
ATOM 5730 N N . GLY A 1 705 ? -16.098 14.701 -6.757 1.00 78.56 705 GLY A N 1
ATOM 5731 C CA . GLY A 1 705 ? -16.007 13.247 -6.534 1.00 78.56 705 GLY A CA 1
ATOM 5732 C C . GLY A 1 705 ? -17.263 12.585 -5.970 1.00 78.56 705 GLY A C 1
ATOM 5733 O O . GLY A 1 705 ? -17.302 11.357 -5.836 1.00 78.56 705 GLY A O 1
ATOM 5734 N N . LYS A 1 706 ? -18.272 13.378 -5.601 1.00 82.19 706 LYS A N 1
ATOM 5735 C CA . LYS A 1 706 ? -19.569 12.913 -5.108 1.00 82.19 706 LYS A CA 1
ATOM 5736 C C . LYS A 1 706 ? -20.692 13.034 -6.148 1.00 82.19 706 LYS A C 1
ATOM 5738 O O . LYS A 1 706 ? -21.777 12.522 -5.883 1.00 82.19 706 LYS A O 1
ATOM 5743 N N . LEU A 1 707 ? -20.454 13.693 -7.283 1.00 79.62 707 LEU A N 1
ATOM 5744 C CA . LEU A 1 707 ? -21.419 13.812 -8.377 1.00 79.62 707 LEU A CA 1
ATOM 5745 C C . LEU A 1 707 ? -21.430 12.561 -9.260 1.00 79.62 707 LEU A C 1
ATOM 5747 O O . LEU A 1 707 ? -20.412 11.874 -9.361 1.00 79.62 707 LEU A O 1
ATOM 5751 N N . PRO A 1 708 ? -22.543 12.311 -9.971 1.00 78.44 708 PRO A N 1
ATOM 5752 C CA . PRO A 1 708 ? -22.543 11.404 -11.100 1.00 78.44 708 PRO A CA 1
ATOM 5753 C C . PRO A 1 708 ? -21.473 11.828 -12.123 1.00 78.44 708 PRO A C 1
ATOM 5755 O O . PRO A 1 708 ? -21.387 13.012 -12.476 1.00 78.44 708 PRO A O 1
ATOM 5758 N N . PRO A 1 709 ? -20.667 10.884 -12.618 1.00 79.25 709 PRO A N 1
ATOM 5759 C CA . PRO A 1 709 ? -19.509 11.171 -13.461 1.00 79.25 709 PRO A CA 1
ATOM 5760 C C . PRO A 1 709 ? -19.812 12.004 -14.715 1.00 79.25 709 PRO A C 1
ATOM 5762 O O . PRO A 1 709 ? -19.108 12.961 -15.020 1.00 79.25 709 PRO A O 1
ATOM 5765 N N . SER A 1 710 ? -20.929 11.753 -15.400 1.00 76.56 710 SER A N 1
ATOM 5766 C CA . SER A 1 710 ? -21.339 12.533 -16.581 1.00 76.56 710 SER A CA 1
ATOM 5767 C C . SER A 1 710 ? -21.526 14.037 -16.296 1.00 76.56 710 SER A C 1
ATOM 5769 O O . SER A 1 710 ? -21.181 14.895 -17.119 1.00 76.56 710 SER A O 1
ATOM 5771 N N . GLN A 1 711 ? -22.033 14.389 -15.113 1.00 78.19 711 GLN A N 1
ATOM 5772 C CA . GLN A 1 711 ? -22.220 15.784 -14.705 1.00 78.19 711 GLN A CA 1
ATOM 5773 C C . GLN A 1 711 ? -20.929 16.417 -14.227 1.00 78.19 711 GLN A C 1
ATOM 5775 O O . GLN A 1 711 ? -20.643 17.555 -14.601 1.00 78.19 711 GLN A O 1
ATOM 5780 N N . ALA A 1 712 ? -20.148 15.693 -13.421 1.00 82.75 712 ALA A N 1
ATOM 5781 C CA . ALA A 1 712 ? -18.828 16.156 -13.021 1.00 82.75 712 ALA A CA 1
ATOM 5782 C C . ALA A 1 712 ? -17.958 16.428 -14.261 1.00 82.75 712 ALA A C 1
ATOM 5784 O O . ALA A 1 712 ? -17.296 17.462 -14.309 1.00 82.75 712 ALA A O 1
ATOM 5785 N N . GLY A 1 713 ? -18.055 15.598 -15.307 1.00 82.00 713 GLY A N 1
ATOM 5786 C CA . GLY A 1 713 ? -17.382 15.796 -16.591 1.00 82.00 713 GLY A CA 1
ATOM 5787 C C . GLY A 1 713 ? -17.815 17.088 -17.270 1.00 82.00 713 GLY A C 1
ATOM 5788 O O . GLY A 1 713 ? -16.983 17.917 -17.629 1.00 82.00 713 GLY A O 1
ATOM 5789 N N . THR A 1 714 ? -19.124 17.330 -17.357 1.00 81.00 714 THR A N 1
ATOM 5790 C CA . THR A 1 714 ? -19.671 18.571 -17.932 1.00 81.00 714 THR A CA 1
ATOM 5791 C C . THR A 1 714 ? -19.223 19.817 -17.160 1.00 81.00 714 THR A C 1
ATOM 5793 O O . THR A 1 714 ? -18.811 20.810 -17.765 1.00 81.00 714 THR A O 1
ATOM 5796 N N . LEU A 1 715 ? -19.276 19.768 -15.827 1.00 78.50 715 LEU A N 1
ATOM 5797 C CA . LEU A 1 715 ? -18.863 20.867 -14.953 1.00 78.50 715 LEU A CA 1
ATOM 5798 C C . LEU A 1 715 ? -17.370 21.155 -15.078 1.00 78.50 715 LEU A C 1
ATOM 5800 O O . LEU A 1 715 ? -16.987 22.319 -15.170 1.00 78.50 715 LEU A O 1
ATOM 5804 N N . ILE A 1 716 ? -16.534 20.117 -15.139 1.00 80.94 716 ILE A N 1
ATOM 5805 C CA . ILE A 1 716 ? -15.092 20.278 -15.326 1.00 80.94 716 ILE A CA 1
ATOM 5806 C C . ILE A 1 716 ? -14.776 20.813 -16.708 1.00 80.94 716 ILE A C 1
ATOM 5808 O O . ILE A 1 716 ? -14.012 21.763 -16.788 1.00 80.94 716 ILE A O 1
ATOM 5812 N N . LYS A 1 717 ? -15.382 20.296 -17.783 1.00 82.00 717 LYS A N 1
ATOM 5813 C CA . LYS A 1 717 ? -15.197 20.857 -19.132 1.00 82.00 717 LYS A CA 1
ATOM 5814 C C . LYS A 1 717 ? -15.557 22.340 -19.159 1.00 82.00 717 LYS A C 1
ATOM 5816 O O . LYS A 1 717 ? -14.789 23.165 -19.649 1.00 82.00 717 LYS A O 1
ATOM 5821 N N . SER A 1 718 ? -16.698 22.711 -18.571 1.00 77.00 718 SER A N 1
ATOM 5822 C CA . SER A 1 718 ? -17.097 24.117 -18.447 1.00 77.00 718 SER A CA 1
ATOM 5823 C C . SER A 1 718 ? -16.076 24.925 -17.644 1.00 77.00 718 SER A C 1
ATOM 5825 O O . SER A 1 718 ? -15.675 26.004 -18.075 1.00 77.00 718 SER A O 1
ATOM 5827 N N . TYR A 1 719 ? -15.616 24.397 -16.510 1.00 73.56 719 TYR A N 1
ATOM 5828 C CA . TYR A 1 719 ? -14.610 25.035 -15.670 1.00 73.56 719 TYR A CA 1
ATOM 5829 C C . TYR A 1 719 ? -13.282 25.233 -16.412 1.00 73.56 719 TYR A C 1
ATOM 5831 O O . TYR A 1 719 ? -12.801 26.364 -16.482 1.00 73.56 719 TYR A O 1
ATOM 5839 N N . LEU A 1 720 ? -12.728 24.181 -17.024 1.00 72.50 720 LEU A N 1
ATOM 5840 C CA . LEU A 1 720 ? -11.487 24.204 -17.803 1.00 72.50 720 LEU A CA 1
ATOM 5841 C C . LEU A 1 720 ? -11.571 25.229 -18.942 1.00 72.50 720 LEU A C 1
ATOM 5843 O O . LEU A 1 720 ? -10.669 26.053 -19.094 1.00 72.50 720 LEU A O 1
ATOM 5847 N N . ARG A 1 721 ? -12.689 25.256 -19.683 1.00 75.69 721 ARG A N 1
ATOM 5848 C CA . ARG A 1 721 ? -12.927 26.220 -20.774 1.00 75.69 721 ARG A CA 1
ATOM 5849 C C . ARG A 1 721 ? -13.044 27.663 -20.285 1.00 75.69 721 ARG A C 1
ATOM 5851 O O . ARG A 1 721 ? -12.520 28.564 -20.933 1.00 75.69 721 ARG A O 1
ATOM 5858 N N . GLN A 1 722 ? -13.749 27.901 -19.177 1.00 67.69 722 GLN A N 1
ATOM 5859 C CA . GLN A 1 722 ? -14.008 29.253 -18.665 1.00 67.69 722 GLN A CA 1
ATOM 5860 C C . GLN A 1 722 ? -12.792 29.879 -17.992 1.00 67.69 722 GLN A C 1
ATOM 5862 O O . GLN A 1 722 ? -12.579 31.087 -18.079 1.00 67.69 722 GLN A O 1
ATOM 5867 N N . THR A 1 723 ? -12.017 29.068 -17.285 1.00 63.50 723 THR A N 1
ATOM 5868 C CA . THR A 1 723 ? -10.918 29.562 -16.459 1.00 63.50 723 THR A CA 1
ATOM 5869 C C . THR A 1 723 ? -9.570 29.466 -17.169 1.00 63.50 723 THR A C 1
ATOM 5871 O O . THR A 1 723 ? -8.618 30.113 -16.735 1.00 63.50 723 THR A O 1
ATOM 5874 N N . GLY A 1 724 ? -9.467 28.665 -18.244 1.00 58.97 724 GLY A N 1
ATOM 5875 C CA . GLY A 1 724 ? -8.185 28.287 -18.854 1.00 58.97 724 GLY A CA 1
ATOM 5876 C C . GLY A 1 724 ? -7.241 27.609 -17.853 1.00 58.97 724 GLY A C 1
ATOM 5877 O O . GLY A 1 724 ? -6.034 27.537 -18.074 1.00 58.97 724 GLY A O 1
ATOM 5878 N N . PHE A 1 725 ? -7.784 27.193 -16.708 1.00 55.94 725 PHE A N 1
ATOM 5879 C CA . PHE A 1 725 ? -7.047 26.927 -15.491 1.00 55.94 725 PHE A CA 1
ATOM 5880 C C . PHE A 1 725 ? -6.807 25.432 -15.373 1.00 55.94 725 PHE A C 1
ATOM 5882 O O . PHE A 1 725 ? -7.680 24.663 -14.974 1.00 55.94 725 PHE A O 1
ATOM 5889 N N . VAL A 1 726 ? -5.591 25.028 -15.714 1.00 54.88 726 VAL A N 1
ATOM 5890 C CA . VAL A 1 726 ? -5.092 23.666 -15.536 1.00 54.88 726 VAL A CA 1
ATOM 5891 C C . VAL A 1 726 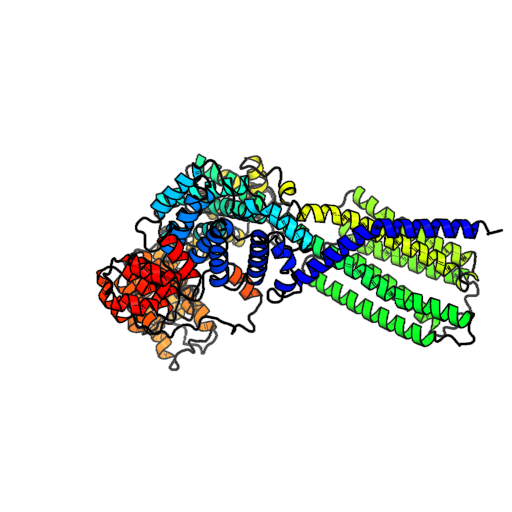? -4.019 23.724 -14.457 1.00 54.88 726 VAL A C 1
ATOM 5893 O O . VAL A 1 726 ? -2.856 23.433 -14.712 1.00 54.88 726 VAL A O 1
ATOM 5896 N N . ASP A 1 727 ? -4.367 24.108 -13.225 1.00 57.88 727 ASP A N 1
ATOM 5897 C CA . ASP A 1 727 ? -3.453 23.832 -12.109 1.00 57.88 727 ASP A CA 1
ATOM 5898 C C . ASP A 1 727 ? -3.644 22.390 -11.611 1.00 57.88 727 ASP A C 1
ATOM 5900 O O . ASP A 1 727 ? -3.902 22.122 -10.437 1.00 57.88 727 ASP A O 1
ATOM 5904 N N . LEU A 1 728 ? -3.502 21.435 -12.542 1.00 56.84 728 LEU A N 1
ATOM 5905 C CA . LEU A 1 728 ? -3.313 20.014 -12.227 1.00 56.84 728 LEU A CA 1
ATOM 5906 C C . LEU A 1 728 ? -2.016 19.800 -11.430 1.00 56.84 728 LEU A C 1
ATOM 5908 O O . LEU A 1 728 ? -1.829 18.747 -10.824 1.00 56.84 728 LEU A O 1
ATOM 5912 N N . SER A 1 729 ? -1.113 20.790 -11.418 1.00 54.25 729 SER A N 1
ATOM 5913 C CA . SER A 1 729 ? 0.148 20.771 -10.678 1.00 54.25 729 SER A CA 1
ATOM 5914 C C . SER A 1 729 ? 0.016 21.053 -9.177 1.00 54.25 729 SER A C 1
ATOM 5916 O O . SER A 1 729 ? 0.797 20.500 -8.405 1.00 54.25 729 SER A O 1
ATOM 5918 N N . ALA A 1 730 ? -0.938 21.877 -8.741 1.00 53.94 730 ALA A N 1
ATOM 5919 C CA . ALA A 1 730 ? -1.060 22.344 -7.358 1.00 53.94 730 ALA A CA 1
ATOM 5920 C C . ALA A 1 730 ? -1.551 21.294 -6.364 1.00 53.94 730 ALA A C 1
ATOM 5922 O O . ALA A 1 730 ? -1.155 21.333 -5.200 1.00 53.94 730 ALA A O 1
ATOM 5923 N N . ASP A 1 731 ? -2.412 20.383 -6.813 1.00 61.53 731 ASP A N 1
ATOM 5924 C CA . ASP A 1 731 ? -2.971 19.301 -5.999 1.00 61.53 731 ASP A CA 1
ATOM 5925 C C . ASP A 1 731 ? -2.920 17.977 -6.773 1.00 61.53 731 ASP A C 1
ATOM 5927 O O . ASP A 1 731 ? -3.907 17.245 -6.864 1.00 61.53 731 ASP A O 1
ATOM 5931 N N . ARG A 1 732 ? -1.749 17.677 -7.366 1.00 61.78 732 ARG A N 1
ATOM 5932 C CA . ARG A 1 732 ? -1.486 16.419 -8.100 1.00 61.78 732 ARG A CA 1
ATOM 5933 C C . ARG A 1 732 ? -1.964 15.197 -7.322 1.00 61.78 732 ARG A C 1
ATOM 5935 O O . ARG A 1 732 ? -2.541 14.276 -7.882 1.00 61.78 732 ARG A O 1
ATOM 5942 N N . ASP A 1 733 ? -1.764 15.223 -6.012 1.00 59.22 733 ASP A N 1
ATOM 5943 C CA . ASP A 1 733 ? -2.082 14.127 -5.111 1.00 59.22 733 ASP A CA 1
ATOM 5944 C C . ASP A 1 733 ? -3.600 13.855 -4.991 1.00 59.22 733 ASP A C 1
ATOM 5946 O O . ASP A 1 733 ? -3.978 12.774 -4.539 1.00 59.22 733 ASP A O 1
ATOM 5950 N N . ARG A 1 734 ? -4.500 14.782 -5.348 1.00 66.12 734 ARG A N 1
ATOM 5951 C CA . ARG A 1 734 ? -5.961 14.586 -5.193 1.00 66.12 734 ARG A CA 1
ATOM 5952 C C . ARG A 1 734 ? -6.773 14.897 -6.439 1.00 66.12 734 ARG A C 1
ATOM 5954 O O . ARG A 1 734 ? -7.680 14.128 -6.749 1.00 66.12 734 ARG A O 1
ATOM 5961 N N . ALA A 1 735 ? -6.425 15.960 -7.161 1.00 67.38 735 ALA A N 1
ATOM 5962 C CA . ALA A 1 735 ? -7.069 16.311 -8.424 1.00 67.38 735 ALA A CA 1
ATOM 5963 C C . ALA A 1 735 ? -6.961 15.155 -9.418 1.00 67.38 735 ALA A C 1
ATOM 5965 O O . ALA A 1 735 ? -7.910 14.844 -10.128 1.00 67.38 735 ALA A O 1
ATOM 5966 N N . ILE A 1 736 ? -5.814 14.477 -9.423 1.00 69.12 736 ILE A N 1
ATOM 5967 C CA . ILE A 1 736 ? -5.553 13.425 -10.385 1.00 69.12 736 ILE A CA 1
ATOM 5968 C C . ILE A 1 736 ? -6.341 12.137 -10.096 1.00 69.12 736 ILE A C 1
ATOM 5970 O O . ILE A 1 736 ? -7.026 11.691 -11.011 1.00 69.12 736 ILE A O 1
ATOM 5974 N N . PRO A 1 737 ? -6.333 11.553 -8.877 1.00 67.94 737 PRO A N 1
ATOM 5975 C CA . PRO A 1 737 ? -7.228 10.439 -8.562 1.00 67.94 737 PRO A CA 1
ATOM 5976 C C . PRO A 1 737 ? -8.699 10.758 -8.832 1.00 67.94 737 PRO A C 1
ATOM 5978 O O . PRO A 1 737 ? -9.446 9.890 -9.260 1.00 67.94 737 PRO A O 1
ATOM 5981 N N . PHE A 1 738 ? -9.119 12.006 -8.612 1.00 73.00 738 PHE A N 1
ATOM 5982 C CA . PHE A 1 738 ? -10.483 12.414 -8.915 1.00 73.00 738 PHE A CA 1
ATOM 5983 C C . PHE A 1 738 ? -10.758 12.485 -10.427 1.00 73.00 738 PHE A C 1
ATOM 5985 O O . PHE A 1 738 ? -11.776 11.970 -10.876 1.00 73.00 738 PHE A O 1
ATOM 5992 N N . LEU A 1 739 ? -9.859 13.068 -11.226 1.00 72.88 739 LEU A N 1
ATOM 5993 C CA . LEU A 1 739 ? -9.976 13.019 -12.686 1.00 72.88 739 LEU A CA 1
ATOM 5994 C C . LEU A 1 739 ? -9.940 11.578 -13.199 1.00 72.88 739 LEU A C 1
ATOM 5996 O O . LEU A 1 739 ? -10.635 11.276 -14.158 1.00 72.88 739 LEU A O 1
ATOM 6000 N N . ALA A 1 740 ? -9.190 10.693 -12.538 1.00 71.12 740 ALA A N 1
ATOM 6001 C CA . ALA A 1 740 ? -9.201 9.261 -12.805 1.00 71.12 740 ALA A CA 1
ATOM 6002 C C . ALA A 1 740 ? -10.552 8.609 -12.553 1.00 71.12 740 ALA A C 1
ATOM 6004 O O . ALA A 1 740 ? -11.092 7.975 -13.459 1.00 71.12 740 ALA A O 1
ATOM 6005 N N . ASP A 1 741 ? -11.118 8.831 -11.368 1.00 71.06 741 ASP A N 1
ATOM 6006 C CA . ASP A 1 741 ? -12.470 8.389 -11.033 1.00 71.06 741 ASP A CA 1
ATOM 6007 C C . ASP A 1 741 ? -13.492 8.932 -12.042 1.00 71.06 741 ASP A C 1
ATOM 6009 O O . ASP A 1 741 ? -14.405 8.218 -12.427 1.00 71.06 741 ASP A O 1
ATOM 6013 N N . LEU A 1 742 ? -13.343 10.183 -12.475 1.00 73.62 742 LEU A N 1
ATOM 6014 C CA . LEU A 1 742 ? -14.291 10.826 -13.371 1.00 73.62 742 LEU A CA 1
ATOM 6015 C C . LEU A 1 742 ? -14.216 10.321 -14.807 1.00 73.62 742 LEU A C 1
ATOM 6017 O O . LEU A 1 742 ? -15.236 10.144 -15.471 1.00 73.62 742 LEU A O 1
ATOM 6021 N N . LEU A 1 743 ? -12.993 10.180 -15.307 1.00 72.88 743 LEU A N 1
ATOM 6022 C CA . LEU A 1 743 ? -12.768 9.730 -16.663 1.00 72.88 743 LEU A CA 1
ATOM 6023 C C . LEU A 1 743 ? -13.281 8.306 -16.816 1.00 72.88 743 LEU A C 1
ATOM 6025 O O . LEU A 1 743 ? -13.857 8.040 -17.859 1.00 72.88 743 LEU A O 1
ATOM 6029 N N . ALA A 1 744 ? -13.182 7.450 -15.787 1.00 67.31 744 ALA A N 1
ATOM 6030 C CA . ALA A 1 744 ? -13.638 6.054 -15.797 1.00 67.31 744 ALA A CA 1
ATOM 6031 C C . ALA A 1 744 ? -15.012 5.816 -16.467 1.00 67.31 744 ALA A C 1
ATOM 6033 O O . ALA A 1 744 ? -15.199 4.775 -17.091 1.00 67.31 744 ALA A O 1
ATOM 6034 N N . ASP A 1 745 ? -15.929 6.785 -16.434 1.00 68.88 745 ASP A N 1
ATOM 6035 C CA . ASP A 1 745 ? -17.279 6.684 -17.001 1.00 68.88 745 ASP A CA 1
ATOM 6036 C C . ASP A 1 745 ? -17.439 7.100 -18.476 1.00 68.88 745 ASP A C 1
ATOM 6038 O O . ASP A 1 745 ? -18.567 7.211 -18.963 1.00 68.88 745 ASP A O 1
ATOM 6042 N N . GLY A 1 746 ? -16.352 7.298 -19.229 1.00 61.47 746 GLY A N 1
ATOM 6043 C CA . GLY A 1 746 ? -16.433 7.289 -20.699 1.00 61.47 746 GLY A CA 1
ATOM 6044 C C . GLY A 1 746 ? -16.385 8.641 -21.418 1.00 61.47 746 GLY A C 1
ATOM 6045 O O . GLY A 1 746 ? -16.781 8.707 -22.584 1.00 61.47 746 GLY A O 1
ATOM 6046 N N . ASP A 1 747 ? -15.951 9.735 -20.782 1.00 82.00 747 ASP A N 1
ATOM 6047 C CA . ASP A 1 747 ? -15.926 11.058 -21.435 1.00 82.00 747 ASP A CA 1
ATOM 6048 C C . ASP A 1 747 ? -14.656 11.258 -22.283 1.00 82.00 747 ASP A C 1
ATOM 6050 O O . ASP A 1 747 ? -13.659 11.833 -21.838 1.00 82.00 747 ASP A O 1
ATOM 6054 N N . ARG A 1 748 ? -14.701 10.798 -23.542 1.00 87.75 748 ARG A N 1
ATOM 6055 C CA . ARG A 1 748 ? -13.607 10.990 -24.513 1.00 87.75 748 ARG A CA 1
ATOM 6056 C C . ARG A 1 748 ? -13.232 12.457 -24.707 1.00 87.75 748 ARG A C 1
ATOM 6058 O O . ARG A 1 748 ? -12.051 12.760 -24.813 1.00 87.75 748 ARG A O 1
ATOM 6065 N N . GLU A 1 749 ? -14.209 13.357 -24.783 1.00 86.81 749 GLU A N 1
ATOM 6066 C CA . GLU A 1 749 ? -13.943 14.781 -25.026 1.00 86.81 749 GLU A CA 1
ATOM 6067 C C . GLU A 1 749 ? -13.126 15.372 -23.872 1.00 86.81 749 GLU A C 1
ATOM 6069 O O . GLU A 1 749 ? -12.133 16.056 -24.106 1.00 86.81 749 GLU A O 1
ATOM 6074 N N . LEU A 1 750 ? -13.486 15.040 -22.627 1.00 86.00 750 LEU A N 1
ATOM 6075 C CA . LEU A 1 750 ? -12.697 15.423 -21.457 1.00 86.00 750 LEU A CA 1
ATOM 6076 C C . LEU A 1 750 ? -11.295 14.798 -21.491 1.00 86.00 750 LEU A C 1
ATOM 6078 O O . LEU A 1 750 ? -10.320 15.464 -21.149 1.00 86.00 750 LEU A O 1
ATOM 6082 N N . ALA A 1 751 ? -11.179 13.539 -21.917 1.00 87.25 751 ALA A N 1
ATOM 6083 C CA . ALA A 1 751 ? -9.894 12.859 -22.031 1.00 87.25 751 ALA A CA 1
ATOM 6084 C C . ALA A 1 751 ? -8.955 13.547 -23.040 1.00 87.25 751 ALA A C 1
ATOM 6086 O O . ALA A 1 751 ? -7.781 13.775 -22.747 1.00 87.25 751 ALA A O 1
ATOM 6087 N N . GLU A 1 752 ? -9.487 13.931 -24.200 1.00 88.69 752 GLU A N 1
ATOM 6088 C CA . GLU A 1 752 ? -8.775 14.690 -25.231 1.00 88.69 752 GLU A CA 1
ATOM 6089 C C . GLU A 1 752 ? -8.384 16.091 -24.729 1.00 88.69 752 GLU A C 1
ATOM 6091 O O . GLU A 1 752 ? -7.236 16.501 -24.906 1.00 88.69 752 GLU A O 1
ATOM 6096 N N . GLU A 1 753 ? -9.278 16.794 -24.021 1.00 85.50 753 GLU A N 1
ATOM 6097 C CA . GLU A 1 753 ? -8.964 18.085 -23.389 1.00 85.50 753 GLU A CA 1
ATOM 6098 C C . GLU A 1 753 ? -7.829 17.964 -22.355 1.00 85.50 753 GLU A C 1
ATOM 6100 O O . GLU A 1 753 ? -6.941 18.820 -22.313 1.00 85.50 753 GLU A O 1
ATOM 6105 N N . VAL A 1 754 ? -7.804 16.889 -21.557 1.00 84.12 754 VAL A N 1
ATOM 6106 C CA . VAL A 1 754 ? -6.716 16.617 -20.602 1.00 84.12 754 VAL A CA 1
ATOM 6107 C C . VAL A 1 754 ? -5.393 16.353 -21.326 1.00 84.12 754 VAL A C 1
ATOM 6109 O O . VAL A 1 754 ? -4.367 16.874 -20.895 1.00 84.12 754 VAL A O 1
ATOM 6112 N N . VAL A 1 755 ? -5.384 15.608 -22.438 1.00 86.88 755 VAL A N 1
ATOM 6113 C CA . VAL A 1 755 ? -4.163 15.383 -23.241 1.00 86.88 755 VAL A CA 1
ATOM 6114 C C . VAL A 1 755 ? -3.611 16.701 -23.788 1.00 86.88 755 VAL A C 1
ATOM 6116 O O . VAL A 1 755 ? -2.421 16.973 -23.623 1.00 86.88 755 VAL A O 1
ATOM 6119 N N . VAL A 1 756 ? -4.467 17.545 -24.372 1.00 87.50 756 VAL A N 1
ATOM 6120 C CA . VAL A 1 756 ? -4.075 18.874 -24.878 1.00 87.50 756 VAL A CA 1
ATOM 6121 C C . VAL A 1 756 ? -3.510 19.736 -23.748 1.00 87.50 756 VAL A C 1
ATOM 6123 O O . VAL A 1 756 ? -2.477 20.389 -23.906 1.00 87.50 756 VAL A O 1
ATOM 6126 N N . ALA A 1 757 ? -4.157 19.707 -22.584 1.00 82.25 757 ALA A N 1
ATOM 6127 C CA . ALA A 1 757 ? -3.712 20.437 -21.409 1.00 82.25 757 ALA A CA 1
ATOM 6128 C C . ALA A 1 757 ? -2.329 19.967 -20.920 1.00 82.25 757 ALA A C 1
ATOM 6130 O O . ALA A 1 757 ? -1.472 20.798 -20.621 1.00 82.25 757 ALA A O 1
ATOM 6131 N N . LEU A 1 758 ? -2.085 18.652 -20.881 1.00 82.56 758 LEU A N 1
ATOM 6132 C CA . LEU A 1 758 ? -0.799 18.070 -20.483 1.00 82.56 758 LEU A CA 1
ATOM 6133 C C . LEU A 1 758 ? 0.321 18.342 -21.494 1.00 82.56 758 LEU A C 1
ATOM 6135 O O . LEU A 1 758 ? 1.466 18.517 -21.079 1.00 82.56 758 LEU A O 1
ATOM 6139 N N . ALA A 1 759 ? 0.003 18.404 -22.790 1.00 85.94 759 ALA A N 1
ATOM 6140 C CA . ALA A 1 759 ? 0.961 18.747 -23.842 1.00 85.94 759 ALA A CA 1
ATOM 6141 C C . ALA A 1 759 ? 1.478 20.191 -23.718 1.00 85.94 759 ALA A C 1
ATOM 6143 O O . ALA A 1 759 ? 2.601 20.486 -24.117 1.00 85.94 759 ALA A O 1
ATOM 6144 N N . GLY A 1 760 ? 0.674 21.090 -23.138 1.00 81.88 760 GLY A N 1
ATOM 6145 C CA . GLY A 1 760 ? 1.074 22.468 -22.848 1.00 81.88 760 GLY A CA 1
ATOM 6146 C C . GLY A 1 760 ? 1.954 22.631 -21.603 1.00 81.88 760 GLY A C 1
ATOM 6147 O O . GLY A 1 760 ? 2.471 23.725 -21.369 1.00 81.88 760 GLY A O 1
ATOM 6148 N N . LEU A 1 761 ? 2.122 21.581 -20.790 1.00 78.69 761 LEU A N 1
ATOM 6149 C CA . LEU A 1 761 ? 2.946 21.632 -19.584 1.00 78.69 761 LEU A CA 1
ATOM 6150 C C . LEU A 1 761 ? 4.404 21.280 -19.910 1.00 78.69 761 LEU A C 1
ATOM 6152 O O . LEU A 1 761 ? 4.653 20.302 -20.617 1.00 78.69 761 LEU A O 1
ATOM 6156 N N . PRO A 1 762 ? 5.389 22.018 -19.362 1.00 74.69 762 PRO A N 1
ATOM 6157 C CA . PRO A 1 762 ? 6.782 21.616 -19.481 1.00 74.69 762 PRO A CA 1
ATOM 6158 C C . PRO A 1 762 ? 6.986 20.251 -18.816 1.00 74.69 762 PRO A C 1
ATOM 6160 O O . PRO A 1 762 ? 6.331 19.949 -17.812 1.00 74.69 762 PRO A O 1
ATOM 6163 N N . SER A 1 763 ? 7.931 19.460 -19.338 1.00 69.50 763 SER A N 1
ATOM 6164 C CA . SER A 1 763 ? 8.407 18.251 -18.659 1.00 69.50 763 SER A CA 1
ATOM 6165 C C . SER A 1 763 ? 8.665 18.571 -17.191 1.00 69.50 763 SER A C 1
ATOM 6167 O O . SER A 1 763 ? 9.460 19.462 -16.869 1.00 69.50 763 SER A O 1
ATOM 6169 N N . ALA A 1 764 ? 7.982 17.858 -16.292 1.00 66.06 764 ALA A N 1
ATOM 6170 C CA . ALA A 1 764 ? 8.401 17.860 -14.905 1.00 66.06 764 ALA A CA 1
ATOM 6171 C C . ALA A 1 764 ? 9.834 17.314 -14.916 1.00 66.06 764 ALA A C 1
ATOM 6173 O O . ALA A 1 764 ? 10.026 16.215 -15.440 1.00 66.06 764 ALA A O 1
ATOM 6174 N N . PRO A 1 765 ? 10.842 18.062 -14.428 1.00 61.69 765 PRO A N 1
ATOM 6175 C CA . PRO A 1 765 ? 12.174 17.495 -14.323 1.00 61.69 765 PRO A CA 1
ATOM 6176 C C . PRO A 1 765 ? 12.028 16.212 -13.512 1.00 61.69 765 PRO A C 1
ATOM 6178 O O . PRO A 1 765 ? 11.437 16.256 -12.426 1.00 61.69 765 PRO A O 1
ATOM 6181 N N . GLU A 1 766 ? 12.502 15.080 -14.047 1.00 60.78 766 GLU A N 1
ATOM 6182 C CA . GLU A 1 766 ? 12.643 13.874 -13.236 1.00 60.78 766 GLU A CA 1
ATOM 6183 C C . GLU A 1 766 ? 13.340 14.318 -11.961 1.00 60.78 766 GLU A C 1
ATOM 6185 O O . GLU A 1 766 ? 14.342 15.035 -12.029 1.00 60.78 766 GLU A O 1
ATOM 6190 N N . ALA A 1 767 ? 12.724 14.036 -10.814 1.00 55.03 767 ALA A N 1
ATOM 6191 C CA . ALA A 1 767 ? 13.135 14.571 -9.529 1.00 55.03 767 ALA A CA 1
ATOM 6192 C C . ALA A 1 767 ? 14.486 13.971 -9.095 1.00 55.03 767 ALA A C 1
ATOM 6194 O O . ALA A 1 767 ? 14.575 13.284 -8.085 1.00 55.03 767 ALA A O 1
ATOM 6195 N N . SER A 1 768 ? 15.555 14.219 -9.850 1.00 46.41 768 SER A N 1
ATOM 6196 C CA . SER A 1 768 ? 16.916 13.887 -9.485 1.00 46.41 768 SER A CA 1
ATOM 6197 C C . SER A 1 768 ? 17.447 15.021 -8.604 1.00 46.41 768 SER A C 1
ATOM 6199 O O . SER A 1 768 ? 17.613 16.161 -9.045 1.00 46.41 768 SER A O 1
ATOM 6201 N N . ASP A 1 769 ? 17.690 14.689 -7.337 1.00 42.50 769 ASP A N 1
ATOM 6202 C CA . ASP A 1 769 ? 18.568 15.373 -6.377 1.00 42.50 769 ASP A CA 1
ATOM 6203 C C . ASP A 1 769 ? 18.150 16.710 -5.722 1.00 42.50 769 ASP A C 1
ATOM 6205 O O . ASP A 1 769 ? 18.856 17.181 -4.825 1.00 42.50 769 ASP A O 1
ATOM 6209 N N . ALA A 1 770 ? 17.008 17.328 -6.041 1.00 39.97 770 ALA A N 1
ATOM 6210 C CA . ALA A 1 770 ? 16.685 18.670 -5.510 1.00 39.97 770 ALA A CA 1
ATOM 6211 C C . ALA A 1 770 ? 15.843 18.739 -4.207 1.00 39.97 770 ALA A C 1
ATOM 6213 O O . ALA A 1 770 ? 15.437 19.831 -3.802 1.00 39.97 770 ALA A O 1
ATOM 6214 N N . LEU A 1 771 ? 15.593 17.636 -3.491 1.00 45.47 771 LEU A N 1
ATOM 6215 C CA . LEU A 1 771 ? 14.786 17.640 -2.254 1.00 45.47 771 LEU A CA 1
ATOM 6216 C C . LEU A 1 771 ? 15.644 17.839 -0.991 1.00 45.47 771 LEU A C 1
ATOM 6218 O O . LEU A 1 771 ? 15.948 16.913 -0.242 1.00 45.47 771 LEU A O 1
ATOM 6222 N N . THR A 1 772 ? 16.012 19.092 -0.704 1.00 45.62 772 THR A N 1
ATOM 6223 C CA . THR A 1 772 ? 16.578 19.468 0.603 1.00 45.62 772 THR A CA 1
ATOM 6224 C C . THR A 1 772 ? 15.550 20.208 1.466 1.00 45.62 772 THR A C 1
ATOM 6226 O O . THR A 1 772 ? 15.203 21.349 1.190 1.00 45.62 772 THR A O 1
ATOM 6229 N N . ARG A 1 773 ? 15.161 19.570 2.586 1.00 44.50 773 ARG A N 1
ATOM 6230 C CA . ARG A 1 773 ? 14.363 20.088 3.729 1.00 44.50 773 ARG A CA 1
ATOM 6231 C C . ARG A 1 773 ? 12.833 20.045 3.606 1.00 44.50 773 ARG A C 1
ATOM 6233 O O . ARG A 1 773 ? 12.174 21.078 3.639 1.00 44.50 773 ARG A O 1
ATOM 6240 N N . GLU A 1 774 ? 12.265 18.847 3.663 1.00 45.56 774 GLU A N 1
ATOM 6241 C CA . GLU A 1 774 ? 10.869 18.661 4.088 1.00 45.56 774 GLU A CA 1
ATOM 6242 C C . GLU A 1 774 ? 10.773 18.051 5.493 1.00 45.56 774 GLU A C 1
ATOM 6244 O O . GLU A 1 774 ? 11.703 17.403 5.980 1.00 45.56 774 GLU A O 1
ATOM 6249 N N . SER A 1 775 ? 9.650 18.307 6.169 1.00 47.66 775 SER A N 1
ATOM 6250 C CA . SER A 1 775 ? 9.397 17.878 7.549 1.00 47.66 775 SER A CA 1
ATOM 6251 C C . SER A 1 775 ? 9.096 16.372 7.651 1.00 47.66 775 SER A C 1
ATOM 6253 O O . SER A 1 775 ? 8.358 15.818 6.838 1.00 47.66 775 SER A O 1
ATOM 6255 N N . GLU A 1 776 ? 9.622 15.698 8.684 1.00 41.19 776 GLU A N 1
ATOM 6256 C CA . GLU A 1 776 ? 9.446 14.246 8.908 1.00 41.19 776 GLU A CA 1
ATOM 6257 C C . GLU A 1 776 ? 7.974 13.795 8.982 1.00 41.19 776 GLU A C 1
ATOM 6259 O O . GLU A 1 776 ? 7.661 12.666 8.617 1.00 41.19 776 GLU A O 1
ATOM 6264 N N . GLN A 1 777 ? 7.043 14.660 9.401 1.00 41.69 777 GLN A N 1
ATOM 6265 C CA . GLN A 1 777 ? 5.616 14.314 9.474 1.00 41.69 777 GLN A CA 1
ATOM 6266 C C . GLN A 1 777 ? 4.939 14.254 8.095 1.00 41.69 777 GLN A C 1
ATOM 6268 O O . GLN A 1 777 ? 4.096 13.387 7.872 1.00 41.69 777 GLN A O 1
ATOM 6273 N N . GLN A 1 778 ? 5.336 15.113 7.147 1.00 46.31 778 GLN A N 1
ATOM 6274 C CA . GLN A 1 778 ? 4.891 15.008 5.749 1.00 46.31 778 GLN A CA 1
ATOM 6275 C C . GLN A 1 778 ? 5.509 13.790 5.058 1.00 46.31 778 GLN A C 1
ATOM 6277 O O . GLN A 1 778 ? 4.864 13.172 4.214 1.00 46.31 778 GLN A O 1
ATOM 6282 N N . ARG A 1 779 ? 6.721 13.404 5.471 1.00 45.25 779 ARG A N 1
ATOM 6283 C CA . ARG A 1 779 ? 7.392 12.186 5.013 1.00 45.25 779 ARG A CA 1
ATOM 6284 C C . ARG A 1 779 ? 6.607 10.935 5.421 1.00 45.25 779 ARG A C 1
ATOM 6286 O O . ARG A 1 779 ? 6.286 10.138 4.556 1.00 45.25 779 ARG A O 1
ATOM 6293 N N . ILE A 1 780 ? 6.165 10.833 6.681 1.00 38.50 780 ILE A N 1
ATOM 6294 C CA . ILE A 1 780 ? 5.370 9.687 7.176 1.00 38.50 780 ILE A CA 1
ATOM 6295 C C . ILE A 1 780 ? 3.994 9.575 6.501 1.00 38.50 780 ILE A C 1
ATOM 6297 O O . ILE A 1 780 ? 3.547 8.469 6.216 1.00 38.50 780 ILE A O 1
ATOM 6301 N N . PHE A 1 781 ? 3.328 10.693 6.188 1.00 40.25 781 PHE A N 1
ATOM 6302 C CA . PHE A 1 781 ? 2.089 10.646 5.399 1.00 40.25 781 PHE A CA 1
ATOM 6303 C C . PHE A 1 781 ? 2.347 10.233 3.936 1.00 40.25 781 PHE A C 1
ATOM 6305 O O . PHE A 1 781 ? 1.550 9.483 3.372 1.00 40.25 781 PHE A O 1
ATOM 6312 N N . ARG A 1 782 ? 3.480 10.635 3.335 1.00 43.09 782 ARG A N 1
ATOM 6313 C CA . ARG A 1 782 ? 3.898 10.189 1.989 1.00 43.09 782 ARG A CA 1
ATOM 6314 C C . ARG A 1 782 ? 4.230 8.695 1.916 1.00 43.09 782 ARG A C 1
ATOM 6316 O O . ARG A 1 782 ? 3.963 8.108 0.874 1.00 43.09 782 ARG A O 1
ATOM 6323 N N . LEU A 1 783 ? 4.664 8.066 3.017 1.00 40.91 783 LEU A N 1
ATOM 6324 C CA . LEU A 1 783 ? 4.928 6.614 3.089 1.00 40.91 783 LEU A CA 1
ATOM 6325 C C . LEU A 1 783 ? 3.713 5.743 2.708 1.00 40.91 783 LEU A C 1
ATOM 6327 O O . LEU A 1 783 ? 3.867 4.566 2.387 1.00 40.91 783 LEU A O 1
ATOM 6331 N N . THR A 1 784 ? 2.494 6.298 2.733 1.00 43.69 784 THR A N 1
ATOM 6332 C CA . THR A 1 784 ? 1.266 5.578 2.344 1.00 43.69 784 THR A CA 1
ATOM 6333 C C . THR A 1 784 ? 0.899 5.702 0.858 1.00 43.69 784 THR A C 1
ATOM 6335 O O . THR A 1 784 ? -0.034 5.034 0.416 1.00 43.69 784 THR A O 1
ATOM 6338 N N . ARG A 1 785 ? 1.635 6.497 0.062 1.00 43.66 785 ARG A N 1
ATOM 6339 C CA . ARG A 1 785 ? 1.276 6.874 -1.319 1.00 43.66 785 ARG A CA 1
ATOM 6340 C C . ARG A 1 785 ? 2.478 6.756 -2.275 1.00 43.66 785 ARG A C 1
ATOM 6342 O O . ARG A 1 785 ? 2.957 7.748 -2.813 1.00 43.66 785 ARG A O 1
ATOM 6349 N N . HIS A 1 786 ? 2.984 5.535 -2.445 1.00 45.72 786 HIS A N 1
ATOM 6350 C CA . HIS A 1 786 ? 4.079 5.205 -3.369 1.00 45.72 786 HIS A CA 1
ATOM 6351 C C . HIS A 1 786 ? 3.542 4.628 -4.687 1.00 45.72 786 HIS A C 1
ATOM 6353 O O . HIS A 1 786 ? 3.467 3.416 -4.843 1.00 45.72 786 HIS A O 1
ATOM 6359 N N . ARG A 1 787 ? 3.161 5.505 -5.618 1.00 52.50 787 ARG A N 1
ATOM 6360 C CA . ARG A 1 787 ? 3.331 5.282 -7.064 1.00 52.50 787 ARG A CA 1
ATOM 6361 C C . ARG A 1 787 ? 4.236 6.404 -7.570 1.00 52.50 787 ARG A C 1
ATOM 6363 O O . ARG A 1 787 ? 4.250 7.472 -6.946 1.00 52.50 787 ARG A O 1
ATOM 6370 N N . ASP A 1 788 ? 5.005 6.153 -8.627 1.00 48.81 788 ASP A N 1
ATOM 6371 C CA . ASP A 1 788 ? 5.929 7.126 -9.214 1.00 48.81 788 ASP A CA 1
ATOM 6372 C C . ASP A 1 788 ? 5.230 8.491 -9.379 1.00 48.81 788 ASP A C 1
ATOM 6374 O O . ASP A 1 788 ? 4.281 8.642 -10.147 1.00 48.81 788 ASP A O 1
ATOM 6378 N N . LYS A 1 789 ? 5.670 9.497 -8.609 1.00 51.56 789 LYS A N 1
ATOM 6379 C CA . LYS A 1 789 ? 5.094 10.857 -8.621 1.00 51.56 789 LYS A CA 1
ATOM 6380 C C . LYS A 1 789 ? 5.421 11.624 -9.896 1.00 51.56 789 LYS A C 1
ATOM 6382 O O . LYS A 1 789 ? 4.969 12.765 -10.054 1.00 51.56 789 LYS A O 1
ATOM 6387 N N . ASN A 1 790 ? 6.260 11.051 -10.754 1.00 53.19 790 ASN A N 1
ATOM 6388 C CA . ASN A 1 790 ? 6.747 11.758 -11.912 1.00 53.19 790 ASN A CA 1
ATOM 6389 C C . ASN A 1 790 ? 5.695 11.767 -13.017 1.00 53.19 790 ASN A C 1
ATOM 6391 O O . ASN A 1 790 ? 5.418 12.863 -13.501 1.00 53.19 790 ASN A O 1
ATOM 6395 N N . ALA A 1 791 ? 5.088 10.630 -13.382 1.00 56.19 791 ALA A N 1
ATOM 6396 C CA . ALA A 1 791 ? 4.053 10.618 -14.414 1.00 56.19 791 ALA A CA 1
ATOM 6397 C C . ALA A 1 791 ? 2.694 11.018 -13.842 1.00 56.19 791 ALA A C 1
ATOM 6399 O O . ALA A 1 791 ? 2.294 10.465 -12.821 1.00 56.19 791 ALA A O 1
ATOM 6400 N N . PRO A 1 792 ? 1.995 12.004 -14.437 1.00 62.84 792 PRO A N 1
ATOM 6401 C CA . PRO A 1 792 ? 0.758 12.502 -13.866 1.00 62.84 792 PRO A CA 1
ATOM 6402 C C . PRO A 1 792 ? -0.296 11.384 -13.955 1.00 62.84 792 PRO A C 1
ATOM 6404 O O . PRO A 1 792 ? -0.647 11.008 -15.074 1.00 62.84 792 PRO A O 1
ATOM 6407 N N . PRO A 1 793 ? -0.827 10.849 -12.829 1.00 65.50 793 PRO A N 1
ATOM 6408 C CA . PRO A 1 793 ? -1.792 9.737 -12.856 1.00 65.50 793 PRO A CA 1
ATOM 6409 C C . PRO A 1 793 ? -3.092 10.002 -13.656 1.00 65.50 793 PRO A C 1
ATOM 6411 O O . PRO A 1 793 ? -3.951 9.134 -13.763 1.00 65.50 793 PRO A O 1
ATOM 6414 N N . CYS A 1 794 ? -3.255 11.191 -14.250 1.00 71.81 794 CYS A N 1
ATOM 6415 C CA . CYS A 1 794 ? -4.343 11.499 -15.164 1.00 71.81 794 CYS A CA 1
ATOM 6416 C C . CYS A 1 794 ? -4.090 10.903 -16.550 1.00 71.81 794 CYS A C 1
ATOM 6418 O O . CYS A 1 794 ? -5.037 10.776 -17.310 1.00 71.81 794 CYS A O 1
ATOM 6420 N N . LEU A 1 795 ? -2.857 10.501 -16.880 1.00 79.25 795 LEU A N 1
ATOM 6421 C CA . LEU A 1 795 ? -2.576 9.736 -18.092 1.00 79.25 795 LEU A CA 1
ATOM 6422 C C . LEU A 1 795 ? -3.213 8.341 -18.022 1.00 79.25 795 LEU A C 1
ATOM 6424 O O . LEU A 1 795 ? -3.972 7.981 -18.918 1.00 79.25 795 LEU A O 1
ATOM 6428 N N . GLU A 1 796 ? -3.019 7.607 -16.920 1.00 74.19 796 GLU A N 1
ATOM 6429 C CA . GLU A 1 796 ? -3.703 6.321 -16.679 1.00 74.19 796 GLU A CA 1
ATOM 6430 C C . GLU A 1 796 ? -5.230 6.468 -16.805 1.00 74.19 796 GLU A C 1
ATOM 6432 O O . GLU A 1 796 ? -5.895 5.665 -17.454 1.00 74.19 796 GLU A O 1
ATOM 6437 N N . ALA A 1 797 ? -5.775 7.550 -16.245 1.00 74.31 797 ALA A N 1
ATOM 6438 C CA . ALA A 1 797 ? -7.195 7.872 -16.293 1.00 74.31 797 ALA A CA 1
ATOM 6439 C C . ALA A 1 797 ? -7.766 8.078 -17.701 1.00 74.31 797 ALA A C 1
ATOM 6441 O O . ALA A 1 797 ? -8.855 7.594 -18.004 1.00 74.31 797 ALA A O 1
ATOM 6442 N N . VAL A 1 798 ? -7.068 8.843 -18.552 1.00 82.50 798 VAL A N 1
ATOM 6443 C CA . VAL A 1 798 ? -7.546 9.146 -19.913 1.00 82.50 798 VAL A CA 1
ATOM 6444 C C . VAL A 1 798 ? -7.384 7.958 -20.854 1.00 82.50 798 VAL A C 1
ATOM 6446 O O . VAL A 1 798 ? -8.013 7.932 -21.913 1.00 82.50 798 VAL A O 1
ATOM 6449 N N . PHE A 1 799 ? -6.558 6.976 -20.480 1.00 83.19 799 PHE A N 1
ATOM 6450 C CA . PHE A 1 799 ? -6.154 5.876 -21.347 1.00 83.19 799 PHE A CA 1
ATOM 6451 C C . PHE A 1 799 ? -7.350 5.143 -21.970 1.00 83.19 799 PHE A C 1
ATOM 6453 O O . PHE A 1 799 ? -7.436 5.038 -23.197 1.00 83.19 799 PHE A O 1
ATOM 6460 N N . ALA A 1 800 ? -8.300 4.689 -21.145 1.00 79.88 800 ALA A N 1
ATOM 6461 C CA . ALA A 1 800 ? -9.458 3.906 -21.588 1.00 79.88 800 ALA A CA 1
ATOM 6462 C C . ALA A 1 800 ? -10.360 4.657 -22.593 1.00 79.88 800 ALA A C 1
ATOM 6464 O O . ALA A 1 800 ? -11.072 4.030 -23.378 1.00 79.88 800 ALA A O 1
ATOM 6465 N N . HIS A 1 801 ? -10.283 5.991 -22.628 1.00 85.50 801 HIS A N 1
ATOM 6466 C CA . HIS A 1 801 ? -11.186 6.859 -23.400 1.00 85.50 801 HIS A CA 1
ATOM 6467 C C . HIS A 1 801 ? -10.598 7.330 -24.723 1.00 85.50 801 HIS A C 1
ATOM 6469 O O . HIS A 1 801 ? -11.335 7.699 -25.637 1.00 85.50 801 HIS A O 1
ATOM 6475 N N . LEU A 1 802 ? -9.275 7.282 -24.863 1.00 89.44 802 LEU A N 1
ATOM 6476 C CA . LEU A 1 802 ? -8.583 7.567 -26.116 1.00 89.44 802 LEU A CA 1
ATOM 6477 C C . LEU A 1 802 ? -8.818 6.412 -27.084 1.00 89.44 802 LEU A C 1
ATOM 6479 O O . LEU A 1 802 ? -8.176 5.380 -26.970 1.00 89.44 802 LEU A O 1
ATOM 6483 N N . THR A 1 803 ? -9.735 6.545 -28.032 1.00 92.06 803 THR A N 1
ATOM 6484 C CA . THR A 1 803 ? -10.063 5.463 -28.983 1.00 92.06 803 THR A CA 1
ATOM 6485 C C . THR A 1 803 ? -9.266 5.600 -30.282 1.00 92.06 803 THR A C 1
ATOM 6487 O O . THR A 1 803 ? -8.456 6.512 -30.437 1.00 92.06 803 THR A O 1
ATOM 6490 N N . ALA A 1 804 ? -9.525 4.732 -31.268 1.00 94.00 804 ALA A N 1
ATOM 6491 C CA . ALA A 1 804 ? -8.964 4.882 -32.612 1.00 94.00 804 ALA A CA 1
ATOM 6492 C C . ALA A 1 804 ? -9.286 6.254 -33.248 1.00 94.00 804 ALA A C 1
ATOM 6494 O O . ALA A 1 804 ? -8.516 6.747 -34.069 1.00 94.00 804 ALA A O 1
ATOM 6495 N N . GLU A 1 805 ? -10.387 6.901 -32.847 1.00 94.50 805 GLU A N 1
ATOM 6496 C CA . GLU A 1 805 ? -10.732 8.257 -33.298 1.00 94.50 805 GLU A CA 1
ATOM 6497 C C . GLU A 1 805 ? -9.796 9.335 -32.734 1.00 94.50 805 GLU A C 1
ATOM 6499 O O . GLU A 1 805 ? -9.641 10.381 -33.357 1.00 94.50 805 GLU A O 1
ATOM 6504 N N . SER A 1 806 ? -9.122 9.064 -31.614 1.00 95.38 806 SER A N 1
ATOM 6505 C CA . SER A 1 806 ? -8.173 9.980 -30.973 1.00 95.38 806 SER A CA 1
ATOM 6506 C C . SER A 1 806 ? -6.754 9.874 -31.562 1.00 95.38 806 SER A C 1
ATOM 6508 O O . SER A 1 806 ? -5.884 10.662 -31.200 1.00 95.38 806 SER A O 1
ATOM 6510 N N . ILE A 1 807 ? -6.494 8.946 -32.499 1.00 96.56 807 ILE A N 1
ATOM 6511 C CA . ILE A 1 807 ? -5.176 8.775 -33.148 1.00 96.56 807 ILE A CA 1
ATOM 6512 C C . ILE A 1 807 ? -4.624 10.086 -33.742 1.00 96.56 807 ILE A C 1
ATOM 6514 O O . ILE A 1 807 ? -3.446 10.360 -33.513 1.00 96.56 807 ILE A O 1
ATOM 6518 N N . PRO A 1 808 ? -5.399 10.918 -34.473 1.00 97.31 808 PRO A N 1
ATOM 6519 C CA . PRO A 1 808 ? -4.880 12.174 -35.016 1.00 97.31 808 PRO A CA 1
ATOM 6520 C C . PRO A 1 808 ? -4.356 13.123 -33.933 1.00 97.31 808 PRO A C 1
ATOM 6522 O O . PRO A 1 808 ? -3.272 13.673 -34.097 1.00 97.31 808 PRO A O 1
ATOM 6525 N N . LEU A 1 809 ? -5.082 13.252 -32.816 1.00 95.81 809 LEU A N 1
ATOM 6526 C CA . LEU A 1 809 ? -4.674 14.070 -31.670 1.00 95.81 809 LEU A CA 1
ATOM 6527 C C . LEU A 1 809 ? -3.401 13.521 -31.014 1.00 95.81 809 LEU A C 1
ATOM 6529 O O . LEU A 1 809 ? -2.478 14.265 -30.697 1.00 95.81 809 LEU A O 1
ATOM 6533 N N . LEU A 1 810 ? -3.333 12.203 -30.823 1.00 96.38 810 LEU A N 1
ATOM 6534 C CA . LEU A 1 810 ? -2.161 11.552 -30.239 1.00 96.38 810 LEU A CA 1
ATOM 6535 C C . LEU A 1 810 ? -0.913 11.750 -31.116 1.00 96.38 810 LEU A C 1
ATOM 6537 O O . LEU A 1 810 ? 0.166 12.011 -30.596 1.00 96.38 810 LEU A O 1
ATOM 6541 N N . LEU A 1 811 ? -1.057 11.679 -32.443 1.00 97.06 811 LEU A N 1
ATOM 6542 C CA . LEU A 1 811 ? 0.038 11.948 -33.379 1.00 97.06 811 LEU A CA 1
ATOM 6543 C C . LEU A 1 811 ? 0.457 13.423 -33.394 1.00 97.06 811 LEU A C 1
ATOM 6545 O O . LEU A 1 811 ? 1.645 13.697 -33.536 1.00 97.06 811 LEU A O 1
ATOM 6549 N N . GLU A 1 812 ? -0.483 14.359 -33.228 1.00 96.31 812 GLU A N 1
ATOM 6550 C CA . GLU A 1 812 ? -0.192 15.798 -33.122 1.00 96.31 812 GLU A CA 1
ATOM 6551 C C . GLU A 1 812 ? 0.740 16.112 -31.941 1.00 96.31 812 GLU A C 1
ATOM 6553 O O . GLU A 1 812 ? 1.590 16.996 -32.040 1.00 96.31 812 GLU A O 1
ATOM 6558 N N . HIS A 1 813 ? 0.631 15.348 -30.852 1.00 95.44 813 HIS A N 1
ATOM 6559 C CA . HIS A 1 813 ? 1.418 15.541 -29.633 1.00 95.44 813 HIS A CA 1
ATOM 6560 C C . HIS A 1 813 ? 2.555 14.525 -29.442 1.00 95.44 813 HIS A C 1
ATOM 6562 O O . HIS A 1 813 ? 3.188 14.516 -28.385 1.00 95.44 813 HIS A O 1
ATOM 6568 N N . LEU A 1 814 ? 2.863 13.697 -30.448 1.00 95.75 814 LEU A N 1
ATOM 6569 C CA . LEU A 1 814 ? 3.951 12.715 -30.363 1.00 95.75 814 LEU A CA 1
ATOM 6570 C C . LEU A 1 814 ? 5.332 13.376 -30.195 1.00 95.75 814 LEU A C 1
ATOM 6572 O O . LEU A 1 814 ? 6.196 12.793 -29.555 1.00 95.75 814 LEU A O 1
ATOM 6576 N N . ASP A 1 815 ? 5.508 14.602 -30.697 1.00 93.88 815 ASP A N 1
ATOM 6577 C CA . ASP A 1 815 ? 6.741 15.400 -30.576 1.00 93.88 815 ASP A CA 1
ATOM 6578 C C . ASP A 1 815 ? 6.721 16.353 -29.358 1.00 93.88 815 ASP A C 1
ATOM 6580 O O . ASP A 1 815 ? 7.481 17.317 -29.299 1.00 93.88 815 ASP A O 1
ATOM 6584 N N . SER A 1 816 ? 5.822 16.126 -28.394 1.00 92.94 816 SER A N 1
ATOM 6585 C CA . SER A 1 816 ? 5.702 16.940 -27.177 1.00 92.94 816 SER A CA 1
ATOM 6586 C C . SER A 1 816 ? 7.011 16.978 -26.378 1.00 92.94 816 SER A C 1
ATOM 6588 O O . SER A 1 816 ? 7.643 15.944 -26.174 1.00 92.94 816 SER A O 1
ATOM 6590 N N . ASP A 1 817 ? 7.365 18.139 -25.815 1.00 90.12 817 ASP A N 1
ATOM 6591 C CA . ASP A 1 817 ? 8.509 18.293 -24.896 1.00 90.12 817 ASP A CA 1
ATOM 6592 C C . ASP A 1 817 ? 8.309 17.556 -23.556 1.00 90.12 817 ASP A C 1
ATOM 6594 O O . ASP A 1 817 ? 9.232 17.476 -22.746 1.00 90.12 817 ASP A O 1
ATOM 6598 N N . ASN A 1 818 ? 7.103 17.039 -23.296 1.00 88.44 818 ASN A N 1
ATOM 6599 C CA . ASN A 1 818 ? 6.773 16.203 -22.145 1.00 88.44 818 ASN A CA 1
ATOM 6600 C C . ASN A 1 818 ? 7.086 14.720 -22.426 1.00 88.44 818 ASN A C 1
ATOM 6602 O O . ASN A 1 818 ? 6.303 14.032 -23.086 1.00 88.44 818 ASN A O 1
ATOM 6606 N N . ASP A 1 819 ? 8.207 14.223 -21.895 1.00 91.62 819 ASP A N 1
ATOM 6607 C CA . ASP A 1 819 ? 8.724 12.867 -22.148 1.00 91.62 819 ASP A CA 1
ATOM 6608 C C . ASP A 1 819 ? 7.752 11.755 -21.710 1.00 91.62 819 ASP A C 1
ATOM 6610 O O . ASP A 1 819 ? 7.602 10.733 -22.385 1.00 91.62 819 ASP A O 1
ATOM 6614 N N . GLN A 1 820 ? 7.035 11.961 -20.603 1.00 88.81 820 GLN A N 1
ATOM 6615 C CA . GLN A 1 820 ? 6.044 11.005 -20.096 1.00 88.81 820 GLN A CA 1
ATOM 6616 C C . GLN A 1 820 ? 4.798 10.966 -20.965 1.00 88.81 820 GLN A C 1
ATOM 6618 O O . GLN A 1 820 ? 4.261 9.887 -21.213 1.00 88.81 820 GLN A O 1
ATOM 6623 N N . LEU A 1 821 ? 4.359 12.128 -21.458 1.00 91.19 821 LEU A N 1
ATOM 6624 C CA . LEU A 1 821 ? 3.269 12.189 -22.421 1.00 91.19 821 LEU A CA 1
ATOM 6625 C C . LEU A 1 821 ? 3.664 11.476 -23.720 1.00 91.19 821 LEU A C 1
ATOM 6627 O O . LEU A 1 821 ? 2.861 10.703 -24.230 1.00 91.19 821 LEU A O 1
ATOM 6631 N N . ARG A 1 822 ? 4.899 11.649 -24.220 1.00 94.69 822 ARG A N 1
ATOM 6632 C CA . ARG A 1 822 ? 5.384 10.887 -25.387 1.00 94.69 822 ARG A CA 1
ATOM 6633 C C . ARG A 1 822 ? 5.359 9.381 -25.125 1.00 94.69 822 ARG A C 1
ATOM 6635 O O . ARG A 1 822 ? 4.833 8.635 -25.950 1.00 94.69 822 ARG A O 1
ATOM 6642 N N . ALA A 1 823 ? 5.870 8.927 -23.976 1.00 94.38 823 ALA A N 1
ATOM 6643 C CA . ALA A 1 823 ? 5.869 7.506 -23.610 1.00 94.38 823 ALA A CA 1
ATOM 6644 C C . ALA A 1 823 ? 4.443 6.937 -23.578 1.00 94.38 823 ALA A C 1
ATOM 6646 O O . ALA A 1 823 ? 4.176 5.897 -24.187 1.00 94.38 823 ALA A O 1
ATOM 6647 N N . PHE A 1 824 ? 3.523 7.663 -22.941 1.00 92.81 824 PHE A N 1
ATOM 6648 C CA . PHE A 1 824 ? 2.102 7.343 -22.901 1.00 92.81 824 PHE A CA 1
ATOM 6649 C C . PHE A 1 824 ? 1.463 7.303 -24.298 1.00 92.81 824 PHE A C 1
ATOM 6651 O O . PHE A 1 824 ? 0.743 6.360 -24.615 1.00 92.81 824 PHE A O 1
ATOM 6658 N N . ILE A 1 825 ? 1.738 8.290 -25.157 1.00 95.12 825 ILE A N 1
ATOM 6659 C CA . ILE A 1 825 ? 1.210 8.351 -26.526 1.00 95.12 825 ILE A CA 1
ATOM 6660 C C . ILE A 1 825 ? 1.675 7.137 -27.334 1.00 95.12 825 ILE A C 1
ATOM 6662 O O . ILE A 1 825 ? 0.860 6.507 -28.007 1.00 95.12 825 ILE A O 1
ATOM 6666 N N . VAL A 1 826 ? 2.963 6.781 -27.263 1.00 96.75 826 VAL A N 1
ATOM 6667 C CA . VAL A 1 826 ? 3.512 5.617 -27.979 1.00 96.75 826 VAL A CA 1
ATOM 6668 C C . VAL A 1 826 ? 2.855 4.325 -27.513 1.00 96.75 826 VAL A C 1
ATOM 6670 O O . VAL A 1 826 ? 2.458 3.503 -28.344 1.00 96.75 826 VAL A O 1
ATOM 6673 N N . TRP A 1 827 ? 2.690 4.170 -26.200 1.00 94.19 827 TRP A N 1
ATOM 6674 C CA . TRP A 1 827 ? 1.955 3.052 -25.622 1.00 94.19 827 TRP A CA 1
ATOM 6675 C C . TRP A 1 827 ? 0.513 3.007 -26.129 1.00 94.19 827 TRP A C 1
ATOM 6677 O O . TRP A 1 827 ? 0.083 1.994 -26.688 1.00 94.19 827 TRP A O 1
ATOM 6687 N N . ARG A 1 828 ? -0.222 4.123 -26.036 1.00 93.44 828 ARG A N 1
ATOM 6688 C CA . ARG A 1 828 ? -1.628 4.161 -26.436 1.00 93.44 828 ARG A CA 1
ATOM 6689 C C . ARG A 1 828 ? -1.805 3.889 -27.924 1.00 93.44 828 ARG A C 1
ATOM 6691 O O . ARG A 1 828 ? -2.613 3.035 -28.279 1.00 93.44 828 ARG A O 1
ATOM 6698 N N . LEU A 1 829 ? -1.035 4.540 -28.793 1.00 96.25 829 LEU A N 1
ATOM 6699 C CA . LEU A 1 829 ? -1.081 4.310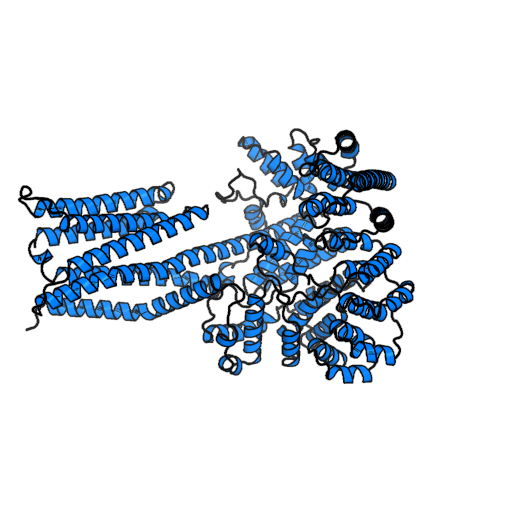 -30.241 1.00 96.25 829 LEU A CA 1
ATOM 6700 C C . LEU A 1 829 ? -0.812 2.840 -30.591 1.00 96.25 829 LEU A C 1
ATOM 6702 O O . LEU A 1 829 ? -1.532 2.262 -31.406 1.00 96.25 829 LEU A O 1
ATOM 6706 N N . THR A 1 830 ? 0.172 2.215 -29.940 1.00 95.00 830 THR A N 1
ATOM 6707 C CA . THR A 1 830 ? 0.483 0.792 -30.138 1.00 95.00 830 THR A CA 1
ATOM 6708 C C . THR A 1 830 ? -0.676 -0.101 -29.690 1.00 95.00 830 THR A C 1
ATOM 6710 O O . THR A 1 830 ? -1.104 -0.963 -30.457 1.00 95.00 830 THR A O 1
ATOM 6713 N N . SER A 1 831 ? -1.266 0.165 -28.518 1.00 91.56 831 SER A N 1
ATOM 6714 C CA . SER A 1 831 ? -2.442 -0.568 -28.016 1.00 91.56 831 SER A CA 1
ATOM 6715 C C . SER A 1 831 ? -3.681 -0.424 -28.915 1.00 91.56 831 SER A C 1
ATOM 6717 O O . SER A 1 831 ? -4.484 -1.346 -29.025 1.00 91.56 831 SER A O 1
ATOM 6719 N N . LEU A 1 832 ? -3.818 0.713 -29.610 1.00 93.62 832 LEU A N 1
ATOM 6720 C CA . LEU A 1 832 ? -4.891 0.980 -30.573 1.00 93.62 832 LEU A CA 1
ATOM 6721 C C . LEU A 1 832 ? -4.650 0.320 -31.942 1.00 93.62 832 LEU A C 1
ATOM 6723 O O . LEU A 1 832 ? -5.462 0.482 -32.854 1.00 93.62 832 LEU A O 1
ATOM 6727 N N . GLY A 1 833 ? -3.542 -0.406 -32.111 1.00 94.94 833 GLY A N 1
ATOM 6728 C CA . GLY A 1 833 ? -3.186 -1.057 -33.368 1.00 94.94 833 GLY A CA 1
ATOM 6729 C C . GLY A 1 833 ? -2.743 -0.081 -34.460 1.00 94.94 833 GLY A C 1
ATOM 6730 O O . GLY A 1 833 ? -2.880 -0.391 -35.646 1.00 94.94 833 GLY A O 1
ATOM 6731 N N . TYR A 1 834 ? -2.230 1.101 -34.092 1.00 96.75 834 TYR A N 1
ATOM 6732 C CA . TYR A 1 834 ? -1.682 2.048 -35.060 1.00 96.75 834 TYR A CA 1
ATOM 6733 C C . TYR A 1 834 ? -0.543 1.402 -35.862 1.00 96.75 834 TYR A C 1
ATOM 6735 O O . TYR A 1 834 ? 0.400 0.825 -35.315 1.00 96.75 834 TYR A O 1
ATOM 6743 N N . HIS A 1 835 ? -0.627 1.500 -37.190 1.00 96.44 835 HIS A N 1
ATOM 6744 C CA . HIS A 1 835 ? 0.394 0.952 -38.072 1.00 96.44 835 HIS A CA 1
ATOM 6745 C C . HIS A 1 835 ? 1.583 1.905 -38.174 1.00 96.44 835 HIS A C 1
ATOM 6747 O O . HIS A 1 835 ? 1.605 2.810 -39.010 1.00 96.44 835 HIS A O 1
ATOM 6753 N N . TRP A 1 836 ? 2.589 1.669 -37.339 1.00 97.19 836 TRP A N 1
ATOM 6754 C CA . TRP A 1 836 ? 3.788 2.487 -37.306 1.00 97.19 836 TRP A CA 1
ATOM 6755 C C . TRP A 1 836 ? 4.646 2.354 -38.583 1.00 97.19 836 TRP A C 1
ATOM 6757 O O . TRP A 1 836 ? 5.124 1.262 -38.912 1.00 97.19 836 TRP A O 1
ATOM 6767 N N . PRO A 1 837 ? 4.933 3.461 -39.295 1.00 96.69 837 PRO A N 1
ATOM 6768 C CA . PRO A 1 837 ? 5.950 3.491 -40.337 1.00 96.69 837 PRO A CA 1
ATOM 6769 C C . PRO A 1 837 ? 7.330 3.127 -39.777 1.00 96.69 837 PRO A C 1
ATOM 6771 O O . PRO A 1 837 ? 7.733 3.605 -38.718 1.00 96.69 837 PRO A O 1
ATOM 6774 N N . ARG A 1 838 ? 8.114 2.353 -40.539 1.00 95.44 838 ARG A N 1
ATOM 6775 C CA . ARG A 1 838 ? 9.471 1.927 -40.134 1.00 95.44 838 ARG A CA 1
ATOM 6776 C C . ARG A 1 838 ? 10.394 3.080 -39.738 1.00 95.44 838 ARG A C 1
ATOM 6778 O O . ARG A 1 838 ? 11.230 2.908 -38.859 1.00 95.44 838 ARG A O 1
ATOM 6785 N N . GLU A 1 839 ? 10.265 4.222 -40.405 1.00 95.88 839 GLU A N 1
ATOM 6786 C CA . GLU A 1 839 ? 11.062 5.411 -40.097 1.00 95.88 839 GLU A CA 1
ATOM 6787 C C . GLU A 1 839 ? 10.651 6.036 -38.757 1.00 95.88 839 GLU A C 1
ATOM 6789 O O . GLU A 1 839 ? 11.526 6.362 -37.967 1.00 95.88 839 GLU A O 1
ATOM 6794 N N . GLN A 1 840 ? 9.350 6.094 -38.438 1.00 96.50 840 GLN A N 1
ATOM 6795 C CA . GLN A 1 840 ? 8.881 6.570 -37.129 1.00 96.50 840 GLN A CA 1
ATOM 6796 C C . GLN A 1 840 ? 9.362 5.653 -36.000 1.00 96.50 840 GLN A C 1
ATOM 6798 O O . GLN A 1 840 ? 9.917 6.145 -35.027 1.00 96.50 840 GLN A O 1
ATOM 6803 N N . LEU A 1 841 ? 9.258 4.325 -36.156 1.00 96.25 841 LEU A N 1
ATOM 6804 C CA . LEU A 1 841 ? 9.798 3.379 -35.164 1.00 96.25 841 LEU A CA 1
ATOM 6805 C C . LEU A 1 841 ? 11.305 3.549 -34.967 1.00 96.25 841 LEU A C 1
ATOM 6807 O O . LEU A 1 841 ? 11.795 3.460 -33.847 1.00 96.25 841 LEU A O 1
ATOM 6811 N N . ARG A 1 842 ? 12.053 3.806 -36.047 1.00 95.69 842 ARG A N 1
ATOM 6812 C CA . ARG A 1 842 ? 13.496 4.047 -35.956 1.00 95.69 842 ARG A CA 1
ATOM 6813 C C . ARG A 1 842 ? 13.813 5.318 -35.171 1.00 95.69 842 ARG A C 1
ATOM 6815 O O . ARG A 1 842 ? 14.813 5.319 -34.463 1.00 95.69 842 ARG A O 1
ATOM 6822 N N . GLU A 1 843 ? 13.012 6.370 -35.309 1.00 96.31 843 GLU A N 1
ATOM 6823 C CA . GLU A 1 843 ? 13.185 7.598 -34.528 1.00 96.31 843 GLU A CA 1
ATOM 6824 C C . GLU A 1 843 ? 12.752 7.411 -33.069 1.00 96.31 843 GLU A C 1
ATOM 6826 O O . GLU A 1 843 ? 13.501 7.800 -32.180 1.00 96.31 843 GLU A O 1
ATOM 6831 N N . LEU A 1 844 ? 11.645 6.709 -32.800 1.00 96.88 844 LEU A N 1
ATOM 6832 C CA . LEU A 1 844 ? 11.230 6.380 -31.430 1.00 96.88 844 LEU A CA 1
ATOM 6833 C C . LEU A 1 844 ? 12.278 5.549 -30.687 1.00 96.88 844 LEU A C 1
ATOM 6835 O O . LEU A 1 844 ? 12.552 5.812 -29.525 1.00 96.88 844 LEU A O 1
ATOM 6839 N N . MET A 1 845 ? 12.936 4.602 -31.362 1.00 97.12 845 MET A N 1
ATOM 6840 C CA . MET A 1 845 ? 14.043 3.830 -30.781 1.00 97.12 845 MET A CA 1
ATOM 6841 C C . MET A 1 845 ? 15.321 4.653 -30.537 1.00 97.12 845 MET A C 1
ATOM 6843 O O . MET A 1 845 ? 16.291 4.122 -30.003 1.00 97.12 845 MET A O 1
ATOM 6847 N N . LYS A 1 846 ? 15.349 5.933 -30.923 1.00 96.62 846 LYS A N 1
ATOM 6848 C CA . LYS A 1 846 ? 16.410 6.893 -30.586 1.00 96.62 846 LYS A CA 1
ATOM 6849 C C . LYS A 1 846 ? 15.940 7.961 -29.596 1.00 96.62 846 LYS A C 1
ATOM 6851 O O . LYS A 1 846 ? 16.728 8.856 -29.291 1.00 96.62 846 LYS A O 1
ATOM 6856 N N . ASP A 1 847 ? 14.687 7.908 -29.134 1.00 97.06 847 ASP A N 1
ATOM 6857 C CA . ASP A 1 847 ? 14.173 8.865 -28.154 1.00 97.06 847 ASP A CA 1
ATOM 6858 C C . ASP A 1 847 ? 15.062 8.812 -26.902 1.00 97.06 847 ASP A C 1
ATOM 6860 O O . ASP A 1 847 ? 15.411 7.710 -26.462 1.00 97.06 847 ASP A O 1
ATOM 6864 N N . PRO A 1 848 ? 15.477 9.959 -26.335 1.00 95.38 848 PRO A N 1
ATOM 6865 C CA . PRO A 1 848 ? 16.313 9.975 -25.137 1.00 95.38 848 PRO A CA 1
ATOM 6866 C C . PRO A 1 848 ? 15.632 9.301 -23.939 1.00 95.38 848 PRO A C 1
ATOM 6868 O O . PRO A 1 848 ? 16.324 8.771 -23.068 1.00 95.38 848 PRO A O 1
ATOM 6871 N N . TYR A 1 849 ? 14.297 9.269 -23.900 1.00 94.50 849 TYR A N 1
ATOM 6872 C CA . TYR A 1 849 ? 13.544 8.693 -22.802 1.00 94.50 849 TYR A CA 1
ATOM 6873 C C . TYR A 1 849 ? 13.309 7.193 -22.986 1.00 94.50 849 TYR A C 1
ATOM 6875 O O . TYR A 1 849 ? 12.617 6.740 -23.899 1.00 94.50 849 TYR A O 1
ATOM 6883 N N . TRP A 1 850 ? 13.855 6.387 -22.076 1.00 94.88 850 TRP A N 1
ATOM 6884 C CA . TRP A 1 850 ? 13.827 4.928 -22.205 1.00 94.88 850 TRP A CA 1
ATOM 6885 C C . TRP A 1 850 ? 12.408 4.338 -22.185 1.00 94.88 850 TRP A C 1
ATOM 6887 O O . TRP A 1 850 ? 12.187 3.313 -22.825 1.00 94.88 850 TRP A O 1
ATOM 6897 N N . LYS A 1 851 ? 11.433 4.978 -21.515 1.00 94.69 851 LYS A N 1
ATOM 6898 C CA . LYS A 1 851 ? 10.033 4.506 -21.490 1.00 94.69 851 LYS A CA 1
ATOM 6899 C C . LYS A 1 851 ? 9.374 4.611 -22.873 1.00 94.69 851 LYS A C 1
ATOM 6901 O O . LYS A 1 851 ? 8.633 3.713 -23.259 1.00 94.69 851 LYS A O 1
ATOM 6906 N N . VAL A 1 852 ? 9.712 5.642 -23.660 1.00 96.88 852 VAL A N 1
ATOM 6907 C CA . VAL A 1 852 ? 9.286 5.759 -25.070 1.00 96.88 852 VAL A CA 1
ATOM 6908 C C . VAL A 1 852 ? 9.814 4.574 -25.877 1.00 96.88 852 VAL A C 1
ATOM 6910 O O . VAL A 1 852 ? 9.047 3.900 -26.568 1.00 96.88 852 VAL A O 1
ATOM 6913 N N . ARG A 1 853 ? 11.114 4.280 -25.744 1.00 97.50 853 ARG A N 1
ATOM 6914 C CA . ARG A 1 853 ? 11.761 3.159 -26.443 1.00 97.50 853 ARG A CA 1
ATOM 6915 C C . ARG A 1 853 ? 11.191 1.808 -26.018 1.00 97.50 853 ARG A C 1
ATOM 6917 O O . ARG A 1 853 ? 10.949 0.955 -26.868 1.00 97.50 853 ARG A O 1
ATOM 6924 N N . LEU A 1 854 ? 10.942 1.624 -24.719 1.00 96.88 854 LEU A N 1
ATOM 6925 C CA . LEU A 1 854 ? 10.340 0.411 -24.171 1.00 96.88 854 LEU A CA 1
ATOM 6926 C C . LEU A 1 854 ? 8.951 0.162 -24.771 1.00 96.88 854 LEU A C 1
ATOM 6928 O O . LEU A 1 854 ? 8.695 -0.927 -25.278 1.00 96.88 854 LEU A O 1
ATOM 6932 N N . ASN A 1 855 ? 8.080 1.172 -24.770 1.00 96.50 855 ASN A N 1
ATOM 6933 C CA . ASN A 1 855 ? 6.724 1.041 -25.307 1.00 96.50 855 ASN A CA 1
ATOM 6934 C C . ASN A 1 855 ? 6.734 0.795 -26.825 1.00 96.50 855 ASN A C 1
ATOM 6936 O O . ASN A 1 855 ? 5.903 0.050 -27.343 1.00 96.50 855 ASN A O 1
ATOM 6940 N N . ALA A 1 856 ? 7.714 1.350 -27.547 1.00 97.00 856 ALA A N 1
ATOM 6941 C CA . ALA A 1 856 ? 7.884 1.102 -28.977 1.00 97.00 856 ALA A CA 1
ATOM 6942 C C . ALA A 1 856 ? 8.261 -0.357 -29.307 1.00 97.00 856 ALA A C 1
ATOM 6944 O O . ALA A 1 856 ? 7.997 -0.798 -30.429 1.00 97.00 856 ALA A O 1
ATOM 6945 N N . LEU A 1 857 ? 8.826 -1.131 -28.364 1.00 96.50 857 LEU A N 1
ATOM 6946 C CA . LEU A 1 857 ? 9.217 -2.530 -28.602 1.00 96.50 857 LEU A CA 1
ATOM 6947 C C . LEU A 1 857 ? 8.051 -3.390 -29.091 1.00 96.50 857 LEU A C 1
ATOM 6949 O O . LEU A 1 857 ? 8.237 -4.230 -29.971 1.00 96.50 857 LEU A O 1
ATOM 6953 N N . PHE A 1 858 ? 6.853 -3.160 -28.556 1.00 94.75 858 PHE A N 1
ATOM 6954 C CA . PHE A 1 858 ? 5.662 -3.949 -28.872 1.00 94.75 858 PHE A CA 1
ATOM 6955 C C . PHE A 1 858 ? 5.096 -3.665 -30.272 1.00 94.75 858 PHE A C 1
ATOM 6957 O O . PHE A 1 858 ? 4.257 -4.417 -30.763 1.00 94.75 858 PHE A O 1
ATOM 6964 N N . ALA A 1 859 ? 5.605 -2.635 -30.956 1.00 94.75 859 ALA A N 1
ATOM 6965 C CA . ALA A 1 859 ? 5.311 -2.341 -32.355 1.00 94.75 859 ALA A CA 1
ATOM 6966 C C . ALA A 1 859 ? 6.393 -2.841 -33.337 1.00 94.75 859 ALA A C 1
ATOM 6968 O O . ALA A 1 859 ? 6.206 -2.756 -34.556 1.00 94.75 859 ALA A O 1
ATOM 6969 N N . LEU A 1 860 ? 7.536 -3.339 -32.846 1.00 94.69 860 LEU A N 1
ATOM 6970 C CA . LEU A 1 860 ? 8.649 -3.776 -33.691 1.00 94.69 860 LEU A CA 1
ATOM 6971 C C . LEU A 1 860 ? 8.407 -5.161 -34.306 1.00 94.69 860 LEU A C 1
ATOM 6973 O O . LEU A 1 860 ? 7.833 -6.066 -33.702 1.00 94.69 860 LEU A O 1
ATOM 6977 N N . ASP A 1 861 ? 8.940 -5.362 -35.513 1.00 92.69 861 ASP A N 1
ATOM 6978 C CA . ASP A 1 861 ? 9.101 -6.701 -36.074 1.00 92.69 861 ASP A CA 1
ATOM 6979 C C . ASP A 1 861 ? 10.317 -7.427 -35.457 1.00 92.69 861 ASP A C 1
ATOM 6981 O O . ASP A 1 861 ? 11.115 -6.856 -34.710 1.00 92.69 861 ASP A O 1
ATOM 6985 N N . LYS A 1 862 ? 10.502 -8.710 -35.800 1.00 90.06 862 LYS A N 1
ATOM 6986 C CA . LYS A 1 862 ? 11.632 -9.518 -35.299 1.00 90.06 862 LYS A CA 1
ATOM 6987 C C . LYS A 1 862 ? 13.005 -8.895 -35.580 1.00 90.06 862 LYS A C 1
ATOM 6989 O O . LYS A 1 862 ? 13.934 -9.121 -34.812 1.00 90.06 862 LYS A O 1
ATOM 6994 N N . GLY A 1 863 ? 13.151 -8.167 -36.689 1.00 88.94 863 GLY A N 1
ATOM 6995 C CA . GLY A 1 863 ? 14.405 -7.502 -37.041 1.00 88.94 863 GLY A CA 1
ATOM 6996 C C . GLY A 1 863 ? 14.648 -6.263 -36.181 1.00 88.94 863 GLY A C 1
ATOM 6997 O O . GLY A 1 863 ? 15.768 -6.049 -35.729 1.00 88.94 863 GLY A O 1
ATOM 6998 N N . GLY A 1 864 ? 13.597 -5.486 -35.911 1.00 89.44 864 GLY A N 1
ATOM 6999 C CA . GLY A 1 864 ? 13.639 -4.353 -34.987 1.00 89.44 864 GLY A CA 1
ATOM 7000 C C . GLY A 1 864 ? 13.984 -4.775 -33.560 1.00 89.44 864 GLY A C 1
ATOM 7001 O O . GLY A 1 864 ? 14.877 -4.186 -32.955 1.00 89.44 864 GLY A O 1
ATOM 7002 N N . LEU A 1 865 ? 13.354 -5.842 -33.059 1.00 92.94 865 LEU A N 1
ATOM 7003 C CA . LEU A 1 865 ? 13.624 -6.377 -31.719 1.00 92.94 865 LEU A CA 1
ATOM 7004 C C . LEU A 1 865 ? 15.082 -6.814 -31.532 1.00 92.94 865 LEU A C 1
ATOM 7006 O O . LEU A 1 865 ? 15.635 -6.642 -30.450 1.00 92.94 865 LEU A O 1
ATOM 7010 N N . ALA A 1 866 ? 15.729 -7.337 -32.579 1.00 92.88 866 ALA A N 1
ATOM 7011 C CA . ALA A 1 866 ? 17.139 -7.715 -32.511 1.00 92.88 866 ALA A CA 1
ATOM 7012 C C . ALA A 1 866 ? 18.055 -6.511 -32.233 1.00 92.88 866 ALA A C 1
ATOM 7014 O O . ALA A 1 866 ? 19.035 -6.663 -31.513 1.00 92.88 866 ALA A O 1
ATOM 7015 N N . ASN A 1 867 ? 17.716 -5.322 -32.743 1.00 92.88 867 ASN A N 1
ATOM 7016 C CA . ASN A 1 867 ? 18.484 -4.104 -32.471 1.00 92.88 867 ASN A CA 1
ATOM 7017 C C . ASN A 1 867 ? 18.277 -3.605 -31.032 1.00 92.88 867 ASN A C 1
ATOM 7019 O O . ASN A 1 867 ? 19.201 -3.063 -30.436 1.00 92.88 867 ASN A O 1
ATOM 7023 N N . ALA A 1 868 ? 17.089 -3.813 -30.456 1.00 95.00 868 ALA A N 1
ATOM 7024 C CA . ALA A 1 868 ? 16.793 -3.432 -29.074 1.00 95.00 868 ALA A CA 1
ATOM 7025 C C . ALA A 1 868 ? 17.555 -4.275 -28.031 1.00 95.00 868 ALA A C 1
ATOM 7027 O O . ALA A 1 868 ? 17.668 -3.873 -26.875 1.00 95.00 868 ALA A O 1
ATOM 7028 N N . LEU A 1 869 ? 18.127 -5.419 -28.430 1.00 95.75 869 LEU A N 1
ATOM 7029 C CA . LEU A 1 869 ? 19.017 -6.208 -27.570 1.00 95.75 869 LEU A CA 1
ATOM 7030 C C . LEU A 1 869 ? 20.311 -5.465 -27.212 1.00 95.75 869 LEU A C 1
ATOM 7032 O O . LEU A 1 869 ? 20.939 -5.828 -26.219 1.00 95.75 869 LEU A O 1
ATOM 7036 N N . ASP A 1 870 ? 20.675 -4.445 -27.991 1.00 95.94 870 ASP A N 1
ATOM 7037 C CA . ASP A 1 870 ? 21.855 -3.603 -27.793 1.00 95.94 870 ASP A CA 1
ATOM 7038 C C . ASP A 1 870 ? 21.492 -2.190 -27.276 1.00 95.94 870 ASP A C 1
ATOM 7040 O O . ASP A 1 870 ? 22.337 -1.295 -27.310 1.00 95.94 870 ASP A O 1
ATOM 7044 N N . ASP A 1 871 ? 20.255 -1.962 -26.800 1.00 97.06 871 ASP A N 1
ATOM 7045 C CA . ASP A 1 871 ? 19.840 -0.667 -26.225 1.00 97.06 871 ASP A CA 1
ATOM 7046 C C . ASP A 1 871 ? 20.730 -0.281 -25.030 1.00 97.06 871 ASP A C 1
ATOM 7048 O O . ASP A 1 871 ? 21.186 -1.131 -24.263 1.00 97.06 871 ASP A O 1
ATOM 7052 N N . GLU A 1 872 ? 20.988 1.008 -24.837 1.00 96.06 872 GLU A N 1
ATOM 7053 C CA . GLU A 1 872 ? 21.789 1.489 -23.706 1.00 96.06 872 GLU A CA 1
ATOM 7054 C C . GLU A 1 872 ? 21.109 1.227 -22.352 1.00 96.06 872 GLU A C 1
ATOM 7056 O O . GLU A 1 872 ? 21.788 0.909 -21.368 1.00 96.06 872 GLU A O 1
ATOM 7061 N N . ASN A 1 873 ? 19.774 1.271 -22.306 1.00 95.88 873 ASN A N 1
ATOM 7062 C CA . ASN A 1 873 ? 19.006 1.084 -21.089 1.00 95.88 873 ASN A CA 1
ATOM 7063 C C . ASN A 1 873 ? 18.756 -0.421 -20.831 1.00 95.88 873 ASN A C 1
ATOM 7065 O O . ASN A 1 873 ? 18.206 -1.128 -21.685 1.00 95.88 873 ASN A O 1
ATOM 7069 N N . PRO A 1 874 ? 19.138 -0.947 -19.652 1.00 96.12 874 PRO A N 1
ATOM 7070 C CA . PRO A 1 874 ? 19.003 -2.370 -19.335 1.00 96.12 874 PRO A CA 1
ATOM 7071 C C . PRO A 1 874 ? 17.553 -2.863 -19.281 1.00 96.12 874 PRO A C 1
ATOM 7073 O O . PRO A 1 874 ? 17.323 -4.037 -19.568 1.00 96.12 874 PRO A O 1
ATOM 7076 N N . VAL A 1 875 ? 16.581 -2.003 -18.955 1.00 96.38 875 VAL A N 1
ATOM 7077 C CA . VAL A 1 875 ? 15.158 -2.372 -18.942 1.00 96.38 875 VAL A CA 1
ATOM 7078 C C . VAL A 1 875 ? 14.714 -2.732 -20.359 1.00 96.38 875 VAL A C 1
ATOM 7080 O O . VAL A 1 875 ? 14.211 -3.833 -20.584 1.00 96.38 875 VAL A O 1
ATOM 7083 N N . VAL A 1 876 ? 14.997 -1.860 -21.335 1.00 97.12 876 VAL A N 1
ATOM 7084 C CA . VAL A 1 876 ? 14.669 -2.086 -22.753 1.00 97.12 876 VAL A CA 1
ATOM 7085 C C . VAL A 1 876 ? 15.318 -3.378 -23.260 1.00 97.12 876 VAL A C 1
ATOM 7087 O O . VAL A 1 876 ? 14.634 -4.215 -23.851 1.00 97.12 876 VAL A O 1
ATOM 7090 N N . ARG A 1 877 ? 16.607 -3.603 -22.960 1.00 96.75 877 ARG A N 1
ATOM 7091 C CA . ARG A 1 877 ? 17.316 -4.831 -23.368 1.00 96.75 877 ARG A CA 1
ATOM 7092 C C . ARG A 1 877 ? 16.709 -6.102 -22.784 1.00 96.75 877 ARG A C 1
ATOM 7094 O O . ARG A 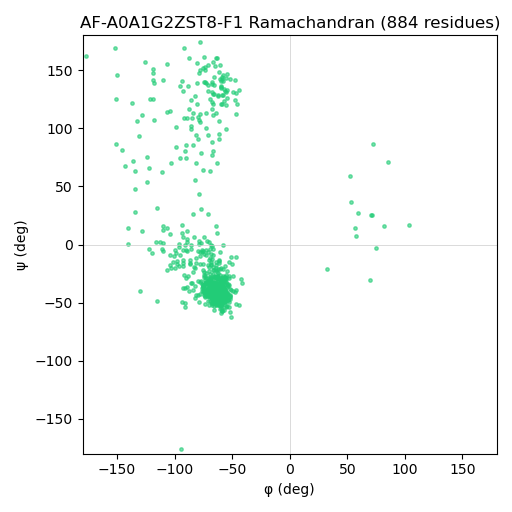1 877 ? 16.570 -7.095 -23.501 1.00 96.75 877 ARG A O 1
ATOM 7101 N N . VAL A 1 878 ? 16.397 -6.109 -21.485 1.00 96.69 878 VAL A N 1
ATOM 7102 C CA . VAL A 1 878 ? 15.834 -7.286 -20.802 1.00 96.69 878 VAL A CA 1
ATOM 7103 C C . VAL A 1 878 ? 14.472 -7.641 -21.369 1.00 96.69 878 VAL A C 1
ATOM 7105 O O . VAL A 1 878 ? 14.239 -8.809 -21.685 1.00 96.69 878 VAL A O 1
ATOM 7108 N N . ILE A 1 879 ? 13.605 -6.645 -21.556 1.00 96.88 879 ILE A N 1
ATOM 7109 C CA . ILE A 1 879 ? 12.281 -6.871 -22.131 1.00 96.88 879 ILE A CA 1
ATOM 7110 C C . ILE A 1 879 ? 12.411 -7.349 -23.577 1.00 96.88 879 ILE A C 1
ATOM 7112 O O . ILE A 1 879 ? 11.871 -8.403 -23.908 1.00 96.88 879 ILE A O 1
ATOM 7116 N N . ALA A 1 880 ? 13.215 -6.684 -24.414 1.00 96.44 880 ALA A N 1
ATOM 7117 C CA . ALA A 1 880 ? 13.475 -7.131 -25.784 1.00 96.44 880 ALA A CA 1
ATOM 7118 C C . ALA A 1 880 ? 13.981 -8.584 -25.832 1.00 96.44 880 ALA A C 1
ATOM 7120 O O . ALA A 1 880 ? 13.525 -9.381 -26.655 1.00 96.44 880 ALA A O 1
ATOM 7121 N N . ARG A 1 881 ? 14.881 -8.968 -24.917 1.00 95.88 881 ARG A N 1
ATOM 7122 C CA . ARG A 1 881 ? 15.393 -10.340 -24.817 1.00 95.88 881 ARG A CA 1
ATOM 7123 C C . ARG A 1 881 ? 14.286 -11.340 -24.519 1.00 95.88 881 ARG A C 1
ATOM 7125 O O . ARG A 1 881 ? 14.222 -12.365 -25.190 1.00 95.88 881 ARG A O 1
ATOM 7132 N N . PHE A 1 882 ? 13.422 -11.068 -23.548 1.00 93.56 882 PHE A N 1
ATOM 7133 C CA . PHE A 1 882 ? 12.336 -11.986 -23.199 1.00 93.56 882 PHE A CA 1
ATOM 7134 C C . PHE A 1 882 ? 11.204 -12.003 -24.230 1.00 93.56 882 PHE A C 1
ATOM 7136 O O . PHE A 1 882 ? 10.614 -13.056 -24.437 1.00 93.56 882 PHE A O 1
ATOM 7143 N N . VAL A 1 883 ? 10.985 -10.919 -24.979 1.00 93.06 883 VAL A N 1
ATOM 7144 C CA . VAL A 1 883 ? 10.084 -10.929 -26.145 1.00 93.06 883 VAL A CA 1
ATOM 7145 C C . VAL A 1 883 ? 10.645 -11.805 -27.277 1.00 93.06 883 VAL A C 1
ATOM 7147 O O . VAL A 1 883 ? 9.905 -12.555 -27.913 1.00 93.06 883 VAL A O 1
ATOM 7150 N N . VAL A 1 884 ? 11.956 -11.745 -27.547 1.00 92.38 884 VAL A N 1
ATOM 7151 C CA . VAL A 1 884 ? 12.602 -12.552 -28.605 1.00 92.38 884 VAL A CA 1
ATOM 7152 C C . VAL A 1 884 ? 12.732 -14.024 -28.202 1.00 92.38 884 VAL A C 1
ATOM 7154 O O . VAL A 1 884 ? 12.596 -14.912 -29.050 1.00 92.38 884 VAL A O 1
ATOM 7157 N N . THR A 1 885 ? 13.011 -14.289 -26.924 1.00 88.75 885 THR A N 1
ATOM 7158 C CA . THR A 1 885 ? 13.163 -15.633 -26.351 1.00 88.75 885 THR A CA 1
ATOM 7159 C C . THR A 1 885 ? 12.205 -15.837 -25.171 1.00 88.75 885 THR A C 1
ATOM 7161 O O . THR A 1 885 ? 12.674 -15.803 -24.024 1.00 88.75 885 THR A O 1
ATOM 7164 N N . PRO A 1 886 ? 10.899 -16.037 -25.436 1.00 73.12 886 PRO A N 1
ATOM 7165 C CA . PRO A 1 886 ? 9.917 -16.298 -24.383 1.00 73.12 886 PRO A CA 1
ATOM 7166 C C . PRO A 1 886 ? 10.349 -17.472 -23.485 1.00 73.12 886 PRO A C 1
ATOM 7168 O O . PRO A 1 886 ? 10.805 -18.515 -24.013 1.00 73.12 886 PRO A O 1
#